Protein 7LI1 (pdb70)

Foldseek 3Di:
DEAEEEEQDDPVLCPVVQVVVCVVPVYGYHYDYDHLVVSLVVLLVCPLVDRHWKYWHWWLQSVLVSVVSVFFDADDDPLQPQQFDPLQADPRRRKTFWFKKFWAKKFFVVVDDCVQAAALQSCLPCVLALAEEEAFPPDLVLLLVLLVVCVVPNLVSSLSSLLSNVRRHNDAHHHAQLVVLVCQLVVSHGMYIHIVLSVLVVCVVVVCSVNTMATDWYNQVHQTTEMIGTIMGTGPSHPCNPVSVVSRSVCSDQVNSCSNYQVSLTHGSRVVHGHDCSNCVNDDIRYHSHRSNSSNVRSVSSVVSCVVSVRD/DEAEEEEADDPVLCPVVQVVVCVVPVYGYHYDYDHLVVSLVCLLVCPLVDRHWKYWHWWLQSVLVSVVSVFFDADDDPLQPQQFPQLQADPRRRKGFFFKKFWAKKFFVVVDPLVQAAALQCCLPCVLALAEEEAFLPDLVQLLVLLVVCVVPNQVSSLSSLLSNVRRHNDAHHHAQLVVLVCQLVVSHGMYIHIVLSVLVVCVVPVCSCNTMATDWYNQVHQTTEMTGTIMGTGPSHPCNPVSVVSRSVCSDAVNSCSNYQVSLTHGSRPVHHHDVSNCVNDDIHHHSRRSNSSNVRSVSSSVSCVVSVRD/DAEEEEQDDPVLCVVVQVVCCVVPVDHYHYDYDHLVVSLVVLLVCPLVDQHWKYWHWWLQSVLVSVVSVFFDADDDPLQPQQFPQLQADPRRRKGFFFKKFWAKKFFVVVDPLVQAAALQSCLPCVLALAEEEAFCPDLVQLLVLLVVCVVPNLVSSLSSLLSNVRRHNDAHHPAQLVVLVCQLVVSHGMYIHIVLSVLVCCVVVVCSVNTMATDWYNQVHQTTEMIGTIMGTTPSHPCNPVSVVSRSVCSDQVNSCSNYQVSLTHGSRVVHGHDPSNCVNDDGRHHSHRSNSSNVRSVVSSVSCVVSVRD/DAEEEEADDPVLCVVVQVVCCVVPVDHYHYDYDHLVVSLVCLLVCPLVDRHWKYWHWWLQSVLVSVVSPFFDADDDPLQPQQFPPLQADPSRRKGFFFKKFWAKKFFVVPDPLVQAAALQSCLPCVLALAEEEAFCPDLVQLLVLLVVCVVPNLVSSLSSLLSRVRRHNDAHHHAQLVVLVCQLVVSHGMYIHIVLSVLVCCVVVVCSCNTMATDWYNQVHQTTEMTGTIMGTGPSHPCNVVSVVSRSVSSDQVNSCSNYQVSLTHGSRVVHHHDCSNCVSDDIRHHSHRSNSSNVRSVVSVVSNVVSVRD

Secondary structure (DSSP, 8-state):
-EEEEEE-S-HHHHHHHHHHHHHHH--EEEEEE--HHHHHHHHHHHGGG----EEEEESHHHHHHHHHTT-EE----HHHHHHS-GGGB-TTSS-EEEEEEEEEEEE-TTT--GGG---SGGGGSGGGTTTEE-B-SSSHHHHHHHHHHHHHH-HHHHHHHHHHHHHTBSSPPBSSHHHHHHHHHTTS-SEEEEEHHHHHHHHHH-GGGGGT-EEE---TTTT-B-EEEEEEEEETT-S-HHHHHHHHHHHTSHHHHHHHHGGGTPEESSTTSPPPHHHHTT---PBP-S-TTHHHHTHHHHHHHHHHTT--/-EEEEEE-S-HHHHHHHHHHHHHHHS-EEEEEE--HHHHHHHHHHHGGG----EEEEESHHHHHHHHHTT-EE----HHHHHHS-GGGB-TTSS-EEEEEEEEEEEE-TTT--GGG---TGGGGSGGGTTTEE-B-SSSHHHHHHHHHHHHHH-HHHHHHHHHHHHHTBSSSPBSSHHHHHHHHHTTS-SEEEEEHHHHHHHHHH-GGGGGT-EEE---TTTT-B-EEEEEEEEETT-S-HHHHHHHHHHHTSHHHHHHHHGGGTPEESSTTSPPPHHHHTT---PBP-S-TTHHHHTHHHHHHHHHHTT--/-EEEEE-S-HHHHHHHHHHHHHHH---EEEEE--HHHHHHHHHHHGGG----EEEEESHHHHHHHHHHT-B-----HHHHHHS-GGGB-TTSS-EEEEEEEEEEEE-TTT--GGG---TGGGGSGGGTTTEE-B-SSSHHHHHHHHHHHHHH-HHHHHHHHHHHHHTBSSSPBSSHHHHHHHHHTTS-SEEEEEHHHHHHHHHH-GGGGGT-EEE---TTTT-B-EEEEEEEEBTT-S-HHHHHHHHHHHTSHHHHHHHHGGGTPEESSTTSPPPHHHHTT---PBP-S-TTHHHHTHHHHHHHHHHHT--/-EEEEE-S-HHHHHHHHHHHHHHH---EEEEE--HHHHHHHHHHHGGG----EEEEESHHHHHHHHHTT-EE----HHHHHHS-GGGB-TTSS-EEEEEEEEEEEE-TTT--GGG---TGGGGSGGGTTTEE-B-SSSHHHHHHHHHHHHHH-HHHHHHHHHHHHHTBSSSPBSSHHHHHHHHHTTS-SEEEEEHHHHHHHHHH-GGGGGT-EEE---TTTT-B-EEEEEEEEETT-S-HHHHHHHHHHHTSHHHHHHHHGGGTPEESSTTSPPPHHHHTT---PBP-S-TTHHHHTHHHHHHHHHHTT--

Sequence (1246 aa):
NEIVVYSARADELLKPIAEAYQQKTGTKVTVVSDKAGPLMERLKAEGKNTQADVLITVDGGNLWQATQAGVLRPINSSVLKSNIPSHLRDPKNHWFGLSVRARTIFYNPNKVNPSELSTYADDLADPKWKGRLCLRTSNNVYNQSLVATMIANHGQATTDRVVKGWVANLAAAPFANDTALLEEAIDAGRCDVGIANTYYYGRLLNSKPQVANNVKVFFANQAGKGTHVNVSGAGVVKHSDNPAEAQKFIEWLSSNEAQRLYADRNFEYPANIQVTPTPAVARWGRFKQDFINVSVAGQNQQKAIMTMKRAGYKNEIVVYSARADELLKPIAEAYQQKTGTKVTVVSDKAGPLMERLKAEGKNTQADVLITVDGGNLWQATQAGVLRPINSSVLKSNIPSHLRDPKNHWFGLSVRARTIFYNPNKVNPSELSTYADLADPKWKGRLCLRTSNNVYNQSLVATMIANHGQATTDRVVKGWVANLAAAPFANDTALLEAIDAGRCDVGIANTYYYGRLLNSKPQVANNVKVFFANQAGKGTHVNVSGAGVVKHSDNNPAEAQKFIEWLSSNEAQRLYADRNFEYPANIQVTPTPAVARWGRFKQDFINVSVAGQNQQKAIMTMKRAGYKEIVVYSARADELLKPIAEAYQQKTGTKVTVVSDKAGPLMERLKAEGKNTQADVLITVDGGNLWQATQAGVLRPINSSVLKSNIPSHLRDPKNHWFGLSVRARTIFYNPNKVNPSELSTYADLADPKKWKGRLCLRTSNNVYNQSLVATMIANHGQATTDRVVKGWVANLAAAPFANDTALLEAIDAGRCDVVGIANTYYYGRLLNSKPQVANNVKVFFANQAGKGTHVNVSGAGVVKHSDNPAEAQKFIEWLSSNEAQRLYADRNFEYPANIQVTPTPAVARWGRFKQDFINVSVAGQNQQKAIMMTMKRAGYKEIVVYSARADELLKPIAEAYQQKTGTKVTVVSDKAGPLMERLKAEGKNTQADVLITVDGGNLWQATQAGVLRPINSSVLKSNIPSHLRDPKNHWFGLSVRARTIFYNPNKVNPSELSTYADLADPKWKGRLCLRTSNNVYNQSLVATMIANHGQATTDRVVKGWVANLAAAPFANDTALLLEAIDAGRCDVVGIANTYYYGRLLNSKPQVANNVKVFFANQAGKGTHVNVSGAGVVKHSDNPAEAQKFIEWLSSSNEAQRLYADRNFEYPANIQVTPTPAVARWGRFKQDFINVSVAGQNQQKAIMTMKRAGYK

B-factor: mean 39.87, std 8.75, range [20.41, 79.72]

Structure (mmCIF, N/CA/C/O backbone):
data_7LI1
#
_entry.id   7LI1
#
_cell.length_a   62.130
_cell.length_b   67.560
_cell.length_c   73.770
_cell.angle_alpha   91.020
_cell.angle_beta   92.260
_cell.angle_gamma   105.020
#
_symmetry.space_group_name_H-M   'P 1'
#
loop_
_entity.id
_entity.type
_entity.pdbx_description
1 polymer 'Fe(3+) ABC transporter substrate-binding protein'
2 non-polymer 'CARBONATE ION'
3 non-polymer 'FE (III) ION'
4 water water
#
loop_
_atom_site.group_PDB
_atom_site.id
_atom_site.type_symbol
_atom_site.label_atom_id
_atom_site.label_alt_id
_atom_site.label_comp_id
_atom_site.label_asym_id
_atom_site.label_entity_id
_atom_site.label_seq_id
_atom_site.pdbx_PDB_ins_code
_atom_site.Cartn_x
_atom_site.Cartn_y
_atom_site.Cartn_z
_atom_site.occupancy
_atom_site.B_iso_or_equiv
_atom_site.auth_seq_id
_atom_site.auth_comp_id
_atom_site.auth_asym_id
_atom_site.auth_atom_id
_atom_site.pdbx_PDB_model_num
ATOM 1 N N . ASN A 1 1 ? -10.07500 -16.36700 1.91500 1.000 57.79000 1 ASN A N 1
ATOM 2 C CA . ASN A 1 1 ? -9.05600 -15.45400 1.40700 1.000 58.97000 1 ASN A CA 1
ATOM 3 C C . ASN A 1 1 ? -7.67900 -16.11500 1.34600 1.000 58.96000 1 ASN A C 1
ATOM 4 O O . ASN A 1 1 ? -7.55300 -17.32600 1.52200 1.000 56.67000 1 ASN A O 1
ATOM 9 N N . GLU A 1 2 ? -6.64900 -15.30200 1.11000 1.000 59.52000 2 GLU A N 1
ATOM 10 C CA . GLU A 1 2 ? -5.29400 -15.80300 0.92800 1.000 56.97000 2 GLU A CA 1
ATOM 11 C C . GLU A 1 2 ? -4.29600 -14.71800 1.31400 1.000 55.03000 2 GLU A C 1
ATOM 12 O O . GLU A 1 2 ? -4.54600 -13.53100 1.08800 1.000 50.74000 2 GLU A O 1
ATOM 18 N N . ILE A 1 3 ? -3.17300 -15.13200 1.90500 1.000 51.01000 3 ILE A N 1
ATOM 19 C CA . ILE A 1 3 ? -2.05700 -14.24500 2.20600 1.000 49.27000 3 ILE A CA 1
ATOM 20 C C . ILE A 1 3 ? -0.78800 -14.86300 1.63900 1.000 50.06000 3 ILE A C 1
ATOM 21 O O . ILE A 1 3 ? -0.69300 -16.08200 1.46200 1.000 46.55000 3 ILE A O 1
ATOM 26 N N . VAL A 1 4 ? 0.18900 -14.00900 1.34200 1.000 46.31000 4 VAL A N 1
ATOM 27 C CA . VAL A 1 4 ? 1.47500 -14.41300 0.78500 1.000 47.29000 4 VAL A CA 1
ATOM 28 C C . VAL A 1 4 ? 2.56400 -14.10900 1.80500 1.000 46.84000 4 VAL A C 1
ATOM 29 O O . VAL A 1 4 ? 2.64800 -12.98500 2.31000 1.000 45.66000 4 VAL A O 1
ATOM 33 N N . VAL A 1 5 ? 3.39600 -15.10500 2.10600 1.000 47.22000 5 VAL A N 1
ATOM 34 C CA . VAL A 1 5 ? 4.48400 -14.95600 3.06500 1.000 42.31000 5 VAL A CA 1
ATOM 35 C C . VAL A 1 5 ? 5.80800 -15.13500 2.33100 1.000 41.66000 5 VAL A C 1
ATOM 36 O O . VAL A 1 5 ? 6.06200 -16.20400 1.75900 1.000 43.50000 5 VAL A O 1
ATOM 40 N N . TYR A 1 6 ? 6.64800 -14.10000 2.34400 1.000 40.04000 6 TYR A N 1
ATOM 41 C CA . TYR A 1 6 ? 8.04400 -14.22600 1.93300 1.000 41.16000 6 TYR A CA 1
ATOM 42 C C . TYR A 1 6 ? 8.86500 -14.64900 3.14500 1.000 39.50000 6 TYR A C 1
ATOM 43 O O . TYR A 1 6 ? 8.89500 -13.93300 4.15000 1.000 37.62000 6 TYR A O 1
ATOM 52 N N . SER A 1 7 ? 9.54000 -15.79400 3.05600 1.000 39.02000 7 SER A N 1
ATOM 53 C CA . SER A 1 7 ? 10.17100 -16.39400 4.22500 1.000 37.02000 7 SER A CA 1
ATOM 54 C C . SER A 1 7 ? 11.63100 -16.72900 3.95400 1.000 42.18000 7 SER A C 1
ATOM 55 O O . SER A 1 7 ? 11.96000 -17.31100 2.91500 1.000 38.26000 7 SER A O 1
ATOM 58 N N . ALA A 1 8 ? 12.50000 -16.36300 4.89300 1.000 36.36000 8 ALA A N 1
ATOM 59 C CA . ALA A 1 8 ? 13.89600 -16.76600 4.86000 1.000 38.83000 8 ALA A CA 1
ATOM 60 C C . ALA A 1 8 ? 14.15300 -18.02200 5.67500 1.000 37.54000 8 ALA A C 1
ATOM 61 O O . ALA A 1 8 ? 15.30900 -18.43600 5.78800 1.000 39.94000 8 ALA A O 1
ATOM 63 N N . ARG A 1 9 ? 13.10800 -18.63500 6.23100 1.000 35.02000 9 ARG A N 1
ATOM 64 C CA . ARG A 1 9 ? 13.22600 -19.86600 6.99000 1.000 37.72000 9 ARG A CA 1
ATOM 65 C C . ARG A 1 9 ? 13.26900 -21.07400 6.05700 1.000 42.92000 9 ARG A C 1
ATOM 66 O O . ARG A 1 9 ? 12.93900 -20.99200 4.87000 1.000 43.63000 9 ARG A O 1
ATOM 74 N N . ALA A 1 10 ? 13.68400 -22.21000 6.62000 1.000 47.24000 10 ALA A N 1
ATOM 75 C CA . ALA A 1 10 ? 13.64900 -23.46700 5.88300 1.000 40.54000 10 ALA A CA 1
ATOM 76 C C . ALA A 1 10 ? 12.22600 -23.75200 5.42300 1.000 48.27000 10 ALA A C 1
ATOM 77 O O . ALA A 1 10 ? 11.28100 -23.67700 6.21400 1.000 48.69000 10 ALA A O 1
ATOM 79 N N . ASP A 1 11 ? 12.07800 -24.09500 4.13900 1.000 50.81000 11 ASP A N 1
ATOM 80 C CA . ASP A 1 11 ? 10.74400 -24.26700 3.57200 1.000 52.92000 11 ASP A CA 1
ATOM 81 C C . ASP A 1 11 ? 9.94500 -25.31700 4.32900 1.000 49.54000 11 ASP A C 1
ATOM 82 O O . ASP A 1 11 ? 8.73100 -25.16200 4.52000 1.000 52.83000 11 ASP A O 1
ATOM 87 N N . GLU A 1 12 ? 10.60700 -26.38000 4.79200 1.000 45.93000 12 GLU A N 1
ATOM 88 C CA . GLU A 1 12 ? 9.89400 -27.40800 5.53600 1.000 46.17000 12 GLU A CA 1
ATOM 89 C C . GLU A 1 12 ? 9.40600 -26.89300 6.88100 1.000 45.78000 12 GLU A C 1
ATOM 90 O O . GLU A 1 12 ? 8.48600 -27.47300 7.46000 1.000 43.53000 12 GLU A O 1
ATOM 92 N N . LEU A 1 13 ? 9.95400 -25.78000 7.36100 1.000 49.90000 13 LEU A N 1
ATOM 93 C CA . LEU A 1 13 ? 9.57200 -25.31500 8.68200 1.000 46.61000 13 LEU A CA 1
ATOM 94 C C . LEU A 1 13 ? 8.25000 -24.56600 8.64500 1.000 40.92000 13 LEU A C 1
ATOM 95 O O . LEU A 1 13 ? 7.44200 -24.69700 9.57200 1.000 42.09000 13 LEU A O 1
ATOM 100 N N . LEU A 1 14 ? 7.99000 -23.83000 7.56800 1.000 41.36000 14 LEU A N 1
ATOM 101 C CA . LEU A 1 14 ? 6.74700 -23.08000 7.45300 1.000 45.75000 14 LEU A CA 1
ATOM 102 C C . LEU A 1 14 ? 5.59500 -23.89300 6.88600 1.000 44.00000 14 LEU A C 1
ATOM 103 O O . LEU A 1 14 ? 4.44600 -23.45500 7.00500 1.000 45.94000 14 LEU A O 1
ATOM 108 N N . LYS A 1 15 ? 5.86200 -25.05500 6.28200 1.000 45.67000 15 LYS A N 1
ATOM 109 C CA . LYS A 1 15 ? 4.76700 -25.84200 5.71500 1.000 44.83000 15 LYS A CA 1
ATOM 110 C C . LYS A 1 15 ? 3.72700 -26.22100 6.76500 1.000 43.11000 15 LYS A C 1
ATOM 111 O O . LYS A 1 15 ? 2.53100 -25.97300 6.52600 1.000 46.04000 15 LYS A O 1
ATOM 113 N N . PRO A 1 16 ? 4.08700 -26.76300 7.93800 1.000 40.18000 16 PRO A N 1
ATOM 114 C CA . PRO A 1 16 ? 3.06300 -27.00400 8.97100 1.000 41.55000 16 PRO A CA 1
ATOM 115 C C . PRO A 1 16 ? 2.41700 -25.73200 9.49200 1.000 44.16000 16 PRO A C 1
ATOM 116 O O . PRO A 1 16 ? 1.26400 -25.76300 9.94100 1.000 44.34000 16 PRO A O 1
ATOM 120 N N . ILE A 1 17 ? 3.13000 -24.60900 9.44100 1.000 43.64000 17 ILE A N 1
ATOM 121 C CA . ILE A 1 17 ? 2.57800 -23.35000 9.93200 1.000 45.69000 17 ILE A CA 1
ATOM 122 C C . ILE A 1 17 ? 1.43500 -22.89300 9.03800 1.000 43.97000 17 ILE A C 1
ATOM 123 O O . ILE A 1 17 ? 0.37300 -22.47600 9.51400 1.000 45.88000 17 ILE A O 1
ATOM 128 N N . ALA A 1 18 ? 1.65000 -22.95000 7.72600 1.000 42.29000 18 ALA A N 1
ATOM 129 C CA . ALA A 1 18 ? 0.61500 -22.55300 6.78200 1.000 46.27000 18 ALA A CA 1
ATOM 130 C C . ALA A 1 18 ? -0.59700 -23.47800 6.85900 1.000 46.51000 18 ALA A C 1
ATOM 131 O O . ALA A 1 18 ? -1.74300 -23.02900 6.72400 1.000 48.19000 18 ALA A O 1
ATOM 133 N N . GLU A 1 19 ? -0.36700 -24.77700 7.06200 1.000 45.14000 19 GLU A N 1
ATOM 134 C CA . GLU A 1 19 ? -1.48500 -25.71400 7.10100 1.000 46.69000 19 GLU A CA 1
ATOM 135 C C . GLU A 1 19 ? -2.32500 -25.52200 8.35800 1.000 47.10000 19 GLU A C 1
ATOM 136 O O . GLU A 1 19 ? -3.56100 -25.54300 8.29200 1.000 50.73000 19 GLU A O 1
ATOM 142 N N . ALA A 1 20 ? -1.67800 -25.30200 9.50700 1.000 44.52000 20 ALA A N 1
ATOM 143 C CA . ALA A 1 20 ? -2.41700 -25.15200 10.75500 1.000 47.51000 20 ALA A CA 1
ATOM 144 C C . ALA A 1 20 ? -3.24800 -23.88100 10.76700 1.000 49.08000 20 ALA A C 1
ATOM 145 O O . ALA A 1 20 ? -4.30400 -23.84000 11.40800 1.000 47.87000 20 ALA A O 1
ATOM 147 N N . TYR A 1 21 ? -2.78200 -22.83700 10.08300 1.000 48.52000 21 TYR A N 1
ATOM 148 C CA . TYR A 1 21 ? -3.51100 -21.57800 10.03900 1.000 48.80000 21 TYR A CA 1
ATOM 149 C C . TYR A 1 21 ? -4.68900 -21.64100 9.07600 1.000 52.87000 21 TYR A C 1
ATOM 150 O O . TYR A 1 21 ? -5.73000 -21.01800 9.32200 1.000 51.55000 21 TYR A O 1
ATOM 159 N N . GLN A 1 22 ? -4.53400 -22.35500 7.96300 1.000 52.01000 22 GLN A N 1
ATOM 160 C CA . GLN A 1 22 ? -5.66700 -22.54600 7.06500 1.000 53.38000 22 GLN A CA 1
ATOM 161 C C . GLN A 1 22 ? -6.73400 -23.41800 7.71600 1.000 54.34000 22 GLN A C 1
ATOM 162 O O . GLN A 1 22 ? -7.93400 -23.17800 7.54200 1.000 51.23000 22 GLN A O 1
ATOM 168 N N . GLN A 1 23 ? -6.31800 -24.42200 8.49100 1.000 52.37000 23 GLN A N 1
ATOM 169 C CA . GLN A 1 23 ? -7.29800 -25.26300 9.16700 1.000 55.51000 23 GLN A CA 1
ATOM 170 C C . GLN A 1 23 ? -8.05200 -24.48700 10.24200 1.000 57.18000 23 GLN A C 1
ATOM 171 O O . GLN A 1 23 ? -9.23500 -24.75400 10.47900 1.000 57.95000 23 GLN A O 1
ATOM 177 N N . LYS A 1 24 ? -7.38500 -23.54400 10.91000 1.000 54.07000 24 LYS A N 1
ATOM 178 C CA . LYS A 1 24 ? -8.01700 -22.80500 11.99700 1.000 54.34000 24 LYS A CA 1
ATOM 179 C C . LYS A 1 24 ? -8.92000 -21.68600 11.48300 1.000 56.03000 24 LYS A C 1
ATOM 180 O O . LYS A 1 24 ? -9.98700 -21.43600 12.05800 1.000 55.50000 24 LYS A O 1
ATOM 186 N N . THR A 1 25 ? -8.50900 -20.99600 10.41400 1.000 53.76000 25 THR A N 1
ATOM 187 C CA . THR A 1 25 ? -9.18600 -19.79100 9.95400 1.000 53.31000 25 THR A CA 1
ATOM 188 C C . THR A 1 25 ? -9.69700 -19.86100 8.52000 1.000 54.26000 25 THR A C 1
ATOM 189 O O . THR A 1 25 ? -10.41500 -18.94500 8.09700 1.000 45.85000 25 THR A O 1
ATOM 193 N N . GLY A 1 26 ? -9.35200 -20.90200 7.76300 1.000 45.82000 26 GLY A N 1
ATOM 194 C CA . GLY A 1 26 ? -9.75500 -21.00300 6.38000 1.000 49.51000 26 GLY A CA 1
ATOM 195 C C . GLY A 1 26 ? -8.93400 -20.19300 5.40400 1.000 49.75000 26 GLY A C 1
ATOM 196 O O . GLY A 1 26 ? -9.20700 -20.25200 4.20000 1.000 53.82000 26 GLY A O 1
ATOM 197 N N . THR A 1 27 ? -7.93600 -19.44900 5.87300 1.000 54.14000 27 THR A N 1
ATOM 198 C CA . THR A 1 27 ? -7.13400 -18.58800 5.01100 1.000 54.91000 27 THR A CA 1
ATOM 199 C C . THR A 1 27 ? -5.94300 -19.34200 4.43000 1.000 56.04000 27 THR A C 1
ATOM 200 O O . THR A 1 27 ? -5.15800 -19.93800 5.17400 1.000 52.82000 27 THR A O 1
ATOM 204 N N . LYS A 1 28 ? -5.80800 -19.29900 3.10300 1.000 54.65000 28 LYS A N 1
ATOM 205 C CA . LYS A 1 28 ? -4.66700 -19.91400 2.43700 1.000 53.96000 28 LYS A CA 1
ATOM 206 C C . LYS A 1 28 ? -3.40000 -19.10700 2.68300 1.000 54.02000 28 LYS A C 1
ATOM 207 O O . LYS A 1 28 ? -3.39200 -17.88100 2.53800 1.000 53.07000 28 LYS A O 1
ATOM 209 N N . VAL A 1 29 ? -2.31900 -19.80400 3.02300 1.000 51.15000 29 VAL A N 1
ATOM 210 C CA . VAL A 1 29 ? -1.03100 -19.18400 3.31900 1.000 52.45000 29 VAL A CA 1
ATOM 211 C C . VAL A 1 29 ? -0.04000 -19.67500 2.27400 1.000 49.77000 29 VAL A C 1
ATOM 212 O O . VAL A 1 29 ? 0.37800 -20.83600 2.30400 1.000 48.14000 29 VAL A O 1
ATOM 216 N N . THR A 1 30 ? 0.30400 -18.80700 1.32800 1.000 50.80000 30 THR A N 1
ATOM 217 C CA . THR A 1 30 ? 1.28200 -19.11800 0.29400 1.000 46.16000 30 THR A CA 1
ATOM 218 C C . THR A 1 30 ? 2.66900 -18.68200 0.75900 1.000 45.57000 30 THR A C 1
ATOM 219 O O . THR A 1 30 ? 2.88000 -17.50700 1.08300 1.000 48.67000 30 THR A O 1
ATOM 223 N N . VAL A 1 31 ? 3.61600 -19.61900 0.77500 1.000 45.34000 31 VAL A N 1
ATOM 224 C CA . VAL A 1 31 ? 4.96600 -19.36900 1.26500 1.000 42.60000 31 VAL A CA 1
ATOM 225 C C . VAL A 1 31 ? 5.91400 -19.33400 0.07400 1.000 42.22000 31 VAL A C 1
ATOM 226 O O . VAL A 1 31 ? 6.03800 -20.32200 -0.65900 1.000 43.66000 31 VAL A O 1
ATOM 230 N N . VAL A 1 32 ? 6.59400 -18.20800 -0.10500 1.000 39.37000 32 VAL A N 1
ATOM 231 C CA . VAL A 1 32 ? 7.66900 -18.05000 -1.08000 1.000 42.04000 32 VAL A CA 1
ATOM 232 C C . VAL A 1 32 ? 8.98600 -17.90300 -0.31900 1.000 43.98000 32 VAL A C 1
ATOM 233 O O . VAL A 1 32 ? 9.22100 -16.88700 0.35000 1.000 41.68000 32 VAL A O 1
ATOM 237 N N . SER A 1 33 ? 9.87100 -18.88000 -0.46200 1.000 44.71000 33 SER A N 1
ATOM 238 C CA . SER A 1 33 ? 11.09300 -18.95300 0.32800 1.000 45.23000 33 SER A CA 1
ATOM 239 C C . SER A 1 33 ? 12.32400 -18.56100 -0.48700 1.000 48.23000 33 SER A C 1
ATOM 240 O O . SER A 1 33 ? 12.42800 -18.88800 -1.67300 1.000 52.91000 33 SER A O 1
ATOM 243 N N . ASP A 1 34 ? 13.26900 -17.88800 0.16600 1.000 42.50000 34 ASP A N 1
ATOM 244 C CA . ASP A 1 34 ? 14.55600 -17.53900 -0.42600 1.000 46.84000 34 ASP A CA 1
ATOM 245 C C . ASP A 1 34 ? 15.47100 -17.10900 0.71400 1.000 46.81000 34 ASP A C 1
ATOM 246 O O . ASP A 1 34 ? 15.02700 -16.93300 1.84900 1.000 44.44000 34 ASP A O 1
ATOM 251 N N . LYS A 1 35 ? 16.75200 -16.92600 0.39900 1.000 44.62000 35 LYS A N 1
ATOM 252 C CA . LYS A 1 35 ? 17.66900 -16.41000 1.40200 1.000 44.00000 35 LYS A CA 1
ATOM 253 C C . LYS A 1 35 ? 17.28900 -14.97300 1.76000 1.000 44.68000 35 LYS A C 1
ATOM 254 O O . LYS A 1 35 ? 16.68700 -14.24800 0.96200 1.000 43.28000 35 LYS A O 1
ATOM 257 N N . ALA A 1 36 ? 17.68500 -14.55800 2.97000 1.000 44.92000 36 ALA A N 1
ATOM 258 C CA . ALA A 1 36 ? 17.20600 -13.29900 3.54900 1.000 36.86000 36 ALA A CA 1
ATOM 259 C C . ALA A 1 36 ? 17.54600 -12.09600 2.68000 1.000 43.38000 36 ALA A C 1
ATOM 260 O O . ALA A 1 36 ? 16.69000 -11.23700 2.42300 1.000 40.96000 36 ALA A O 1
ATOM 262 N N . GLY A 1 37 ? 18.80700 -11.96300 2.29600 1.000 42.82000 37 GLY A N 1
ATOM 263 C CA . GLY A 1 37 ? 19.22200 -10.86000 1.46800 1.000 38.77000 37 GLY A CA 1
ATOM 264 C C . GLY A 1 37 ? 18.45300 -10.79600 0.16200 1.000 42.62000 37 GLY A C 1
ATOM 265 O O . GLY A 1 37 ? 17.74000 -9.82300 -0.11500 1.000 43.15000 37 GLY A O 1
ATOM 266 N N . PRO A 1 38 ? 18.54500 -11.86000 -0.65100 1.000 43.63000 38 PRO A N 1
ATOM 267 C CA . PRO A 1 38 ? 17.83000 -11.85100 -1.94400 1.000 46.64000 38 PRO A CA 1
ATOM 268 C C . PRO A 1 38 ? 16.33400 -11.64200 -1.80200 1.000 44.14000 38 PRO A C 1
ATOM 269 O O . PRO A 1 38 ? 15.72400 -10.93700 -2.61700 1.000 46.26000 38 PRO A O 1
ATOM 273 N N . LEU A 1 39 ? 15.73100 -12.23900 -0.77200 1.000 42.63000 39 LEU A N 1
ATOM 274 C CA . LEU A 1 39 ? 14.30600 -12.06000 -0.52100 1.000 45.05000 39 LEU A CA 1
ATOM 275 C C . LEU A 1 39 ? 13.97800 -10.59500 -0.25400 1.000 45.55000 39 LEU A C 1
ATOM 276 O O . LEU A 1 39 ? 13.00900 -10.05000 -0.80100 1.000 41.89000 39 LEU A O 1
ATOM 281 N N . MET A 1 40 ? 14.77400 -9.93600 0.59500 1.000 43.59000 40 MET A N 1
ATOM 282 C CA . MET A 1 40 ? 14.53100 -8.52400 0.86300 1.000 45.11000 40 MET A CA 1
ATOM 283 C C . MET A 1 40 ? 14.82000 -7.69200 -0.38000 1.000 46.38000 40 MET A C 1
ATOM 284 O O . MET A 1 40 ? 14.12800 -6.70100 -0.64900 1.000 39.83000 40 MET A O 1
ATOM 289 N N . GLU A 1 41 ? 15.83900 -8.08200 -1.14900 1.000 44.24000 41 GLU A N 1
ATOM 290 C CA . GLU A 1 41 ? 16.12100 -7.39600 -2.40500 1.000 44.56000 41 GLU A CA 1
ATOM 291 C C . GLU A 1 41 ? 14.98400 -7.59300 -3.39900 1.000 43.91000 41 GLU A C 1
ATOM 292 O O . GLU A 1 41 ? 14.71600 -6.70500 -4.21600 1.000 50.79000 41 GLU A O 1
ATOM 294 N N . ARG A 1 42 ? 14.29700 -8.73600 -3.33000 1.000 41.26000 42 ARG A N 1
ATOM 295 C CA . ARG A 1 42 ? 13.11300 -8.95400 -4.15300 1.000 44.89000 42 ARG A CA 1
ATOM 296 C C . ARG A 1 42 ? 11.97300 -8.03900 -3.72700 1.000 46.69000 42 ARG A C 1
ATOM 297 O O . ARG A 1 42 ? 11.39300 -7.32300 -4.55500 1.000 45.80000 42 ARG A O 1
ATOM 305 N N . LEU A 1 43 ? 11.68600 -8.00600 -2.42100 1.000 42.07000 43 LEU A N 1
ATOM 306 C CA . LEU A 1 43 ? 10.58900 -7.20100 -1.89500 1.000 47.17000 43 LEU A CA 1
ATOM 307 C C . LEU A 1 43 ? 10.78800 -5.72700 -2.21100 1.000 45.50000 43 LEU A C 1
ATOM 308 O O . LEU A 1 43 ? 9.84000 -5.03100 -2.59500 1.000 50.09000 43 LEU A O 1
ATOM 313 N N . LYS A 1 44 ? 12.02200 -5.23800 -2.07600 1.000 47.75000 44 LYS A N 1
ATOM 314 C CA . LYS A 1 44 ? 12.30600 -3.84300 -2.38900 1.000 46.87000 44 LYS A CA 1
ATOM 315 C C . LYS A 1 44 ? 12.06800 -3.55700 -3.86900 1.000 48.76000 44 LYS A C 1
ATOM 316 O O . LYS A 1 44 ? 11.51600 -2.50900 -4.22600 1.000 53.60000 44 LYS A O 1
ATOM 320 N N . ALA A 1 45 ? 12.41400 -4.50700 -4.74100 1.000 47.74000 45 ALA A N 1
ATOM 321 C CA . ALA A 1 45 ? 12.26800 -4.28000 -6.17700 1.000 51.35000 45 ALA A CA 1
ATOM 322 C C . ALA A 1 45 ? 10.80200 -4.29300 -6.59900 1.000 43.49000 45 ALA A C 1
ATOM 323 O O . ALA A 1 45 ? 10.40700 -3.56000 -7.51200 1.000 47.04000 45 ALA A O 1
ATOM 325 N N . GLU A 1 46 ? 9.98400 -5.12900 -5.96500 1.000 43.63000 46 GLU A N 1
ATOM 326 C CA . GLU A 1 46 ? 8.60100 -5.24700 -6.40200 1.000 45.88000 46 GLU A CA 1
ATOM 327 C C . GLU A 1 46 ? 7.78700 -4.00000 -6.08600 1.000 49.09000 46 GLU A C 1
ATOM 328 O O . GLU A 1 46 ? 6.85500 -3.67400 -6.83000 1.000 51.43000 46 GLU A O 1
ATOM 334 N N . GLY A 1 47 ? 8.12500 -3.28200 -5.01900 1.000 47.52000 47 GLY A N 1
ATOM 335 C CA . GLY A 1 47 ? 7.46600 -2.00500 -4.78200 1.000 51.11000 47 GLY A CA 1
ATOM 336 C C . GLY A 1 47 ? 5.98000 -2.15800 -4.52300 1.000 52.07000 47 GLY A C 1
ATOM 337 O O . GLY A 1 47 ? 5.53200 -3.10300 -3.86600 1.000 50.32000 47 GLY A O 1
ATOM 338 N N . LYS A 1 48 ? 5.19400 -1.20900 -5.04900 1.000 54.63000 48 LYS A N 1
ATOM 339 C CA . LYS A 1 48 ? 3.75400 -1.20800 -4.79000 1.000 55.21000 48 LYS A CA 1
ATOM 340 C C . LYS A 1 48 ? 3.04800 -2.40900 -5.41600 1.000 55.94000 48 LYS A C 1
ATOM 341 O O . LYS A 1 48 ? 1.99600 -2.83000 -4.92400 1.000 61.75000 48 LYS A O 1
ATOM 343 N N . ASN A 1 49 ? 3.60800 -2.98200 -6.47600 1.000 55.76000 49 ASN A N 1
ATOM 344 C CA . ASN A 1 49 ? 2.97600 -4.08900 -7.18300 1.000 58.96000 49 ASN A CA 1
ATOM 345 C C . ASN A 1 49 ? 3.31400 -5.45600 -6.59500 0.000 53.36000 49 ASN A C 1
ATOM 346 O O . ASN A 1 49 ? 3.01700 -6.47400 -7.22800 0.000 53.00000 49 ASN A O 1
ATOM 348 N N . THR A 1 50 ? 3.92700 -5.50800 -5.41500 1.000 53.86000 50 THR A N 1
ATOM 349 C CA . THR A 1 50 ? 4.30500 -6.78700 -4.82900 1.000 49.55000 50 THR A CA 1
ATOM 350 C C . THR A 1 50 ? 3.06400 -7.58900 -4.44300 1.000 48.41000 50 THR A C 1
ATOM 351 O O . THR A 1 50 ? 1.99800 -7.03500 -4.16100 1.000 54.36000 50 THR A O 1
ATOM 355 N N . GLN A 1 51 ? 3.20600 -8.91300 -4.45600 1.000 44.19000 51 GLN A N 1
ATOM 356 C CA . GLN A 1 51 ? 2.15800 -9.80600 -3.97900 1.000 43.49000 51 GLN A CA 1
ATOM 357 C C . GLN A 1 51 ? 2.37100 -10.25200 -2.53800 1.000 46.09000 51 GLN A C 1
ATOM 358 O O . GLN A 1 51 ? 1.48100 -10.88700 -1.96000 1.000 44.44000 51 GLN A O 1
ATOM 360 N N . ALA A 1 52 ? 3.51000 -9.92300 -1.93900 1.000 48.65000 52 ALA A N 1
ATOM 361 C CA . ALA A 1 52 ? 3.80200 -10.34400 -0.57700 1.000 46.28000 52 ALA A CA 1
ATOM 362 C C . ALA A 1 52 ? 3.00800 -9.52600 0.43700 1.000 43.84000 52 ALA A C 1
ATOM 363 O O . ALA A 1 52 ? 2.80100 -8.32100 0.26100 1.000 46.76000 52 ALA A O 1
ATOM 365 N N . ASP A 1 53 ? 2.56300 -10.19900 1.49900 1.000 39.71000 53 ASP A N 1
ATOM 366 C CA . ASP A 1 53 ? 1.87400 -9.59600 2.63800 1.000 41.21000 53 ASP A CA 1
ATOM 367 C C . ASP A 1 53 ? 2.69500 -9.61700 3.92000 1.000 43.33000 53 ASP A C 1
ATOM 368 O O . ASP A 1 53 ? 2.63000 -8.66500 4.69800 1.000 40.56000 53 ASP A O 1
ATOM 373 N N . VAL A 1 54 ? 3.45400 -10.69200 4.16700 1.000 43.85000 54 VAL A N 1
ATOM 374 C CA . VAL A 1 54 ? 4.27600 -10.84800 5.36600 1.000 43.54000 54 VAL A CA 1
ATOM 375 C C . VAL A 1 54 ? 5.69900 -11.19100 4.96700 1.000 41.17000 54 VAL A C 1
ATOM 376 O O . VAL A 1 54 ? 5.92200 -12.01200 4.07100 1.000 39.22000 54 VAL A O 1
ATOM 380 N N . LEU A 1 55 ? 6.66500 -10.57100 5.64300 1.000 39.03000 55 LEU A N 1
ATOM 381 C CA . LEU A 1 55 ? 8.06600 -10.96800 5.54900 1.000 35.68000 55 LEU A CA 1
ATOM 382 C C . LEU A 1 55 ? 8.43000 -11.67400 6.84700 1.000 38.28000 55 LEU A C 1
ATOM 383 O O . LEU A 1 55 ? 8.22600 -11.11800 7.93100 1.000 36.07000 55 LEU A O 1
ATOM 388 N N . ILE A 1 56 ? 8.91000 -12.91100 6.74100 1.000 34.24000 56 ILE A N 1
ATOM 389 C CA . ILE A 1 56 ? 9.52200 -13.63000 7.85600 1.000 35.03000 56 ILE A CA 1
ATOM 390 C C . ILE A 1 56 ? 10.99500 -13.80400 7.52100 1.000 36.95000 56 ILE A C 1
ATOM 391 O O . ILE A 1 56 ? 11.33600 -14.36500 6.46900 1.000 35.25000 56 ILE A O 1
ATOM 396 N N . THR A 1 57 ? 11.87700 -13.30000 8.37300 1.000 31.63000 57 THR A N 1
ATOM 397 C CA . THR A 1 57 ? 13.29200 -13.42800 8.07400 1.000 30.86000 57 THR A CA 1
ATOM 398 C C . THR A 1 57 ? 14.05200 -13.69700 9.36800 1.000 34.05000 57 THR A C 1
ATOM 399 O O . THR A 1 57 ? 13.47500 -13.74800 10.46500 1.000 33.59000 57 THR A O 1
ATOM 403 N N . VAL A 1 58 ? 15.36200 -13.86800 9.24000 1.000 32.38000 58 VAL A N 1
ATOM 404 C CA . VAL A 1 58 ? 16.17100 -14.42900 10.30900 1.000 29.55000 58 VAL A CA 1
ATOM 405 C C . VAL A 1 58 ? 17.21200 -13.40600 10.72500 1.000 30.57000 58 VAL A C 1
ATOM 406 O O . VAL A 1 58 ? 17.84900 -12.77700 9.87500 1.000 30.61000 58 VAL A O 1
ATOM 410 N N . ASP A 1 59 ? 17.36300 -13.24500 12.04600 1.000 30.21000 59 ASP A N 1
ATOM 411 C CA . ASP A 1 59 ? 18.36400 -12.40500 12.69600 1.000 29.45000 59 ASP A CA 1
ATOM 412 C C . ASP A 1 59 ? 17.94400 -10.94300 12.71000 1.000 33.70000 59 ASP A C 1
ATOM 413 O O . ASP A 1 59 ? 17.56500 -10.38700 11.67400 1.000 31.26000 59 ASP A O 1
ATOM 418 N N . GLY A 1 60 ? 18.05400 -10.31100 13.88300 1.000 29.62000 60 GLY A N 1
ATOM 419 C CA . GLY A 1 60 ? 17.76600 -8.89300 14.00100 1.000 25.99000 60 GLY A CA 1
ATOM 420 C C . GLY A 1 60 ? 18.58900 -8.03500 13.06200 1.000 31.70000 60 GLY A C 1
ATOM 421 O O . GLY A 1 60 ? 18.16900 -6.92300 12.71500 1.000 30.73000 60 GLY A O 1
ATOM 422 N N . GLY A 1 61 ? 19.75800 -8.52200 12.64100 1.000 30.02000 61 GLY A N 1
ATOM 423 C CA . GLY A 1 61 ? 20.50800 -7.81100 11.62000 1.000 31.20000 61 GLY A CA 1
ATOM 424 C C . GLY A 1 61 ? 19.73500 -7.66400 10.32200 1.000 34.99000 61 GLY A C 1
ATOM 425 O O . GLY A 1 61 ? 19.71500 -6.58800 9.71500 1.000 35.62000 61 GLY A O 1
ATOM 426 N N . ASN A 1 62 ? 19.09200 -8.74400 9.87200 1.000 33.17000 62 ASN A N 1
ATOM 427 C CA . ASN A 1 62 ? 18.33900 -8.67600 8.62500 1.000 37.23000 62 ASN A CA 1
ATOM 428 C C . ASN A 1 62 ? 17.03000 -7.92500 8.80500 1.000 33.12000 62 ASN A C 1
ATOM 429 O O . ASN A 1 62 ? 16.59500 -7.21600 7.89600 1.000 36.02000 62 ASN A O 1
ATOM 434 N N . LEU A 1 63 ? 16.37600 -8.09300 9.95800 1.000 32.05000 63 LEU A N 1
ATOM 435 C CA . LEU A 1 63 ? 15.14800 -7.34700 10.23100 1.000 33.34000 63 LEU A CA 1
ATOM 436 C C . LEU A 1 63 ? 15.41000 -5.85000 10.25200 1.000 32.87000 63 LEU A C 1
ATOM 437 O O . LEU A 1 63 ? 14.57100 -5.05800 9.80400 1.000 34.51000 63 LEU A O 1
ATOM 442 N N . TRP A 1 64 ? 16.55800 -5.44200 10.78800 1.000 32.32000 64 TRP A N 1
ATOM 443 C CA . TRP A 1 64 ? 16.92300 -4.03400 10.74400 1.000 33.99000 64 TRP A CA 1
ATOM 444 C C . TRP A 1 64 ? 17.23600 -3.59200 9.31500 1.000 35.77000 64 TRP A C 1
ATOM 445 O O . TRP A 1 64 ? 16.83100 -2.50000 8.90200 1.000 38.93000 64 TRP A O 1
ATOM 456 N N . GLN A 1 65 ? 17.91200 -4.44300 8.52800 1.000 34.03000 65 GLN A N 1
ATOM 457 C CA . GLN A 1 65 ? 18.16400 -4.10100 7.12500 1.000 37.81000 65 GLN A CA 1
ATOM 458 C C . GLN A 1 65 ? 16.86100 -3.89600 6.35700 1.000 36.70000 65 GLN A C 1
ATOM 459 O O . GLN A 1 65 ? 16.73500 -2.93800 5.58600 1.000 41.06000 65 GLN A O 1
ATOM 465 N N . ALA A 1 66 ? 15.88300 -4.78500 6.55800 1.000 34.66000 66 ALA A N 1
ATOM 466 C CA . ALA A 1 66 ? 14.58900 -4.65800 5.89100 1.000 36.17000 66 ALA A CA 1
ATOM 467 C C . ALA A 1 66 ? 13.86200 -3.38900 6.31800 1.000 37.61000 66 ALA A C 1
ATOM 468 O O . ALA A 1 66 ? 13.18900 -2.74300 5.50700 1.000 39.50000 66 ALA A O 1
ATOM 470 N N . THR A 1 67 ? 13.96500 -3.02700 7.59400 1.000 36.47000 67 THR A N 1
ATOM 471 C CA . THR A 1 67 ? 13.35300 -1.78300 8.05300 1.000 34.59000 67 THR A CA 1
ATOM 472 C C . THR A 1 67 ? 14.04800 -0.57000 7.44600 1.000 37.18000 67 THR A C 1
ATOM 473 O O . THR A 1 67 ? 13.39000 0.40900 7.06300 1.000 37.75000 67 THR A O 1
ATOM 477 N N . GLN A 1 68 ? 15.38000 -0.59400 7.38400 1.000 36.41000 68 GLN A N 1
ATOM 478 C CA . GLN A 1 68 ? 16.09800 0.52200 6.77800 1.000 38.72000 68 GLN A CA 1
ATOM 479 C C . GLN A 1 68 ? 15.81300 0.62900 5.28800 1.000 40.76000 68 GLN A C 1
ATOM 480 O O . GLN A 1 68 ? 15.78300 1.74000 4.74000 1.000 45.43000 68 GLN A O 1
ATOM 486 N N . ALA A 1 69 ? 15.60000 -0.50100 4.61900 1.000 37.90000 69 ALA A N 1
ATOM 487 C CA . ALA A 1 69 ? 15.25800 -0.46900 3.20500 1.000 40.77000 69 ALA A CA 1
ATOM 488 C C . ALA A 1 69 ? 13.84500 0.04900 2.96900 1.000 40.62000 69 ALA A C 1
ATOM 489 O O . ALA A 1 69 ? 13.49000 0.32700 1.82000 1.000 39.71000 69 ALA A O 1
ATOM 491 N N . GLY A 1 70 ? 13.04200 0.19800 4.02000 1.000 36.33000 70 GLY A N 1
ATOM 492 C CA . GLY A 1 70 ? 11.69800 0.71100 3.87300 1.000 41.76000 70 GLY A CA 1
ATOM 493 C C . GLY A 1 70 ? 10.69500 -0.26700 3.30800 1.000 42.95000 70 GLY A C 1
ATOM 494 O O . GLY A 1 70 ? 9.70300 0.16200 2.71600 1.000 44.66000 70 GLY A O 1
ATOM 495 N N . VAL A 1 71 ? 10.92200 -1.57600 3.46300 1.000 37.59000 71 VAL A N 1
ATOM 496 C CA . VAL A 1 71 ? 10.02100 -2.57500 2.89300 1.000 38.02000 71 VAL A CA 1
ATOM 497 C C . VAL A 1 71 ? 8.94200 -3.04300 3.86600 1.000 39.71000 71 VAL A C 1
ATOM 498 O O . VAL A 1 71 ? 8.09000 -3.85600 3.47700 1.000 38.38000 71 VAL A O 1
ATOM 502 N N . LEU A 1 72 ? 8.95000 -2.55900 5.11200 1.000 38.61000 72 LEU A N 1
ATOM 503 C CA . LEU A 1 72 ? 7.99300 -2.93900 6.14400 1.000 37.35000 72 LEU A CA 1
ATOM 504 C C . LEU A 1 72 ? 7.16700 -1.73000 6.57400 1.000 38.96000 72 LEU A C 1
ATOM 505 O O . LEU A 1 72 ? 7.61000 -0.58400 6.45300 1.000 37.97000 72 LEU A O 1
ATOM 510 N N . ARG A 1 73 ? 5.94500 -1.99000 7.05400 1.000 40.46000 73 ARG A N 1
ATOM 511 C CA . ARG A 1 73 ? 5.11900 -0.91400 7.59100 1.000 39.32000 73 ARG A CA 1
ATOM 512 C C . ARG A 1 73 ? 4.85300 -1.11800 9.07800 1.000 41.47000 73 ARG A C 1
ATOM 513 O O . ARG A 1 73 ? 4.52500 -2.23300 9.49600 1.000 40.71000 73 ARG A O 1
ATOM 516 N N . PRO A 1 74 ? 4.94100 -0.06600 9.89300 1.000 40.12000 74 PRO A N 1
ATOM 517 C CA . PRO A 1 74 ? 4.66500 -0.23400 11.32400 1.000 42.12000 74 PRO A CA 1
ATOM 518 C C . PRO A 1 74 ? 3.19900 -0.56200 11.56200 1.0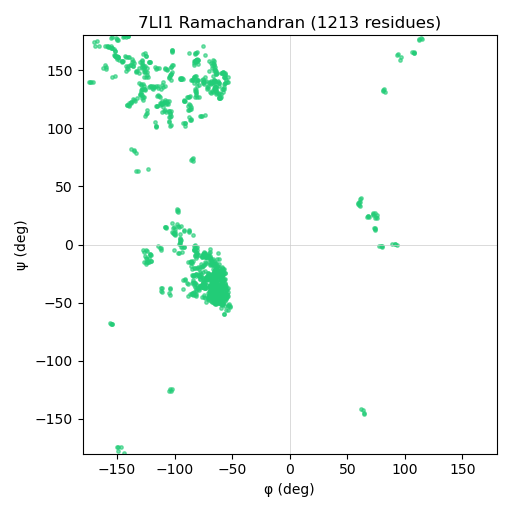00 42.26000 74 PRO A C 1
ATOM 519 O O . PRO A 1 74 ? 2.30600 -0.00800 10.91800 1.000 49.48000 74 PRO A O 1
ATOM 523 N N . ILE A 1 75 ? 2.96100 -1.48800 12.48300 1.000 37.96000 75 ILE A N 1
ATOM 524 C CA . ILE A 1 75 ? 1.61800 -1.88700 12.87800 1.000 39.45000 75 ILE A CA 1
ATOM 525 C C . ILE A 1 75 ? 1.49200 -1.70800 14.38300 1.000 49.15000 75 ILE A C 1
ATOM 526 O O . ILE A 1 75 ? 2.45600 -1.89500 15.13700 1.000 46.89000 75 ILE A O 1
ATOM 531 N N . ASN A 1 76 ? 0.29200 -1.32800 14.82000 1.000 45.03000 76 ASN A N 1
ATOM 532 C CA . ASN A 1 76 ? -0.01300 -1.16500 16.24000 1.000 49.83000 76 ASN A CA 1
ATOM 533 C C . ASN A 1 76 ? -0.82100 -2.37900 16.67600 1.000 47.83000 76 ASN A C 1
ATOM 534 O O . ASN A 1 76 ? -2.01800 -2.47700 16.39200 1.000 47.49000 76 ASN A O 1
ATOM 539 N N . SER A 1 77 ? -0.16200 -3.31200 17.36000 1.000 46.15000 77 SER A N 1
ATOM 540 C CA . SER A 1 77 ? -0.79100 -4.56200 17.77400 1.000 38.54000 77 SER A CA 1
ATOM 541 C C . SER A 1 77 ? -0.62100 -4.71900 19.27700 1.000 44.48000 77 SER A C 1
ATOM 542 O O . SER A 1 77 ? 0.49400 -4.96400 19.75500 1.000 39.70000 77 SER A O 1
ATOM 545 N N . SER A 1 78 ? -1.73000 -4.60600 20.01900 1.000 42.57000 78 SER A N 1
ATOM 546 C CA . SER A 1 78 ? -1.69200 -4.87800 21.45400 1.000 44.67000 78 SER A CA 1
ATOM 547 C C . SER A 1 78 ? -1.39400 -6.34600 21.73100 1.000 40.72000 78 SER A C 1
ATOM 548 O O . SER A 1 78 ? -0.77200 -6.67500 22.75000 1.000 37.31000 78 SER A O 1
ATOM 551 N N . VAL A 1 79 ? -1.83100 -7.23400 20.83600 1.000 42.07000 79 VAL A N 1
ATOM 552 C CA . VAL A 1 79 ? -1.55400 -8.66000 20.98700 1.000 40.67000 79 VAL A CA 1
ATOM 553 C C . VAL A 1 79 ? -0.05400 -8.91800 20.90700 1.000 38.41000 79 VAL A C 1
ATOM 554 O O . VAL A 1 79 ? 0.52100 -9.61800 21.74500 1.000 37.12000 79 VAL A O 1
ATOM 558 N N . LEU A 1 80 ? 0.59600 -8.36500 19.88600 1.000 38.95000 80 LEU A N 1
ATOM 559 C CA . LEU A 1 80 ? 2.02000 -8.62100 19.71000 1.000 38.87000 80 LEU A CA 1
ATOM 560 C C . LEU A 1 80 ? 2.84100 -7.96100 20.81100 1.000 38.72000 80 LEU A C 1
ATOM 561 O O . LEU A 1 80 ? 3.78200 -8.56800 21.33400 1.000 36.92000 80 LEU A O 1
ATOM 566 N N . LYS A 1 81 ? 2.48700 -6.73200 21.20600 1.000 34.69000 81 LYS A N 1
ATOM 567 C CA . LYS A 1 81 ? 3.24300 -6.08400 22.26900 1.000 33.20000 81 LYS A CA 1
ATOM 568 C C . LYS A 1 81 ? 3.12300 -6.83800 23.58800 1.000 33.89000 81 LYS A C 1
ATOM 569 O O . LYS A 1 81 ? 4.06400 -6.84200 24.38900 1.000 35.35000 81 LYS A O 1
ATOM 574 N N . SER A 1 82 ? 2.01200 -7.53000 23.80900 1.000 33.02000 82 SER A N 1
ATOM 575 C CA . SER A 1 82 ? 1.86200 -8.28700 25.04500 1.000 38.93000 82 SER A CA 1
ATOM 576 C C . SER A 1 82 ? 2.57700 -9.63500 24.96800 1.000 35.64000 82 SER A C 1
ATOM 577 O O . SER A 1 82 ? 3.18400 -10.07500 25.95000 1.000 35.86000 82 SER A O 1
ATOM 580 N N . ASN A 1 83 ? 2.50100 -10.31200 23.82200 1.000 36.83000 83 ASN A N 1
ATOM 581 C CA . ASN A 1 83 ? 3.06800 -11.66000 23.72500 1.000 32.75000 83 ASN A CA 1
ATOM 582 C C . ASN A 1 83 ? 4.57300 -11.66300 23.49000 1.000 34.76000 83 ASN A C 1
ATOM 583 O O . ASN A 1 83 ? 5.23200 -12.67400 23.77100 1.000 33.99000 83 ASN A O 1
ATOM 588 N N . ILE A 1 84 ? 5.11300 -10.60300 22.90600 1.000 33.41000 84 ILE A N 1
ATOM 589 C CA . ILE A 1 84 ? 6.51700 -10.52100 22.52000 1.000 33.00000 84 ILE A CA 1
ATOM 590 C C . ILE A 1 84 ? 7.19700 -9.51100 23.44100 1.000 34.58000 84 ILE A C 1
ATOM 591 O O . ILE A 1 84 ? 6.74900 -8.35700 23.52100 1.000 33.05000 84 ILE A O 1
ATOM 596 N N . PRO A 1 85 ? 8.24500 -9.90400 24.17500 1.000 33.09000 85 PRO A N 1
ATOM 597 C CA . PRO A 1 85 ? 8.97400 -8.93200 24.99300 1.000 30.80000 85 PRO A CA 1
ATOM 598 C C . PRO A 1 85 ? 9.52700 -7.79800 24.14200 1.000 35.31000 85 PRO A C 1
ATOM 599 O O . PRO A 1 85 ? 9.86500 -7.97200 22.96600 1.000 29.51000 85 PRO A O 1
ATOM 603 N N . SER A 1 86 ? 9.60200 -6.61600 24.76000 1.000 30.43000 86 SER A N 1
ATOM 604 C CA . SER A 1 86 ? 9.99500 -5.41300 24.04500 1.000 29.88000 86 SER A CA 1
ATOM 605 C C . SER A 1 86 ? 11.39100 -5.51100 23.43300 1.000 28.86000 86 SER A C 1
ATOM 606 O O . SER A 1 86 ? 11.63500 -4.92700 22.36600 1.000 29.48000 86 SER A O 1
ATOM 609 N N . HIS A 1 87 ? 12.33300 -6.20100 24.09300 1.000 29.48000 87 HIS A N 1
ATOM 610 C CA . HIS A 1 87 ? 13.68200 -6.27100 23.53200 1.000 28.56000 87 HIS A CA 1
ATOM 611 C C . HIS A 1 87 ? 13.76400 -7.20000 22.32500 1.000 29.67000 87 HIS A C 1
ATOM 612 O O . HIS A 1 87 ? 14.79100 -7.20300 21.63200 1.000 29.64000 87 HIS A O 1
ATOM 619 N N . LEU A 1 88 ? 12.69300 -7.93000 22.02200 1.000 29.03000 88 LEU A N 1
ATOM 620 C CA . LEU A 1 88 ? 12.67700 -8.88600 20.92000 1.000 27.00000 88 LEU A CA 1
ATOM 621 C C . LEU A 1 88 ? 11.84900 -8.40300 19.73600 1.000 29.92000 88 LEU A C 1
ATOM 622 O O . LEU A 1 88 ? 11.52100 -9.19600 18.84400 1.000 27.77000 88 LEU A O 1
ATOM 627 N N . ARG A 1 89 ? 11.52100 -7.10900 19.69900 1.000 30.78000 89 ARG A N 1
ATOM 628 C CA . ARG A 1 89 ? 10.73500 -6.53300 18.61900 1.000 30.49000 89 ARG A CA 1
ATOM 629 C C . ARG A 1 89 ? 11.19300 -5.10700 18.34800 1.000 32.58000 89 ARG A C 1
ATOM 630 O O . ARG A 1 89 ? 11.82100 -4.45800 19.19200 1.000 29.60000 89 ARG A O 1
ATOM 638 N N . ASP A 1 90 ? 10.89300 -4.64600 17.13700 1.000 29.11000 90 ASP A N 1
ATOM 639 C CA . ASP A 1 90 ? 11.38000 -3.36300 16.65800 1.000 31.63000 90 ASP A CA 1
ATOM 640 C C . ASP A 1 90 ? 10.80900 -2.23700 17.51300 1.000 32.22000 90 ASP A C 1
ATOM 641 O O . ASP A 1 90 ? 9.58900 -2.17700 17.70700 1.000 32.76000 90 ASP A O 1
ATOM 646 N N . PRO A 1 91 ? 11.64100 -1.32100 18.01200 1.000 29.93000 91 PRO A N 1
ATOM 647 C CA . PRO A 1 91 ? 11.10300 -0.20600 18.80700 1.000 32.22000 91 PRO A CA 1
ATOM 648 C C . PRO A 1 91 ? 10.05800 0.61800 18.06700 1.000 38.59000 91 PRO A C 1
ATOM 649 O O . PRO A 1 91 ? 9.13200 1.14400 18.70300 1.000 32.42000 91 PRO A O 1
ATOM 653 N N . LYS A 1 92 ? 10.15800 0.71200 16.74000 1.000 35.59000 92 LYS A N 1
ATOM 654 C CA . LYS A 1 92 ? 9.21700 1.45700 15.91500 1.000 38.02000 92 LYS A CA 1
ATOM 655 C C . LYS A 1 92 ? 8.15000 0.56700 15.27900 1.000 36.76000 92 LYS A C 1
ATOM 656 O O . LYS A 1 92 ? 7.52800 0.96600 14.29000 1.000 35.04000 92 LYS A O 1
ATOM 660 N N . ASN A 1 93 ? 7.96400 -0.64800 15.79500 1.000 36.80000 93 ASN A N 1
ATOM 661 C CA . ASN A 1 93 ? 6.83100 -1.51700 15.47100 1.000 39.81000 93 ASN A CA 1
ATOM 662 C C . ASN A 1 93 ? 6.82500 -2.05000 14.03900 1.000 35.42000 93 ASN A C 1
ATOM 663 O O . ASN A 1 93 ? 5.75700 -2.39700 13.51100 1.000 36.78000 93 ASN A O 1
ATOM 668 N N . HIS A 1 94 ? 7.97800 -2.13500 13.38400 1.000 33.32000 94 HIS A N 1
ATOM 669 C CA . HIS A 1 94 ? 8.00300 -2.67600 12.02900 1.000 30.39000 94 HIS A CA 1
ATOM 670 C C . HIS A 1 94 ? 8.06600 -4.19700 12.00700 1.000 34.48000 94 HIS A C 1
ATOM 671 O O . HIS A 1 94 ? 7.65100 -4.80700 11.01500 1.000 34.41000 94 HIS A O 1
ATOM 678 N N . TRP A 1 95 ? 8.62200 -4.81600 13.04700 1.000 31.76000 95 TRP A N 1
ATOM 679 C CA . TRP A 1 95 ? 8.75600 -6.26600 13.06000 1.000 30.65000 95 TRP A CA 1
ATOM 680 C C . TRP A 1 95 ? 8.74000 -6.78600 14.48400 1.000 30.20000 95 TRP A C 1
ATOM 681 O O . TRP A 1 95 ? 8.98800 -6.05000 15.44100 1.000 28.09000 95 TRP A O 1
ATOM 692 N N . PHE A 1 96 ? 8.47900 -8.09000 14.59900 1.000 27.05000 96 PHE A N 1
ATOM 693 C CA . PHE A 1 96 ? 8.25100 -8.75000 15.87700 1.000 28.90000 96 PHE A CA 1
ATOM 694 C C . PHE A 1 96 ? 8.98000 -10.07900 15.89200 1.000 32.79000 96 PHE A C 1
ATOM 695 O O . PHE A 1 96 ? 8.76400 -10.91100 15.00600 1.000 28.23000 96 PHE A O 1
ATOM 703 N N . GLY A 1 97 ? 9.86400 -10.25500 16.87000 1.000 30.57000 97 GLY A N 1
ATOM 704 C CA . GLY A 1 97 ? 10.55100 -11.52700 17.02000 1.000 30.05000 97 GLY A CA 1
ATOM 705 C C . GLY A 1 97 ? 9.57700 -12.62700 17.40000 1.000 30.66000 97 GLY A C 1
ATOM 706 O O . GLY A 1 97 ? 8.66600 -12.42900 18.19300 1.000 28.80000 97 GLY A O 1
ATOM 707 N N . LEU A 1 98 ? 9.76700 -13.81000 16.81500 1.000 30.59000 98 LEU A N 1
ATOM 708 C CA . LEU A 1 98 ? 8.85200 -14.91800 17.06000 1.000 29.92000 98 LEU A CA 1
ATOM 709 C C . LEU A 1 98 ? 9.53500 -16.19600 17.52200 1.000 29.53000 98 LEU A C 1
ATOM 710 O O . LEU A 1 98 ? 8.85000 -17.09300 18.04000 1.000 31.33000 98 LEU A O 1
ATOM 715 N N . SER A 1 99 ? 10.84500 -16.30500 17.37200 1.000 28.56000 99 SER A N 1
ATOM 716 C CA . SER A 1 99 ? 11.61100 -17.38900 17.96400 1.000 27.85000 99 SER A CA 1
ATOM 717 C C . SER A 1 99 ? 12.91900 -16.79600 18.45100 1.000 27.83000 99 SER A C 1
ATOM 718 O O . SER A 1 99 ? 13.39700 -15.80200 17.89700 1.000 27.74000 99 SER A O 1
ATOM 721 N N . VAL A 1 100 ? 13.49700 -17.41100 19.47900 1.000 29.27000 100 VAL A N 1
ATOM 722 C CA . VAL A 1 100 ? 14.71800 -16.91200 20.10900 1.000 25.72000 100 VAL A CA 1
ATOM 723 C C . VAL A 1 100 ? 15.81800 -17.95800 19.94300 1.000 30.06000 100 VAL A C 1
ATOM 724 O O . VAL A 1 100 ? 15.58900 -19.15100 20.15300 1.000 29.11000 100 VAL A O 1
ATOM 728 N N . ARG A 1 101 ? 17.00700 -17.50800 19.57600 1.000 24.81000 101 ARG A N 1
ATOM 729 C CA . ARG A 1 101 ? 18.18400 -18.35400 19.59400 1.000 28.88000 101 ARG A CA 1
ATOM 730 C C . ARG A 1 101 ? 19.23000 -17.64900 20.43100 1.000 30.75000 101 ARG A C 1
ATOM 731 O O . ARG A 1 101 ? 19.18500 -16.42500 20.59100 1.000 27.38000 101 ARG A O 1
ATOM 739 N N . ALA A 1 102 ? 20.12700 -18.42800 21.02000 1.000 26.14000 102 ALA A N 1
ATOM 740 C CA . ALA A 1 102 ? 21.25600 -17.86500 21.74600 1.000 28.18000 102 ALA A CA 1
ATOM 741 C C . ALA A 1 102 ? 22.52200 -18.17300 20.97100 1.000 26.51000 102 ALA A C 1
ATOM 742 O O . ALA A 1 102 ? 22.66500 -19.26800 20.43100 1.000 27.67000 102 ALA A O 1
ATOM 744 N N . ARG A 1 103 ? 23.41400 -17.19500 20.85800 1.000 26.52000 103 ARG A N 1
ATOM 745 C CA . ARG A 1 103 ? 24.75300 -17.44700 20.33400 1.000 25.02000 103 ARG A CA 1
ATOM 746 C C . ARG A 1 103 ? 25.67800 -17.45800 21.54100 1.000 27.42000 103 ARG A C 1
ATOM 747 O O . ARG A 1 103 ? 25.82800 -16.44300 22.22600 1.000 24.18000 103 ARG A O 1
ATOM 755 N N . THR A 1 104 ? 26.23900 -18.62100 21.85300 1.000 22.51000 104 THR A N 1
ATOM 756 C CA . THR A 1 104 ? 26.91100 -18.76300 23.13200 1.000 22.96000 104 THR A CA 1
ATOM 757 C C . THR A 1 104 ? 28.03700 -19.78100 22.98400 1.000 24.22000 104 THR A C 1
ATOM 758 O O . THR A 1 104 ? 28.33100 -20.25100 21.88400 1.000 25.86000 104 THR A O 1
ATOM 762 N N . ILE A 1 105 ? 28.65500 -20.09700 24.09800 1.000 24.95000 105 ILE A N 1
ATOM 763 C CA . ILE A 1 105 ? 29.86300 -20.91400 24.16900 1.000 24.83000 105 ILE A CA 1
ATOM 764 C C . ILE A 1 105 ? 29.48400 -22.38700 24.18100 1.000 25.25000 105 ILE A C 1
ATOM 765 O O . ILE A 1 105 ? 28.48900 -22.79100 24.79900 1.000 25.88000 105 ILE A O 1
ATOM 770 N N . PHE A 1 106 ? 30.28800 -23.19000 23.48800 1.000 25.13000 106 PHE A N 1
ATOM 771 C CA . PHE A 1 106 ? 30.22100 -24.64500 23.54400 1.000 26.40000 106 PHE A CA 1
ATOM 772 C C . PHE A 1 106 ? 31.60300 -25.16200 23.88800 1.000 24.02000 106 PHE A C 1
ATOM 773 O O . PHE A 1 106 ? 32.60600 -24.55500 23.51200 1.000 22.98000 106 PHE A O 1
ATOM 781 N N . TYR A 1 107 ? 31.65500 -26.29100 24.59800 1.000 26.86000 107 TYR A N 1
ATOM 782 C CA . TYR A 1 107 ? 32.94500 -26.79900 25.04300 1.000 26.17000 107 TYR A CA 1
ATOM 783 C C . TYR A 1 107 ? 32.92300 -28.32200 25.10300 1.000 26.80000 107 TYR A C 1
ATOM 784 O O . TYR A 1 107 ? 31.86600 -28.95300 25.21200 1.000 24.99000 107 TYR A O 1
ATOM 793 N N . ASN A 1 108 ? 34.12200 -28.89100 25.06400 1.000 28.96000 108 ASN A N 1
ATOM 794 C CA . ASN A 1 108 ? 34.29400 -30.32500 25.22600 1.000 26.95000 108 ASN A CA 1
ATOM 795 C C . ASN A 1 108 ? 34.38400 -30.62400 26.71200 1.000 25.13000 108 ASN A C 1
ATOM 796 O O . ASN A 1 108 ? 35.42000 -30.32200 27.32900 1.000 28.23000 108 ASN A O 1
ATOM 801 N N . PRO A 1 109 ? 33.36300 -31.22500 27.31600 1.000 26.24000 109 PRO A N 1
ATOM 802 C CA . PRO A 1 109 ? 33.37100 -31.41000 28.77500 1.000 29.86000 109 PRO A CA 1
ATOM 803 C C . PRO A 1 109 ? 34.41000 -32.41100 29.26800 1.000 29.10000 109 PRO A C 1
ATOM 804 O O . PRO A 1 109 ? 34.55000 -32.56300 30.48700 1.000 29.53000 109 PRO A O 1
ATOM 808 N N . ASN A 1 110 ? 35.11700 -33.10900 28.37200 1.000 28.12000 110 ASN A N 1
ATOM 809 C CA . ASN A 1 110 ? 36.22400 -33.96700 28.77200 1.000 29.41000 110 ASN A CA 1
ATOM 810 C C . ASN A 1 110 ? 37.53500 -33.21700 28.90000 1.000 31.36000 110 ASN A C 1
ATOM 811 O O . ASN A 1 110 ? 38.48000 -33.74800 29.50100 1.000 27.55000 110 ASN A O 1
ATOM 816 N N . LYS A 1 111 ? 37.60300 -31.99700 28.35700 1.000 28.72000 111 LYS A N 1
ATOM 817 C CA . LYS A 1 111 ? 38.82300 -31.21100 28.29200 1.000 24.43000 111 LYS A CA 1
ATOM 818 C C . LYS A 1 111 ? 38.69800 -29.84500 28.95300 1.000 32.23000 111 LYS A C 1
ATOM 819 O O . LYS A 1 111 ? 39.72200 -29.20900 29.21500 1.000 28.88000 111 LYS A O 1
ATOM 825 N N . VAL A 1 112 ? 37.48100 -29.39100 29.22300 1.000 25.63000 112 VAL A N 1
ATOM 826 C CA . VAL A 1 112 ? 37.21400 -28.06100 29.75800 1.000 28.75000 112 VAL A CA 1
ATOM 827 C C . VAL A 1 112 ? 36.20800 -28.17800 30.88800 1.000 30.16000 112 VAL A C 1
ATOM 828 O O . VAL A 1 112 ? 35.09500 -28.68500 30.68600 1.000 28.39000 112 VAL A O 1
ATOM 832 N N . ASN A 1 113 ? 36.58300 -27.67700 32.06000 1.000 32.43000 113 ASN A N 1
ATOM 833 C CA . ASN A 1 113 ? 35.67100 -27.53300 33.18100 1.000 28.28000 113 ASN A CA 1
ATOM 834 C C . ASN A 1 113 ? 34.86700 -26.24500 32.99200 1.000 33.40000 113 ASN A C 1
ATOM 835 O O . ASN A 1 113 ? 35.45300 -25.20300 32.68200 1.000 27.87000 113 ASN A O 1
ATOM 840 N N . PRO A 1 114 ? 33.54500 -26.26700 33.17700 1.000 31.29000 114 PRO A N 1
ATOM 841 C CA . PRO A 1 114 ? 32.76800 -25.02200 33.01100 1.000 34.20000 114 PRO A CA 1
ATOM 842 C C . PRO A 1 114 ? 33.21600 -23.89800 33.93800 1.000 34.95000 114 PRO A C 1
ATOM 843 O O . PRO A 1 114 ? 32.92900 -22.72800 33.65400 1.000 31.45000 114 PRO A O 1
ATOM 847 N N . SER A 1 115 ? 33.92500 -24.21700 35.03000 1.000 36.47000 115 SER A N 1
ATOM 848 C CA . SER A 1 115 ? 34.49600 -23.19400 35.90100 1.000 37.12000 115 SER A CA 1
ATOM 849 C C . SER A 1 115 ? 35.55300 -22.35100 35.19800 1.000 33.92000 115 SER A C 1
ATOM 850 O O . SER A 1 115 ? 35.88900 -21.26900 35.68700 1.000 33.07000 115 SER A O 1
ATOM 853 N N . GLU A 1 116 ? 36.13300 -22.84500 34.10700 1.000 30.06000 116 GLU A N 1
ATOM 854 C CA . GLU A 1 116 ? 37.08300 -22.07200 33.31500 1.000 33.41000 116 GLU A CA 1
ATOM 855 C C . GLU A 1 116 ? 36.40600 -21.06700 32.38800 1.000 28.51000 116 GLU A C 1
ATOM 856 O O . GLU A 1 116 ? 37.09800 -20.26000 31.76600 1.000 33.44000 116 GLU A O 1
ATOM 862 N N . LEU A 1 117 ? 35.08800 -21.12600 32.25200 1.000 29.00000 117 LEU A N 1
ATOM 863 C CA . LEU A 1 117 ? 34.34700 -20.32500 31.29500 1.000 30.94000 117 LEU A CA 1
ATOM 864 C C . LEU A 1 117 ? 33.60600 -19.22200 32.02500 1.000 28.42000 117 LEU A C 1
ATOM 865 O O . LEU A 1 117 ? 33.22500 -19.38700 33.18200 1.000 27.09000 117 LEU A O 1
ATOM 870 N N . SER A 1 118 ? 33.40600 -18.09900 31.33500 1.000 27.99000 118 SER A N 1
ATOM 871 C CA . SER A 1 118 ? 32.60600 -17.02500 31.90700 1.000 30.31000 118 SER A CA 1
ATOM 872 C C . SER A 1 118 ? 32.00000 -16.17400 30.79500 1.000 27.65000 118 SER A C 1
ATOM 873 O O . SER A 1 118 ? 30.78900 -16.22400 30.56600 1.000 27.63000 118 SER A O 1
ATOM 876 N N . THR A 1 119 ? 32.83000 -15.44000 30.06400 1.000 30.70000 119 THR A N 1
ATOM 877 C CA . THR A 1 119 ? 32.34800 -14.42800 29.13900 1.000 28.91000 119 THR A CA 1
ATOM 878 C C . THR A 1 119 ? 32.89200 -14.64200 27.73400 1.000 29.43000 119 THR A C 1
ATOM 879 O O . THR A 1 119 ? 33.84600 -15.39500 27.50900 1.000 29.71000 119 THR A O 1
ATOM 883 N N . TYR A 1 120 ? 32.25500 -13.96700 26.77600 1.000 25.28000 120 TYR A N 1
ATOM 884 C CA . TYR A 1 120 ? 32.82800 -13.88300 25.43900 1.000 26.83000 120 TYR A CA 1
ATOM 885 C C . TYR A 1 120 ? 34.22700 -13.27800 25.46900 1.000 26.50000 120 TYR A C 1
ATOM 886 O O . TYR A 1 120 ? 35.14300 -13.76900 24.80000 1.000 26.91000 120 TYR A O 1
ATOM 895 N N . ALA A 1 121 ? 34.41400 -12.21400 26.25700 1.000 31.00000 121 ALA A N 1
ATOM 896 C CA . ALA A 1 121 ? 35.70700 -11.53800 26.28000 1.000 28.46000 121 ALA A CA 1
ATOM 897 C C . ALA A 1 121 ? 36.80200 -12.45000 26.81500 1.000 28.39000 121 ALA A C 1
ATOM 898 O O . ALA A 1 121 ? 37.93300 -12.42900 26.31700 1.000 30.14000 121 ALA A O 1
ATOM 900 N N A ASP A 1 122 ? 36.48800 -13.25800 27.82300 0.530 29.00000 122 ASP A N 1
ATOM 901 N N B ASP A 1 122 ? 36.47600 -13.26500 27.83200 0.470 28.99000 122 ASP A N 1
ATOM 902 C CA A ASP A 1 122 ? 37.52200 -14.08500 28.42400 0.530 29.82000 122 ASP A CA 1
ATOM 903 C CA B ASP A 1 122 ? 37.45100 -14.16900 28.44700 0.470 29.82000 122 ASP A CA 1
ATOM 904 C C A ASP A 1 122 ? 38.01700 -15.17800 27.48300 0.530 30.72000 122 ASP A C 1
ATOM 905 C C B ASP A 1 122 ? 38.05800 -15.12400 27.43200 0.470 30.75000 122 ASP A C 1
ATOM 906 O O A ASP A 1 122 ? 39.04900 -15.78900 27.77200 0.530 30.74000 122 ASP A O 1
ATOM 907 O O B ASP A 1 122 ? 39.18200 -15.60300 27.61800 0.470 30.77000 122 ASP A O 1
ATOM 916 N N . LEU A 1 123 ? 37.33500 -15.40900 26.35500 1.000 30.36000 123 LEU A N 1
ATOM 917 C CA . LEU A 1 123 ? 37.85200 -16.31300 25.33900 1.000 30.08000 123 LEU A CA 1
ATOM 918 C C . LEU A 1 123 ? 39.06800 -15.74900 24.61900 1.000 34.97000 123 LEU A C 1
ATOM 919 O O . LEU A 1 123 ? 39.75800 -16.49800 23.92600 1.000 29.43000 123 LEU A O 1
ATOM 924 N N . ALA A 1 124 ? 39.32700 -14.44600 24.73800 1.000 30.76000 124 ALA A N 1
ATOM 925 C CA . ALA A 1 124 ? 40.55900 -13.85900 24.23100 1.000 28.79000 124 ALA A CA 1
ATOM 926 C C . ALA A 1 124 ? 41.73000 -14.03500 25.18600 1.000 32.06000 124 ALA A C 1
ATOM 927 O O . ALA A 1 124 ? 42.85400 -13.66000 24.83400 1.000 37.07000 124 ALA A O 1
ATOM 929 N N . ASP A 1 125 ? 41.49200 -14.55600 26.38300 1.000 32.85000 125 ASP A N 1
ATOM 930 C CA . ASP A 1 125 ? 42.57400 -14.75900 27.33500 1.000 38.62000 125 ASP A CA 1
ATOM 931 C C . ASP A 1 125 ? 43.59600 -15.72900 26.75000 1.000 37.68000 125 ASP A C 1
ATOM 932 O O . ASP A 1 125 ? 43.21600 -16.72500 26.12500 1.000 37.49000 125 ASP A O 1
ATOM 937 N N . PRO A 1 126 ? 44.89900 -15.47700 26.92500 1.000 38.77000 126 PRO A N 1
ATOM 938 C CA . PRO A 1 126 ? 45.90000 -16.37500 26.31800 1.000 40.14000 126 PRO A CA 1
ATOM 939 C C . PRO A 1 126 ? 45.82700 -17.80600 26.81300 1.000 40.63000 126 PRO A C 1
ATOM 940 O O . PRO A 1 126 ? 46.43600 -18.67900 26.18100 1.000 41.55000 126 PRO A O 1
ATOM 944 N N . LYS A 1 127 ? 45.09200 -18.08900 27.89200 1.000 39.24000 127 LYS A N 1
ATOM 945 C CA . LYS A 1 127 ? 44.93400 -19.47800 28.31500 1.000 40.12000 127 LYS A CA 1
ATOM 946 C C . LYS A 1 127 ? 44.22800 -20.33000 27.26100 1.000 39.53000 127 LYS A C 1
ATOM 947 O O . LYS A 1 127 ? 44.33500 -21.56200 27.30600 1.000 36.34000 127 LYS A O 1
ATOM 953 N N . TRP A 1 128 ? 43.52300 -19.71100 26.30800 1.000 33.94000 128 TRP A N 1
ATOM 954 C CA . TRP A 1 128 ? 42.79700 -20.43800 25.27500 1.000 34.88000 128 TRP A CA 1
ATOM 955 C C . TRP A 1 128 ? 43.58900 -20.59800 23.99000 1.000 34.89000 128 TRP A C 1
ATOM 956 O O . TRP A 1 128 ? 43.04600 -21.11000 23.00700 1.000 36.84000 128 TRP A O 1
ATOM 967 N N . LYS A 1 129 ? 44.87900 -20.25000 23.99800 1.000 35.97000 129 LYS A N 1
ATOM 968 C CA . LYS A 1 129 ? 45.66700 -20.27100 22.77500 1.000 36.67000 129 LYS A CA 1
ATOM 969 C C . LYS A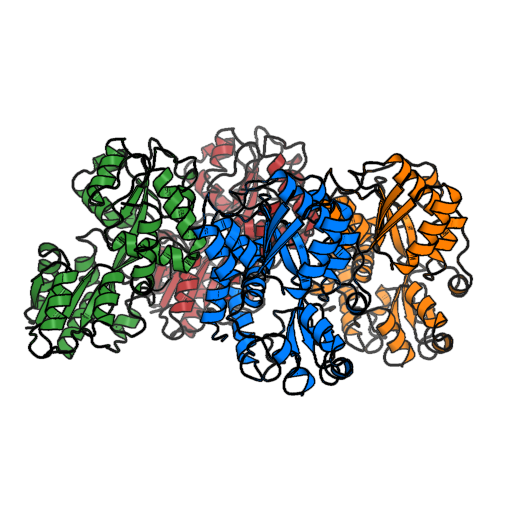 1 129 ? 45.68400 -21.67300 22.19300 1.000 39.64000 129 LYS A C 1
ATOM 970 O O . LYS A 1 129 ? 45.91900 -22.64900 22.91100 1.000 38.23000 129 LYS A O 1
ATOM 974 N N . GLY A 1 130 ? 45.36200 -21.77400 20.90400 1.000 40.23000 130 GLY A N 1
ATOM 975 C CA . GLY A 1 130 ? 45.31900 -23.06500 20.24800 1.000 38.66000 130 GLY A CA 1
ATOM 976 C C . GLY A 1 130 ? 44.14600 -23.94100 20.61800 1.000 39.17000 130 GLY A C 1
ATOM 977 O O . GLY A 1 130 ? 44.18200 -25.14300 20.34400 1.000 38.20000 130 GLY A O 1
ATOM 978 N N . ARG A 1 131 ? 43.11000 -23.39700 21.25900 1.000 32.01000 131 ARG A N 1
ATOM 979 C CA . ARG A 1 131 ? 41.98100 -24.22000 21.68000 1.000 33.35000 131 ARG A CA 1
ATOM 980 C C . ARG A 1 131 ? 40.63200 -23.71500 21.19200 1.000 30.64000 131 ARG A C 1
ATOM 981 O O . ARG A 1 131 ? 39.62800 -24.40700 21.38500 1.000 31.23000 131 ARG A O 1
ATOM 989 N N . LEU A 1 132 ? 40.56500 -22.51900 20.63700 1.000 35.01000 132 LEU A N 1
ATOM 990 C CA . LEU A 1 132 ? 39.29900 -21.91800 20.25500 1.000 28.16000 132 LEU A CA 1
ATOM 991 C C . LEU A 1 132 ? 38.99100 -22.20200 18.79600 1.000 29.59000 132 LEU A C 1
ATOM 992 O O . LEU A 1 132 ? 39.87500 -22.14900 17.94100 1.000 31.59000 132 LEU A O 1
ATOM 997 N N . CYS A 1 133 ? 37.71600 -22.42900 18.49800 1.000 28.80000 133 CYS A N 1
ATOM 998 C CA . CYS A 1 133 ? 37.28000 -22.43500 17.11700 1.000 31.27000 133 CYS A CA 1
ATOM 999 C C . CYS A 1 133 ? 36.04600 -21.56200 16.96500 1.000 28.20000 133 CYS A C 1
ATOM 1000 O O . CYS A 1 133 ? 35.21700 -21.46800 17.87200 1.000 30.62000 133 CYS A O 1
ATOM 1003 N N . LEU A 1 134 ? 35.93400 -20.94200 15.79700 1.000 28.15000 134 LEU A N 1
ATOM 1004 C CA . LEU A 1 134 ? 34.85200 -20.00900 15.50500 1.000 29.78000 134 LEU A CA 1
ATOM 1005 C C . LEU A 1 134 ? 34.29800 -20.31200 14.12400 1.000 32.06000 134 LEU A C 1
ATOM 1006 O O . LEU A 1 134 ? 34.98100 -20.87800 13.27500 1.000 34.81000 134 LEU A O 1
ATOM 1011 N N . ARG A 1 135 ? 33.04900 -19.91500 13.90400 1.000 30.73000 135 ARG A N 1
ATOM 1012 C CA . ARG A 1 135 ? 32.50100 -19.85700 12.55900 1.000 32.71000 135 ARG A CA 1
ATOM 1013 C C . ARG A 1 135 ? 32.91500 -18.54100 11.90700 1.000 32.24000 135 ARG A C 1
ATOM 1014 O O . ARG A 1 135 ? 33.25500 -17.57400 12.58700 1.000 34.25000 135 ARG A O 1
ATOM 1022 N N . THR A 1 136 ? 32.90600 -18.51700 10.57500 1.000 33.89000 136 THR A N 1
ATOM 1023 C CA . THR A 1 136 ? 33.42400 -17.36700 9.83800 1.000 32.33000 136 THR A CA 1
ATOM 1024 C C . THR A 1 136 ? 32.74800 -16.05500 10.23500 1.000 31.89000 136 THR A C 1
ATOM 1025 O O . THR A 1 136 ? 31.55400 -16.00300 10.53500 1.000 34.10000 136 THR A O 1
ATOM 1029 N N . SER A 1 137 ? 33.53900 -14.98300 10.20600 1.000 33.13000 137 SER A N 1
ATOM 1030 C CA . SER A 1 137 ? 33.01500 -13.63300 10.40100 1.000 33.80000 137 SER A CA 1
ATOM 1031 C C . SER A 1 137 ? 32.06500 -13.20800 9.28800 1.000 32.19000 137 SER A C 1
ATOM 1032 O O . SER A 1 137 ? 31.34100 -12.21700 9.44600 1.000 34.08000 137 SER A O 1
ATOM 1035 N N . ASN A 1 138 ? 32.07300 -13.91200 8.15400 1.000 35.47000 138 ASN A N 1
ATOM 1036 C CA . ASN A 1 138 ? 31.19700 -13.59500 7.02500 1.000 36.26000 138 ASN A CA 1
ATOM 1037 C C . ASN A 1 138 ? 29.84400 -14.27000 7.25000 1.000 37.02000 138 ASN A C 1
ATOM 1038 O O . ASN A 1 138 ? 29.49300 -15.28000 6.63200 1.000 35.96000 138 ASN A O 1
ATOM 1043 N N . ASN A 1 139 ? 29.08600 -13.70000 8.18500 1.000 39.59000 139 ASN A N 1
ATOM 1044 C CA . ASN A 1 139 ? 27.86800 -14.33400 8.67000 1.000 32.16000 139 ASN A CA 1
ATOM 1045 C C . ASN A 1 139 ? 27.14100 -13.35800 9.59000 1.000 32.10000 139 ASN A C 1
ATOM 1046 O O . ASN A 1 139 ? 27.78200 -12.66500 10.37200 1.000 32.53000 139 ASN A O 1
ATOM 1051 N N . VAL A 1 140 ? 25.80800 -13.31500 9.48500 1.000 32.05000 140 VAL A N 1
ATOM 1052 C CA . VAL A 1 140 ? 25.02100 -12.31300 10.20600 1.000 27.77000 140 VAL A CA 1
ATOM 1053 C C . VAL A 1 140 ? 24.96200 -12.60900 11.71200 1.000 27.70000 140 VAL A C 1
ATOM 1054 O O . VAL A 1 140 ? 24.85200 -11.67800 12.52500 1.000 28.95000 140 VAL A O 1
ATOM 1058 N N . TYR A 1 141 ? 25.04400 -13.88600 12.11300 1.000 30.97000 141 TYR A N 1
ATOM 1059 C CA . TYR A 1 141 ? 25.03500 -14.21700 13.54300 1.000 27.70000 141 TYR A CA 1
ATOM 1060 C C . TYR A 1 141 ? 26.24400 -13.61600 14.23600 1.000 28.61000 141 TYR A C 1
ATOM 1061 O O . TYR A 1 141 ? 26.12800 -13.03100 15.32300 1.000 28.20000 141 TYR A O 1
ATOM 1070 N N . ASN A 1 142 ? 27.42100 -13.74600 13.61400 1.000 28.22000 142 ASN A N 1
ATOM 1071 C CA . ASN A 1 142 ? 28.63700 -13.18700 14.19900 1.000 28.46000 142 ASN A CA 1
ATOM 1072 C C . ASN A 1 142 ? 28.66300 -11.66700 14.09700 1.000 31.19000 142 ASN A C 1
ATOM 1073 O O . ASN A 1 142 ? 29.11200 -10.99300 15.03000 1.000 28.10000 142 ASN A O 1
ATOM 1078 N N . GLN A 1 143 ? 28.17500 -11.10900 12.98500 1.000 31.09000 143 GLN A N 1
ATOM 1079 C CA . GLN A 1 143 ? 28.01000 -9.65900 12.90400 1.000 30.32000 143 GLN A CA 1
ATOM 1080 C C . GLN A 1 143 ? 27.12600 -9.14700 14.03300 1.000 29.96000 143 GLN A C 1
ATOM 1081 O O . GLN A 1 143 ? 27.43600 -8.13500 14.67300 1.000 31.09000 143 GLN A O 1
ATOM 1087 N N . SER A 1 144 ? 26.00900 -9.83200 14.28100 1.000 30.63000 144 SER A N 1
ATOM 1088 C CA . SER A 1 144 ? 25.08500 -9.41100 15.32900 1.000 25.99000 144 SER A CA 1
ATOM 1089 C C . SER A 1 144 ? 25.67000 -9.58600 16.73400 1.000 27.18000 144 SER A C 1
ATOM 1090 O O . SER A 1 144 ? 25.46900 -8.72600 17.59900 1.000 26.11000 144 SER A O 1
ATOM 1093 N N . LEU A 1 145 ? 26.38600 -10.68600 16.99100 1.000 25.12000 145 LEU A N 1
ATOM 1094 C CA . LEU A 1 145 ? 27.02400 -10.85600 18.29300 1.000 26.24000 145 LEU A CA 1
ATOM 1095 C C . LEU A 1 145 ? 28.01900 -9.73500 18.55600 1.000 28.19000 145 LEU A C 1
ATOM 1096 O O . LEU A 1 145 ? 27.98900 -9.09100 19.61400 1.000 26.69000 145 LEU A O 1
ATOM 1101 N N . VAL A 1 146 ? 28.90300 -9.47600 17.59300 1.000 24.40000 146 VAL A N 1
ATOM 1102 C CA . VAL A 1 146 ? 29.93400 -8.46800 17.80100 1.000 26.41000 146 VAL A CA 1
ATOM 1103 C C . VAL A 1 146 ? 29.30100 -7.08300 17.86800 1.000 27.40000 146 VAL A C 1
ATOM 1104 O O . VAL A 1 146 ? 29.78900 -6.20400 18.58500 1.000 29.62000 146 VAL A O 1
ATOM 1108 N N . ALA A 1 147 ? 28.17400 -6.88800 17.18200 1.000 24.81000 147 ALA A N 1
ATOM 1109 C CA . ALA A 1 147 ? 27.47300 -5.59900 17.27200 1.000 26.56000 147 ALA A CA 1
ATOM 1110 C C . ALA A 1 147 ? 26.98800 -5.32700 18.68800 1.000 28.95000 147 ALA A C 1
ATOM 1111 O O . ALA A 1 147 ? 27.03100 -4.17500 19.16400 1.000 28.03000 147 ALA A O 1
ATOM 1113 N N . THR A 1 148 ? 26.49000 -6.36100 19.37400 1.000 26.51000 148 THR A N 1
ATOM 1114 C CA . THR A 1 148 ? 26.06600 -6.16900 20.75500 1.000 26.04000 148 THR A CA 1
ATOM 1115 C C . THR A 1 148 ? 27.26500 -6.05600 21.68500 1.000 28.36000 148 THR A C 1
ATOM 1116 O O . THR A 1 148 ? 27.22100 -5.27200 22.63700 1.000 29.29000 148 THR A O 1
ATOM 1120 N N . MET A 1 149 ? 28.36000 -6.77500 21.40000 1.000 26.24000 149 MET A N 1
ATOM 1121 C CA . MET A 1 149 ? 29.57200 -6.60300 22.20400 1.000 22.73000 149 MET A CA 1
ATOM 1122 C C . MET A 1 149 ? 30.06300 -5.15400 22.15100 1.000 29.72000 149 MET A C 1
ATOM 1123 O O . MET A 1 149 ? 30.44200 -4.58300 23.18100 1.000 28.76000 149 MET A O 1
ATOM 1128 N N . ILE A 1 150 ? 30.02100 -4.54000 20.96600 1.000 27.92000 150 ILE A N 1
ATOM 1129 C CA . ILE A 1 150 ? 30.40900 -3.12900 20.82900 1.000 28.86000 150 ILE A CA 1
ATOM 1130 C C . ILE A 1 150 ? 29.51200 -2.23100 21.67200 1.000 31.00000 150 ILE A C 1
ATOM 1131 O O . ILE A 1 150 ? 29.99100 -1.30500 22.34300 1.000 32.89000 150 ILE A O 1
ATOM 1136 N N . ALA A 1 151 ? 28.20200 -2.46900 21.64700 1.000 27.98000 151 ALA A N 1
ATOM 1137 C CA . ALA A 1 151 ? 27.30400 -1.64000 22.44600 1.000 30.51000 151 ALA A CA 1
ATOM 1138 C C . ALA A 1 151 ? 27.52400 -1.84800 23.94200 1.000 33.05000 151 ALA A C 1
ATOM 1139 O O . ALA A 1 151 ? 27.38500 -0.90400 24.73500 1.000 30.13000 151 ALA A O 1
ATOM 1141 N N . ASN A 1 152 ? 27.84600 -3.07800 24.35700 1.000 28.24000 152 ASN A N 1
ATOM 1142 C CA . ASN A 1 152 ? 27.92800 -3.37400 25.78200 1.000 30.41000 152 ASN A CA 1
ATOM 1143 C C . ASN A 1 152 ? 29.26400 -2.99100 26.39400 1.000 28.52000 152 ASN A C 1
ATOM 1144 O O . ASN A 1 152 ? 29.31200 -2.63400 27.57500 1.000 37.00000 152 ASN A O 1
ATOM 1149 N N . HIS A 1 153 ? 30.35300 -3.08400 25.63800 1.000 31.97000 153 HIS A N 1
ATOM 1150 C CA . HIS A 1 153 ? 31.68400 -2.90200 26.20200 1.000 32.28000 153 HIS A CA 1
ATOM 1151 C C . HIS A 1 153 ? 32.52700 -1.86400 25.49200 1.000 31.33000 153 HIS A C 1
ATOM 1152 O O . HIS A 1 153 ? 33.62800 -1.56800 25.97000 1.000 36.10000 153 HIS A O 1
ATOM 1159 N N . GLY A 1 154 ? 32.07000 -1.32200 24.37500 1.000 33.89000 154 GLY A N 1
ATOM 1160 C CA . GLY A 1 154 ? 32.80600 -0.30100 23.66300 1.000 36.84000 154 GLY A CA 1
ATOM 1161 C C . GLY A 1 154 ? 33.63700 -0.85800 22.51800 1.000 36.72000 154 GLY A C 1
ATOM 1162 O O . GLY A 1 154 ? 33.96200 -2.04900 22.45400 1.000 33.02000 154 GLY A O 1
ATOM 1163 N N . GLN A 1 155 ? 34.01400 0.05100 21.61900 1.000 33.96000 155 GLN A N 1
ATOM 1164 C CA . GLN A 1 155 ? 34.70700 -0.31800 20.38700 1.000 34.58000 155 GLN A CA 1
ATOM 1165 C C . GLN A 1 155 ? 36.13100 -0.77400 20.66600 1.000 34.87000 155 GLN A C 1
ATOM 1166 O O . GLN A 1 155 ? 36.58300 -1.79300 20.12800 1.000 35.64000 155 GLN A O 1
ATOM 1172 N N . ALA A 1 156 ? 36.86100 -0.02000 21.49500 1.000 33.50000 156 ALA A N 1
ATOM 1173 C CA . ALA A 1 156 ? 38.25800 -0.35100 21.75400 1.000 37.23000 156 ALA A CA 1
ATOM 1174 C C . ALA A 1 156 ? 38.37800 -1.68300 22.48200 1.000 35.88000 156 ALA A C 1
ATOM 1175 O O . ALA A 1 156 ? 39.25300 -2.50200 22.15800 1.000 37.51000 156 ALA A O 1
ATOM 1177 N N . THR A 1 157 ? 37.50600 -1.92100 23.46600 1.000 34.18000 157 THR A N 1
ATOM 1178 C CA . THR A 1 157 ? 37.54700 -3.19500 24.17600 1.000 39.30000 157 THR A CA 1
ATOM 1179 C C . THR A 1 157 ? 37.24100 -4.34600 23.22700 1.000 35.28000 157 THR A C 1
ATOM 1180 O O . THR A 1 157 ? 37.95800 -5.35600 23.20200 1.000 34.24000 157 THR A O 1
ATOM 1184 N N . THR A 1 158 ? 36.20500 -4.18500 22.39900 1.000 29.77000 158 THR A N 1
ATOM 1185 C CA . THR A 1 158 ? 35.80400 -5.24700 21.47300 1.000 35.14000 158 THR A CA 1
ATOM 1186 C C . THR A 1 158 ? 36.88200 -5.53300 20.42700 1.000 36.11000 158 THR A C 1
ATOM 1187 O O . THR A 1 158 ? 37.10100 -6.69600 20.05000 1.000 31.95000 158 THR A O 1
ATOM 1191 N N . ASP A 1 159 ? 37.56400 -4.49000 19.94400 1.000 36.10000 159 ASP A N 1
ATOM 1192 C CA . ASP A 1 159 ? 38.70700 -4.69100 19.05900 1.000 36.91000 159 ASP A CA 1
ATOM 1193 C C . ASP A 1 159 ? 39.73400 -5.61300 19.69600 1.000 37.17000 159 ASP A C 1
ATOM 1194 O O . ASP A 1 159 ? 40.26200 -6.52200 19.04700 1.000 38.14000 159 ASP A O 1
ATOM 1199 N N . ARG A 1 160 ? 40.04000 -5.37700 20.97300 1.000 36.63000 160 ARG A N 1
ATOM 1200 C CA . ARG A 1 160 ? 41.02900 -6.19700 21.65900 1.000 37.20000 160 ARG A CA 1
ATOM 1201 C C . ARG A 1 160 ? 40.53800 -7.62900 21.81000 1.000 37.36000 160 ARG A C 1
ATOM 1202 O O . ARG A 1 160 ? 41.30200 -8.57800 21.59200 1.000 38.58000 160 ARG A O 1
ATOM 1206 N N . VAL A 1 161 ? 39.25100 -7.80000 22.12600 1.000 36.79000 161 VAL A N 1
ATOM 1207 C CA . VAL A 1 161 ? 38.69600 -9.13500 22.34700 1.000 34.18000 161 VAL A CA 1
ATOM 1208 C C . VAL A 1 161 ? 38.73000 -9.95800 21.06400 1.000 34.22000 161 VAL A C 1
ATOM 1209 O O . VAL A 1 161 ? 39.19700 -11.10600 21.05700 1.000 31.67000 161 VAL A O 1
ATOM 1213 N N . VAL A 1 162 ? 38.22100 -9.39600 19.96300 1.000 31.46000 162 VAL A N 1
ATOM 1214 C CA . VAL A 1 162 ? 38.14500 -10.15000 18.71600 1.000 34.00000 162 VAL A CA 1
ATOM 1215 C C . VAL A 1 162 ? 39.54700 -10.43500 18.18500 1.000 35.46000 162 VAL A C 1
ATOM 1216 O O . VAL A 1 162 ? 39.82100 -11.51800 17.64700 1.000 34.39000 162 VAL A O 1
ATOM 1220 N N . LYS A 1 163 ? 40.47300 -9.49200 18.37400 1.000 38.43000 163 LYS A N 1
ATOM 1221 C CA . LYS A 1 163 ? 41.86600 -9.78400 18.05000 1.000 38.98000 163 LYS A CA 1
ATOM 1222 C C . LYS A 1 163 ? 42.40000 -10.91900 18.91900 1.000 37.19000 163 LYS A C 1
ATOM 1223 O O . LYS A 1 163 ? 43.14300 -11.78300 18.43900 1.000 36.11000 163 LYS A O 1
ATOM 1226 N N . GLY A 1 164 ? 42.01000 -10.95500 20.19400 1.000 35.63000 164 GLY A N 1
ATOM 1227 C CA . GLY A 1 164 ? 42.42100 -12.06600 21.04200 1.000 37.10000 164 GLY A CA 1
ATOM 1228 C C . GLY A 1 164 ? 41.80100 -13.38700 20.62600 1.000 35.03000 164 GLY A C 1
ATOM 1229 O O . GLY A 1 164 ? 42.45800 -14.43700 20.67200 1.000 32.89000 164 GLY A O 1
ATOM 1230 N N . TRP A 1 165 ? 40.52900 -13.36000 20.21500 1.000 30.51000 165 TRP A N 1
ATOM 1231 C CA . TRP A 1 165 ? 39.91100 -14.55500 19.64200 1.000 33.12000 165 TRP A CA 1
ATOM 1232 C C . TRP A 1 165 ? 40.76700 -15.13700 18.52200 1.000 34.18000 165 TRP A C 1
ATOM 1233 O O . TRP A 1 165 ? 41.09500 -16.33100 18.53000 1.000 34.63000 165 TRP A O 1
ATOM 1244 N N . VAL A 1 166 ? 41.13600 -14.30400 17.54100 1.000 32.66000 166 VAL A N 1
ATOM 1245 C CA . VAL A 1 166 ? 41.86000 -14.80900 16.37200 1.000 36.50000 166 VAL A CA 1
ATOM 1246 C C . VAL A 1 166 ? 43.20100 -15.40300 16.78300 1.000 36.26000 166 VAL A C 1
ATOM 1247 O O . VAL A 1 166 ? 43.58600 -16.48600 16.32000 1.000 38.12000 166 VAL A O 1
ATOM 1251 N N . ALA A 1 167 ? 43.89800 -14.74700 17.71300 1.000 39.53000 167 ALA A N 1
ATOM 1252 C CA . ALA A 1 167 ? 45.18200 -15.25800 18.18800 1.000 38.62000 167 ALA A CA 1
ATOM 1253 C C . ALA A 1 167 ? 45.05100 -16.61800 18.85400 1.000 37.86000 167 ALA A C 1
ATOM 1254 O O . ALA A 1 167 ? 46.03400 -17.36400 18.91300 1.000 43.09000 167 ALA A O 1
ATOM 1256 N N . ASN A 1 168 ? 43.86200 -16.96800 19.34300 1.000 37.50000 168 ASN A N 1
ATOM 1257 C CA . ASN A 1 168 ? 43.64400 -18.22400 20.05000 1.000 37.51000 168 ASN A CA 1
ATOM 1258 C C . ASN A 1 168 ? 43.10700 -19.35200 19.16700 1.000 36.60000 168 ASN A C 1
ATOM 1259 O O . ASN A 1 168 ? 42.86300 -20.45200 19.67900 1.000 34.64000 168 ASN A O 1
ATOM 1264 N N . LEU A 1 169 ? 42.93300 -19.12200 17.86500 1.000 34.94000 169 LEU A N 1
ATOM 1265 C CA . LEU A 1 169 ? 42.27800 -20.10300 17.00600 1.000 33.46000 169 LEU A CA 1
ATOM 1266 C C . LEU A 1 169 ? 43.09400 -21.39200 16.90500 1.000 39.75000 169 LEU A C 1
ATOM 1267 O O . LEU A 1 169 ? 44.31000 -21.35300 16.70800 1.000 37.55000 169 LEU A O 1
ATOM 1272 N N . ALA A 1 170 ? 42.41800 -22.53300 17.07300 1.000 34.86000 170 ALA A N 1
ATOM 1273 C CA . ALA A 1 170 ? 43.01000 -23.84700 16.82900 1.000 37.27000 170 ALA A CA 1
ATOM 1274 C C . ALA A 1 170 ? 42.91000 -24.28800 15.37500 1.000 44.04000 170 ALA A C 1
ATOM 1275 O O . ALA A 1 170 ? 43.62700 -25.21300 14.96600 1.000 46.70000 170 ALA A O 1
ATOM 1277 N N . ALA A 1 171 ? 42.01900 -23.67600 14.60400 1.000 41.35000 171 ALA A N 1
ATOM 1278 C CA . ALA A 1 171 ? 41.79300 -24.02100 13.20900 1.000 39.61000 171 ALA A CA 1
ATOM 1279 C C . ALA A 1 171 ? 41.22800 -22.79300 12.51400 1.000 48.01000 171 ALA A C 1
ATOM 1280 O O . ALA A 1 171 ? 40.91700 -21.78300 13.15400 1.000 40.91000 171 ALA A O 1
ATOM 1282 N N . ALA A 1 172 ? 41.14300 -22.87500 11.18800 1.000 44.32000 172 ALA A N 1
ATOM 1283 C CA . ALA A 1 172 ? 40.54600 -21.79200 10.42100 1.000 45.75000 172 ALA A CA 1
ATOM 1284 C C . ALA A 1 172 ? 39.05900 -21.67300 10.75100 1.000 36.30000 172 ALA A C 1
ATOM 1285 O O . ALA A 1 172 ? 38.40700 -22.67300 11.07000 1.000 36.96000 172 ALA A O 1
ATOM 1287 N N . PRO A 1 173 ? 38.50000 -20.46300 10.68900 1.000 40.59000 173 PRO A N 1
ATOM 1288 C CA . PRO A 1 173 ? 37.06700 -20.31100 10.96200 1.000 38.78000 173 PRO A CA 1
ATOM 1289 C C . PRO A 1 173 ? 36.23400 -21.18800 10.03900 1.000 38.90000 173 PRO A C 1
ATOM 1290 O O . PRO A 1 173 ? 36.44000 -21.22400 8.82200 1.000 40.52000 173 PRO A O 1
ATOM 1294 N N . PHE A 1 174 ? 35.25300 -21.85800 10.62900 1.000 34.52000 174 PHE A N 1
ATOM 1295 C CA . PHE A 1 174 ? 34.41600 -22.78100 9.88600 1.000 33.18000 174 PHE A CA 1
ATOM 1296 C C . PHE A 1 174 ? 33.33300 -22.04400 9.10600 1.000 38.92000 174 PHE A C 1
ATOM 1297 O O . PHE A 1 174 ? 32.95300 -20.91300 9.42500 1.000 34.69000 174 PHE A O 1
ATOM 1305 N N . ALA A 1 175 ? 32.83100 -22.71000 8.06500 1.000 38.88000 175 ALA A N 1
ATOM 1306 C CA . ALA A 1 175 ? 31.87900 -22.09900 7.14000 1.000 37.66000 175 ALA A CA 1
ATOM 1307 C C . ALA A 1 175 ? 30.45100 -22.08200 7.67200 1.000 33.98000 175 ALA A C 1
ATOM 1308 O O . ALA A 1 175 ? 29.62100 -21.32200 7.15900 1.000 38.47000 175 ALA A O 1
ATOM 1310 N N . ASN A 1 176 ? 30.13500 -22.91400 8.65800 1.000 33.68000 176 ASN A N 1
ATOM 1311 C CA . ASN A 1 176 ? 28.81100 -22.91000 9.25900 1.000 34.92000 176 ASN A CA 1
ATOM 1312 C C . ASN A 1 176 ? 28.94900 -23.39100 10.69400 1.000 33.15000 176 ASN A C 1
ATOM 1313 O O . ASN A 1 176 ? 29.99900 -23.89600 11.09600 1.000 32.83000 176 ASN A O 1
ATOM 1318 N N . ASP A 1 177 ? 27.88600 -23.18800 11.48300 1.000 32.59000 177 ASP A N 1
ATOM 1319 C CA . ASP A 1 177 ? 27.94500 -23.51300 12.90800 1.000 30.53000 177 ASP A CA 1
ATOM 1320 C C . ASP A 1 177 ? 27.99100 -25.02000 13.15100 1.000 30.48000 177 ASP A C 1
ATOM 1321 O O . ASP A 1 177 ? 28.60200 -25.47700 14.12300 1.000 31.77000 177 ASP A O 1
ATOM 1326 N N . THR A 1 178 ? 27.29700 -25.79700 12.32400 1.000 30.84000 178 THR A N 1
ATOM 1327 C CA . THR A 1 178 ? 27.27000 -27.24600 12.51700 1.000 31.50000 178 THR A CA 1
ATOM 1328 C C . THR A 1 178 ? 28.65800 -27.84700 12.32700 1.000 30.91000 178 THR A C 1
ATOM 1329 O O . THR A 1 178 ? 29.07800 -28.71100 13.09900 1.000 30.46000 178 THR A O 1
ATOM 1333 N N . ALA A 1 179 ? 29.39700 -27.37800 11.31800 1.000 35.29000 179 ALA A N 1
ATOM 1334 C CA . ALA A 1 179 ? 30.76700 -27.83800 11.12800 1.000 32.61000 179 ALA A CA 1
ATOM 1335 C C . ALA A 1 179 ? 31.64100 -27.50100 12.32800 1.000 35.42000 179 ALA A C 1
ATOM 1336 O O . ALA A 1 179 ? 32.50100 -28.29700 12.71000 1.000 31.12000 179 ALA A O 1
ATOM 1338 N N . LEU A 1 180 ? 31.45500 -26.31200 12.92600 1.000 31.47000 180 LEU A N 1
ATOM 1339 C CA . LEU A 1 180 ? 32.19000 -25.97900 14.14200 1.000 28.82000 180 LEU A CA 1
ATOM 1340 C C . LEU A 1 180 ? 31.86500 -26.95500 15.26300 1.000 29.39000 180 LEU A C 1
ATOM 1341 O O . LEU A 1 180 ? 32.76300 -27.45900 15.95300 1.000 28.62000 180 LEU A O 1
ATOM 1346 N N . LEU A 1 181 ? 30.57600 -27.22900 15.47700 1.000 27.39000 181 LEU A N 1
ATOM 1347 C CA . LEU A 1 181 ? 30.22000 -28.10500 16.58100 1.000 23.24000 181 LEU A CA 1
ATOM 1348 C C . LEU A 1 181 ? 30.75900 -29.51700 16.35500 1.000 26.06000 181 LEU A C 1
ATOM 1349 O O . LEU A 1 181 ? 31.13000 -30.19500 17.31200 1.000 25.72000 181 LEU A O 1
ATOM 1354 N N A GLU A 1 182 ? 30.79000 -29.95400 15.09900 0.530 29.09000 182 GLU A N 1
ATOM 1355 N N B GLU A 1 182 ? 30.81600 -29.96200 15.10700 0.470 29.06000 182 GLU A N 1
ATOM 1356 C CA A GLU A 1 182 ? 31.30100 -31.28400 14.78000 0.530 33.39000 182 GLU A CA 1
ATOM 1357 C CA B GLU A 1 182 ? 31.30900 -31.31000 14.84500 0.470 33.38000 182 GLU A CA 1
ATOM 1358 C C A GLU A 1 182 ? 32.80700 -31.36800 15.00500 0.530 31.92000 182 GLU A C 1
ATOM 1359 C C B GLU A 1 182 ? 32.82900 -31.39400 14.91500 0.470 31.98000 182 GLU A C 1
ATOM 1360 O O A GLU A 1 182 ? 33.31700 -32.42800 15.39000 0.530 35.62000 182 GLU A O 1
ATOM 1361 O O B GLU A 1 182 ? 33.36800 -32.49200 15.10200 0.470 35.43000 182 GLU A O 1
ATOM 1372 N N . ALA A 1 183 ? 33.52600 -30.26300 14.78800 1.000 32.66000 183 ALA A N 1
ATOM 1373 C CA . ALA A 1 183 ? 34.96600 -30.23100 15.03400 1.000 32.71000 183 ALA A CA 1
ATOM 1374 C C . ALA A 1 183 ? 35.29400 -30.20100 16.51900 1.000 32.39000 183 ALA A C 1
ATOM 1375 O O . ALA A 1 183 ? 36.39600 -30.60600 16.91000 1.000 34.73000 183 ALA A O 1
ATOM 1377 N N . ILE A 1 184 ? 34.39300 -29.68800 17.36200 1.000 30.84000 184 ILE A N 1
ATOM 1378 C CA . ILE A 1 184 ? 34.53200 -29.91800 18.79600 1.000 31.86000 184 ILE A CA 1
ATOM 1379 C C . ILE A 1 184 ? 34.35300 -31.40000 19.10400 1.000 33.92000 184 ILE A C 1
ATOM 1380 O O . ILE A 1 184 ? 35.15600 -32.00400 19.82600 1.000 31.77000 184 ILE A O 1
ATOM 1385 N N . ASP A 1 185 ? 33.30800 -32.00900 18.53700 1.000 30.16000 185 ASP A N 1
ATOM 1386 C CA . ASP A 1 185 ? 33.07400 -33.43900 18.72300 1.000 37.83000 185 ASP A CA 1
ATOM 1387 C C . ASP A 1 185 ? 34.25200 -34.26000 18.20900 1.000 36.20000 185 ASP A C 1
ATOM 1388 O O . ASP A 1 185 ? 34.58500 -35.29700 18.78600 1.000 40.90000 185 ASP A O 1
ATOM 1393 N N . ALA A 1 186 ? 34.89600 -33.82000 17.12900 1.000 39.22000 186 ALA A N 1
ATOM 1394 C CA . ALA A 1 186 ? 36.04700 -34.54600 16.60500 1.000 35.14000 186 ALA A CA 1
ATOM 1395 C C . ALA A 1 186 ? 37.29800 -34.34700 17.45200 1.000 38.88000 186 ALA A C 1
ATOM 1396 O O . ALA A 1 186 ? 38.31700 -34.99300 17.18200 1.000 36.54000 186 ALA A O 1
ATOM 1398 N N . GLY A 1 187 ? 37.26200 -33.43500 18.42700 1.000 38.38000 187 GLY A N 1
ATOM 1399 C CA . GLY A 1 187 ? 38.39300 -33.19800 19.29700 1.000 37.48000 187 GLY A CA 1
ATOM 1400 C C . GLY A 1 187 ? 39.36400 -32.16700 18.78900 1.000 35.09000 187 GLY A C 1
ATOM 1401 O O . GLY A 1 187 ? 40.39300 -31.93200 19.43500 1.000 39.64000 187 GLY A O 1
ATOM 1402 N N . ARG A 1 188 ? 39.09300 -31.57500 17.63000 1.000 36.58000 188 ARG A N 1
ATOM 1403 C CA . ARG A 1 188 ? 39.97700 -30.56400 17.07700 1.000 28.15000 188 ARG A CA 1
ATOM 1404 C C . ARG A 1 188 ? 39.85400 -29.23900 17.83500 1.000 34.85000 188 ARG A C 1
ATOM 1405 O O . ARG A 1 188 ? 40.82500 -28.48300 17.91900 1.000 31.35000 188 ARG A O 1
ATOM 1413 N N . CYS A 1 189 ? 38.68500 -28.96600 18.40700 1.000 31.25000 189 CYS A N 1
ATOM 1414 C CA . CYS A 1 189 ? 38.37300 -27.68800 19.05200 1.000 34.38000 189 CYS A CA 1
ATOM 1415 C C . CYS A 1 189 ? 37.89700 -27.92500 20.47200 1.000 28.87000 189 CYS A C 1
ATOM 1416 O O . CYS A 1 189 ? 36.97400 -28.71700 20.69100 1.000 34.62000 189 CYS A O 1
ATOM 1419 N N . ASP A 1 190 ? 38.44000 -27.16000 21.42400 1.000 28.44000 190 ASP A N 1
ATOM 1420 C CA . ASP A 1 190 ? 38.02400 -27.33600 22.80400 1.000 25.85000 190 ASP A CA 1
ATOM 1421 C C . ASP A 1 190 ? 36.89100 -26.40200 23.19800 1.000 28.27000 190 ASP A C 1
ATOM 1422 O O . ASP A 1 190 ? 36.06900 -26.76600 24.04100 1.000 25.25000 190 ASP A O 1
ATOM 1427 N N . VAL A 1 191 ? 36.83000 -25.21700 22.59800 1.000 29.00000 191 VAL A N 1
ATOM 1428 C CA . VAL A 1 191 ? 35.77300 -24.25500 22.88400 1.000 27.72000 191 VAL A CA 1
ATOM 1429 C C . VAL A 1 191 ? 35.38300 -23.56000 21.58800 1.000 28.20000 191 VAL A C 1
ATOM 1430 O O . VAL A 1 191 ? 36.20700 -23.37100 20.68800 1.000 30.09000 191 VAL A O 1
ATOM 1434 N N . GLY A 1 192 ? 34.11100 -23.16800 21.49400 1.000 27.12000 192 GLY A N 1
ATOM 1435 C CA . GLY A 1 192 ? 33.64300 -22.49100 20.30300 1.000 29.85000 192 GLY A CA 1
ATOM 1436 C C . GLY A 1 192 ? 32.44700 -21.61500 20.61800 1.000 24.85000 192 GLY A C 1
ATOM 1437 O O . GLY A 1 192 ? 31.97100 -21.57600 21.75300 1.000 27.87000 192 GLY A O 1
ATOM 1438 N N . ILE A 1 193 ? 31.95400 -20.92400 19.59100 1.000 26.60000 193 ILE A N 1
ATOM 1439 C CA . ILE A 1 193 ? 30.76500 -20.08300 19.70500 1.000 25.16000 193 ILE A CA 1
ATOM 1440 C C . ILE A 1 193 ? 29.80500 -20.42000 18.57200 1.000 21.58000 193 ILE A C 1
ATOM 1441 O O . ILE A 1 193 ? 30.18900 -20.37700 17.39900 1.000 28.53000 193 ILE A O 1
ATOM 1446 N N . ALA A 1 194 ? 28.54500 -20.69200 18.91000 1.000 22.76000 194 ALA A N 1
ATOM 1447 C CA . ALA A 1 194 ? 27.57400 -21.10400 17.89800 1.000 23.76000 194 ALA A CA 1
ATOM 1448 C C . ALA A 1 194 ? 26.15800 -20.79500 18.38500 1.000 22.66000 194 ALA A C 1
ATOM 1449 O O . ALA A 1 194 ? 25.94500 -20.47300 19.55300 1.000 27.89000 194 ALA A O 1
ATOM 1451 N N . ASN A 1 195 ? 25.18100 -20.93200 17.47600 1.000 23.81000 195 ASN A N 1
ATOM 1452 C CA . ASN A 1 195 ? 23.76300 -20.78900 17.82600 1.000 26.99000 195 ASN A CA 1
ATOM 1453 C C . ASN A 1 195 ? 23.22000 -22.06300 18.45500 1.000 30.37000 195 ASN A C 1
ATOM 1454 O O . ASN A 1 195 ? 23.50900 -23.15800 17.98400 1.000 27.20000 195 ASN A O 1
ATOM 1459 N N . THR A 1 196 ? 22.35700 -21.91400 19.46800 1.000 29.57000 196 THR A N 1
ATOM 1460 C CA . THR A 1 196 ? 21.90900 -23.08700 20.21900 1.000 29.43000 196 THR A CA 1
ATOM 1461 C C . THR A 1 196 ? 21.10200 -24.06500 19.37100 1.000 31.81000 196 THR A C 1
ATOM 1462 O O . THR A 1 196 ? 21.13700 -25.27800 19.62900 1.000 33.09000 196 THR A O 1
ATOM 1466 N N . TYR A 1 197 ? 20.36100 -23.57600 18.36800 1.000 31.98000 197 TYR A N 1
ATOM 1467 C CA . TYR A 1 197 ? 19.45900 -24.48200 17.65500 1.000 32.05000 197 TYR A CA 1
ATOM 1468 C C . TYR A 1 197 ? 20.21400 -25.45900 16.76900 1.000 31.57000 197 TYR A C 1
ATOM 1469 O O . TYR A 1 197 ? 19.72100 -26.56600 16.51800 1.000 32.16000 197 TYR A O 1
ATOM 1478 N N . TYR A 1 198 ? 21.40800 -25.09100 16.30000 1.000 31.91000 198 TYR A N 1
ATOM 1479 C CA . TYR A 1 198 ? 22.22400 -26.07300 15.58500 1.000 31.91000 198 TYR A CA 1
ATOM 1480 C C . TYR A 1 198 ? 22.66100 -27.21100 16.49600 1.000 37.06000 198 TYR A C 1
ATOM 1481 O O . TYR A 1 198 ? 22.83100 -28.35800 16.03400 1.000 33.89000 198 TYR A O 1
ATOM 1490 N N . TYR A 1 199 ? 22.88400 -26.90900 17.77700 1.000 30.07000 199 TYR A N 1
ATOM 1491 C CA . TYR A 1 199 ? 23.23300 -27.93400 18.75000 1.000 31.19000 199 TYR A CA 1
ATOM 1492 C C . TYR A 1 199 ? 22.05500 -28.85800 19.00500 1.000 36.45000 199 TYR A C 1
ATOM 1493 O O . TYR A 1 199 ? 22.21700 -30.08200 19.05800 1.000 30.66000 199 TYR A O 1
ATOM 1502 N N . GLY A 1 200 ? 20.85700 -28.29900 19.14500 1.000 32.54000 200 GLY A N 1
ATOM 1503 C CA . GLY A 1 200 ? 19.68700 -29.14600 19.26800 1.000 34.62000 200 GLY A CA 1
ATOM 1504 C C . GLY A 1 200 ? 19.47300 -29.98200 18.02300 1.000 35.18000 200 GLY A C 1
ATOM 1505 O O . GLY A 1 200 ? 19.13400 -31.16500 18.10600 1.000 38.71000 200 GLY A O 1
ATOM 1506 N N . ARG A 1 201 ? 19.69600 -29.38000 16.84900 1.000 36.16000 201 ARG A N 1
ATOM 1507 C CA . ARG A 1 201 ? 19.59400 -30.11200 15.59000 1.000 35.14000 201 ARG A CA 1
ATOM 1508 C C . ARG A 1 201 ? 20.63700 -31.21600 15.50100 1.000 39.80000 201 ARG A C 1
ATOM 1509 O O . ARG A 1 201 ? 20.36300 -32.30400 14.98000 1.000 38.89000 201 ARG A O 1
ATOM 1517 N N . LEU A 1 202 ? 21.85800 -30.92900 15.95800 1.000 35.65000 202 LEU A N 1
ATOM 1518 C CA . LEU A 1 202 ? 22.92600 -31.91300 15.89200 1.000 38.80000 202 LEU A CA 1
ATOM 1519 C C . LEU A 1 202 ? 22.68400 -33.05400 16.87600 1.000 37.42000 202 LEU A C 1
ATOM 1520 O O . LEU A 1 202 ? 22.84300 -34.22600 16.51600 1.000 44.97000 202 LEU A O 1
ATOM 1525 N N . LEU A 1 203 ? 22.28100 -32.74400 18.11200 1.000 34.20000 203 LEU A N 1
ATOM 1526 C CA . LEU A 1 203 ? 21.98000 -33.81600 19.05600 1.000 35.98000 203 LEU A CA 1
ATOM 1527 C C . LEU A 1 203 ? 20.79400 -34.65400 18.59800 1.000 39.91000 203 LEU A C 1
ATOM 1528 O O . LEU A 1 203 ? 20.68700 -35.82500 18.97100 1.000 37.65000 203 LEU A O 1
ATOM 1533 N N . ASN A 1 204 ? 19.87400 -34.06500 17.83300 1.000 37.43000 204 ASN A N 1
ATOM 1534 C CA . ASN A 1 204 ? 18.74200 -34.83100 17.32100 1.000 43.12000 204 ASN A CA 1
ATOM 1535 C C . ASN A 1 204 ? 19.20800 -35.89200 16.32100 1.000 39.76000 204 ASN A C 1
ATOM 1536 O O . ASN A 1 204 ? 18.70000 -37.01800 16.31400 1.000 43.68000 204 ASN A O 1
ATOM 1541 N N . SER A 1 205 ? 20.20200 -35.56500 15.49400 1.000 41.27000 205 SER A N 1
ATOM 1542 C CA . SER A 1 205 ? 20.68400 -36.49200 14.47300 1.000 46.66000 205 SER A CA 1
ATOM 1543 C C . SER A 1 205 ? 21.79200 -37.40400 14.97300 1.000 46.61000 205 SER A C 1
ATOM 1544 O O . SER A 1 205 ? 21.87200 -38.56300 14.54500 1.000 42.51000 205 SER A O 1
ATOM 1547 N N . LYS A 1 206 ? 22.63500 -36.92000 15.88200 1.000 45.67000 206 LYS A N 1
ATOM 1548 C CA . LYS A 1 206 ? 23.73900 -37.69600 16.44500 1.000 37.77000 206 LYS A CA 1
ATOM 1549 C C . LYS A 1 206 ? 23.75400 -37.46900 17.95000 1.000 39.99000 206 LYS A C 1
ATOM 1550 O O . LYS A 1 206 ? 24.53200 -36.64700 18.45300 1.000 41.97000 206 LYS A O 1
ATOM 1556 N N . PRO A 1 207 ? 22.90800 -38.18200 18.69800 1.000 36.53000 207 PRO A N 1
ATOM 1557 C CA . PRO A 1 207 ? 22.82800 -37.94100 20.15200 1.000 41.10000 207 PRO A CA 1
ATOM 1558 C C . PRO A 1 207 ? 24.14400 -38.12900 20.89400 1.000 42.45000 207 PRO A C 1
ATOM 1559 O O . PRO A 1 207 ? 24.32100 -37.53000 21.96700 1.000 38.90000 207 PRO A O 1
ATOM 1563 N N . GLN A 1 208 ? 25.07200 -38.93200 20.35900 1.000 38.96000 208 GLN A N 1
ATOM 1564 C CA . GLN A 1 208 ? 26.36300 -39.14800 21.00000 1.000 38.22000 208 GLN A CA 1
ATOM 1565 C C . GLN A 1 208 ? 27.26000 -37.91500 20.98300 1.000 38.89000 208 GLN A C 1
ATOM 1566 O O . GLN A 1 208 ? 28.23300 -37.87900 21.73800 1.000 34.28000 208 GLN A O 1
ATOM 1568 N N . VAL A 1 209 ? 26.94500 -36.89900 20.17300 1.000 41.83000 209 VAL A N 1
ATOM 1569 C CA . VAL A 1 209 ? 27.73300 -35.66800 20.16900 1.000 38.47000 209 VAL A CA 1
ATOM 1570 C C . VAL A 1 209 ? 27.78500 -35.06400 21.57000 1.000 36.59000 209 VAL A C 1
ATOM 1571 O O . VAL A 1 209 ? 28.78500 -34.44200 21.95600 1.000 34.93000 209 VAL A O 1
ATOM 1575 N N . ALA A 1 210 ? 26.74100 -35.27900 22.37200 1.000 36.47000 210 ALA A N 1
ATOM 1576 C CA . ALA A 1 210 ? 26.71300 -34.75500 23.72700 1.000 35.85000 210 ALA A CA 1
ATOM 1577 C C . ALA A 1 210 ? 27.89000 -35.24200 24.57400 1.000 39.11000 210 ALA A C 1
ATOM 1578 O O . ALA A 1 210 ? 28.27500 -34.55600 25.53000 1.000 35.83000 210 ALA A O 1
ATOM 1580 N N . ASN A 1 211 ? 28.49200 -36.38700 24.22500 1.000 37.45000 211 ASN A N 1
ATOM 1581 C CA . ASN A 1 211 ? 29.66000 -36.86100 24.96100 1.000 34.95000 211 ASN A CA 1
ATOM 1582 C C . ASN A 1 211 ? 30.80400 -35.87100 24.85800 1.000 28.74000 211 ASN A C 1
ATOM 1583 O O . ASN A 1 211 ? 31.58500 -35.71800 25.80000 1.000 34.77000 211 ASN A O 1
ATOM 1588 N N . ASN A 1 212 ? 30.95100 -35.22600 23.70300 1.000 31.10000 212 ASN A N 1
ATOM 1589 C CA . ASN A 1 212 ? 32.08400 -34.35200 23.44600 1.000 31.19000 212 ASN A CA 1
ATOM 1590 C C . ASN A 1 212 ? 31.72000 -32.87300 23.32700 1.000 31.21000 212 ASN A C 1
ATOM 1591 O O . ASN A 1 212 ? 32.62600 -32.06600 23.11400 1.000 29.14000 212 ASN A O 1
ATOM 1596 N N . VAL A 1 213 ? 30.43800 -32.50400 23.39300 1.000 31.96000 213 VAL A N 1
ATOM 1597 C CA . VAL A 1 213 ? 30.00400 -31.11700 23.15000 1.000 31.83000 213 VAL A CA 1
ATOM 1598 C C . VAL A 1 213 ? 28.91100 -30.74200 24.14200 1.000 30.07000 213 VAL A C 1
ATOM 1599 O O . VAL A 1 213 ? 27.83800 -31.35200 24.14300 1.000 31.55000 213 VAL A O 1
ATOM 1603 N N . LYS A 1 214 ? 29.15400 -29.70300 24.95300 1.000 32.32000 214 LYS A N 1
ATOM 1604 C CA . LYS A 1 214 ? 28.14100 -29.17900 25.86100 1.000 30.07000 214 LYS A CA 1
ATOM 1605 C C . LYS A 1 214 ? 28.02500 -27.67100 25.66200 1.000 30.04000 214 LYS A C 1
ATOM 1606 O O . LYS A 1 214 ? 28.93800 -27.02500 25.14000 1.000 24.39000 214 LYS A O 1
ATOM 1612 N N . VAL A 1 215 ? 26.87700 -27.12700 26.05000 1.000 31.24000 215 VAL A N 1
ATOM 1613 C CA . VAL A 1 215 ? 26.59100 -25.69700 25.89900 1.000 28.21000 215 VAL A CA 1
ATOM 1614 C C . VAL A 1 215 ? 26.92900 -24.98300 27.19900 1.000 25.23000 215 VAL A C 1
ATOM 1615 O O . VAL A 1 215 ? 26.71800 -25.51800 28.29500 1.000 26.71000 215 VAL A O 1
ATOM 1619 N N . PHE A 1 216 ? 27.45700 -23.75800 27.08200 1.000 28.06000 216 PHE A N 1
ATOM 1620 C CA . PHE A 1 216 ? 27.72200 -22.90400 28.22700 1.000 27.27000 216 PHE A CA 1
ATOM 1621 C C . PHE A 1 216 ? 27.07100 -21.56600 27.95000 1.000 27.28000 216 PHE A C 1
ATOM 1622 O O . PHE A 1 216 ? 27.30900 -20.98500 26.89400 1.000 25.07000 216 PHE A O 1
ATOM 1630 N N . PHE A 1 217 ? 26.23700 -21.10200 28.86200 1.000 27.72000 217 PHE A N 1
ATOM 1631 C CA . PHE A 1 217 ? 25.55900 -19.82700 28.66700 1.000 27.44000 217 PHE A CA 1
ATOM 1632 C C . PHE A 1 217 ? 26.44900 -18.70900 29.19100 1.000 27.61000 217 PHE A C 1
ATOM 1633 O O . PHE A 1 217 ? 26.73700 -18.63900 30.39200 1.000 30.77000 217 PHE A O 1
ATOM 1641 N N . ALA A 1 218 ? 26.88100 -17.84500 28.28200 1.000 26.64000 218 ALA A N 1
ATOM 1642 C CA . ALA A 1 218 ? 27.92800 -16.88400 28.55700 1.000 25.82000 218 ALA A CA 1
ATOM 1643 C C . ALA A 1 218 ? 27.37000 -15.66800 29.29100 1.000 26.04000 218 ALA A C 1
ATOM 1644 O O . ALA A 1 218 ? 26.17000 -15.39200 29.26000 1.000 28.28000 218 ALA A O 1
ATOM 1646 N N . ASN A 1 219 ? 28.27600 -14.96300 29.97100 1.000 27.35000 219 ASN A N 1
ATOM 1647 C CA . ASN A 1 219 ? 28.03700 -13.62000 30.51600 1.000 30.47000 219 ASN A CA 1
ATOM 1648 C C . ASN A 1 219 ? 26.91300 -13.58100 31.55600 1.000 32.51000 219 ASN A C 1
ATOM 1649 O O . ASN A 1 219 ? 26.12100 -12.63700 31.59900 1.000 33.96000 219 ASN A O 1
ATOM 1654 N N . GLN A 1 220 ? 26.85000 -14.59200 32.42800 1.000 30.54000 220 GLN A N 1
ATOM 1655 C CA . GLN A 1 220 ? 25.76800 -14.62900 33.41200 1.000 34.04000 220 GLN A CA 1
ATOM 1656 C C . GLN A 1 220 ? 25.93400 -13.56700 34.49700 1.000 38.75000 220 GLN A C 1
ATOM 1657 O O . GLN A 1 220 ? 24.94100 -13.13500 35.09200 1.000 35.21000 220 GLN A O 1
ATOM 1663 N N . ALA A 1 221 ? 27.17200 -13.16800 34.79400 1.000 35.61000 221 ALA A N 1
ATOM 1664 C CA . ALA A 1 221 ? 27.44400 -12.14400 35.79700 1.000 42.10000 221 ALA A CA 1
ATOM 1665 C C . ALA A 1 221 ? 27.18800 -10.73000 35.29600 1.000 44.82000 221 ALA A C 1
ATOM 1666 O O . ALA A 1 221 ? 26.96700 -9.82700 36.11300 1.000 45.28000 221 ALA A O 1
ATOM 1668 N N . GLY A 1 222 ? 27.23700 -10.50900 33.98600 1.000 37.32000 222 GLY A N 1
ATOM 1669 C CA . GLY A 1 222 ? 27.01000 -9.18600 33.45000 1.000 39.55000 222 GLY A CA 1
ATOM 1670 C C . GLY A 1 222 ? 25.63200 -9.04400 32.83800 1.000 38.94000 222 GLY A C 1
ATOM 1671 O O . GLY A 1 222 ? 24.62100 -9.35700 33.48000 1.000 34.36000 222 GLY A O 1
ATOM 1672 N N . LYS A 1 223 ? 25.58800 -8.60700 31.57700 1.000 31.82000 223 LYS A N 1
ATOM 1673 C CA . LYS A 1 223 ? 24.32200 -8.32100 30.92200 1.000 31.90000 223 LYS A CA 1
ATOM 1674 C C . LYS A 1 223 ? 23.55500 -9.57500 30.50800 1.000 29.44000 223 LYS A C 1
ATOM 1675 O O . LYS A 1 223 ? 22.34700 -9.48700 30.26600 1.000 31.61000 223 LYS A O 1
ATOM 1679 N N . GLY A 1 224 ? 24.21200 -10.73000 30.41100 1.000 32.13000 224 GLY A N 1
ATOM 1680 C CA . GLY A 1 224 ? 23.54900 -11.96600 30.02900 1.000 29.93000 224 GLY A CA 1
ATOM 1681 C C . GLY A 1 224 ? 23.99700 -12.46700 28.66000 1.000 23.87000 224 GLY A C 1
ATOM 1682 O O . GLY A 1 224 ? 24.77300 -11.83400 27.94600 1.000 27.55000 224 GLY A O 1
ATOM 1683 N N . THR A 1 225 ? 23.45800 -13.62800 28.29400 1.000 25.07000 225 THR A N 1
ATOM 1684 C CA . THR A 1 225 ? 23.84900 -14.28300 27.04300 1.000 24.71000 225 THR A CA 1
ATOM 1685 C C . THR A 1 225 ? 23.22600 -13.57500 25.85800 1.000 25.36000 225 THR A C 1
ATOM 1686 O O . THR A 1 225 ? 22.06200 -13.16900 25.91000 1.000 26.54000 225 THR A O 1
ATOM 1690 N N . HIS A 1 226 ? 24.00500 -13.42900 24.78900 1.000 22.17000 226 HIS A N 1
ATOM 1691 C CA . HIS A 1 226 ? 23.48800 -12.85800 23.55500 1.000 22.35000 226 HIS A CA 1
ATOM 1692 C C . HIS A 1 226 ? 22.35800 -13.70500 22.99800 1.000 26.45000 226 HIS A C 1
ATOM 1693 O O . HIS A 1 226 ? 22.51000 -14.91500 22.79700 1.000 23.97000 226 HIS A O 1
ATOM 1700 N N . VAL A 1 227 ? 21.21500 -13.07600 22.75100 1.000 24.40000 227 VAL A N 1
ATOM 1701 C CA . VAL A 1 227 ? 20.11900 -13.75600 22.07800 1.000 23.32000 227 VAL A CA 1
ATOM 1702 C C . VAL A 1 227 ? 19.77600 -12.96900 20.81600 1.000 24.51000 227 VAL A C 1
ATOM 1703 O O . VAL A 1 227 ? 20.07900 -11.78300 20.68100 1.000 25.46000 227 VAL A O 1
ATOM 1707 N N . ASN A 1 228 ? 19.17100 -13.66400 19.86600 1.000 26.21000 228 ASN A N 1
ATOM 1708 C CA . ASN A 1 228 ? 18.75200 -13.08000 18.60500 1.000 25.19000 228 ASN A CA 1
ATOM 1709 C C . ASN A 1 228 ? 17.44300 -13.75900 18.24100 1.000 24.57000 228 ASN A C 1
ATOM 1710 O O . ASN A 1 228 ? 16.92000 -14.57000 19.00400 1.000 27.77000 228 ASN A O 1
ATOM 1715 N N . VAL A 1 229 ? 16.86600 -13.39600 17.09900 1.000 27.62000 229 VAL A N 1
ATOM 1716 C CA . VAL A 1 229 ? 15.52500 -13.85600 16.76300 1.000 26.25000 229 VAL A CA 1
ATOM 1717 C C . VAL A 1 229 ? 15.41100 -14.13800 15.27500 1.000 27.44000 229 VAL A C 1
ATOM 1718 O O . VAL A 1 229 ? 16.19600 -13.65600 14.45900 1.000 29.09000 229 VAL A O 1
ATOM 1722 N N . SER A 1 230 ? 14.37700 -14.88800 14.93200 1.000 27.25000 230 SER A N 1
ATOM 1723 C CA . SER A 1 230 ? 13.72000 -14.76100 13.64200 1.000 26.27000 230 SER A CA 1
ATOM 1724 C C . SER A 1 230 ? 12.42400 -13.99700 13.89500 1.000 30.05000 230 SER A C 1
ATOM 1725 O O . SER A 1 230 ? 11.83500 -14.11100 14.97000 1.000 30.68000 230 SER A O 1
ATOM 1728 N N . GLY A 1 231 ? 11.99900 -13.18800 12.92700 1.000 30.22000 231 GLY A N 1
ATOM 1729 C CA . GLY A 1 231 ? 10.83300 -12.35700 13.16100 1.000 30.79000 231 GLY A CA 1
ATOM 1730 C C . GLY A 1 231 ? 10.03900 -12.08600 11.90000 1.000 33.78000 231 GLY A C 1
ATOM 1731 O O . GLY A 1 231 ? 10.44100 -12.45600 10.79500 1.000 31.50000 231 GLY A O 1
ATOM 1732 N N . ALA A 1 232 ? 8.91100 -11.38900 12.07400 1.000 30.00000 232 ALA A N 1
ATOM 1733 C CA . ALA A 1 232 ? 7.99500 -11.09200 10.98200 1.000 32.15000 232 ALA A CA 1
ATOM 1734 C C . ALA A 1 232 ? 7.51800 -9.64100 11.04200 1.000 32.21000 232 ALA A C 1
ATOM 1735 O O . ALA A 1 232 ? 7.47700 -9.02400 12.10600 1.000 29.09000 232 ALA A O 1
ATOM 1737 N N . GLY A 1 233 ? 7.15900 -9.11500 9.87400 1.000 31.91000 233 GLY A N 1
ATOM 1738 C CA . GLY A 1 233 ? 6.53600 -7.81100 9.75800 1.000 36.57000 233 GLY A CA 1
ATOM 1739 C C . GLY A 1 233 ? 5.63300 -7.77200 8.54100 1.000 36.70000 233 GLY A C 1
ATOM 1740 O O . GLY A 1 233 ? 5.75000 -8.59300 7.63000 1.000 37.66000 233 GLY A O 1
ATOM 1741 N N . VAL A 1 234 ? 4.73000 -6.79700 8.53200 1.000 40.34000 234 VAL A N 1
ATOM 1742 C CA . VAL A 1 234 ? 3.81800 -6.60900 7.40500 1.000 37.29000 234 VAL A CA 1
ATOM 1743 C C . VAL A 1 234 ? 4.53700 -5.84300 6.29900 1.000 38.43000 234 VAL A C 1
ATOM 1744 O O . VAL A 1 234 ? 5.18700 -4.82200 6.55300 1.000 38.38000 234 VAL A O 1
ATOM 1748 N N . VAL A 1 235 ? 4.44600 -6.35500 5.06600 1.000 39.36000 235 VAL A N 1
ATOM 1749 C CA . VAL A 1 235 ? 5.02700 -5.66200 3.91800 1.000 36.46000 235 VAL A CA 1
ATOM 1750 C C . VAL A 1 235 ? 4.32100 -4.32800 3.71400 1.000 42.30000 235 VAL A C 1
ATOM 1751 O O . VAL A 1 235 ? 3.09300 -4.24200 3.79100 1.000 40.74000 235 VAL A O 1
ATOM 1755 N N . LYS A 1 236 ? 5.11000 -3.27600 3.46300 1.000 39.01000 236 LYS A N 1
ATOM 1756 C CA . LYS A 1 236 ? 4.56800 -1.92200 3.37800 1.000 44.39000 236 LYS A CA 1
ATOM 1757 C C . LYS A 1 236 ? 3.47300 -1.82300 2.32500 1.000 44.94000 236 LYS A C 1
ATOM 1758 O O . LYS A 1 236 ? 2.41900 -1.22700 2.56900 1.000 45.93000 236 LYS A O 1
ATOM 1763 N N . HIS A 1 237 ? 3.70200 -2.40800 1.15000 1.000 48.73000 237 HIS A N 1
ATOM 1764 C CA . HIS A 1 237 ? 2.76100 -2.33500 0.04200 1.000 48.09000 237 HIS A CA 1
ATOM 1765 C C . HIS A 1 237 ? 1.87200 -3.56400 -0.04100 1.000 45.99000 237 HIS A C 1
ATOM 1766 O O . HIS A 1 237 ? 1.44800 -3.94400 -1.13300 1.000 49.08000 237 HIS A O 1
ATOM 1773 N N . SER A 1 238 ? 1.59000 -4.20000 1.09200 1.000 45.82000 238 SER A N 1
ATOM 1774 C CA . SER A 1 238 ? 0.68400 -5.33800 1.10200 1.000 43.74000 238 SER A CA 1
ATOM 1775 C C . SER A 1 238 ? -0.72200 -4.89200 0.73300 1.000 51.15000 238 SER A C 1
ATOM 1776 O O . SER A 1 238 ? -1.16900 -3.81000 1.12700 1.000 47.89000 238 SER A O 1
ATOM 1779 N N . ASP A 1 239 ? -1.41400 -5.73000 -0.04100 1.000 52.40000 239 ASP A N 1
ATOM 1780 C CA . ASP A 1 239 ? -2.81300 -5.49100 -0.36800 1.000 48.87000 239 ASP A CA 1
ATOM 1781 C C . ASP A 1 239 ? -3.76100 -5.94700 0.73500 1.000 50.14000 239 ASP A C 1
ATOM 1782 O O . ASP A 1 239 ? -4.94600 -5.60000 0.68800 1.000 50.75000 239 ASP A O 1
ATOM 1784 N N . ASN A 1 240 ? -3.27300 -6.70200 1.72300 1.000 47.90000 240 ASN A N 1
ATOM 1785 C CA . ASN A 1 240 ? -4.09900 -7.21500 2.81900 1.000 46.94000 240 ASN A CA 1
ATOM 1786 C C . ASN A 1 240 ? -3.42300 -6.95200 4.16000 1.000 48.38000 240 ASN A C 1
ATOM 1787 O O . ASN A 1 240 ? -3.09200 -7.88300 4.89700 1.000 48.16000 240 ASN A O 1
ATOM 1792 N N . PRO A 1 241 ? -3.22800 -5.68300 4.52400 1.000 49.93000 241 PRO A N 1
ATOM 1793 C CA . PRO A 1 241 ? -2.48900 -5.39700 5.76200 1.000 46.87000 241 PRO A CA 1
ATOM 1794 C C . PRO A 1 241 ? -3.19200 -5.87700 7.02200 1.000 45.44000 241 PRO A C 1
ATOM 1795 O O . PRO A 1 241 ? -2.51800 -6.17300 8.01800 1.000 42.99000 241 PRO A O 1
ATOM 1799 N N . ALA A 1 242 ? -4.52000 -5.99200 7.01200 1.000 44.41000 242 ALA A N 1
ATOM 1800 C CA . ALA A 1 242 ? -5.21400 -6.46300 8.20500 1.000 47.53000 242 ALA A CA 1
ATOM 1801 C C . ALA A 1 242 ? -5.02300 -7.96200 8.39100 1.000 43.74000 242 ALA A C 1
ATOM 1802 O O . ALA A 1 242 ? -4.76000 -8.43300 9.50500 1.000 44.25000 242 ALA A O 1
ATOM 1804 N N . GLU A 1 243 ? -5.16700 -8.73300 7.31200 1.000 44.85000 243 GLU A N 1
ATOM 1805 C CA . GLU A 1 243 ? -4.97600 -10.17700 7.41300 1.000 46.18000 243 GLU A CA 1
ATOM 1806 C C . GLU A 1 243 ? -3.50800 -10.54400 7.59800 1.000 42.28000 243 GLU A C 1
ATOM 1807 O O . GLU A 1 243 ? -3.20300 -11.56000 8.23100 1.000 43.54000 243 GLU A O 1
ATOM 1813 N N . ALA A 1 244 ? -2.59000 -9.73700 7.06400 1.000 44.34000 244 ALA A N 1
ATOM 1814 C CA . ALA A 1 244 ? -1.17400 -9.97400 7.32500 1.000 42.29000 244 ALA A CA 1
ATOM 1815 C C . ALA A 1 244 ? -0.86800 -9.80600 8.80400 1.000 42.88000 244 ALA A C 1
ATOM 1816 O O . ALA A 1 244 ? -0.14200 -10.61100 9.39800 1.000 39.95000 244 ALA A O 1
ATOM 1818 N N . GLN A 1 245 ? -1.43500 -8.77000 9.42000 1.000 39.43000 245 GLN A N 1
ATOM 1819 C CA . GLN A 1 245 ? -1.23500 -8.55000 10.84300 1.000 36.43000 245 GLN A CA 1
ATOM 1820 C C . GLN A 1 245 ? -1.88100 -9.65100 11.67700 1.000 35.53000 245 GLN A C 1
ATOM 1821 O O . GLN A 1 245 ? -1.31800 -10.07900 12.68800 1.000 37.17000 245 GLN A O 1
ATOM 1827 N N . LYS A 1 246 ? -3.05200 -10.14200 11.26400 1.000 33.64000 246 LYS A N 1
ATOM 1828 C CA . LYS A 1 246 ? -3.70700 -11.19300 12.03600 1.000 36.27000 246 LYS A CA 1
ATOM 1829 C C . LYS A 1 246 ? -2.89300 -12.47900 12.01900 1.000 38.50000 246 LYS A C 1
ATOM 1830 O O . LYS A 1 246 ? -2.91100 -13.24800 12.99100 1.000 37.28000 246 LYS A O 1
ATOM 1832 N N . PHE A 1 247 ? -2.21400 -12.74800 10.91000 1.000 37.13000 247 PHE A N 1
ATOM 1833 C CA . PHE A 1 247 ? -1.38800 -13.94700 10.83700 1.000 38.57000 247 PHE A CA 1
ATOM 1834 C C . PHE A 1 247 ? -0.19400 -13.84100 11.77800 1.000 38.20000 247 PHE A C 1
ATOM 1835 O O . PHE A 1 247 ? 0.10000 -14.78700 12.51500 1.000 40.31000 247 PHE A O 1
ATOM 1843 N N . ILE A 1 248 ? 0.46600 -12.67500 11.81300 1.000 36.44000 248 ILE A N 1
ATOM 1844 C CA . ILE A 1 248 ? 1.63100 -12.51000 12.67900 1.000 34.84000 248 ILE A CA 1
ATOM 1845 C C . ILE A 1 248 ? 1.21300 -12.58100 14.14100 1.000 38.47000 248 ILE A C 1
ATOM 1846 O O . ILE A 1 248 ? 1.89600 -13.19700 14.96400 1.000 35.79000 248 ILE A O 1
ATOM 1851 N N . GLU A 1 249 ? 0.07200 -11.97100 14.48400 1.000 36.53000 249 GLU A N 1
ATOM 1852 C CA . GLU A 1 249 ? -0.44600 -12.05900 15.84800 1.000 35.00000 249 GLU A CA 1
ATOM 1853 C C . GLU A 1 249 ? -0.72800 -13.50900 16.23700 1.000 38.96000 249 GLU A C 1
ATOM 1854 O O . GLU A 1 249 ? -0.47300 -13.92100 17.37800 1.000 36.98000 249 GLU A O 1
ATOM 1860 N N . TRP A 1 250 ? -1.24000 -14.30700 15.29700 1.000 40.11000 250 TRP A N 1
ATOM 1861 C CA . TRP A 1 250 ? -1.47300 -15.71200 15.60600 1.000 37.51000 250 TRP A CA 1
ATOM 1862 C C . TRP A 1 250 ? -0.15700 -16.44000 15.86500 1.000 37.78000 250 TRP A C 1
ATOM 1863 O O . TRP A 1 250 ? -0.05400 -17.21500 16.81900 1.000 38.79000 250 TRP A O 1
ATOM 1874 N N . LEU A 1 251 ? 0.87800 -16.13000 15.08100 1.000 37.90000 251 LEU A N 1
ATOM 1875 C CA . LEU A 1 251 ? 2.18200 -16.77100 15.25400 1.000 34.62000 251 LEU A CA 1
ATOM 1876 C C . LEU A 1 251 ? 2.74900 -16.54500 16.65500 1.000 36.91000 251 LEU A C 1
ATOM 1877 O O . LEU A 1 251 ? 3.54400 -17.35300 17.13900 1.000 36.88000 251 LEU A O 1
ATOM 1882 N N . SER A 1 252 ? 2.36700 -15.45400 17.32100 1.000 32.81000 252 SER A N 1
ATOM 1883 C CA . SER A 1 252 ? 2.85800 -15.23100 18.67300 1.000 30.29000 252 SER A CA 1
ATOM 1884 C C . SER A 1 252 ? 2.07000 -15.99700 19.72800 1.000 34.61000 252 SER A C 1
ATOM 1885 O O . SER A 1 252 ? 2.49500 -16.03400 20.88700 1.000 37.66000 252 SER A O 1
ATOM 1888 N N . SER A 1 253 ? 0.94600 -16.60600 19.35900 1.000 37.46000 253 SER A N 1
ATOM 1889 C CA . SER A 1 253 ? 0.12000 -17.35100 20.29700 1.000 40.49000 253 SER A CA 1
ATOM 1890 C C . SER A 1 253 ? 0.77300 -18.68000 20.68000 1.000 43.20000 253 SER A C 1
ATOM 1891 O O . SER A 1 253 ? 1.65200 -19.19900 19.98500 1.000 42.94000 253 SER A O 1
ATOM 1894 N N . ASN A 1 254 ? 0.27700 -19.25100 21.78200 1.000 42.17000 254 ASN A N 1
ATOM 1895 C CA . ASN A 1 254 ? 0.82400 -20.49600 22.31800 1.000 46.09000 254 ASN A CA 1
ATOM 1896 C C . ASN A 1 254 ? 0.91000 -21.59800 21.26500 1.000 49.36000 254 ASN A C 1
ATOM 1897 O O . ASN A 1 254 ? 1.98000 -22.17800 21.04300 1.000 46.42000 254 ASN A O 1
ATOM 1902 N N . GLU A 1 255 ? -0.20600 -21.89800 20.59700 1.000 51.19000 255 GLU A N 1
ATOM 1903 C CA . GLU A 1 255 ? -0.21400 -23.04500 19.69400 1.000 46.48000 255 GLU A CA 1
ATOM 1904 C C . GLU A 1 255 ? 0.75400 -22.85300 18.53300 1.000 47.00000 255 GLU A C 1
ATOM 1905 O O . GLU A 1 255 ? 1.47200 -23.78900 18.15400 1.000 46.69000 255 GLU A O 1
ATOM 1911 N N . ALA A 1 256 ? 0.82200 -21.63900 17.97800 1.000 43.81000 256 ALA A N 1
ATOM 1912 C CA . ALA A 1 256 ? 1.71400 -21.39800 16.84700 1.000 41.14000 256 ALA A CA 1
ATOM 1913 C C . ALA A 1 256 ? 3.17600 -21.31400 17.27400 1.000 39.08000 256 ALA A C 1
ATOM 1914 O O . ALA A 1 256 ? 4.06100 -21.68600 16.49800 1.000 42.20000 256 ALA A O 1
ATOM 1916 N N . GLN A 1 257 ? 3.44700 -20.80400 18.47800 1.000 40.89000 257 GLN A N 1
ATOM 1917 C CA . GLN A 1 257 ? 4.81800 -20.73300 18.97200 1.000 39.33000 257 GLN A CA 1
ATOM 1918 C C . GLN A 1 257 ? 5.44400 -22.11800 19.06100 1.000 40.81000 257 GLN A C 1
ATOM 1919 O O . GLN A 1 257 ? 6.62300 -22.30000 18.73800 1.000 38.00000 257 GLN A O 1
ATOM 1925 N N . ARG A 1 258 ? 4.66400 -23.10900 19.48200 1.000 42.75000 258 ARG A N 1
ATOM 1926 C CA . ARG A 1 258 ? 5.16300 -24.47800 19.51400 1.000 45.52000 258 ARG A CA 1
ATOM 1927 C C . ARG A 1 258 ? 5.52100 -24.96300 18.11300 1.000 43.46000 258 ARG A C 1
ATOM 1928 O O . ARG A 1 258 ? 6.59500 -25.53300 17.89300 1.000 45.93000 258 ARG A O 1
ATOM 1936 N N . LEU A 1 259 ? 4.64000 -24.72500 17.14500 1.000 40.45000 259 LEU A N 1
ATOM 1937 C CA . LEU A 1 259 ? 4.92900 -25.12100 15.77200 1.000 41.89000 259 LEU A CA 1
ATOM 1938 C C . LEU A 1 259 ? 6.11100 -24.35300 15.20600 1.000 46.58000 259 LEU A C 1
ATOM 1939 O O . LEU A 1 259 ? 6.91300 -24.90600 14.44200 1.000 41.54000 259 LEU A O 1
ATOM 1944 N N . TYR A 1 260 ? 6.24000 -23.07700 15.57900 1.000 39.91000 260 TYR A N 1
ATOM 1945 C CA . TYR A 1 260 ? 7.21900 -22.20100 14.95000 1.000 38.33000 260 TYR A CA 1
ATOM 1946 C C . TYR A 1 260 ? 8.62200 -22.37800 15.52700 1.000 43.86000 260 TYR A C 1
ATOM 1947 O O . TYR A 1 260 ? 9.61100 -22.31800 14.78600 1.000 45.84000 260 TYR A O 1
ATOM 1956 N N . ALA A 1 261 ? 8.73400 -22.58300 16.84000 1.000 47.07000 261 ALA A N 1
ATOM 1957 C CA . ALA A 1 261 ? 10.02300 -22.57400 17.52300 1.000 41.68000 261 ALA A CA 1
ATOM 1958 C C . ALA A 1 261 ? 10.51000 -23.96600 17.89300 1.000 48.02000 261 ALA A C 1
ATOM 1959 O O . ALA A 1 261 ? 11.69300 -24.27400 17.70300 1.000 43.40000 261 ALA A O 1
ATOM 1961 N N . ASP A 1 262 ? 9.60800 -24.82500 18.37900 1.000 50.17000 262 ASP A N 1
ATOM 1962 C CA . ASP A 1 262 ? 10.01300 -26.12500 18.90300 1.000 49.86000 262 ASP A CA 1
ATOM 1963 C C . ASP A 1 262 ? 10.64100 -26.99100 17.82200 1.000 49.71000 262 ASP A C 1
ATOM 1964 O O . ASP A 1 262 ? 11.64800 -27.66500 18.07000 1.000 41.78000 262 ASP A O 1
ATOM 1969 N N . ARG A 1 263 ? 10.05800 -26.99000 16.62000 1.000 46.75000 263 ARG A N 1
ATOM 1970 C CA . ARG A 1 263 ? 10.53200 -27.85300 15.54600 1.000 45.42000 263 ARG A CA 1
ATOM 1971 C C . ARG A 1 263 ? 11.93600 -27.49400 15.06900 1.000 45.63000 263 ARG A C 1
ATOM 1972 O O . ARG A 1 263 ? 12.61200 -28.34800 14.48300 1.000 48.51000 263 ARG A O 1
ATOM 1974 N N . ASN A 1 264 ? 12.38300 -26.25500 15.27600 1.000 44.81000 264 ASN A N 1
ATOM 1975 C CA . ASN A 1 264 ? 13.73100 -25.85200 14.90400 1.000 40.30000 264 ASN A CA 1
ATOM 1976 C C . ASN A 1 264 ? 14.68300 -25.78400 16.09700 1.000 34.40000 264 ASN A C 1
ATOM 1977 O O . ASN A 1 264 ? 15.79100 -25.26700 15.95700 1.000 35.82000 264 ASN A O 1
ATOM 1982 N N . PHE A 1 265 ? 14.27500 -26.29100 17.25700 1.000 31.58000 265 PHE A N 1
ATOM 1983 C CA . PHE A 1 265 ? 15.10100 -26.31400 18.46100 1.000 34.40000 265 PHE A CA 1
ATOM 1984 C C . PHE A 1 265 ? 15.47600 -24.90600 18.91400 1.000 31.67000 265 PHE A C 1
ATOM 1985 O O . PHE A 1 265 ? 16.54900 -24.68600 19.47800 1.000 31.08000 265 PHE A O 1
ATOM 1993 N N . GLU A 1 266 ? 14.57300 -23.95600 18.68900 1.000 36.58000 266 GLU A N 1
ATOM 1994 C CA . GLU A 1 266 ? 14.69700 -22.59600 19.19100 1.000 33.55000 266 GLU A CA 1
ATOM 1995 C C . GLU A 1 266 ? 13.79800 -22.40600 20.40700 1.000 34.95000 266 GLU A C 1
ATOM 1996 O O . GLU A 1 266 ? 12.96900 -23.25600 20.74000 1.000 33.62000 266 GLU A O 1
ATOM 2002 N N . TYR A 1 267 ? 14.01500 -21.28500 21.11400 1.000 33.46000 267 TYR A N 1
ATOM 2003 C CA . TYR A 1 267 ? 13.13900 -20.89800 22.21200 1.000 34.99000 267 TYR A CA 1
ATOM 2004 C C . TYR A 1 267 ? 11.91800 -20.16300 21.66700 1.000 32.62000 267 TYR A C 1
ATOM 2005 O O . TYR A 1 267 ? 12.04400 -19.37700 20.72600 1.000 30.36000 267 TYR A O 1
ATOM 2014 N N . PRO A 1 268 ? 10.74200 -20.35400 22.26000 1.000 34.90000 268 PRO A N 1
ATOM 2015 C CA . PRO A 1 268 ? 9.61300 -19.49600 21.89700 1.000 37.16000 268 PRO A CA 1
ATOM 2016 C C . PRO A 1 268 ? 9.94700 -18.07100 22.29500 1.000 33.37000 268 PRO A C 1
ATOM 2017 O O . PRO A 1 268 ? 10.70500 -17.83400 23.23900 1.000 33.23000 268 PRO A O 1
ATOM 2021 N N . ALA A 1 269 ? 9.44600 -17.12000 21.51500 1.000 27.88000 269 ALA A N 1
ATOM 2022 C CA . ALA A 1 269 ? 9.59100 -15.71900 21.90400 1.000 32.07000 269 ALA A CA 1
ATOM 2023 C C . ALA A 1 269 ? 8.58200 -15.32900 22.97700 1.000 37.19000 269 ALA A C 1
ATOM 2024 O O . ALA A 1 269 ? 8.82500 -14.38000 23.73800 1.000 32.56000 269 ALA A O 1
ATOM 2026 N N . ASN A 1 270 ? 7.43800 -16.01800 23.00300 1.000 33.08000 270 ASN A N 1
ATOM 2027 C CA . ASN A 1 270 ? 6.39000 -15.84000 24.00600 1.000 40.14000 270 ASN A CA 1
ATOM 2028 C C . ASN A 1 270 ? 6.80000 -16.55400 25.28900 1.000 37.95000 270 ASN A C 1
ATOM 2029 O O . ASN A 1 270 ? 6.81000 -17.78700 25.34400 1.000 33.33000 270 ASN A O 1
ATOM 2034 N N . ILE A 1 271 ? 7.10400 -15.78200 26.33700 1.000 39.91000 271 ILE A N 1
ATOM 2035 C CA . ILE A 1 271 ? 7.63300 -16.36100 27.56900 1.000 39.00000 271 ILE A CA 1
ATOM 2036 C C . ILE A 1 271 ? 6.61500 -17.19500 28.32800 1.000 38.56000 271 ILE A C 1
ATOM 2037 O O . ILE A 1 271 ? 6.98100 -17.86900 29.29000 1.000 37.70000 271 ILE A O 1
ATOM 2042 N N . GLN A 1 272 ? 5.33600 -17.12800 27.96700 1.000 42.27000 272 GLN A N 1
ATOM 2043 C CA . GLN A 1 272 ? 4.36700 -18.03300 28.57200 1.000 40.88000 272 GLN A CA 1
ATOM 2044 C C . GLN A 1 272 ? 4.36000 -19.39100 27.88700 1.000 44.19000 272 GLN A C 1
ATOM 2045 O O . GLN A 1 272 ? 3.60400 -20.27700 28.29200 1.000 47.36000 272 GLN A O 1
ATOM 2051 N N . VAL A 1 273 ? 5.17700 -19.57100 26.85700 1.000 41.14000 273 VAL A N 1
ATOM 2052 C CA . VAL A 1 273 ? 5.31300 -20.84800 26.17900 1.000 44.95000 273 VAL A CA 1
ATOM 2053 C C . VAL A 1 273 ? 6.62700 -21.45000 26.65000 1.000 44.20000 273 VAL A C 1
ATOM 2054 O O . VAL A 1 273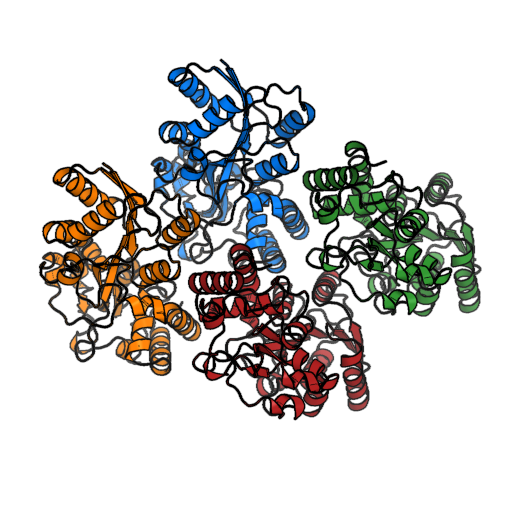 ? 7.70300 -20.90400 26.37800 1.000 38.74000 273 VAL A O 1
ATOM 2058 N N . THR A 1 274 ? 6.54400 -22.55000 27.38400 1.000 46.92000 274 THR A N 1
ATOM 2059 C CA . THR A 1 274 ? 7.74900 -23.19800 27.87200 1.000 47.41000 274 THR A CA 1
ATOM 2060 C C . THR A 1 274 ? 8.48000 -23.89400 26.72000 1.000 49.13000 274 THR A C 1
ATOM 2061 O O . THR A 1 274 ? 7.84500 -24.48000 25.83100 1.000 46.28000 274 THR A O 1
ATOM 2065 N N . PRO A 1 275 ? 9.80800 -23.84200 26.69800 1.000 46.75000 275 PRO A N 1
ATOM 2066 C CA . PRO A 1 275 ? 10.54500 -24.42800 25.57600 1.000 47.67000 275 PRO A CA 1
ATOM 2067 C C . PRO A 1 275 ? 10.37000 -25.93500 25.53100 1.000 44.80000 275 PRO A C 1
ATOM 2068 O O . PRO A 1 275 ? 10.10000 -26.59100 26.53800 1.000 48.44000 275 PRO A O 1
ATOM 2072 N N . THR A 1 276 ? 10.53200 -26.47800 24.33000 1.000 45.54000 276 THR A N 1
ATOM 2073 C CA . THR A 1 276 ? 10.45000 -27.91800 24.15400 1.000 45.45000 276 THR A CA 1
ATOM 2074 C C . THR A 1 276 ? 11.49800 -28.60400 25.04000 1.000 44.08000 276 THR A C 1
ATOM 2075 O O . THR A 1 276 ? 12.53700 -28.01300 25.35700 1.000 41.68000 276 THR A O 1
ATOM 2079 N N . PRO A 1 277 ? 11.21500 -29.82000 25.52700 1.000 44.77000 277 PRO A N 1
ATOM 2080 C CA . PRO A 1 277 ? 12.13800 -30.45800 26.49100 1.000 42.41000 277 PRO A CA 1
ATOM 2081 C C . PRO A 1 277 ? 13.58300 -30.57000 26.02400 1.000 37.80000 277 PRO A C 1
ATOM 2082 O O . PRO A 1 277 ? 14.50400 -30.39900 26.83400 1.000 42.35000 277 PRO A O 1
ATOM 2086 N N . ALA A 1 278 ? 13.80900 -30.86800 24.74300 1.000 41.93000 278 ALA A N 1
ATOM 2087 C CA . ALA A 1 278 ? 15.17200 -30.99300 24.23600 1.000 41.37000 278 ALA A CA 1
ATOM 2088 C C . ALA A 1 278 ? 15.95800 -29.70400 24.41800 1.000 41.57000 278 ALA A C 1
ATOM 2089 O O . ALA A 1 278 ? 17.17600 -29.73900 24.62500 1.000 39.03000 278 ALA A O 1
ATOM 2091 N N . VAL A 1 279 ? 15.27400 -28.56700 24.35600 1.000 42.85000 279 VAL A N 1
ATOM 2092 C CA . VAL A 1 279 ? 15.88000 -27.26200 24.57400 1.000 40.41000 279 VAL A CA 1
ATOM 2093 C C . VAL A 1 279 ? 15.89300 -26.90100 26.05200 1.000 41.74000 279 VAL A C 1
ATOM 2094 O O . VAL A 1 279 ? 16.90600 -26.42400 26.57000 1.000 41.57000 279 VAL A O 1
ATOM 2098 N N . ALA A 1 280 ? 14.79500 -27.16900 26.76200 1.000 43.56000 280 ALA A N 1
ATOM 2099 C CA . ALA A 1 280 ? 14.73000 -26.81800 28.17800 1.000 47.52000 280 ALA A CA 1
ATOM 2100 C C . ALA A 1 280 ? 15.78300 -27.55200 28.99100 1.000 45.76000 280 ALA A C 1
ATOM 2101 O O . ALA A 1 280 ? 16.23800 -27.03600 30.02000 1.000 45.14000 280 ALA A O 1
ATOM 2103 N N . ARG A 1 281 ? 16.21400 -28.72800 28.51200 1.000 44.52000 281 ARG A N 1
ATOM 2104 C CA . ARG A 1 281 ? 17.21200 -29.54800 29.19200 1.000 44.03000 281 ARG A CA 1
ATOM 2105 C C . ARG A 1 281 ? 18.55400 -28.84400 29.37300 1.000 47.42000 281 ARG A C 1
ATOM 2106 O O . ARG A 1 281 ? 19.32000 -29.22400 30.26400 1.000 47.47000 281 ARG A O 1
ATOM 2108 N N . TRP A 1 282 ? 18.87400 -27.84600 28.54600 1.000 47.00000 282 TRP A N 1
ATOM 2109 C CA . TRP A 1 282 ? 20.16900 -27.18100 28.67000 1.000 42.66000 282 TRP A CA 1
ATOM 2110 C C . TRP A 1 282 ? 20.24200 -26.27000 29.88600 1.000 42.54000 282 TRP A C 1
ATOM 2111 O O . TRP A 1 282 ? 21.34300 -25.86100 30.27100 1.000 43.04000 282 TRP A O 1
ATOM 2122 N N . GLY A 1 283 ? 19.11100 -25.93600 30.48200 1.000 42.66000 283 GLY A N 1
ATOM 2123 C CA . GLY A 1 283 ? 19.07600 -25.15900 31.70000 1.000 40.67000 283 GLY A CA 1
ATOM 2124 C C . GLY A 1 283 ? 18.59100 -23.74000 31.45200 1.000 42.10000 283 GLY A C 1
ATOM 2125 O O . GLY A 1 283 ? 18.52300 -23.25700 30.31800 1.000 40.92000 283 GLY A O 1
ATOM 2126 N N . ARG A 1 284 ? 18.22800 -23.07800 32.54800 1.000 41.01000 284 ARG A N 1
ATOM 2127 C CA . ARG A 1 284 ? 17.82600 -21.68300 32.50200 1.000 43.53000 284 ARG A CA 1
ATOM 2128 C C . ARG A 1 284 ? 19.06200 -20.79000 32.47700 1.000 40.74000 284 ARG A C 1
ATOM 2129 O O . ARG A 1 284 ? 20.15800 -21.19200 32.86400 1.000 43.97000 284 ARG A O 1
ATOM 2131 N N . PHE A 1 285 ? 18.88400 -19.56800 31.98800 1.000 37.04000 285 PHE A N 1
ATOM 2132 C CA . PHE A 1 285 ? 20.01600 -18.66100 31.88200 1.000 33.78000 285 PHE A CA 1
ATOM 2133 C C . PHE A 1 285 ? 19.49400 -17.23700 31.76800 1.000 31.88000 285 PHE A C 1
ATOM 2134 O O . PHE A 1 285 ? 18.36000 -17.01900 31.33900 1.000 30.12000 285 PHE A O 1
ATOM 2142 N N . LYS A 1 286 ? 20.32200 -16.28200 32.18300 1.000 35.54000 286 LYS A N 1
ATOM 2143 C CA . LYS A 1 286 ? 20.02400 -14.87200 31.97500 1.000 31.59000 286 LYS A CA 1
ATOM 2144 C C . LYS A 1 286 ? 20.38300 -14.47700 30.54500 1.000 33.61000 286 LYS A C 1
ATOM 2145 O O . LYS A 1 286 ? 21.51400 -14.69500 30.10000 1.000 31.40000 286 LYS A O 1
ATOM 2151 N N . GLN A 1 287 ? 19.42900 -13.88800 29.83100 1.000 30.96000 287 GLN A N 1
ATOM 2152 C CA . GLN A 1 287 ? 19.68800 -13.38500 28.49200 1.000 25.83000 287 GLN A CA 1
ATOM 2153 C C . GLN A 1 287 ? 19.83700 -11.87000 28.53000 1.000 28.04000 287 GLN A C 1
ATOM 2154 O O . GLN A 1 287 ? 19.28900 -11.19900 29.40300 1.000 27.14000 287 GLN A O 1
ATOM 2160 N N . ASP A 1 288 ? 20.59600 -11.34000 27.57400 1.000 26.74000 288 ASP A N 1
ATOM 2161 C CA . ASP A 1 288 ? 20.74000 -9.89200 27.43400 1.000 22.62000 288 ASP A CA 1
ATOM 2162 C C . ASP A 1 288 ? 19.39300 -9.28900 27.05700 1.000 26.90000 288 ASP A C 1
ATOM 2163 O O . ASP A 1 288 ? 18.69300 -9.81300 26.18800 1.000 26.47000 288 ASP A O 1
ATOM 2168 N N . PHE A 1 289 ? 19.01800 -8.17500 27.70700 1.000 28.19000 289 PHE A N 1
ATOM 2169 C CA . PHE A 1 289 ? 17.76600 -7.50200 27.36800 1.000 27.88000 289 PHE A CA 1
ATOM 2170 C C . PHE A 1 289 ? 17.97300 -6.29100 26.45800 1.000 30.74000 289 PHE A C 1
ATOM 2171 O O . PHE A 1 289 ? 17.03000 -5.52200 26.24400 1.000 27.24000 289 PHE A O 1
ATOM 2179 N N . ILE A 1 290 ? 19.18000 -6.11500 25.91000 1.000 28.80000 290 ILE A N 1
ATOM 2180 C CA . ILE A 1 290 ? 19.39000 -5.14900 24.84500 1.000 26.02000 290 ILE A CA 1
ATOM 2181 C C . ILE A 1 290 ? 18.39900 -5.41000 23.71900 1.000 29.22000 290 ILE A C 1
ATOM 2182 O O . ILE A 1 290 ? 18.11000 -6.56500 23.37400 1.000 27.85000 290 ILE A O 1
ATOM 2187 N N . ASN A 1 291 ? 17.85700 -4.33400 23.14000 1.000 25.44000 291 ASN A N 1
ATOM 2188 C CA . ASN A 1 291 ? 16.93600 -4.52100 22.03000 1.000 24.33000 291 ASN A CA 1
ATOM 2189 C C . ASN A 1 291 ? 17.70300 -5.10000 20.84500 1.000 27.65000 291 ASN A C 1
ATOM 2190 O O . ASN A 1 291 ? 18.77600 -4.60600 20.48400 1.000 29.33000 291 ASN A O 1
ATOM 2195 N N . VAL A 1 292 ? 17.16400 -6.16200 20.24500 1.000 27.67000 292 VAL A N 1
ATOM 2196 C CA . VAL A 1 292 ? 17.93700 -6.89900 19.25600 1.000 29.06000 292 VAL A CA 1
ATOM 2197 C C . VAL A 1 292 ? 18.10700 -6.10700 17.97100 1.000 30.47000 292 VAL A C 1
ATOM 2198 O O . VAL A 1 292 ? 18.91500 -6.49700 17.13000 1.000 28.77000 292 VAL A O 1
ATOM 2202 N N . SER A 1 293 ? 17.39300 -4.97800 17.80700 1.000 27.34000 293 SER A N 1
ATOM 2203 C CA . SER A 1 293 ? 17.63500 -4.11700 16.65000 1.000 26.93000 293 SER A CA 1
ATOM 2204 C C . SER A 1 293 ? 19.04400 -3.52900 16.66900 1.000 29.69000 293 SER A C 1
ATOM 2205 O O . SER A 1 293 ? 19.54900 -3.12600 15.61600 1.000 32.72000 293 SER A O 1
ATOM 2208 N N . VAL A 1 294 ? 19.69900 -3.49600 17.83400 1.000 28.15000 294 VAL A N 1
ATOM 2209 C CA . VAL A 1 294 ? 21.08800 -3.04500 17.90400 1.000 27.49000 294 VAL A CA 1
ATOM 2210 C C . VAL A 1 294 ? 21.98500 -3.93600 17.06500 1.000 30.49000 294 VAL A C 1
ATOM 2211 O O . VAL A 1 294 ? 23.03400 -3.49100 16.56800 1.000 27.59000 294 VAL A O 1
ATOM 2215 N N . ALA A 1 295 ? 21.59700 -5.20600 16.88300 1.000 25.89000 295 ALA A N 1
ATOM 2216 C CA . ALA A 1 295 ? 22.36800 -6.07400 16.00200 1.000 28.30000 295 ALA A CA 1
ATOM 2217 C C . ALA A 1 295 ? 22.49500 -5.47400 14.60800 1.000 30.99000 295 ALA A C 1
ATOM 2218 O O . ALA A 1 295 ? 23.52600 -5.65100 13.95200 1.000 32.75000 295 ALA A O 1
ATOM 2220 N N . GLY A 1 296 ? 21.47100 -4.76200 14.14000 1.000 31.28000 296 GLY A N 1
ATOM 2221 C CA . GLY A 1 296 ? 21.55800 -4.11700 12.84300 1.000 29.97000 296 GLY A CA 1
ATOM 2222 C C . GLY A 1 296 ? 22.23400 -2.76300 12.88000 1.000 33.80000 296 GLY A C 1
ATOM 2223 O O . GLY A 1 296 ? 23.08600 -2.47100 12.03500 1.000 32.85000 296 GLY A O 1
ATOM 2224 N N . GLN A 1 297 ? 21.88700 -1.94400 13.87800 1.000 31.91000 297 GLN A N 1
ATOM 2225 C CA . GLN A 1 297 ? 22.46700 -0.60600 13.98500 1.000 31.72000 297 GLN A CA 1
ATOM 2226 C C . GLN A 1 297 ? 23.98200 -0.65900 14.01800 1.000 31.04000 297 GLN A C 1
ATOM 2227 O O . GLN A 1 297 ? 24.65500 0.20800 13.44900 1.000 34.25000 297 GLN A O 1
ATOM 2233 N N . ASN A 1 298 ? 24.54000 -1.64800 14.71400 1.000 30.33000 298 ASN A N 1
ATOM 2234 C CA . ASN A 1 298 ? 25.97700 -1.76100 14.88200 1.000 28.84000 298 ASN A CA 1
ATOM 2235 C C . ASN A 1 298 ? 26.59600 -2.78400 13.94100 1.000 32.92000 298 ASN A C 1
ATOM 2236 O O . ASN A 1 298 ? 27.74000 -3.19700 14.15700 1.000 30.79000 298 ASN A O 1
ATOM 2241 N N . GLN A 1 299 ? 25.86200 -3.19800 12.90900 1.000 30.87000 299 GLN A N 1
ATOM 2242 C CA . GLN A 1 299 ? 26.36100 -4.21800 11.99400 1.000 32.55000 299 GLN A CA 1
ATOM 2243 C C . GLN A 1 299 ? 27.61500 -3.76800 11.25300 1.000 36.26000 299 GLN A C 1
ATOM 2244 O O . GLN A 1 299 ? 28.57800 -4.53700 11.13600 1.000 34.75000 299 GLN A O 1
ATOM 2250 N N . GLN A 1 300 ? 27.63500 -2.52600 10.75300 1.000 33.94000 300 GLN A N 1
ATOM 2251 C CA . GLN A 1 300 ? 28.80400 -2.06600 10.00800 1.000 36.00000 300 GLN A CA 1
ATOM 2252 C C . GLN A 1 300 ? 30.02900 -1.93300 10.90200 1.000 35.40000 300 GLN A C 1
ATOM 2253 O O . GLN A 1 300 ? 31.15500 -2.18300 10.45600 1.000 38.95000 300 GLN A O 1
ATOM 2259 N N . LYS A 1 301 ? 29.84400 -1.48300 12.14000 1.000 31.40000 301 LYS A N 1
ATOM 2260 C CA . LYS A 1 301 ? 30.96900 -1.43600 13.06500 1.000 32.02000 301 LYS A CA 1
ATOM 2261 C C . LYS A 1 301 ? 31.50900 -2.83400 13.31900 1.000 34.34000 301 LYS A C 1
ATOM 2262 O O . LYS A 1 301 ? 32.72700 -3.04400 13.38700 1.000 32.22000 301 LYS A O 1
ATOM 2268 N N . ALA A 1 302 ? 30.60800 -3.80300 13.44700 1.000 34.35000 302 ALA A N 1
ATOM 2269 C CA . ALA A 1 302 ? 31.02600 -5.17700 13.70300 1.000 30.13000 302 ALA A CA 1
ATOM 2270 C C . ALA A 1 302 ? 31.79400 -5.73100 12.51100 1.000 34.02000 302 ALA A C 1
ATOM 2271 O O . ALA A 1 302 ? 32.81500 -6.40900 12.67900 1.000 37.43000 302 ALA A O 1
ATOM 2273 N N . ILE A 1 303 ? 31.30500 -5.45700 11.30100 1.000 34.11000 303 ILE A N 1
ATOM 2274 C CA . ILE A 1 303 ? 32.01600 -5.87100 10.09400 1.000 38.08000 303 ILE A CA 1
ATOM 2275 C C . ILE A 1 303 ? 33.41800 -5.27800 10.08500 1.000 38.83000 303 ILE A C 1
ATOM 2276 O O . ILE A 1 303 ? 34.41100 -5.98500 9.88000 1.000 36.98000 303 ILE A O 1
ATOM 2281 N N . MET A 1 304 ? 33.51800 -3.96400 10.31800 1.000 35.40000 304 MET A N 1
ATOM 2282 C CA . MET A 1 304 ? 34.82600 -3.32100 10.38400 1.000 38.71000 304 MET A CA 1
ATOM 2283 C C . MET A 1 304 ? 35.68300 -3.90100 11.50300 1.000 38.75000 304 MET A C 1
ATOM 2284 O O . MET A 1 304 ? 36.90600 -3.99800 11.36300 1.000 39.84000 304 MET A O 1
ATOM 2289 N N . THR A 1 305 ? 35.06500 -4.29300 12.61600 1.000 39.41000 305 THR A N 1
ATOM 2290 C CA . THR A 1 305 ? 35.84000 -4.82100 13.73300 1.000 35.85000 305 THR A CA 1
ATOM 2291 C C . THR A 1 305 ? 36.45000 -6.16800 13.37400 1.000 37.44000 305 THR A C 1
ATOM 2292 O O . THR A 1 305 ? 37.64800 -6.40200 13.57900 1.000 33.81000 305 THR A O 1
ATOM 2296 N N . MET A 1 306 ? 35.64000 -7.06500 12.82400 1.000 31.97000 306 MET A N 1
ATOM 2297 C CA . MET A 1 306 ? 36.16300 -8.38100 12.47900 1.000 37.69000 306 MET A CA 1
ATOM 2298 C C . MET A 1 306 ? 37.20100 -8.29400 11.36500 1.000 35.61000 306 MET A C 1
ATOM 2299 O O . MET A 1 306 ? 38.16000 -9.07800 11.35600 1.000 36.54000 306 MET A O 1
ATOM 2304 N N . LYS A 1 307 ? 37.04300 -7.34100 10.43900 1.000 39.09000 307 LYS A N 1
ATOM 2305 C CA . LYS A 1 307 ? 38.02900 -7.16900 9.37500 1.000 36.88000 307 LYS A CA 1
ATOM 2306 C C . LYS A 1 307 ? 39.36400 -6.68600 9.93000 1.000 36.12000 307 LYS A C 1
ATOM 2307 O O . LYS A 1 307 ? 40.41800 -7.23200 9.58700 1.000 41.81000 307 LYS A O 1
ATOM 2311 N N . ARG A 1 308 ? 39.34700 -5.67400 10.80100 1.000 38.74000 308 ARG A N 1
ATOM 2312 C CA . ARG A 1 308 ? 40.60800 -5.19700 11.36500 1.000 40.54000 308 ARG A CA 1
ATOM 2313 C C . ARG A 1 308 ? 41.28900 -6.25700 12.22100 1.000 42.26000 308 ARG A C 1
ATOM 2314 O O . ARG A 1 308 ? 42.51800 -6.24500 12.36300 1.000 40.95000 308 ARG A O 1
ATOM 2322 N N . ALA A 1 309 ? 40.52000 -7.17400 12.80500 1.000 36.02000 309 ALA A N 1
ATOM 2323 C CA . ALA A 1 309 ? 41.09500 -8.18700 13.67500 1.000 36.55000 309 ALA A CA 1
ATOM 2324 C C . ALA A 1 309 ? 41.66800 -9.37600 12.91400 1.000 36.50000 309 ALA A C 1
ATOM 2325 O O . ALA A 1 309 ? 42.27200 -10.25000 13.54400 1.000 37.64000 309 ALA A O 1
ATOM 2327 N N . GLY A 1 310 ? 41.51200 -9.43000 11.59200 1.000 38.96000 310 GLY A N 1
ATOM 2328 C CA . GLY A 1 310 ? 41.95000 -10.60200 10.84900 1.000 35.91000 310 GLY A CA 1
ATOM 2329 C C . GLY A 1 310 ? 41.07300 -11.81400 11.06800 1.000 36.51000 310 GLY A C 1
ATOM 2330 O O . GLY A 1 310 ? 41.54300 -12.95600 10.94600 1.000 39.98000 310 GLY A O 1
ATOM 2331 N N . TYR A 1 311 ? 39.80600 -11.59100 11.39400 1.000 35.96000 311 TYR A N 1
ATOM 2332 C CA . TYR A 1 311 ? 38.84500 -12.65200 11.67400 1.000 40.09000 311 TYR A CA 1
ATOM 2333 C C . TYR A 1 311 ? 38.16400 -12.98200 10.35100 1.000 36.41000 311 TYR A C 1
ATOM 2334 O O . TYR A 1 311 ? 37.30200 -12.23900 9.88300 1.000 38.43000 311 TYR A O 1
ATOM 2343 N N . LYS A 1 312 ? 38.58100 -14.08700 9.73600 1.000 43.06000 312 LYS A N 1
ATOM 2344 C CA . LYS A 1 312 ? 38.07500 -14.54100 8.43900 1.000 41.77000 312 LYS A CA 1
ATOM 2345 C C . LYS A 1 312 ? 36.80900 -15.37800 8.59800 1.000 43.74000 312 LYS A C 1
ATOM 2346 O O . LYS A 1 312 ? 36.22600 -15.82100 7.60300 1.000 41.59000 312 LYS A O 1
ATOM 2350 N N . ASN B 1 1 ? -11.57100 -17.06600 37.49200 1.000 53.53000 1 ASN B N 1
ATOM 2351 C CA . ASN B 1 1 ? -10.68400 -16.00400 37.01900 1.000 51.72000 1 ASN B CA 1
ATOM 2352 C C . ASN B 1 1 ? -9.25500 -16.53400 36.93800 1.000 49.76000 1 ASN B C 1
ATOM 2353 O O . ASN B 1 1 ? -9.03800 -17.72900 37.11000 1.000 46.82000 1 ASN B O 1
ATOM 2358 N N . GLU B 1 2 ? -8.28300 -15.66000 36.67900 1.000 49.01000 2 GLU B N 1
ATOM 2359 C CA . GLU B 1 2 ? -6.90000 -16.10200 36.55500 1.000 48.71000 2 GLU B CA 1
ATOM 2360 C C . GLU B 1 2 ? -5.95200 -14.97700 36.94200 1.000 48.28000 2 GLU B C 1
ATOM 2361 O O . GLU B 1 2 ? -6.22500 -13.79800 36.69200 1.000 47.55000 2 GLU B O 1
ATOM 2363 N N . ILE B 1 3 ? -4.82900 -15.36200 37.55700 1.000 46.70000 3 ILE B N 1
ATOM 2364 C CA . ILE B 1 3 ? -3.75000 -14.44400 37.90100 1.000 42.61000 3 ILE B CA 1
ATOM 2365 C C . ILE B 1 3 ? -2.44900 -14.99000 37.32800 1.000 48.94000 3 ILE B C 1
ATOM 2366 O O . ILE B 1 3 ? -2.28200 -16.20100 37.14500 1.000 41.45000 3 ILE B O 1
ATOM 2371 N N . VAL B 1 4 ? -1.52200 -14.08100 37.04700 1.000 45.20000 4 VAL B N 1
ATOM 2372 C CA . VAL B 1 4 ? -0.22400 -14.41400 36.47300 1.000 44.18000 4 VAL B CA 1
ATOM 2373 C C . VAL B 1 4 ? 0.83700 -14.10100 37.51400 1.000 38.38000 4 VAL B C 1
ATOM 2374 O O . VAL B 1 4 ? 0.87300 -12.98900 38.05500 1.000 40.18000 4 VAL B O 1
ATOM 2378 N N . VAL B 1 5 ? 1.69800 -15.07900 37.78900 1.000 41.39000 5 VAL B N 1
ATOM 2379 C CA . VAL B 1 5 ? 2.76100 -14.96400 38.78300 1.000 39.73000 5 VAL B CA 1
ATOM 2380 C C . VAL B 1 5 ? 4.10700 -15.04700 38.07400 1.000 38.13000 5 VAL B C 1
ATOM 2381 O O . VAL B 1 5 ? 4.41600 -16.06100 37.43700 1.000 39.71000 5 VAL B O 1
ATOM 2385 N N . TYR B 1 6 ? 4.90500 -13.98700 38.18700 1.000 34.30000 6 TYR B N 1
ATOM 2386 C CA . TYR B 1 6 ? 6.30400 -14.01500 37.77600 1.000 37.47000 6 TYR B CA 1
ATOM 2387 C C . TYR B 1 6 ? 7.13600 -14.54400 38.94100 1.000 37.37000 6 TYR B C 1
ATOM 2388 O O . TYR B 1 6 ? 7.15300 -13.93700 40.00900 1.000 38.23000 6 TYR B O 1
ATOM 2397 N N . SER B 1 7 ? 7.82100 -15.68000 38.75100 1.000 39.00000 7 SER B N 1
ATOM 2398 C CA . SER B 1 7 ? 8.45300 -16.36400 39.87800 1.000 35.32000 7 SER B CA 1
ATOM 2399 C C . SER B 1 7 ? 9.91900 -16.67100 39.60600 1.000 40.87000 7 SER B C 1
ATOM 2400 O O . SER B 1 7 ? 10.26400 -17.18400 38.53600 1.000 40.55000 7 SER B O 1
ATOM 2403 N N . ALA B 1 8 ? 10.77000 -16.37000 40.59100 1.000 37.51000 8 ALA B N 1
ATOM 2404 C CA . ALA B 1 8 ? 12.17800 -16.74600 40.57900 1.000 39.88000 8 ALA B CA 1
ATOM 2405 C C . ALA B 1 8 ? 12.45800 -18.04400 41.33500 1.000 41.63000 8 ALA B C 1
ATOM 2406 O O . ALA B 1 8 ? 13.62300 -18.43300 41.46700 1.000 41.10000 8 ALA B O 1
ATOM 2408 N N . ARG B 1 9 ? 11.42700 -18.72400 41.82700 1.000 40.67000 9 ARG B N 1
ATOM 2409 C CA . ARG B 1 9 ? 11.61300 -20.01000 42.47500 1.000 42.15000 9 ARG B CA 1
ATOM 2410 C C . ARG B 1 9 ? 11.73500 -21.10100 41.41800 1.000 44.14000 9 ARG B C 1
ATOM 2411 O O . ARG B 1 9 ? 11.42100 -20.89600 40.24400 1.000 43.01000 9 ARG B O 1
ATOM 2419 N N . ALA B 1 10 ? 12.20200 -22.27200 41.84300 1.000 50.64000 10 ALA B N 1
ATOM 2420 C CA . ALA B 1 10 ? 12.22300 -23.42100 40.94100 1.000 47.39000 10 ALA B CA 1
ATOM 2421 C C . ALA B 1 10 ? 10.81000 -23.69900 40.43900 1.000 50.16000 10 ALA B C 1
ATOM 2422 O O . ALA B 1 10 ? 9.85700 -23.71000 41.22400 1.000 49.97000 10 ALA B O 1
ATOM 2424 N N . ASP B 1 11 ? 10.67700 -23.91100 39.12300 1.000 50.50000 11 ASP B N 1
ATOM 2425 C CA . ASP B 1 11 ? 9.35200 -24.08000 38.52500 1.000 52.68000 11 ASP B CA 1
ATOM 2426 C C . ASP B 1 11 ? 8.58600 -25.22200 39.18500 1.000 54.13000 11 ASP B C 1
ATOM 2427 O O . ASP B 1 11 ? 7.36400 -25.13300 39.38000 1.000 53.44000 11 ASP B O 1
ATOM 2429 N N . GLU B 1 12 ? 9.29000 -26.29300 39.55600 1.000 52.57000 12 GLU B N 1
ATOM 2430 C CA . GLU B 1 12 ? 8.64500 -27.41700 40.22200 1.000 52.12000 12 GLU B CA 1
ATOM 2431 C C . GLU B 1 12 ? 8.17800 -27.05700 41.62500 1.000 47.78000 12 GLU B C 1
ATOM 2432 O O . GLU B 1 12 ? 7.35800 -27.77900 42.20200 1.000 50.21000 12 GLU B O 1
ATOM 2434 N N . LEU B 1 13 ? 8.67400 -25.96000 42.19000 1.000 45.42000 13 LEU B N 1
ATOM 2435 C CA . LEU B 1 13 ? 8.30100 -25.63900 43.55800 1.000 43.16000 13 LEU B CA 1
ATOM 2436 C C . LEU B 1 13 ? 6.95700 -24.92700 43.61900 1.000 42.13000 13 LEU B C 1
ATOM 2437 O O . LEU B 1 13 ? 6.20100 -25.13000 44.57400 1.000 38.43000 13 LEU B O 1
ATOM 2442 N N . LEU B 1 14 ? 6.63500 -24.11900 42.60300 1.000 42.33000 14 LEU B N 1
ATOM 2443 C CA . LEU B 1 14 ? 5.36800 -23.40100 42.54400 1.000 44.15000 14 LEU B CA 1
ATOM 2444 C C . LEU B 1 14 ? 4.23400 -24.24000 41.96800 1.000 45.43000 14 LEU B C 1
ATOM 2445 O O . LEU B 1 14 ? 3.07100 -23.84800 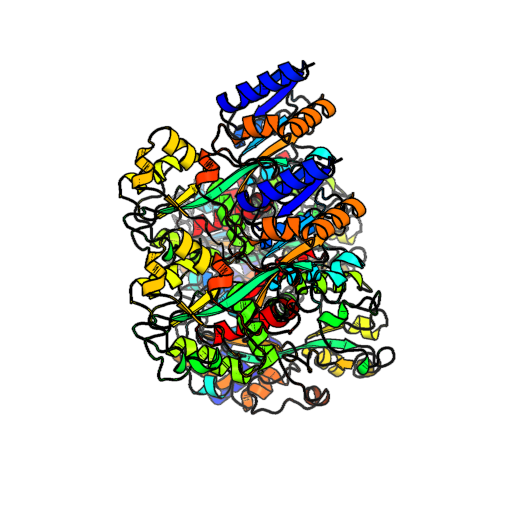42.10800 1.000 41.46000 14 LEU B O 1
ATOM 2450 N N . LYS B 1 15 ? 4.53300 -25.37700 41.33000 1.000 45.34000 15 LYS B N 1
ATOM 2451 C CA . LYS B 1 15 ? 3.46000 -26.17900 40.74500 1.000 43.89000 15 LYS B CA 1
ATOM 2452 C C . LYS B 1 15 ? 2.43700 -26.63100 41.78200 1.000 41.59000 15 LYS B C 1
ATOM 2453 O O . LYS B 1 15 ? 1.22900 -26.47000 41.52600 1.000 38.46000 15 LYS B O 1
ATOM 2455 N N . PRO B 1 16 ? 2.82100 -27.19300 42.94200 1.000 42.73000 16 PRO B N 1
ATOM 2456 C CA . PRO B 1 16 ? 1.80800 -27.52800 43.96100 1.000 40.48000 16 PRO B CA 1
ATOM 2457 C C . PRO B 1 16 ? 1.09800 -26.32500 44.56200 1.000 45.75000 16 PRO B C 1
ATOM 2458 O O . PRO B 1 16 ? -0.01000 -26.48700 45.08700 1.000 43.91000 16 PRO B O 1
ATOM 2462 N N . ILE B 1 17 ? 1.73100 -25.14600 44.56000 1.000 40.21000 17 ILE B N 1
ATOM 2463 C CA . ILE B 1 17 ? 1.09900 -23.93800 45.08700 1.000 43.47000 17 ILE B CA 1
ATOM 2464 C C . ILE B 1 17 ? -0.02400 -23.48600 44.16900 1.000 41.53000 17 ILE B C 1
ATOM 2465 O O . ILE B 1 17 ? -1.10300 -23.08600 44.62300 1.000 43.66000 17 ILE B O 1
ATOM 2470 N N . ALA B 1 18 ? 0.25100 -23.47400 42.86700 1.000 41.52000 18 ALA B N 1
ATOM 2471 C CA . ALA B 1 18 ? -0.74600 -23.08800 41.88500 1.000 38.75000 18 ALA B CA 1
ATOM 2472 C C . ALA B 1 18 ? -1.90600 -24.07100 41.87100 1.000 42.84000 18 ALA B C 1
ATOM 2473 O O . ALA B 1 18 ? -3.07000 -23.67300 41.73800 1.000 42.03000 18 ALA B O 1
ATOM 2475 N N . GLU B 1 19 ? -1.60600 -25.36400 42.01400 1.000 42.69000 19 GLU B N 1
ATOM 2476 C CA . GLU B 1 19 ? -2.66700 -26.36000 41.97400 1.000 44.75000 19 GLU B CA 1
ATOM 2477 C C . GLU B 1 19 ? -3.55800 -26.25100 43.20600 1.000 44.46000 19 GLU B C 1
ATOM 2478 O O . GLU B 1 19 ? -4.78900 -26.31100 43.09300 1.000 43.50000 19 GLU B O 1
ATOM 2484 N N . ALA B 1 20 ? -2.95700 -26.05000 44.38100 1.000 41.44000 20 ALA B N 1
ATOM 2485 C CA . ALA B 1 20 ? -3.74300 -25.95200 45.60600 1.000 42.66000 20 ALA B CA 1
ATOM 2486 C C . ALA B 1 20 ? -4.58400 -24.68300 45.64700 1.000 44.37000 20 ALA B C 1
ATOM 2487 O O . ALA B 1 20 ? -5.68800 -24.69300 46.19900 1.000 48.81000 20 ALA B O 1
ATOM 2489 N N . TYR B 1 21 ? -4.09700 -23.59000 45.06300 1.000 43.12000 21 TYR B N 1
ATOM 2490 C CA . TYR B 1 21 ? -4.87200 -22.35900 45.11200 1.000 41.75000 21 TYR B CA 1
ATOM 2491 C C . TYR B 1 21 ? -6.02400 -22.38700 44.12000 1.000 44.91000 21 TYR B C 1
ATOM 2492 O O . TYR B 1 21 ? -7.11100 -21.87700 44.41300 1.000 45.46000 21 TYR B O 1
ATOM 2501 N N . GLN B 1 22 ? -5.81500 -22.99900 42.95600 1.000 44.44000 22 GLN B N 1
ATOM 2502 C CA . GLN B 1 22 ? -6.90600 -23.14200 42.00000 1.000 45.18000 22 GLN B CA 1
ATOM 2503 C C . GLN B 1 22 ? -8.00100 -24.03700 42.56400 1.000 47.39000 22 GLN B C 1
ATOM 2504 O O . GLN B 1 22 ? -9.19300 -23.78000 42.35500 1.000 47.25000 22 GLN B O 1
ATOM 2510 N N . GLN B 1 23 ? -7.61500 -25.07800 43.30600 1.000 47.02000 23 GLN B N 1
ATOM 2511 C CA . GLN B 1 23 ? -8.61100 -25.96300 43.90300 1.000 52.15000 23 GLN B CA 1
ATOM 2512 C C . GLN B 1 23 ? -9.37700 -25.26100 45.01600 1.000 49.47000 23 GLN B C 1
ATOM 2513 O O . GLN B 1 23 ? -10.59100 -25.44900 45.15400 1.000 50.64000 23 GLN B O 1
ATOM 2519 N N . LYS B 1 24 ? -8.69800 -24.41700 45.79100 1.000 49.10000 24 LYS B N 1
ATOM 2520 C CA . LYS B 1 24 ? -9.34200 -23.78300 46.93500 1.000 49.17000 24 LYS B CA 1
ATOM 2521 C C . LYS B 1 24 ? -10.26400 -22.64200 46.51200 1.000 47.71000 24 LYS B C 1
ATOM 2522 O O . LYS B 1 24 ? -11.31800 -22.43700 47.12300 1.000 52.95000 24 LYS B O 1
ATOM 2528 N N . THR B 1 25 ? -9.88900 -21.88600 45.47900 1.000 48.82000 25 THR B N 1
ATOM 2529 C CA . THR B 1 25 ? -10.57700 -20.64500 45.13900 1.000 46.28000 25 THR B CA 1
ATOM 2530 C C . THR B 1 25 ? -11.16500 -20.59800 43.73700 1.000 46.64000 25 THR B C 1
ATOM 2531 O O . THR B 1 25 ? -11.91000 -19.65300 43.43500 1.000 41.92000 25 THR B O 1
ATOM 2535 N N . GLY B 1 26 ? -10.86000 -21.57500 42.88200 1.000 41.81000 26 GLY B N 1
ATOM 2536 C CA . GLY B 1 26 ? -11.28100 -21.57800 41.49500 1.000 45.38000 26 GLY B CA 1
ATOM 2537 C C . GLY B 1 26 ? -10.45300 -20.71300 40.56200 1.000 48.32000 26 GLY B C 1
ATOM 2538 O O . GLY B 1 26 ? -10.71600 -20.71400 39.35200 1.000 48.22000 26 GLY B O 1
ATOM 2539 N N . THR B 1 27 ? -9.44700 -20.00100 41.07500 1.000 48.24000 27 THR B N 1
ATOM 2540 C CA . THR B 1 27 ? -8.63200 -19.08800 40.28000 1.000 46.81000 27 THR B CA 1
ATOM 2541 C C . THR B 1 27 ? -7.43500 -19.81200 39.67000 1.000 44.97000 27 THR B C 1
ATOM 2542 O O . THR B 1 27 ? -6.64700 -20.42900 40.39000 1.000 47.45000 27 THR B O 1
ATOM 2546 N N . LYS B 1 28 ? -7.27800 -19.70000 38.35200 1.000 45.52000 28 LYS B N 1
ATOM 2547 C CA . LYS B 1 28 ? -6.11000 -20.26000 37.68700 1.000 46.79000 28 LYS B CA 1
ATOM 2548 C C . LYS B 1 28 ? -4.86900 -19.44500 38.03900 1.000 50.94000 28 LYS B C 1
ATOM 2549 O O . LYS B 1 28 ? -4.91300 -18.21100 38.08800 1.000 47.09000 28 LYS B O 1
ATOM 2551 N N . VAL B 1 29 ? -3.76800 -20.14200 38.32700 1.000 46.90000 29 VAL B N 1
ATOM 2552 C CA . VAL B 1 29 ? -2.50200 -19.51300 38.70600 1.000 45.81000 29 VAL B CA 1
ATOM 2553 C C . VAL B 1 29 ? -1.48500 -19.85800 37.62300 1.000 47.82000 29 VAL B C 1
ATOM 2554 O O . VAL B 1 29 ? -0.92300 -20.96000 37.61200 1.000 44.06000 29 VAL B O 1
ATOM 2558 N N . THR B 1 30 ? -1.22100 -18.90600 36.72600 1.000 46.08000 30 THR B N 1
ATOM 2559 C CA . THR B 1 30 ? -0.25700 -19.08300 35.64400 1.000 45.12000 30 THR B CA 1
ATOM 2560 C C . THR B 1 30 ? 1.11400 -18.59200 36.10100 1.000 46.52000 30 THR B C 1
ATOM 2561 O O . THR B 1 30 ? 1.26800 -17.42400 36.48400 1.000 45.05000 30 THR B O 1
ATOM 2565 N N . VAL B 1 31 ? 2.11200 -19.46900 36.03500 1.000 42.62000 31 VAL B N 1
ATOM 2566 C CA . VAL B 1 31 ? 3.44900 -19.17900 36.54100 1.000 43.67000 31 VAL B CA 1
ATOM 2567 C C . VAL B 1 31 ? 4.40000 -18.99700 35.36400 1.000 43.10000 31 VAL B C 1
ATOM 2568 O O . VAL B 1 31 ? 4.54500 -19.89000 34.52300 1.000 39.62000 31 VAL B O 1
ATOM 2572 N N . VAL B 1 32 ? 5.04300 -17.83600 35.31200 1.000 40.57000 32 VAL B N 1
ATOM 2573 C CA . VAL B 1 32 ? 6.12900 -17.54300 34.38400 1.000 38.26000 32 VAL B CA 1
ATOM 2574 C C . VAL B 1 32 ? 7.40900 -17.50100 35.20300 1.000 42.95000 32 VAL B C 1
ATOM 2575 O O . VAL B 1 32 ? 7.54200 -16.66100 36.10200 1.000 39.95000 32 VAL B O 1
ATOM 2579 N N . SER B 1 33 ? 8.33000 -18.42900 34.93500 1.000 40.57000 33 SER B N 1
ATOM 2580 C CA . SER B 1 33 ? 9.54600 -18.56800 35.73100 1.000 40.09000 33 SER B CA 1
ATOM 2581 C C . SER B 1 33 ? 10.75100 -18.01700 34.97900 1.000 44.01000 33 SER B C 1
ATOM 2582 O O . SER B 1 33 ? 10.86300 -18.16500 33.75700 1.000 41.73000 33 SER B O 1
ATOM 2585 N N . ASP B 1 34 ? 11.65300 -17.38900 35.72400 1.000 38.88000 34 ASP B N 1
ATOM 2586 C CA . ASP B 1 34 ? 12.88500 -16.84000 35.17500 1.000 42.05000 34 ASP B CA 1
ATOM 2587 C C . ASP B 1 34 ? 13.77800 -16.48700 36.35400 1.000 38.09000 34 ASP B C 1
ATOM 2588 O O . ASP B 1 34 ? 13.40300 -16.67900 37.51000 1.000 39.60000 34 ASP B O 1
ATOM 2593 N N . LYS B 1 35 ? 15.00100 -16.06800 36.04900 1.000 41.22000 35 LYS B N 1
ATOM 2594 C CA . LYS B 1 35 ? 15.91000 -15.59800 37.08200 1.000 40.32000 35 LYS B CA 1
ATOM 2595 C C . LYS B 1 35 ? 15.42500 -14.25900 37.64500 1.000 41.19000 35 LYS B C 1
ATOM 2596 O O . LYS B 1 35 ? 14.67900 -13.51500 36.99900 1.000 41.06000 35 LYS B O 1
ATOM 2600 N N . ALA B 1 36 ? 15.87800 -13.95500 38.86500 1.000 42.90000 36 ALA B N 1
ATOM 2601 C CA . ALA B 1 36 ? 15.36400 -12.80400 39.60800 1.000 38.64000 36 ALA B CA 1
ATOM 2602 C C . ALA B 1 36 ? 15.57200 -11.50000 38.84900 1.000 43.03000 36 ALA B C 1
ATOM 2603 O O . ALA B 1 36 ? 14.62900 -10.72400 38.65400 1.000 43.90000 36 ALA B O 1
ATOM 2605 N N . GLY B 1 37 ? 16.79900 -11.24400 38.40800 1.000 44.35000 37 GLY B N 1
ATOM 2606 C CA . GLY B 1 37 ? 17.12700 -10.03800 37.68000 1.000 40.86000 37 GLY B CA 1
ATOM 2607 C C . GLY B 1 37 ? 16.26400 -9.82400 36.45000 1.000 41.52000 37 GLY B C 1
ATOM 2608 O O . GLY B 1 37 ? 15.63700 -8.76900 36.28100 1.000 41.76000 37 GLY B O 1
ATOM 2609 N N . PRO B 1 38 ? 16.24400 -10.80800 35.54500 1.000 39.29000 38 PRO B N 1
ATOM 2610 C CA . PRO B 1 38 ? 15.40300 -10.66500 34.34000 1.000 38.49000 38 PRO B CA 1
ATOM 2611 C C . PRO B 1 38 ? 13.93100 -10.41800 34.63700 1.000 41.35000 38 PRO B C 1
ATOM 2612 O O . PRO B 1 38 ? 13.27900 -9.65900 33.91000 1.000 39.42000 38 PRO B O 1
ATOM 2616 N N . LEU B 1 39 ? 13.38500 -11.03000 35.68700 1.000 45.63000 39 LEU B N 1
ATOM 2617 C CA . LEU B 1 39 ? 11.98500 -10.79500 36.02700 1.000 41.89000 39 LEU B CA 1
ATOM 2618 C C . LEU B 1 39 ? 11.73400 -9.32600 36.31900 1.000 42.53000 39 LEU B C 1
ATOM 2619 O O . LEU B 1 39 ? 10.77000 -8.73200 35.82500 1.000 40.63000 39 LEU B O 1
ATOM 2624 N N . MET B 1 40 ? 12.60500 -8.71900 37.12300 1.000 45.15000 40 MET B N 1
ATOM 2625 C CA . MET B 1 40 ? 12.43200 -7.31500 37.45100 1.000 43.52000 40 MET B CA 1
ATOM 2626 C C . MET B 1 40 ? 12.61000 -6.44900 36.21300 1.000 43.42000 40 MET B C 1
ATOM 2627 O O . MET B 1 40 ? 11.85900 -5.48700 36.00500 1.000 36.88000 40 MET B O 1
ATOM 2632 N N . GLU B 1 41 ? 13.55900 -6.80800 35.34800 1.000 42.04000 41 GLU B N 1
ATOM 2633 C CA . GLU B 1 41 ? 13.71000 -6.07100 34.10300 1.000 43.14000 41 GLU B CA 1
ATOM 2634 C C . GLU B 1 41 ? 12.51400 -6.28300 33.18100 1.000 40.85000 41 GLU B C 1
ATOM 2635 O O . GLU B 1 41 ? 12.12300 -5.35700 32.46400 1.000 45.73000 41 GLU B O 1
ATOM 2638 N N . ARG B 1 42 ? 11.88200 -7.46100 33.22900 1.000 41.43000 42 ARG B N 1
ATOM 2639 C CA . ARG B 1 42 ? 10.67500 -7.68400 32.43700 1.000 37.11000 42 ARG B CA 1
ATOM 2640 C C . ARG B 1 42 ? 9.53500 -6.80000 32.92100 1.000 40.75000 42 ARG B C 1
ATOM 2641 O O . ARG B 1 42 ? 8.87300 -6.13700 32.11600 1.000 40.27000 42 ARG B O 1
ATOM 2649 N N . LEU B 1 43 ? 9.31600 -6.75600 34.24100 1.000 40.09000 43 LEU B N 1
ATOM 2650 C CA . LEU B 1 43 ? 8.26900 -5.90700 34.80600 1.000 37.87000 43 LEU B CA 1
ATOM 2651 C C . LEU B 1 43 ? 8.49900 -4.43600 34.48100 1.000 41.48000 43 LEU B C 1
ATOM 2652 O O . LEU B 1 43 ? 7.55500 -3.71400 34.13700 1.000 40.99000 43 LEU B O 1
ATOM 2657 N N . LYS B 1 44 ? 9.74500 -3.97100 34.58600 1.000 36.87000 44 LYS B N 1
ATOM 2658 C CA . LYS B 1 44 ? 10.03600 -2.58700 34.23800 1.000 41.87000 44 LYS B CA 1
ATOM 2659 C C . LYS B 1 44 ? 9.76800 -2.33600 32.75700 1.000 44.17000 44 LYS B C 1
ATOM 2660 O O . LYS B 1 44 ? 9.24600 -1.27900 32.37800 1.000 43.73000 44 LYS B O 1
ATOM 2663 N N . ALA B 1 45 ? 10.09400 -3.31500 31.90700 1.000 40.60000 45 ALA B N 1
ATOM 2664 C CA . ALA B 1 45 ? 9.92500 -3.16400 30.46600 1.000 34.80000 45 ALA B CA 1
ATOM 2665 C C . ALA B 1 45 ? 8.46800 -3.28400 30.04300 1.000 33.81000 45 ALA B C 1
ATOM 2666 O O . ALA B 1 45 ? 8.03300 -2.58900 29.12100 1.000 37.92000 45 ALA B O 1
ATOM 2668 N N . GLU B 1 46 ? 7.70500 -4.16600 30.69200 1.000 37.41000 46 GLU B N 1
ATOM 2669 C CA . GLU B 1 46 ? 6.32800 -4.40000 30.28200 1.000 35.23000 46 GLU B CA 1
ATOM 2670 C C . GLU B 1 46 ? 5.43800 -3.21100 30.62100 1.000 39.71000 46 GLU B C 1
ATOM 2671 O O . GLU B 1 46 ? 4.43900 -2.96500 29.93500 1.000 41.67000 46 GLU B O 1
ATOM 2677 N N . GLY B 1 47 ? 5.78300 -2.47000 31.67200 1.000 40.98000 47 GLY B N 1
ATOM 2678 C CA . GLY B 1 47 ? 5.10300 -1.23700 32.01500 1.000 43.28000 47 GLY B CA 1
ATOM 2679 C C . GLY B 1 47 ? 3.65400 -1.45000 32.41200 1.000 43.99000 47 GLY B C 1
ATOM 2680 O O . GLY B 1 47 ? 3.28000 -2.47400 32.98800 1.000 44.01000 47 GLY B O 1
ATOM 2681 N N . LYS B 1 48 ? 2.81300 -0.47300 32.05300 1.000 49.24000 48 LYS B N 1
ATOM 2682 C CA . LYS B 1 48 ? 1.41700 -0.49500 32.48200 1.000 49.24000 48 LYS B CA 1
ATOM 2683 C C . LYS B 1 48 ? 0.63700 -1.63600 31.84500 1.000 49.24000 48 LYS B C 1
ATOM 2684 O O . LYS B 1 48 ? -0.36300 -2.09100 32.41300 1.000 50.93000 48 LYS B O 1
ATOM 2686 N N . ASN B 1 49 ? 1.06900 -2.11000 30.68000 1.000 45.57000 49 ASN B N 1
ATOM 2687 C CA . ASN B 1 49 ? 0.36200 -3.15100 29.94900 1.000 49.11000 49 ASN B CA 1
ATOM 2688 C C . ASN B 1 49 ? 0.77400 -4.56500 30.35500 1.000 47.16000 49 ASN B C 1
ATOM 2689 O O . ASN B 1 49 ? 0.41800 -5.52000 29.65700 1.000 45.33000 49 ASN B O 1
ATOM 2694 N N . THR B 1 50 ? 1.49900 -4.72800 31.46000 1.000 46.78000 50 THR B N 1
ATOM 2695 C CA . THR B 1 50 ? 1.97800 -6.05500 31.82800 1.000 42.72000 50 THR B CA 1
ATOM 2696 C C . THR B 1 50 ? 0.81700 -6.98500 32.16700 1.000 41.88000 50 THR B C 1
ATOM 2697 O O . THR B 1 50 ? -0.24800 -6.55700 32.61100 1.000 46.11000 50 THR B O 1
ATOM 2701 N N . GLN B 1 51 ? 1.03700 -8.27700 31.94600 1.000 42.96000 51 GLN B N 1
ATOM 2702 C CA . GLN B 1 51 ? 0.07700 -9.28400 32.36000 1.000 40.48000 51 GLN B CA 1
ATOM 2703 C C . GLN B 1 51 ? 0.40100 -9.84900 33.72800 1.000 40.07000 51 GLN B C 1
ATOM 2704 O O . GLN B 1 51 ? -0.38400 -10.64200 34.26000 1.000 42.24000 51 GLN B O 1
ATOM 2710 N N . ALA B 1 52 ? 1.53700 -9.47200 34.30300 1.000 40.62000 52 ALA B N 1
ATOM 2711 C CA . ALA B 1 52 ? 1.91600 -10.00100 35.60200 1.000 37.17000 52 ALA B CA 1
ATOM 2712 C C . ALA B 1 52 ? 1.08500 -9.35800 36.70300 1.000 42.41000 52 ALA B C 1
ATOM 2713 O O . ALA B 1 52 ? 0.81400 -8.15100 36.68300 1.000 37.66000 52 ALA B O 1
ATOM 2715 N N . ASP B 1 53 ? 0.69400 -10.17300 37.68100 1.000 38.86000 53 ASP B N 1
ATOM 2716 C CA . ASP B 1 53 ? -0.03000 -9.70000 38.85200 1.000 41.32000 53 ASP B CA 1
ATOM 2717 C C . ASP B 1 53 ? 0.78800 -9.79700 40.12500 1.000 39.48000 53 ASP B C 1
ATOM 2718 O O . ASP B 1 53 ? 0.71100 -8.90300 40.97300 1.000 40.71000 53 ASP B O 1
ATOM 2723 N N . VAL B 1 54 ? 1.58100 -10.86000 40.26500 1.000 39.27000 54 VAL B N 1
ATOM 2724 C CA . VAL B 1 54 ? 2.38900 -11.11100 41.45300 1.000 38.45000 54 VAL B CA 1
ATOM 2725 C C . VAL B 1 54 ? 3.82900 -11.39800 41.04400 1.000 39.46000 54 VAL B C 1
ATOM 2726 O O . VAL B 1 54 ? 4.08100 -12.14900 40.09400 1.000 38.84000 54 VAL B O 1
ATOM 2730 N N . LEU B 1 55 ? 4.77100 -10.81700 41.77800 1.000 35.74000 55 LEU B N 1
ATOM 2731 C CA . LEU B 1 55 ? 6.18800 -11.13000 41.66300 1.000 36.64000 55 LEU B CA 1
ATOM 2732 C C . LEU B 1 55 ? 6.59900 -11.95200 42.87300 1.000 37.15000 55 LEU B C 1
ATOM 2733 O O . LEU B 1 55 ? 6.46900 -11.48400 44.00400 1.000 36.52000 55 LEU B O 1
ATOM 2738 N N . ILE B 1 56 ? 7.10100 -13.16400 42.64600 1.000 33.96000 56 ILE B N 1
ATOM 2739 C CA . ILE B 1 56 ? 7.75100 -13.94100 43.69600 1.000 34.42000 56 ILE B CA 1
ATOM 2740 C C . ILE B 1 56 ? 9.22400 -14.02100 43.33300 1.000 38.16000 56 ILE B C 1
ATOM 2741 O O . ILE B 1 56 ? 9.56900 -14.48400 42.23900 1.000 37.92000 56 ILE B O 1
ATOM 2746 N N . THR B 1 57 ? 10.09500 -13.54300 44.22100 1.000 34.66000 57 THR B N 1
ATOM 2747 C CA . THR B 1 57 ? 11.51900 -13.55100 43.93400 1.000 32.62000 57 THR B CA 1
ATOM 2748 C C . THR B 1 57 ? 12.27100 -13.92800 45.20600 1.000 33.45000 57 THR B C 1
ATOM 2749 O O . THR B 1 57 ? 11.67600 -14.21400 46.25000 1.000 34.32000 57 THR B O 1
ATOM 2753 N N . VAL B 1 58 ? 13.59500 -13.99700 45.09500 1.000 40.27000 58 VAL B N 1
ATOM 2754 C CA . VAL B 1 58 ? 14.45000 -14.58500 46.11600 1.000 33.61000 58 VAL B CA 1
ATOM 2755 C C . VAL B 1 58 ? 15.45900 -13.54800 46.58300 1.000 38.75000 58 VAL B C 1
ATOM 2756 O O . VAL B 1 58 ? 16.05800 -12.84200 45.76400 1.000 36.97000 58 VAL B O 1
ATOM 2760 N N . ASP B 1 59 ? 15.64100 -13.48100 47.90800 1.000 33.51000 59 ASP B N 1
ATOM 2761 C CA . ASP B 1 59 ? 16.62100 -12.66300 48.61300 1.000 33.76000 59 ASP B CA 1
ATOM 2762 C C . ASP B 1 59 ? 16.11700 -11.23100 48.77000 1.000 37.14000 59 ASP B C 1
ATOM 2763 O O . ASP B 1 59 ? 15.56700 -10.64700 47.83000 1.000 36.57000 59 ASP B O 1
ATOM 2768 N N . GLY B 1 60 ? 16.25100 -10.68100 49.97800 1.000 39.42000 60 GLY B N 1
ATOM 2769 C CA . GLY B 1 60 ? 15.87100 -9.29800 50.19300 1.000 34.95000 60 GLY B CA 1
ATOM 2770 C C . GLY B 1 60 ? 16.62500 -8.33400 49.29900 1.000 37.85000 60 GLY B C 1
ATOM 2771 O O . GLY B 1 60 ? 16.14100 -7.23100 49.01300 1.000 38.57000 60 GLY B O 1
ATOM 2772 N N . GLY B 1 61 ? 17.81900 -8.71900 48.85800 1.000 31.36000 61 GLY B N 1
ATOM 2773 C CA . GLY B 1 61 ? 18.52300 -7.90300 47.88500 1.000 39.64000 61 GLY B CA 1
ATOM 2774 C C . GLY B 1 61 ? 17.72200 -7.71800 46.61200 1.000 42.51000 61 GLY B C 1
ATOM 2775 O O . GLY B 1 61 ? 17.55200 -6.59500 46.12800 1.000 39.49000 61 GLY B O 1
ATOM 2776 N N . ASN B 1 62 ? 17.16500 -8.81100 46.08200 1.000 35.09000 62 ASN B N 1
ATOM 2777 C CA . ASN B 1 62 ? 16.38200 -8.69800 44.85400 1.000 37.95000 62 ASN B CA 1
ATOM 2778 C C . ASN B 1 62 ? 15.02600 -8.05800 45.12200 1.000 38.22000 62 ASN B C 1
ATOM 2779 O O . ASN B 1 62 ? 14.52100 -7.28800 44.29600 1.000 36.89000 62 ASN B O 1
ATOM 2784 N N . LEU B 1 63 ? 14.42200 -8.35800 46.27300 1.000 38.29000 63 LEU B N 1
ATOM 2785 C CA . LEU B 1 63 ? 13.17100 -7.69900 46.62600 1.000 37.78000 63 LEU B CA 1
ATOM 2786 C C . LEU B 1 63 ? 13.37000 -6.19400 46.75800 1.000 37.28000 63 LEU B C 1
ATOM 2787 O O . LEU B 1 63 ? 12.54700 -5.40500 46.27900 1.000 35.05000 63 LEU B O 1
ATOM 2792 N N . TRP B 1 64 ? 14.49600 -5.78100 47.33600 1.000 38.57000 64 TRP B N 1
ATOM 2793 C CA . TRP B 1 64 ? 14.78300 -4.35500 47.44900 1.000 41.92000 64 TRP B CA 1
ATOM 2794 C C . TRP B 1 64 ? 15.05200 -3.73800 46.08000 1.000 41.35000 64 TRP B C 1
ATOM 2795 O O . TRP B 1 64 ? 14.58100 -2.63000 45.79200 1.000 39.90000 64 TRP B O 1
ATOM 2806 N N . GLN B 1 65 ? 15.76800 -4.45500 45.20500 1.000 33.78000 65 GLN B N 1
ATOM 2807 C CA . GLN B 1 65 ? 15.97900 -3.94800 43.85100 1.000 36.14000 65 GLN B CA 1
ATOM 2808 C C . GLN B 1 65 ? 14.64400 -3.71200 43.14600 1.000 39.43000 65 GLN B C 1
ATOM 2809 O O . GLN B 1 65 ? 14.45400 -2.68100 42.48500 1.000 41.00000 65 GLN B O 1
ATOM 2815 N N . ALA B 1 66 ? 13.69200 -4.64100 43.29500 1.000 36.58000 66 ALA B N 1
ATOM 2816 C CA . ALA B 1 66 ? 12.39200 -4.46700 42.65500 1.000 34.58000 66 ALA B CA 1
ATOM 2817 C C . ALA B 1 66 ? 11.68600 -3.23200 43.18400 1.000 35.84000 66 ALA B C 1
ATOM 2818 O O . ALA B 1 66 ? 11.03300 -2.50200 42.42600 1.000 37.66000 66 ALA B O 1
ATOM 2820 N N . THR B 1 67 ? 11.80800 -2.98800 44.48400 1.000 39.92000 67 THR B N 1
ATOM 2821 C CA . THR B 1 67 ? 11.17700 -1.82200 45.08500 1.000 39.08000 67 THR B CA 1
ATOM 2822 C C . THR B 1 67 ? 11.82400 -0.54300 44.58300 1.000 37.28000 67 THR B C 1
ATOM 2823 O O . THR B 1 67 ? 11.13100 0.43900 44.28900 1.000 44.07000 67 THR B O 1
ATOM 2827 N N . GLN B 1 68 ? 13.15000 -0.53900 44.47000 1.000 35.64000 68 GLN B N 1
ATOM 2828 C CA . GLN B 1 68 ? 13.83500 0.61700 43.91300 1.000 44.68000 68 GLN B CA 1
ATOM 2829 C C . GLN B 1 68 ? 13.45000 0.83700 42.45600 1.000 46.39000 68 GLN B C 1
ATOM 2830 O O . GLN B 1 68 ? 13.32600 1.98700 42.01500 1.000 44.94000 68 GLN B O 1
ATOM 2836 N N . ALA B 1 69 ? 13.21500 -0.24600 41.70800 1.000 40.99000 69 ALA B N 1
ATOM 2837 C CA . ALA B 1 69 ? 12.80300 -0.14800 40.31000 1.000 43.44000 69 ALA B CA 1
ATOM 2838 C C . ALA B 1 69 ? 11.35400 0.29700 40.13900 1.000 40.01000 69 ALA B C 1
ATOM 2839 O O . ALA B 1 69 ? 10.93800 0.56200 39.00400 1.000 40.88000 69 ALA B O 1
ATOM 2841 N N . GLY B 1 70 ? 10.56900 0.34200 41.21300 1.000 38.28000 70 GLY B N 1
ATOM 2842 C CA . GLY B 1 70 ? 9.20000 0.81600 41.13100 1.000 38.87000 70 GLY B CA 1
ATOM 2843 C C . GLY B 1 70 ? 8.20600 -0.12100 40.48300 1.000 44.10000 70 GLY B C 1
ATOM 2844 O O . GLY B 1 70 ? 7.15500 0.33700 40.02400 1.000 42.14000 70 GLY B O 1
ATOM 2845 N N . VAL B 1 71 ? 8.48300 -1.43100 40.46000 1.000 38.35000 71 VAL B N 1
ATOM 2846 C CA . VAL B 1 71 ? 7.59800 -2.38500 39.79500 1.000 41.26000 71 VAL B CA 1
ATOM 2847 C C . VAL B 1 71 ? 6.55800 -2.98800 40.73100 1.000 39.96000 71 VAL B C 1
ATOM 2848 O O . VAL B 1 71 ? 5.67900 -3.73100 40.26900 1.000 39.99000 71 VAL B O 1
ATOM 2852 N N . LEU B 1 72 ? 6.58800 -2.64100 42.01500 1.000 35.95000 72 LEU B N 1
ATOM 2853 C CA . LEU B 1 72 ? 5.66500 -3.16100 43.01100 1.000 36.45000 72 LEU B CA 1
ATOM 2854 C C . LEU B 1 72 ? 4.76500 -2.05000 43.54000 1.000 40.51000 72 LEU B C 1
ATOM 2855 O O . LEU B 1 72 ? 5.15300 -0.87900 43.57600 1.000 41.74000 72 LEU B O 1
ATOM 2860 N N . ARG B 1 73 ? 3.56300 -2.43300 43.96600 1.000 35.51000 73 ARG B N 1
ATOM 2861 C CA . ARG B 1 73 ? 2.66300 -1.47500 44.58300 1.000 40.60000 73 ARG B CA 1
ATOM 2862 C C . ARG B 1 73 ? 2.50000 -1.82000 46.05100 1.000 43.89000 73 ARG B C 1
ATOM 2863 O O . ARG B 1 73 ? 2.28900 -2.99300 46.38600 1.000 38.46000 73 ARG B O 1
ATOM 2865 N N . PRO B 1 74 ? 2.58800 -0.83900 46.95000 1.000 41.14000 74 PRO B N 1
ATOM 2866 C CA . PRO B 1 74 ? 2.42600 -1.13600 48.37700 1.000 43.11000 74 PRO B CA 1
ATOM 2867 C C . PRO B 1 74 ? 0.98500 -1.50600 48.68300 1.000 45.31000 74 PRO B C 1
ATOM 2868 O O . PRO B 1 74 ? 0.04600 -0.89600 48.16700 1.000 45.85000 74 PRO B O 1
ATOM 2872 N N . ILE B 1 75 ? 0.81200 -2.52000 49.52400 1.000 42.32000 75 ILE B N 1
ATOM 2873 C CA . ILE B 1 75 ? -0.51200 -2.94000 49.96300 1.000 41.84000 75 ILE B CA 1
ATOM 2874 C C . ILE B 1 75 ? -0.53700 -2.92300 51.48400 1.000 48.09000 75 ILE B C 1
ATOM 2875 O O . ILE B 1 75 ? 0.46800 -3.22700 52.13800 1.000 50.01000 75 ILE B O 1
ATOM 2880 N N . ASN B 1 76 ? -1.68200 -2.54500 52.04300 1.000 49.09000 76 ASN B N 1
ATOM 2881 C CA . ASN B 1 76 ? -1.88500 -2.54600 53.48700 1.000 51.67000 76 ASN B CA 1
ATOM 2882 C C . ASN B 1 76 ? -2.76300 -3.73900 53.84900 1.000 52.19000 76 ASN B C 1
ATOM 2883 O O . ASN B 1 76 ? -3.97000 -3.73900 53.58200 1.000 52.33000 76 ASN B O 1
ATOM 2888 N N . SER B 1 77 ? -2.14700 -4.76100 54.43200 1.000 50.04000 77 SER B N 1
ATOM 2889 C CA . SER B 1 77 ? -2.81200 -6.01900 54.75000 1.000 46.02000 77 SER B CA 1
ATOM 2890 C C . SER B 1 77 ? -2.64400 -6.29600 56.23900 1.000 45.78000 77 SER B C 1
ATOM 2891 O O . SER B 1 77 ? -1.51900 -6.46300 56.72500 1.000 44.70000 77 SER B O 1
ATOM 2894 N N . SER B 1 78 ? -3.75600 -6.30400 56.97500 1.000 48.37000 78 SER B N 1
ATOM 2895 C CA . SER B 1 78 ? -3.67400 -6.73000 58.36500 1.000 46.37000 78 SER B CA 1
ATOM 2896 C C . SER B 1 78 ? -3.28600 -8.19500 58.44800 1.000 42.33000 78 SER B C 1
ATOM 2897 O O . SER B 1 78 ? -2.55800 -8.59200 59.36500 1.000 42.91000 78 SER B O 1
ATOM 2900 N N . VAL B 1 79 ? -3.71100 -9.00100 57.47100 1.000 43.89000 79 VAL B N 1
ATOM 2901 C CA . VAL B 1 79 ? -3.34700 -10.41600 57.46900 1.000 41.73000 79 VAL B CA 1
ATOM 2902 C C . VAL B 1 79 ? -1.84000 -10.57100 57.31600 1.000 43.50000 79 VAL B C 1
ATOM 2903 O O . VAL B 1 79 ? -1.17900 -11.22900 58.12800 1.000 44.65000 79 VAL B O 1
ATOM 2907 N N . LEU B 1 80 ? -1.26500 -9.91600 56.31000 1.000 43.26000 80 LEU B N 1
ATOM 2908 C CA . LEU B 1 80 ? 0.16100 -10.08900 56.06000 1.000 40.54000 80 LEU B CA 1
ATOM 2909 C C . LEU B 1 80 ? 0.99700 -9.50400 57.19400 1.000 40.94000 80 LEU B C 1
ATOM 2910 O O . LEU B 1 80 ? 1.98500 -10.11600 57.61500 1.000 39.67000 80 LEU B O 1
ATOM 2915 N N . LYS B 1 81 ? 0.60200 -8.33900 57.72600 1.000 40.36000 81 LYS B N 1
ATOM 2916 C CA . LYS B 1 81 ? 1.33500 -7.74700 58.84700 1.000 41.17000 81 LYS B CA 1
ATOM 2917 C C . LYS B 1 81 ? 1.28300 -8.63100 60.08900 1.000 39.69000 81 LYS B C 1
ATOM 2918 O O . LYS B 1 81 ? 2.20200 -8.59800 60.91600 1.000 41.43000 81 LYS B O 1
ATOM 2922 N N . SER B 1 82 ? 0.22600 -9.42700 60.23200 1.000 42.08000 82 SER B N 1
ATOM 2923 C CA . SER B 1 82 ? 0.09800 -10.31000 61.38100 1.000 43.69000 82 SER B CA 1
ATOM 2924 C C . SER B 1 82 ? 0.88900 -11.59800 61.20100 1.000 44.43000 82 SER B C 1
ATOM 2925 O O . SER B 1 82 ? 1.59800 -12.02100 62.12000 1.000 45.48000 82 SER B O 1
ATOM 2928 N N . ASN B 1 83 ? 0.81700 -12.21200 60.01800 1.000 45.25000 83 ASN B N 1
ATOM 2929 C CA . ASN B 1 83 ? 1.44800 -13.51300 59.82900 1.000 43.44000 83 ASN B CA 1
ATOM 2930 C C . ASN B 1 83 ? 2.94400 -13.39600 59.60800 1.000 43.00000 83 ASN B C 1
ATOM 2931 O O . ASN B 1 83 ? 3.68100 -14.34700 59.89100 1.000 46.37000 83 ASN B O 1
ATOM 2936 N N . ILE B 1 84 ? 3.40900 -12.26800 59.09000 1.000 38.40000 84 ILE B N 1
ATOM 2937 C CA . ILE B 1 84 ? 4.80700 -12.12300 58.70400 1.000 40.85000 84 ILE B CA 1
ATOM 2938 C C . ILE B 1 84 ? 5.47000 -11.16100 59.68100 1.000 41.12000 84 ILE B C 1
ATOM 2939 O O . ILE B 1 84 ? 5.01800 -10.01300 59.82500 1.000 40.17000 84 ILE B O 1
ATOM 2944 N N . PRO B 1 85 ? 6.52400 -11.58100 60.37100 1.000 41.12000 85 PRO B N 1
ATOM 2945 C CA . PRO B 1 85 ? 7.25500 -10.65600 61.24000 1.000 39.00000 85 PRO B CA 1
ATOM 2946 C C . PRO B 1 85 ? 7.73400 -9.43900 60.46900 1.000 38.60000 85 PRO B C 1
ATOM 2947 O O . PRO B 1 85 ? 8.02900 -9.50500 59.27500 1.000 36.02000 85 PRO B O 1
ATOM 2951 N N . SER B 1 86 ? 7.78700 -8.30600 61.16900 1.000 38.87000 86 SER B N 1
ATOM 2952 C CA . SER B 1 86 ? 8.12500 -7.04800 60.51600 1.000 37.07000 86 SER B CA 1
ATOM 2953 C C . SER B 1 86 ? 9.52700 -7.05000 59.91900 1.000 37.99000 86 SER B C 1
ATOM 2954 O O . SER B 1 86 ? 9.77600 -6.36200 58.91800 1.000 39.09000 86 SER B O 1
ATOM 2957 N N . HIS B 1 87 ? 10.46800 -7.77000 60.53600 1.000 42.26000 87 HIS B N 1
ATOM 2958 C CA . HIS B 1 87 ? 11.82300 -7.77100 60.00500 1.000 42.11000 87 HIS B CA 1
ATOM 2959 C C . HIS B 1 87 ? 11.94300 -8.58800 58.72400 1.000 38.32000 87 HIS B C 1
ATOM 2960 O O . HIS B 1 87 ? 12.98600 -8.52000 58.06400 1.000 40.08000 87 HIS B O 1
ATOM 2967 N N . LEU B 1 88 ? 10.88700 -9.30900 58.34700 1.000 37.28000 88 LEU B N 1
ATOM 2968 C CA . LEU B 1 88 ? 10.85000 -10.15500 57.16000 1.000 37.13000 88 LEU B CA 1
ATOM 2969 C C . LEU B 1 88 ? 9.97600 -9.57500 56.05700 1.000 39.04000 88 LEU B C 1
ATOM 2970 O O . LEU B 1 88 ? 9.61100 -10.29200 55.11800 1.000 36.54000 88 LEU B O 1
ATOM 2975 N N . ARG B 1 89 ? 9.61700 -8.29800 56.15100 1.000 35.26000 89 ARG B N 1
ATOM 2976 C CA . ARG B 1 89 ? 8.77300 -7.69200 55.14100 1.000 37.47000 89 ARG B CA 1
ATOM 2977 C C . ARG B 1 89 ? 9.18700 -6.24000 54.96400 1.000 41.05000 89 ARG B C 1
ATOM 2978 O O . ARG B 1 89 ? 9.82200 -5.63600 55.83400 1.000 33.72000 89 ARG B O 1
ATOM 2986 N N . ASP B 1 90 ? 8.85300 -5.70700 53.80200 1.000 42.17000 90 ASP B N 1
ATOM 2987 C CA . ASP B 1 90 ? 9.29100 -4.37000 53.45700 1.000 39.50000 90 ASP B CA 1
ATOM 2988 C C . ASP B 1 90 ? 8.66700 -3.35900 54.41600 1.000 38.48000 90 ASP B C 1
ATOM 2989 O O . ASP B 1 90 ? 7.46000 -3.42600 54.67500 1.000 36.18000 90 ASP B O 1
ATOM 2994 N N . PRO B 1 91 ? 9.45400 -2.44500 54.98500 1.000 36.43000 91 PRO B N 1
ATOM 2995 C CA . PRO B 1 91 ? 8.86800 -1.40800 55.85200 1.000 40.77000 91 PRO B CA 1
ATOM 2996 C C . PRO B 1 91 ? 7.79200 -0.57000 55.17400 1.000 43.06000 91 PRO B C 1
ATOM 2997 O O . PRO B 1 91 ? 6.86800 -0.11300 55.85500 1.000 45.51000 91 PRO B O 1
ATOM 3001 N N . LYS B 1 92 ? 7.86400 -0.36900 53.85400 1.000 41.88000 92 LYS B N 1
ATOM 3002 C CA . LYS B 1 92 ? 6.86000 0.38900 53.11900 1.000 41.71000 92 LYS B CA 1
ATOM 3003 C C . LYS B 1 92 ? 5.80100 -0.49900 52.46500 1.000 42.26000 92 LYS B C 1
ATOM 3004 O O . LYS B 1 92 ? 5.06800 -0.03000 51.58800 1.000 42.88000 92 LYS B O 1
ATOM 3006 N N . ASN B 1 93 ? 5.70500 -1.76900 52.87000 1.000 42.59000 93 ASN B N 1
ATOM 3007 C CA . ASN B 1 93 ? 4.62100 -2.66800 52.47800 1.000 41.92000 93 ASN B CA 1
ATOM 3008 C C . ASN B 1 93 ? 4.63600 -3.05500 50.99200 1.000 40.40000 93 ASN B C 1
ATOM 3009 O O . ASN B 1 93 ? 3.59000 -3.42500 50.44400 1.000 40.44000 93 ASN B O 1
ATOM 3014 N N . HIS B 1 94 ? 5.79000 -3.00300 50.31200 1.000 39.76000 94 HIS B N 1
ATOM 3015 C CA . HIS B 1 94 ? 5.81800 -3.38800 48.89900 1.000 35.33000 94 HIS B CA 1
ATOM 3016 C C . HIS B 1 94 ? 5.98000 -4.89200 48.70400 1.000 39.37000 94 HIS B C 1
ATOM 3017 O O . HIS B 1 94 ? 5.57800 -5.42300 47.66100 1.000 38.57000 94 HIS B O 1
ATOM 3024 N N . TRP B 1 95 ? 6.59000 -5.58900 49.65700 1.000 34.21000 95 TRP B N 1
ATOM 3025 C CA . TRP B 1 95 ? 6.77300 -7.02500 49.49800 1.000 36.37000 95 TRP B CA 1
ATOM 3026 C C . TRP B 1 95 ? 6.81200 -7.66900 50.87100 1.000 39.32000 95 TRP B C 1
ATOM 3027 O O . TRP B 1 95 ? 7.00200 -6.99600 51.89300 1.000 32.13000 95 TRP B O 1
ATOM 3038 N N . PHE B 1 96 ? 6.62100 -8.99100 50.87700 1.000 35.16000 96 PHE B N 1
ATOM 3039 C CA . PHE B 1 96 ? 6.45400 -9.76300 52.10200 1.000 35.47000 96 PHE B CA 1
ATOM 3040 C C . PHE B 1 96 ? 7.20100 -11.08100 51.97800 1.000 37.76000 96 PHE B C 1
ATOM 3041 O O . PHE B 1 96 ? 6.91000 -11.86800 51.07300 1.000 31.35000 96 PHE B O 1
ATOM 3049 N N . GLY B 1 97 ? 8.13800 -11.32200 52.89000 1.000 35.52000 97 GLY B N 1
ATOM 3050 C CA . GLY B 1 97 ? 8.83000 -12.59800 52.89900 1.000 35.55000 97 GLY B CA 1
ATOM 3051 C C . GLY B 1 97 ? 7.86900 -13.72500 53.22400 1.000 38.11000 97 GLY B C 1
ATOM 3052 O O . GLY B 1 97 ? 6.97800 -13.58500 54.06400 1.000 38.97000 97 GLY B O 1
ATOM 3053 N N . LEU B 1 98 ? 8.04600 -14.85400 52.53900 1.000 34.77000 98 LEU B N 1
ATOM 3054 C CA . LEU B 1 98 ? 7.17700 -16.00500 52.71500 1.000 34.87000 98 LEU B CA 1
ATOM 3055 C C . LEU B 1 98 ? 7.92600 -17.27700 53.09000 1.000 37.88000 98 LEU B C 1
ATOM 3056 O O . LEU B 1 98 ? 7.29200 -18.23400 53.54200 1.000 37.47000 98 LEU B O 1
ATOM 3061 N N . SER B 1 99 ? 9.24300 -17.31000 52.92400 1.000 34.01000 99 SER B N 1
ATOM 3062 C CA . SER B 1 99 ? 10.08500 -18.37700 53.44000 1.000 37.33000 99 SER B CA 1
ATOM 3063 C C . SER B 1 99 ? 11.36700 -17.74800 53.95300 1.000 37.92000 99 SER B C 1
ATOM 3064 O O . SER B 1 99 ? 11.80600 -16.70200 53.46000 1.000 35.90000 99 SER B O 1
ATOM 3067 N N . VAL B 1 100 ? 11.96100 -18.39800 54.94500 1.000 34.50000 100 VAL B N 1
ATOM 3068 C CA . VAL B 1 100 ? 13.16800 -17.91600 55.59600 1.000 34.15000 100 VAL B CA 1
ATOM 3069 C C . VAL B 1 100 ? 14.27500 -18.93400 55.38500 1.000 37.21000 100 VAL B C 1
ATOM 3070 O O . VAL B 1 100 ? 14.06300 -20.14300 55.51200 1.000 34.51000 100 VAL B O 1
ATOM 3074 N N . ARG B 1 101 ? 15.45100 -18.43300 55.04400 1.000 35.76000 101 ARG B N 1
ATOM 3075 C CA . ARG B 1 101 ? 16.66400 -19.21900 55.00800 1.000 36.14000 101 ARG B CA 1
ATOM 3076 C C . ARG B 1 101 ? 17.67300 -18.53300 55.91000 1.000 36.40000 101 ARG B C 1
ATOM 3077 O O . ARG B 1 101 ? 17.59700 -17.31800 56.14300 1.000 32.84000 101 ARG B O 1
ATOM 3085 N N . ALA B 1 102 ? 18.58300 -19.32300 56.46600 1.000 30.07000 102 ALA B N 1
ATOM 3086 C CA . ALA B 1 102 ? 19.69200 -18.79900 57.24500 1.000 28.02000 102 ALA B CA 1
ATOM 3087 C C . ALA B 1 102 ? 20.97700 -19.01100 56.47000 1.000 30.21000 102 ALA B C 1
ATOM 3088 O O . ALA B 1 102 ? 21.18900 -20.07300 55.88200 1.000 32.57000 102 ALA B O 1
ATOM 3090 N N . ARG B 1 103 ? 21.82200 -17.99100 56.43000 1.000 29.10000 103 ARG B N 1
ATOM 3091 C CA . ARG B 1 103 ? 23.16800 -18.14700 55.90600 1.000 28.20000 103 ARG B CA 1
ATOM 3092 C C . ARG B 1 103 ? 24.08000 -18.18000 57.11300 1.000 30.71000 103 ARG B C 1
ATOM 3093 O O . ARG B 1 103 ? 24.26000 -17.16800 57.79200 1.000 32.46000 103 ARG B O 1
ATOM 3101 N N . THR B 1 104 ? 24.63500 -19.35200 57.39200 1.000 26.54000 104 THR B N 1
ATOM 3102 C CA . THR B 1 104 ? 25.29300 -19.59700 58.65900 1.000 31.39000 104 THR B CA 1
ATOM 3103 C C . THR B 1 104 ? 26.42700 -20.59700 58.44700 1.000 31.43000 104 THR B C 1
ATOM 3104 O O . THR B 1 104 ? 26.68600 -21.05900 57.33000 1.000 32.97000 104 THR B O 1
ATOM 3108 N N . ILE B 1 105 ? 27.07100 -20.95100 59.52200 1.000 31.67000 105 ILE B N 1
ATOM 3109 C CA . ILE B 1 105 ? 28.32200 -21.69600 59.46000 1.000 30.99000 105 ILE B CA 1
ATOM 3110 C C . ILE B 1 105 ? 28.04000 -23.19300 59.36800 1.000 34.28000 105 ILE B C 1
ATOM 3111 O O . ILE B 1 105 ? 27.10600 -23.70300 59.99900 1.000 31.31000 105 ILE B O 1
ATOM 3116 N N . PHE B 1 106 ? 28.84900 -23.89100 58.56400 1.000 29.75000 106 PHE B N 1
ATOM 3117 C CA . PHE B 1 106 ? 28.87300 -25.35100 58.48700 1.000 34.24000 106 PHE B CA 1
ATOM 3118 C C . PHE B 1 106 ? 30.28400 -25.84900 58.75700 1.000 32.66000 106 PHE B C 1
ATOM 3119 O O . PHE B 1 106 ? 31.25800 -25.16800 58.44600 1.000 32.36000 106 PHE B O 1
ATOM 3127 N N . TYR B 1 107 ? 30.39400 -27.03800 59.35600 1.000 36.39000 107 TYR B N 1
ATOM 3128 C CA . TYR B 1 107 ? 31.69700 -27.53700 59.77300 1.000 29.71000 107 TYR B CA 1
ATOM 3129 C C . TYR B 1 107 ? 31.73500 -29.06400 59.73200 1.000 39.16000 107 TYR B C 1
ATOM 3130 O O . TYR B 1 107 ? 30.70200 -29.73600 59.65300 1.000 38.63000 107 TYR B O 1
ATOM 3139 N N . ASN B 1 108 ? 32.95700 -29.59600 59.73600 1.000 37.31000 108 ASN B N 1
ATOM 3140 C CA . ASN B 1 108 ? 33.18500 -31.03500 59.86000 1.000 36.74000 108 ASN B CA 1
ATOM 3141 C C . ASN B 1 108 ? 33.25500 -31.37900 61.33900 1.000 39.75000 108 ASN B C 1
ATOM 3142 O O . ASN B 1 108 ? 34.23800 -31.01000 62.00500 1.000 41.87000 108 ASN B O 1
ATOM 3147 N N . PRO B 1 109 ? 32.25700 -32.07100 61.89900 1.000 39.73000 109 PRO B N 1
ATOM 3148 C CA . PRO B 1 109 ? 32.22400 -32.26000 63.35600 1.000 42.20000 109 PRO B CA 1
ATOM 3149 C C . PRO B 1 109 ? 33.31500 -33.17200 63.87100 1.000 44.11000 109 PRO B C 1
ATOM 3150 O O . PRO B 1 109 ? 33.55400 -33.18700 65.08800 1.000 41.14000 109 PRO B O 1
ATOM 3154 N N . ASN B 1 110 ? 34.02900 -33.85500 62.98000 1.000 38.63000 110 ASN B N 1
ATOM 3155 C CA . ASN B 1 110 ? 35.17500 -34.67300 63.35500 1.000 43.54000 110 ASN B CA 1
ATOM 3156 C C . ASN B 1 110 ? 36.46600 -33.87600 63.45800 1.000 45.31000 110 ASN B C 1
ATOM 3157 O O . ASN B 1 110 ? 37.44200 -34.37300 64.03000 1.000 48.16000 110 ASN B O 1
ATOM 3162 N N . LYS B 1 111 ? 36.49700 -32.66100 62.91100 1.000 45.41000 111 LYS B N 1
ATOM 3163 C CA . LYS B 1 111 ? 37.69500 -31.83900 62.88600 1.000 41.30000 111 LYS B CA 1
ATOM 3164 C C . LYS B 1 111 ? 37.50800 -30.51100 63.60000 1.000 46.75000 111 LYS B C 1
ATOM 3165 O O . LYS B 1 111 ? 38.50200 -29.84400 63.91200 1.000 44.59000 111 LYS B O 1
ATOM 3169 N N . VAL B 1 112 ? 36.26700 -30.12500 63.88600 1.000 41.87000 112 VAL B N 1
ATOM 3170 C CA . VAL B 1 112 ? 35.95300 -28.84900 64.50600 1.000 45.10000 112 VAL B CA 1
ATOM 3171 C C . VAL B 1 112 ? 34.91700 -29.11000 65.58800 1.000 44.04000 112 VAL B C 1
ATOM 3172 O O . VAL B 1 112 ? 33.87300 -29.71100 65.31300 1.000 41.79000 112 VAL B O 1
ATOM 3176 N N . ASN B 1 113 ? 35.21100 -28.69400 66.81500 1.000 48.02000 113 ASN B N 1
ATOM 3177 C CA . ASN B 1 113 ? 34.19600 -28.68300 67.86400 1.000 46.53000 113 ASN B CA 1
ATOM 3178 C C . ASN B 1 113 ? 33.35000 -27.41500 67.75800 1.000 50.62000 113 ASN B C 1
ATOM 3179 O O . ASN B 1 113 ? 33.88600 -26.34100 67.47900 1.000 48.94000 113 ASN B O 1
ATOM 3184 N N . PRO B 1 114 ? 32.03000 -27.51400 67.94200 1.000 52.05000 114 PRO B N 1
ATOM 3185 C CA . PRO B 1 114 ? 31.20100 -26.29700 67.92900 1.000 51.10000 114 PRO B CA 1
ATOM 3186 C C . PRO B 1 114 ? 31.62100 -25.27400 68.96600 1.000 50.98000 114 PRO B C 1
ATOM 3187 O O . PRO B 1 114 ? 31.33200 -24.08400 68.79600 1.000 48.14000 114 PRO B O 1
ATOM 3191 N N . SER B 1 115 ? 32.33100 -25.69000 70.01700 1.000 53.57000 115 SER B N 1
ATOM 3192 C CA . SER B 1 115 ? 32.87500 -24.73800 70.97600 1.000 51.26000 115 SER B CA 1
ATOM 3193 C C . SER B 1 115 ? 33.92700 -23.83000 70.35500 1.000 45.61000 115 SER B C 1
ATOM 3194 O O . SER B 1 115 ? 34.23700 -22.77900 70.92500 1.000 47.10000 115 SER B O 1
ATOM 3197 N N . GLU B 1 116 ? 34.52900 -24.24400 69.24400 1.000 43.29000 116 GLU B N 1
ATOM 3198 C CA . GLU B 1 116 ? 35.49100 -23.41000 68.53600 1.000 46.38000 116 GLU B CA 1
ATOM 3199 C C . GLU B 1 116 ? 34.83300 -22.36900 67.64200 1.000 40.86000 116 GLU B C 1
ATOM 3200 O O . GLU B 1 116 ? 35.53500 -21.51300 67.10100 1.000 43.97000 116 GLU B O 1
ATOM 3206 N N . LEU B 1 117 ? 33.52100 -22.44900 67.44700 1.000 40.02000 117 LEU B N 1
ATOM 3207 C CA . LEU B 1 117 ? 32.79000 -21.59000 66.53100 1.000 43.41000 117 LEU B CA 1
ATOM 3208 C C . LEU B 1 117 ? 31.98500 -20.57500 67.32100 1.000 40.35000 117 LEU B C 1
ATOM 3209 O O . LEU B 1 117 ? 31.55300 -20.85000 68.44500 1.000 36.90000 117 LEU B O 1
ATOM 3214 N N . SER B 1 118 ? 31.76300 -19.40100 66.72400 1.000 36.16000 118 SER B N 1
ATOM 3215 C CA . SER B 1 118 ? 30.92800 -18.40600 67.38600 1.000 37.83000 118 SER B CA 1
ATOM 3216 C C . SER B 1 118 ? 30.28300 -17.47200 66.37200 1.000 35.43000 118 SER B C 1
ATOM 3217 O O . SER B 1 118 ? 29.06700 -17.52300 66.15300 1.000 35.07000 118 SER B O 1
ATOM 3220 N N . THR B 1 119 ? 31.09300 -16.64700 65.72500 1.000 32.71000 119 THR B N 1
ATOM 3221 C CA . THR B 1 119 ? 30.58300 -15.56900 64.89100 1.000 35.50000 119 THR B CA 1
ATOM 3222 C C . THR B 1 119 ? 31.15400 -15.66500 63.48600 1.000 35.83000 119 THR B C 1
ATOM 3223 O O . THR B 1 119 ? 32.16500 -16.33000 63.24200 1.000 37.49000 119 THR B O 1
ATOM 3227 N N . TYR B 1 120 ? 30.48900 -14.97100 62.56500 1.000 32.36000 120 TYR B N 1
ATOM 3228 C CA . TYR B 1 120 ? 31.06700 -14.75700 61.24500 1.000 31.43000 120 TYR B CA 1
ATOM 3229 C C . TYR B 1 120 ? 32.43100 -14.08800 61.35500 1.000 34.83000 120 TYR B C 1
ATOM 3230 O O . TYR B 1 120 ? 33.37700 -14.46800 60.65800 1.000 31.27000 120 TYR B O 1
ATOM 3239 N N . ALA B 1 121 ? 32.55500 -13.08800 62.23900 1.000 32.58000 121 ALA B N 1
ATOM 3240 C CA . ALA B 1 121 ? 33.81000 -12.34600 62.32900 1.000 34.82000 121 ALA B CA 1
ATOM 3241 C C . ALA B 1 121 ? 34.96000 -13.22300 62.81300 1.000 38.04000 121 ALA B C 1
ATOM 3242 O O . ALA B 1 121 ? 36.10700 -13.03500 62.38400 1.000 37.76000 121 ALA B O 1
ATOM 3244 N N . ASP B 1 122 ? 34.67500 -14.19700 63.68600 1.000 38.47000 122 ASP B N 1
ATOM 3245 C CA . ASP B 1 122 ? 35.70300 -15.09100 64.20800 1.000 37.49000 122 ASP B CA 1
ATOM 3246 C C . ASP B 1 122 ? 36.31100 -15.98300 63.13000 1.000 40.59000 122 ASP B C 1
ATOM 3247 O O . ASP B 1 122 ? 37.45700 -16.42600 63.28100 1.000 41.03000 122 ASP B O 1
ATOM 3252 N N . LEU B 1 123 ? 35.57800 -16.26400 62.04900 1.000 36.37000 123 LEU B N 1
ATOM 3253 C CA . LEU B 1 123 ? 36.15700 -17.05000 60.96300 1.000 36.40000 123 LEU B CA 1
ATOM 3254 C C . LEU B 1 123 ? 37.35600 -16.36300 60.32900 1.000 37.50000 123 LEU B C 1
ATOM 3255 O O . LEU B 1 123 ? 38.13900 -17.01700 59.63800 1.000 40.82000 123 LEU B O 1
ATOM 3260 N N . ALA B 1 124 ? 37.52600 -15.06200 60.55500 1.000 34.93000 124 ALA B N 1
ATOM 3261 C CA . ALA B 1 124 ? 38.72000 -14.36600 60.10700 1.000 36.86000 124 ALA B CA 1
ATOM 3262 C C . ALA B 1 124 ? 39.90700 -14.57600 61.03900 1.000 36.09000 124 ALA B C 1
ATOM 3263 O O . ALA B 1 124 ? 41.00300 -14.10400 60.72400 1.000 41.08000 124 ALA B O 1
ATOM 3265 N N . ASP B 1 125 ? 39.71100 -15.25900 62.16800 1.000 38.78000 125 ASP B N 1
ATOM 3266 C CA . ASP B 1 125 ? 40.79700 -15.51800 63.10900 1.000 41.54000 125 ASP B CA 1
ATOM 3267 C C . ASP B 1 125 ? 41.88200 -16.35700 62.43700 1.000 44.17000 125 ASP B C 1
ATOM 3268 O O . ASP B 1 125 ? 41.57000 -17.27400 61.66800 1.000 42.46000 125 ASP B O 1
ATOM 3273 N N . PRO B 1 126 ? 43.16100 -16.06400 62.69100 1.000 44.58000 126 PRO B N 1
ATOM 3274 C CA . PRO B 1 126 ? 44.24000 -16.81300 62.02400 1.000 44.56000 126 PRO B CA 1
ATOM 3275 C C . PRO B 1 126 ? 44.28400 -18.29700 62.36400 1.000 43.67000 126 PRO B C 1
ATOM 3276 O O . PRO B 1 126 ? 45.00700 -19.03500 61.68400 1.000 42.86000 126 PRO B O 1
ATOM 3280 N N . LYS B 1 127 ? 43.55600 -18.76100 63.38500 1.000 43.75000 127 LYS B N 1
ATOM 3281 C CA . LYS B 1 127 ? 43.50000 -20.19600 63.64900 1.000 43.78000 127 LYS B CA 1
ATOM 3282 C C . LYS B 1 127 ? 42.78200 -20.96000 62.54100 1.000 43.75000 127 LYS B C 1
ATOM 3283 O O . LYS B 1 127 ? 42.93300 -22.18400 62.44400 1.000 43.69000 127 LYS B O 1
ATOM 3289 N N . TRP B 1 128 ? 42.01000 -20.27000 61.70400 1.000 44.27000 128 TRP B N 1
ATOM 3290 C CA . TRP B 1 128 ? 41.28800 -20.90300 60.61100 1.000 40.06000 128 TRP B CA 1
ATOM 3291 C C . TRP B 1 128 ? 42.08000 -20.90700 59.31100 1.000 39.35000 128 TRP B C 1
ATOM 3292 O O . TRP B 1 128 ? 41.50000 -21.18000 58.25900 1.000 39.83000 128 TRP B O 1
ATOM 3303 N N . LYS B 1 129 ? 43.37400 -20.59000 59.35800 1.000 37.58000 129 LYS B N 1
ATOM 3304 C CA . LYS B 1 129 ? 44.18100 -20.50400 58.14700 1.000 38.00000 129 LYS B CA 1
ATOM 3305 C C . LYS B 1 129 ? 44.23400 -21.84900 57.43800 1.000 41.43000 129 LYS B C 1
ATOM 3306 O O . LYS B 1 129 ? 44.61900 -22.85500 58.03400 1.000 40.03000 129 LYS B O 1
ATOM 3310 N N . GLY B 1 130 ? 43.88600 -21.85200 56.15200 1.000 40.21000 130 GLY B N 1
ATOM 3311 C CA . GLY B 1 130 ? 43.88700 -23.08100 55.38400 1.000 44.28000 130 GLY B CA 1
ATOM 3312 C C . GLY B 1 130 ? 42.75100 -24.02600 55.69400 1.000 41.25000 130 GLY B C 1
ATOM 3313 O O . GLY B 1 130 ? 42.80200 -25.18500 55.27600 1.000 40.55000 130 GLY B O 1
ATOM 3314 N N . ARG B 1 131 ? 41.71800 -23.56200 56.40300 1.000 43.01000 131 ARG B N 1
ATOM 3315 C CA . ARG B 1 131 ? 40.58500 -24.39500 56.78600 1.000 32.69000 131 ARG B CA 1
ATOM 3316 C C . ARG B 1 131 ? 39.23300 -23.86000 56.34800 1.000 38.34000 131 ARG B C 1
ATOM 3317 O O . ARG B 1 131 ? 38.24000 -24.58400 56.48000 1.000 34.77000 131 ARG B O 1
ATOM 3325 N N . LEU B 1 132 ? 39.14500 -22.60900 55.88500 1.000 36.11000 132 LEU B N 1
ATOM 3326 C CA . LEU B 1 132 ? 37.86500 -22.02000 55.52500 1.000 33.62000 132 LEU B CA 1
ATOM 3327 C C . LEU B 1 132 ? 37.60700 -22.19600 54.04000 1.000 32.65000 132 LEU B C 1
ATOM 3328 O O . LEU B 1 132 ? 38.53100 -22.13100 53.22800 1.000 38.95000 132 LEU B O 1
ATOM 3333 N N . CYS B 1 133 ? 36.34700 -22.42500 53.68700 1.000 32.06000 133 CYS B N 1
ATOM 3334 C CA . CYS B 1 133 ? 35.91200 -22.36300 52.30300 1.000 31.44000 133 CYS B CA 1
ATOM 3335 C C . CYS B 1 133 ? 34.63300 -21.55100 52.22200 1.000 35.26000 133 CYS B C 1
ATOM 3336 O O . CYS B 1 133 ? 33.82100 -21.54700 53.15000 1.000 33.18000 133 CYS B O 1
ATOM 3339 N N . LEU B 1 134 ? 34.46000 -20.86800 51.09500 1.000 32.88000 134 LEU B N 1
ATOM 3340 C CA . LEU B 1 134 ? 33.33800 -19.97400 50.90600 1.000 36.38000 134 LEU B CA 1
ATOM 3341 C C . LEU B 1 134 ? 32.78500 -20.19200 49.51100 1.000 32.97000 134 LEU B C 1
ATOM 3342 O O . LEU B 1 134 ? 33.47300 -20.68600 48.61800 1.000 34.82000 134 LEU B O 1
ATOM 3347 N N . ARG B 1 135 ? 31.52700 -19.82800 49.33600 1.000 27.74000 135 ARG B N 1
ATOM 3348 C CA . ARG B 1 135 ? 30.97800 -19.66900 48.00600 1.000 27.12000 135 ARG B CA 1
ATOM 3349 C C . ARG B 1 135 ? 31.35200 -18.28200 47.47900 1.000 34.24000 135 ARG B C 1
ATOM 3350 O O . ARG B 1 135 ? 31.67100 -17.36700 48.24400 1.000 33.00000 135 ARG B O 1
ATOM 3358 N N . THR B 1 136 ? 31.33100 -18.14200 46.15400 1.000 33.05000 136 THR B N 1
ATOM 3359 C CA . THR B 1 136 ? 31.80100 -16.92200 45.50200 1.000 34.12000 136 THR B CA 1
ATOM 3360 C C . THR B 1 136 ? 31.07500 -15.66300 45.99100 1.000 35.46000 136 THR B C 1
ATOM 3361 O O . THR B 1 136 ? 29.86000 -15.66000 46.23200 1.000 30.66000 136 THR B O 1
ATOM 3365 N N . SER B 1 137 ? 31.83700 -14.56700 46.07100 1.000 33.61000 137 SER B N 1
ATOM 3366 C CA . SER B 1 137 ? 31.27600 -13.26200 46.40100 1.000 37.56000 137 SER B CA 1
ATOM 3367 C C . SER B 1 137 ? 30.32400 -12.75700 45.32900 1.000 38.93000 137 SER B C 1
ATOM 3368 O O . SER B 1 137 ? 29.52100 -11.84900 45.59800 1.000 37.86000 137 SER B O 1
ATOM 3371 N N . ASN B 1 138 ? 30.38400 -13.32700 44.12300 1.000 42.87000 138 ASN B N 1
ATOM 3372 C CA . ASN B 1 138 ? 29.50000 -12.91300 43.03200 1.000 41.99000 138 ASN B CA 1
ATOM 3373 C C . ASN B 1 138 ? 28.17900 -13.67800 43.12500 1.000 41.42000 138 ASN B C 1
ATOM 3374 O O . ASN B 1 138 ? 27.86700 -14.56200 42.32700 1.000 43.31000 138 ASN B O 1
ATOM 3379 N N . ASN B 1 139 ? 27.38400 -13.29300 44.12000 1.000 36.71000 139 ASN B N 1
ATOM 3380 C CA . ASN B 1 139 ? 26.17600 -14.01300 44.49900 1.000 36.05000 139 ASN B CA 1
ATOM 3381 C C . ASN B 1 139 ? 25.41100 -13.17700 45.51300 1.000 36.84000 139 ASN B C 1
ATOM 3382 O O . ASN B 1 139 ? 26.01400 -12.57100 46.39500 1.000 35.46000 139 ASN B O 1
ATOM 3387 N N . VAL B 1 140 ? 24.08700 -13.15000 45.37700 1.000 30.36000 140 VAL B N 1
ATOM 3388 C CA . VAL B 1 140 ? 23.30200 -12.22400 46.18400 1.000 36.11000 140 VAL B CA 1
ATOM 3389 C C . VAL B 1 140 ? 23.26700 -12.66700 47.64400 1.000 35.01000 140 VAL B C 1
ATOM 3390 O O . VAL B 1 140 ? 23.20300 -11.82400 48.54400 1.000 31.78000 140 VAL B O 1
ATOM 3394 N N . TYR B 1 141 ? 23.36500 -13.97800 47.91800 1.000 30.63000 141 TYR B N 1
ATOM 3395 C CA . TYR B 1 141 ? 23.35000 -14.43400 49.30800 1.000 32.05000 141 TYR B CA 1
ATOM 3396 C C . TYR B 1 141 ? 24.52000 -13.85800 50.08300 1.000 28.05000 141 TYR B C 1
ATOM 3397 O O . TYR B 1 141 ? 24.36200 -13.41100 51.22500 1.000 32.08000 141 TYR B O 1
ATOM 3406 N N . ASN B 1 142 ? 25.70400 -13.86400 49.48000 1.000 25.87000 142 ASN B N 1
ATOM 3407 C CA . ASN B 1 142 ? 26.86800 -13.31900 50.15800 1.000 25.06000 142 ASN B CA 1
ATOM 3408 C C . ASN B 1 142 ? 26.83200 -11.79700 50.17300 1.000 30.69000 142 ASN B C 1
ATOM 3409 O O . ASN B 1 142 ? 27.21600 -11.18100 51.16800 1.000 33.15000 142 ASN B O 1
ATOM 3414 N N . GLN B 1 143 ? 26.36100 -11.18100 49.08800 1.000 32.07000 143 GLN B N 1
ATOM 3415 C CA . GLN B 1 143 ? 26.18300 -9.72700 49.08900 1.000 32.90000 143 GLN B CA 1
ATOM 3416 C C . GLN B 1 143 ? 25.26200 -9.29300 50.22200 1.000 33.37000 143 GLN B C 1
ATOM 3417 O O . GLN B 1 143 ? 25.56300 -8.34700 50.95800 1.000 32.95000 143 GLN B O 1
ATOM 3423 N N . SER B 1 144 ? 24.13800 -9.99300 50.38800 1.000 31.67000 144 SER B N 1
ATOM 3424 C CA . SER B 1 144 ? 23.19700 -9.66600 51.44700 1.000 32.36000 144 SER B CA 1
ATOM 3425 C C . SER B 1 144 ? 23.78600 -9.93400 52.82300 1.000 32.01000 144 SER B C 1
ATOM 3426 O O . SER B 1 144 ? 23.51600 -9.18900 53.77000 1.000 30.25000 144 SER B O 1
ATOM 3429 N N . LEU B 1 145 ? 24.52700 -11.03500 52.98000 1.000 30.86000 145 LEU B N 1
ATOM 3430 C CA . LEU B 1 145 ? 25.17500 -11.29600 54.26300 1.000 31.24000 145 LEU B CA 1
ATOM 3431 C C . LEU B 1 145 ? 26.17500 -10.19500 54.60000 1.000 34.58000 145 LEU B C 1
ATOM 3432 O O . LEU B 1 145 ? 26.14000 -9.62000 55.69500 1.000 33.75000 145 LEU B O 1
ATOM 3437 N N . VAL B 1 146 ? 27.06700 -9.86900 53.66100 1.000 29.07000 146 VAL B N 1
ATOM 3438 C CA . VAL B 1 146 ? 28.07500 -8.85800 53.96700 1.000 32.56000 146 VAL B CA 1
ATOM 3439 C C . VAL B 1 146 ? 27.41200 -7.50900 54.16500 1.000 31.79000 146 VAL B C 1
ATOM 3440 O O . VAL B 1 146 ? 27.89300 -6.68700 54.95600 1.000 34.79000 146 VAL B O 1
ATOM 3444 N N . ALA B 1 147 ? 26.26700 -7.27900 53.50500 1.000 27.86000 147 ALA B N 1
ATOM 3445 C CA . ALA B 1 147 ? 25.54400 -6.01900 53.69800 1.000 34.39000 147 ALA B CA 1
ATOM 3446 C C . ALA B 1 147 ? 25.05100 -5.87100 55.13200 1.000 35.82000 147 ALA B C 1
ATOM 3447 O O . ALA B 1 147 ? 25.08300 -4.76400 55.69800 1.000 32.08000 147 ALA B O 1
ATOM 3449 N N . THR B 1 148 ? 24.57000 -6.96700 55.73200 1.000 31.16000 148 THR B N 1
ATOM 3450 C CA . THR B 1 148 ? 24.12400 -6.89600 57.11900 1.000 31.39000 148 THR B CA 1
ATOM 3451 C C . THR B 1 148 ? 25.30600 -6.80100 58.07500 1.000 36.94000 148 THR B C 1
ATOM 3452 O O . THR B 1 148 ? 25.20500 -6.14000 59.11500 1.000 37.41000 148 THR B O 1
ATOM 3456 N N . MET B 1 149 ? 26.43800 -7.42000 57.74000 1.000 31.23000 149 MET B N 1
ATOM 3457 C CA . MET B 1 149 ? 27.62400 -7.26900 58.57800 1.000 28.46000 149 MET B CA 1
ATOM 3458 C C . MET B 1 149 ? 28.04300 -5.80100 58.66200 1.000 37.05000 149 MET B C 1
ATOM 3459 O O . MET B 1 149 ? 28.36000 -5.29400 59.74700 1.000 31.35000 149 MET B O 1
ATOM 3464 N N . ILE B 1 150 ? 27.98800 -5.09100 57.53500 1.000 35.00000 150 ILE B N 1
ATOM 3465 C CA . ILE B 1 150 ? 28.30400 -3.66200 57.53800 1.000 33.64000 150 ILE B CA 1
ATOM 3466 C C . ILE B 1 150 ? 27.33600 -2.90100 58.43600 1.000 35.29000 150 ILE B C 1
ATOM 3467 O O . ILE B 1 150 ? 27.74400 -2.01600 59.19400 1.000 36.65000 150 ILE B O 1
ATOM 3472 N N . ALA B 1 151 ? 26.04000 -3.22200 58.36600 1.000 34.88000 151 ALA B N 1
ATOM 3473 C CA . ALA B 1 151 ? 25.06000 -2.50600 59.18000 1.000 38.11000 151 ALA B CA 1
ATOM 3474 C C . ALA B 1 151 ? 25.26100 -2.77200 60.66500 1.000 41.07000 151 ALA B C 1
ATOM 3475 O O . ALA B 1 151 ? 25.09800 -1.86800 61.49400 1.000 40.77000 151 ALA B O 1
ATOM 3477 N N . ASN B 1 152 ? 25.62900 -4.00300 61.01800 1.000 38.36000 152 ASN B N 1
ATOM 3478 C CA . ASN B 1 152 ? 25.72300 -4.39100 62.41900 1.000 35.25000 152 ASN B CA 1
ATOM 3479 C C . ASN B 1 152 ? 27.05200 -3.99900 63.03500 1.000 33.61000 152 ASN B C 1
ATOM 3480 O O . ASN B 1 152 ? 27.12000 -3.76500 64.24300 1.000 38.49000 152 ASN B O 1
ATOM 3485 N N . HIS B 1 153 ? 28.11800 -3.96100 62.24600 1.000 35.26000 153 HIS B N 1
ATOM 3486 C CA . HIS B 1 153 ? 29.44400 -3.76100 62.79300 1.000 36.26000 153 HIS B CA 1
ATOM 3487 C C . HIS B 1 153 ? 30.22800 -2.63000 62.16100 1.000 36.55000 153 HIS B C 1
ATOM 3488 O O . HIS B 1 153 ? 31.34100 -2.35900 62.62200 1.000 38.81000 153 HIS B O 1
ATOM 3495 N N . GLY B 1 154 ? 29.71800 -1.98700 61.11800 1.000 42.76000 154 GLY B N 1
ATOM 3496 C CA . GLY B 1 154 ? 30.44800 -0.89600 60.50800 1.000 43.56000 154 GLY B CA 1
ATOM 3497 C C . GLY B 1 154 ? 31.29000 -1.34800 59.32600 1.000 41.77000 154 GLY B C 1
ATOM 3498 O O . GLY B 1 154 ? 31.54700 -2.53400 59.11800 1.000 39.51000 154 GLY B O 1
ATOM 3499 N N . GLN B 1 155 ? 31.71000 -0.36300 58.53100 1.000 37.12000 155 GLN B N 1
ATOM 3500 C CA . GLN B 1 155 ? 32.42600 -0.64200 57.29000 1.000 37.73000 155 GLN B CA 1
ATOM 3501 C C . GLN B 1 155 ? 33.84900 -1.12600 57.54100 1.000 39.55000 155 GLN B C 1
ATOM 3502 O O . GLN B 1 155 ? 34.27200 -2.15600 56.99700 1.000 39.64000 155 GLN B O 1
ATOM 3508 N N . ALA B 1 156 ? 34.60000 -0.40700 58.37700 1.000 41.84000 156 ALA B N 1
ATOM 3509 C CA . ALA B 1 156 ? 36.00900 -0.73900 58.55700 1.000 41.99000 156 ALA B CA 1
ATOM 3510 C C . ALA B 1 156 ? 36.16800 -2.11200 59.18600 1.000 42.79000 156 ALA B C 1
ATOM 3511 O O . ALA B 1 156 ? 37.04100 -2.89200 58.78600 1.000 41.45000 156 ALA B O 1
ATOM 3513 N N . THR B 1 157 ? 35.32600 -2.43100 60.16700 1.000 41.59000 157 THR B N 1
ATOM 3514 C CA . THR B 1 157 ? 35.42800 -3.73700 60.80700 1.000 41.15000 157 THR B CA 1
ATOM 3515 C C . THR B 1 157 ? 35.15500 -4.85400 59.80000 1.000 39.60000 157 THR B C 1
ATOM 3516 O O . THR B 1 157 ? 35.89600 -5.84300 59.73300 1.000 39.30000 157 THR B O 1
ATOM 3520 N N . THR B 1 158 ? 34.12100 -4.69000 58.97800 1.000 37.24000 158 THR B N 1
ATOM 3521 C CA . THR B 1 158 ? 33.77400 -5.71500 57.99900 1.000 42.05000 158 THR B CA 1
ATOM 3522 C C . THR B 1 158 ? 34.86600 -5.88600 56.94000 1.000 42.41000 158 THR B C 1
ATOM 3523 O O . THR B 1 158 ? 35.12900 -7.01100 56.48400 1.000 37.49000 158 THR B O 1
ATOM 3527 N N . ASP B 1 159 ? 35.50600 -4.78400 56.52500 1.000 38.32000 159 ASP B N 1
ATOM 3528 C CA . ASP B 1 159 ? 36.64900 -4.88600 55.62200 1.000 42.20000 159 ASP B CA 1
ATOM 3529 C C . ASP B 1 159 ? 37.70100 -5.81800 56.20200 1.000 41.01000 159 ASP B C 1
ATOM 3530 O O . ASP B 1 159 ? 38.27200 -6.65300 55.49000 1.000 44.02000 159 ASP B O 1
ATOM 3535 N N . ARG B 1 160 ? 37.98700 -5.67000 57.49700 1.000 41.96000 160 ARG B N 1
ATOM 3536 C CA . ARG B 1 160 ? 38.98800 -6.51600 58.13800 1.000 44.38000 160 ARG B CA 1
ATOM 3537 C C . ARG B 1 160 ? 38.52600 -7.96500 58.18200 1.000 40.97000 160 ARG B C 1
ATOM 3538 O O . ARG B 1 160 ? 39.32700 -8.88200 57.97400 1.000 44.66000 160 ARG B O 1
ATOM 3540 N N . VAL B 1 161 ? 37.23900 -8.19000 58.44700 1.000 40.90000 161 VAL B N 1
ATOM 3541 C CA . VAL B 1 161 ? 36.73200 -9.55700 58.54900 1.000 42.28000 161 VAL B CA 1
ATOM 3542 C C . VAL B 1 161 ? 36.83500 -10.27000 57.20400 1.000 38.14000 161 VAL B C 1
ATOM 3543 O O . VAL B 1 161 ? 37.32500 -11.40400 57.11700 1.000 38.05000 161 VAL B O 1
ATOM 3547 N N . VAL B 1 162 ? 36.34100 -9.63100 56.14100 1.000 41.70000 162 VAL B N 1
ATOM 3548 C CA . VAL B 1 162 ? 36.32300 -10.28800 54.83800 1.000 39.50000 162 VAL B CA 1
ATOM 3549 C C . VAL B 1 162 ? 37.74200 -10.47500 54.31000 1.000 41.80000 162 VAL B C 1
ATOM 3550 O O . VAL B 1 162 ? 38.06200 -11.50600 53.70600 1.000 42.22000 162 VAL B O 1
ATOM 3554 N N . LYS B 1 163 ? 38.62900 -9.50900 54.56400 1.000 41.66000 163 LYS B N 1
ATOM 3555 C CA . LYS B 1 163 ? 40.03900 -9.72100 54.23800 1.000 43.41000 163 LYS B CA 1
ATOM 3556 C C . LYS B 1 163 ? 40.61400 -10.89400 55.03000 1.000 40.80000 163 LYS B C 1
ATOM 3557 O O . LYS B 1 163 ? 41.43300 -11.66700 54.51200 1.000 42.67000 163 LYS B O 1
ATOM 3560 N N . GLY B 1 164 ? 40.19900 -11.04500 56.28900 1.000 38.83000 164 GLY B N 1
ATOM 3561 C CA . GLY B 1 164 ? 40.63600 -12.19800 57.06200 1.000 39.45000 164 GLY B CA 1
ATOM 3562 C C . GLY B 1 164 ? 40.08100 -13.50500 56.52600 1.000 38.85000 164 GLY B C 1
ATOM 3563 O O . GLY B 1 164 ? 40.77800 -14.52700 56.51800 1.000 38.24000 164 GLY B O 1
ATOM 3564 N N . TRP B 1 165 ? 38.82000 -13.49900 56.08000 1.000 36.29000 165 TRP B N 1
ATOM 3565 C CA . TRP B 1 165 ? 38.25800 -14.67000 55.39800 1.000 38.53000 165 TRP B CA 1
ATOM 3566 C C . TRP B 1 165 ? 39.12900 -15.11100 54.22600 1.000 37.92000 165 TRP B C 1
ATOM 3567 O O . TRP B 1 165 ? 39.50100 -16.28900 54.11100 1.000 34.41000 165 TRP B O 1
ATOM 3578 N N . VAL B 1 166 ? 39.43700 -14.17600 53.32100 1.000 37.09000 166 VAL B N 1
ATOM 3579 C CA . VAL B 1 166 ? 40.18100 -14.52200 52.11300 1.000 38.41000 166 VAL B CA 1
ATOM 3580 C C . VAL B 1 166 ? 41.54900 -15.07500 52.47300 1.000 39.57000 166 VAL B C 1
ATOM 3581 O O . VAL B 1 166 ? 42.02400 -16.04400 51.86700 1.000 40.87000 166 VAL B O 1
ATOM 3585 N N . ALA B 1 167 ? 42.18700 -14.49300 53.48700 1.000 36.96000 167 ALA B N 1
ATOM 3586 C CA . ALA B 1 167 ? 43.47300 -14.98800 53.94700 1.000 36.62000 167 ALA B CA 1
ATOM 3587 C C . ALA B 1 167 ? 43.38900 -16.41700 54.48300 1.000 40.05000 167 ALA B C 1
ATOM 3588 O O . ALA B 1 167 ? 44.40600 -17.11400 54.51100 1.000 42.58000 167 ALA B O 1
ATOM 3590 N N . ASN B 1 168 ? 42.21200 -16.86000 54.92600 1.000 38.93000 168 ASN B N 1
ATOM 3591 C CA . ASN B 1 168 ? 42.05300 -18.17200 55.54400 1.000 41.05000 168 ASN B CA 1
ATOM 3592 C C . ASN B 1 168 ? 41.57000 -19.24700 54.57900 1.000 39.45000 168 ASN B C 1
ATOM 3593 O O . ASN B 1 168 ? 41.37700 -20.39100 55.00600 1.000 37.60000 168 ASN B O 1
ATOM 3598 N N . LEU B 1 169 ? 41.36000 -18.91600 53.30600 1.000 37.97000 169 LEU B N 1
ATOM 3599 C CA . LEU B 1 169 ? 40.71700 -19.84500 52.38600 1.000 38.04000 169 LEU B CA 1
ATOM 3600 C C . LEU B 1 169 ? 41.59100 -21.07200 52.15400 1.000 39.11000 169 LEU B C 1
ATOM 3601 O O . LEU B 1 169 ? 42.80300 -20.95400 51.94800 1.000 38.97000 169 LEU B O 1
ATOM 3606 N N . ALA B 1 170 ? 40.97500 -22.25600 52.21100 1.000 38.90000 170 ALA B N 1
ATOM 3607 C CA . ALA B 1 170 ? 41.67300 -23.48700 51.83300 1.000 34.49000 170 ALA B CA 1
ATOM 3608 C C . ALA B 1 170 ? 41.65100 -23.73400 50.33000 1.000 40.22000 170 ALA B C 1
ATOM 3609 O O . ALA B 1 170 ? 42.45800 -24.52800 49.82700 1.000 50.80000 170 ALA B O 1
ATOM 3611 N N . ALA B 1 171 ? 40.72300 -23.10700 49.61900 1.000 40.61000 171 ALA B N 1
ATOM 3612 C CA . ALA B 1 171 ? 40.58400 -23.22400 48.17600 1.000 41.01000 171 ALA B CA 1
ATOM 3613 C C . ALA B 1 171 ? 39.90000 -21.95400 47.70100 1.000 41.42000 171 ALA B C 1
ATOM 3614 O O . ALA B 1 171 ? 39.39300 -21.17400 48.50700 1.000 39.08000 171 ALA B O 1
ATOM 3616 N N . ALA B 1 172 ? 39.87800 -21.76100 46.38400 1.000 37.32000 172 ALA B N 1
ATOM 3617 C CA . ALA B 1 172 ? 39.17200 -20.62700 45.80900 1.000 40.35000 172 ALA B CA 1
ATOM 3618 C C . ALA B 1 172 ? 37.67800 -20.76300 46.08600 1.000 38.08000 172 ALA B C 1
ATOM 3619 O O . ALA B 1 172 ? 37.18200 -21.87500 46.29300 1.000 32.53000 172 ALA B O 1
ATOM 3621 N N . PRO B 1 173 ? 36.94900 -19.64500 46.16100 1.000 35.38000 173 PRO B N 1
ATOM 3622 C CA . PRO B 1 173 ? 35.50600 -19.72600 46.40100 1.000 33.88000 173 PRO B CA 1
ATOM 3623 C C . PRO B 1 173 ? 34.80600 -20.57800 45.35100 1.000 37.79000 173 PRO B C 1
ATOM 3624 O O . PRO B 1 173 ? 35.10300 -20.49600 44.15700 1.000 35.05000 173 PRO B O 1
ATOM 3628 N N . PHE B 1 174 ? 33.87200 -21.40900 45.82200 1.000 39.44000 174 PHE B N 1
ATOM 3629 C CA . PHE B 1 174 ? 33.10500 -22.33600 45.00600 1.000 37.10000 174 PHE B CA 1
ATOM 3630 C C . PHE B 1 174 ? 31.95200 -21.61200 44.31800 1.000 37.80000 174 PHE B C 1
ATOM 3631 O O . PHE B 1 174 ? 31.52200 -20.52800 44.72900 1.000 37.29000 174 PHE B O 1
ATOM 3639 N N . ALA B 1 175 ? 31.45100 -22.22700 43.24500 1.000 36.62000 175 ALA B N 1
ATOM 3640 C CA . ALA B 1 175 ? 30.44800 -21.58700 42.40600 1.000 37.94000 175 ALA B CA 1
ATOM 3641 C C . ALA B 1 175 ? 29.03100 -21.66400 42.96400 1.000 35.31000 175 ALA B C 1
ATOM 3642 O O . ALA B 1 175 ? 28.17400 -20.88400 42.53800 1.000 37.35000 175 ALA B O 1
ATOM 3644 N N . ASN B 1 176 ? 28.74700 -22.58800 43.87700 1.000 36.54000 176 ASN B N 1
ATOM 3645 C CA . ASN B 1 176 ? 27.41900 -22.67900 44.47200 1.000 35.65000 176 ASN B CA 1
ATOM 3646 C C . ASN B 1 176 ? 27.56500 -23.26000 45.86900 1.000 31.13000 176 ASN B C 1
ATOM 3647 O O . ASN B 1 176 ? 28.63100 -23.75100 46.24300 1.000 29.67000 176 ASN B O 1
ATOM 3652 N N . ASP B 1 177 ? 26.48600 -23.14800 46.65500 1.000 32.84000 177 ASP B N 1
ATOM 3653 C CA . ASP B 1 177 ? 26.53000 -23.55300 48.06000 1.000 28.60000 177 ASP B CA 1
ATOM 3654 C C . ASP B 1 177 ? 26.66200 -25.06800 48.19700 1.000 27.54000 177 ASP B C 1
ATOM 3655 O O . ASP B 1 177 ? 27.33000 -25.56300 49.11100 1.000 29.87000 177 ASP B O 1
ATOM 3660 N N . THR B 1 178 ? 26.02300 -25.80500 47.30300 1.000 32.62000 178 THR B N 1
ATOM 3661 C CA . THR B 1 178 ? 26.06200 -27.26400 47.37000 1.000 29.24000 178 THR B CA 1
ATOM 3662 C C . THR B 1 178 ? 27.47400 -27.79100 47.14200 1.000 31.03000 178 THR B C 1
ATOM 3663 O O . THR B 1 178 ? 27.93500 -28.69700 47.85300 1.000 34.45000 178 THR B O 1
ATOM 3667 N N . ALA B 1 179 ? 28.17700 -27.23000 46.15700 1.000 33.56000 179 ALA B N 1
ATOM 3668 C CA . ALA B 1 179 ? 29.56100 -27.61300 45.90800 1.000 30.76000 179 ALA B CA 1
ATOM 3669 C C . ALA B 1 179 ? 30.44100 -27.32000 47.11000 1.000 33.06000 179 ALA B C 1
ATOM 3670 O O . ALA B 1 179 ? 31.36300 -28.08000 47.41200 1.000 31.72000 179 ALA B O 1
ATOM 3672 N N . LEU B 1 180 ? 30.17500 -26.21400 47.81500 1.000 30.95000 180 LEU B N 1
ATOM 3673 C CA . LEU B 1 180 ? 30.89000 -25.95400 49.05500 1.000 29.39000 180 LEU B CA 1
ATOM 3674 C C . LEU B 1 180 ? 30.57900 -27.01900 50.09700 1.000 26.92000 180 LEU B C 1
ATOM 3675 O O . LEU B 1 180 ? 31.48800 -27.54900 50.74700 1.000 29.57000 180 LEU B O 1
ATOM 3680 N N . LEU B 1 181 ? 29.29400 -27.32200 50.29100 1.000 26.84000 181 LEU B N 1
ATOM 3681 C CA . LEU B 1 181 ? 28.91600 -28.31900 51.28700 1.000 28.99000 181 LEU B CA 1
ATOM 3682 C C . LEU B 1 181 ? 29.51900 -29.67200 50.93700 1.000 29.13000 181 LEU B C 1
ATOM 3683 O O . LEU B 1 181 ? 29.94000 -30.42200 51.82400 1.000 32.74000 181 LEU B O 1
ATOM 3688 N N . GLU B 1 182 ? 29.61200 -29.97200 49.64600 1.000 32.59000 182 GLU B N 1
ATOM 3689 C CA . GLU B 1 182 ? 30.21100 -31.24100 49.25300 1.000 33.87000 182 GLU B CA 1
ATOM 3690 C C . GLU B 1 182 ? 31.70700 -31.24300 49.51500 1.000 34.11000 182 GLU B C 1
ATOM 3691 O O . GLU B 1 182 ? 32.27800 -32.29600 49.79600 1.000 34.73000 182 GLU B O 1
ATOM 3697 N N . ALA B 1 183 ? 32.35000 -30.07300 49.49500 1.000 32.67000 183 ALA B N 1
ATOM 3698 C CA . ALA B 1 183 ? 33.78900 -30.03400 49.74900 1.000 29.73000 183 ALA B CA 1
ATOM 3699 C C . ALA B 1 183 ? 34.10500 -30.15700 51.23200 1.000 28.84000 183 ALA B C 1
ATOM 3700 O O . ALA B 1 183 ? 35.19700 -30.60500 51.60200 1.000 32.11000 183 ALA B O 1
ATOM 3702 N N . ILE B 1 184 ? 33.19000 -29.73100 52.10400 1.000 31.56000 184 ILE B N 1
ATOM 3703 C CA . ILE B 1 184 ? 33.34200 -30.04400 53.52000 1.000 31.95000 184 ILE B CA 1
ATOM 3704 C C . ILE B 1 184 ? 33.20400 -31.55200 53.73600 1.000 30.53000 184 ILE B C 1
ATOM 3705 O O . ILE B 1 184 ? 34.02700 -32.17700 54.41900 1.000 34.24000 184 ILE B O 1
ATOM 3710 N N . ASP B 1 185 ? 32.18700 -32.15400 53.11300 1.000 29.35000 185 ASP B N 1
ATOM 3711 C CA . ASP B 1 185 ? 31.96100 -33.59800 53.23500 1.000 33.67000 185 ASP B CA 1
ATOM 3712 C C . ASP B 1 185 ? 33.14900 -34.38900 52.70900 1.000 33.31000 185 ASP B C 1
ATOM 3713 O O . ASP B 1 185 ? 33.49100 -35.45100 53.25000 1.000 34.03000 185 ASP B O 1
ATOM 3718 N N . ALA B 1 186 ? 33.77900 -33.89600 51.64300 1.000 33.58000 186 ALA B N 1
ATOM 3719 C CA . ALA B 1 186 ? 34.93600 -34.54600 51.04500 1.000 31.99000 186 ALA B CA 1
ATOM 3720 C C . ALA B 1 186 ? 36.21100 -34.33000 51.85300 1.000 34.87000 186 ALA B C 1
ATOM 3721 O O . ALA B 1 186 ? 37.20800 -35.00600 51.59300 1.000 34.90000 186 ALA B O 1
ATOM 3723 N N . GLY B 1 187 ? 36.19700 -33.42900 52.84300 1.000 29.94000 187 GLY B N 1
ATOM 3724 C CA . GLY B 1 187 ? 37.35600 -33.19800 53.68200 1.000 30.66000 187 GLY B CA 1
ATOM 3725 C C . GLY B 1 187 ? 38.30900 -32.11900 53.21400 1.000 36.67000 187 GLY B C 1
ATOM 3726 O O . GLY B 1 187 ? 39.32600 -31.88500 53.87500 1.000 40.45000 187 GLY B O 1
ATOM 3727 N N . ARG B 1 188 ? 38.02000 -31.46400 52.09600 1.000 35.40000 188 ARG B N 1
ATOM 3728 C CA . ARG B 1 188 ? 38.86800 -30.38200 51.60400 1.000 37.95000 188 ARG B CA 1
ATOM 3729 C C . ARG B 1 188 ? 38.71300 -29.12400 52.46000 1.000 36.21000 188 ARG B C 1
ATOM 3730 O O . ARG B 1 188 ? 39.67400 -28.36300 52.64100 1.000 33.37000 188 ARG B O 1
ATOM 3738 N N . CYS B 1 189 ? 37.53400 -28.93500 53.04300 1.000 36.10000 189 CYS B N 1
ATOM 3739 C CA . CYS B 1 189 ? 37.15800 -27.73900 53.78900 1.000 36.21000 189 CYS B CA 1
ATOM 3740 C C . CYS B 1 189 ? 36.67200 -28.14400 55.17400 1.000 34.29000 189 CYS B C 1
ATOM 3741 O O . CYS B 1 189 ? 35.86300 -29.06500 55.29700 1.000 36.19000 189 CYS B O 1
ATOM 3744 N N . ASP B 1 190 ? 37.14500 -27.44100 56.21000 1.000 36.44000 190 ASP B N 1
ATOM 3745 C CA . ASP B 1 190 ? 36.74600 -27.70900 57.59100 1.000 33.90000 190 ASP B CA 1
ATOM 3746 C C . ASP B 1 190 ? 35.56600 -26.85700 58.04100 1.000 35.78000 190 ASP B C 1
ATOM 3747 O O . ASP B 1 190 ? 34.72800 -27.32200 58.82000 1.000 30.64000 190 ASP B O 1
ATOM 3752 N N . VAL B 1 191 ? 35.52900 -25.59000 57.62100 1.000 32.74000 191 VAL B N 1
ATOM 3753 C CA . VAL B 1 191 ? 34.43400 -24.67600 57.91700 1.000 35.83000 191 VAL B CA 1
ATOM 3754 C C . VAL B 1 191 ? 34.00400 -24.01000 56.61900 1.000 34.25000 191 VAL B C 1
ATOM 3755 O O . VAL B 1 191 ? 34.80500 -23.84300 55.69400 1.000 33.67000 191 VAL B O 1
ATOM 3759 N N . GLY B 1 192 ? 32.72900 -23.62600 56.55600 1.000 33.48000 192 GLY B N 1
ATOM 3760 C CA . GLY B 1 192 ? 32.21600 -22.87600 55.42800 1.000 31.04000 192 GLY B CA 1
ATOM 3761 C C . GLY B 1 192 ? 31.00000 -22.06000 55.82500 1.000 30.58000 192 GLY B C 1
ATOM 3762 O O . GLY B 1 192 ? 30.51500 -22.13000 56.95700 1.000 30.61000 192 GLY B O 1
ATOM 3763 N N . ILE B 1 193 ? 30.49700 -21.29800 54.86200 1.000 25.97000 193 ILE B N 1
ATOM 3764 C CA . ILE B 1 193 ? 29.28100 -20.50800 55.03600 1.000 26.70000 193 ILE B CA 1
ATOM 3765 C C . ILE B 1 193 ? 28.34100 -20.79500 53.87900 1.000 23.97000 193 ILE B C 1
ATOM 3766 O O . ILE B 1 193 ? 28.73700 -20.68600 52.71200 1.000 31.06000 193 ILE B O 1
ATOM 3771 N N . ALA B 1 194 ? 27.08900 -21.12100 54.19100 1.000 24.73000 194 ALA B N 1
ATOM 3772 C CA . ALA B 1 194 ? 26.13600 -21.48200 53.14900 1.000 25.54000 194 ALA B CA 1
ATOM 3773 C C . ALA B 1 194 ? 24.71500 -21.28600 53.66400 1.000 25.94000 194 ALA B C 1
ATOM 3774 O O . ALA B 1 194 ? 24.49100 -21.02100 54.84900 1.000 31.58000 194 ALA B O 1
ATOM 3776 N N . ASN B 1 195 ? 23.75300 -21.39600 52.74700 1.000 26.02000 195 ASN B N 1
ATOM 3777 C CA . ASN B 1 195 ? 22.33400 -21.35000 53.09800 1.000 30.77000 195 ASN B CA 1
ATOM 3778 C C . ASN B 1 195 ? 21.85400 -22.70200 53.61500 1.000 34.72000 195 ASN B C 1
ATOM 3779 O O . ASN B 1 195 ? 22.21400 -23.74900 53.07000 1.000 30.70000 195 ASN B O 1
ATOM 3784 N N . THR B 1 196 ? 20.98700 -22.67300 54.63300 1.000 32.64000 196 THR B N 1
ATOM 3785 C CA . THR B 1 196 ? 20.57800 -23.91800 55.29100 1.000 35.46000 196 THR B CA 1
ATOM 3786 C C . THR B 1 196 ? 19.77900 -24.84500 54.38000 1.000 37.51000 196 THR B C 1
ATOM 3787 O O . THR B 1 196 ? 19.88300 -26.07400 54.51200 1.000 35.95000 196 THR B O 1
ATOM 3791 N N . TYR B 1 197 ? 18.98200 -24.30200 53.45100 1.000 33.98000 197 TYR B N 1
ATOM 3792 C CA . TYR B 1 197 ? 18.11800 -25.18500 52.67400 1.000 37.30000 197 TYR B CA 1
ATOM 3793 C C . TYR B 1 197 ? 18.91900 -26.04700 51.70100 1.000 37.87000 197 TYR B C 1
ATOM 3794 O O . TYR B 1 197 ? 18.47700 -27.13900 51.34200 1.000 34.42000 197 TYR B O 1
ATOM 3803 N N . TYR B 1 198 ? 20.09800 -25.59400 51.27500 1.000 39.22000 198 TYR B N 1
ATOM 3804 C CA . TYR B 1 198 ? 20.94900 -26.49600 50.50500 1.000 36.72000 198 TYR B CA 1
ATOM 3805 C C . TYR B 1 198 ? 21.41700 -27.66400 51.35600 1.000 37.36000 198 TYR B C 1
ATOM 3806 O O . TYR B 1 198 ? 21.59800 -28.78000 50.84300 1.000 39.11000 198 TYR B O 1
ATOM 3815 N N . TYR B 1 199 ? 21.61900 -27.43000 52.65300 1.000 37.16000 199 TYR B N 1
ATOM 3816 C CA . TYR B 1 199 ? 22.02800 -28.51100 53.54300 1.000 36.34000 199 TYR B CA 1
ATOM 3817 C C . TYR B 1 199 ? 20.91100 -29.52500 53.72800 1.000 41.51000 199 TYR B C 1
ATOM 3818 O O . TYR B 1 199 ? 21.15800 -30.73800 53.72700 1.000 37.85000 199 TYR B O 1
ATOM 3827 N N . GLY B 1 200 ? 19.67700 -29.05600 53.89600 1.000 37.92000 200 GLY B N 1
ATOM 3828 C CA . GLY B 1 200 ? 18.56700 -29.98600 53.98200 1.000 40.53000 200 GLY B CA 1
ATOM 3829 C C . GLY B 1 200 ? 18.40100 -30.79300 52.71100 1.000 42.50000 200 GLY B C 1
ATOM 3830 O O . GLY B 1 200 ? 18.15800 -32.00200 52.75600 1.000 43.21000 200 GLY B O 1
ATOM 3831 N N . ARG B 1 201 ? 18.57800 -30.13800 51.56100 1.000 39.10000 201 ARG B N 1
ATOM 3832 C CA . ARG B 1 201 ? 18.49700 -30.81500 50.27400 1.000 42.52000 201 ARG B CA 1
ATOM 3833 C C . ARG B 1 201 ? 19.58100 -31.87700 50.14300 1.000 40.37000 201 ARG B C 1
ATOM 3834 O O . ARG B 1 201 ? 19.33500 -32.96500 49.61000 1.000 40.58000 201 ARG B O 1
ATOM 3842 N N . LEU B 1 202 ? 20.79000 -31.57900 50.63000 1.000 38.36000 202 LEU B N 1
ATOM 3843 C CA . LEU B 1 202 ? 21.89000 -32.53200 50.52400 1.000 39.46000 202 LEU B CA 1
ATOM 3844 C C . LEU B 1 202 ? 21.67200 -33.74800 51.42200 1.000 41.95000 202 LEU B C 1
ATOM 3845 O O . LEU B 1 202 ? 21.89300 -34.88900 50.99000 1.000 40.35000 202 LEU B O 1
ATOM 3850 N N . LEU B 1 203 ? 21.24700 -33.53100 52.67100 1.000 36.29000 203 LEU B N 1
ATOM 3851 C CA . LEU B 1 203 ? 20.97200 -34.66100 53.55800 1.000 40.69000 203 LEU B CA 1
ATOM 3852 C C . LEU B 1 203 ? 19.80600 -35.49200 53.03900 1.000 44.07000 203 LEU B C 1
ATOM 3853 O O . LEU B 1 203 ? 19.75300 -36.70500 53.27400 1.000 47.15000 203 LEU B O 1
ATOM 3858 N N . ASN B 1 204 ? 18.87000 -34.86000 52.32600 1.000 44.92000 204 ASN B N 1
ATOM 3859 C CA . ASN B 1 204 ? 17.75800 -35.59500 51.72900 1.000 44.49000 204 ASN B CA 1
ATOM 3860 C C . ASN B 1 204 ? 18.24000 -36.55600 50.64700 1.000 45.85000 204 ASN B C 1
ATOM 3861 O O . ASN B 1 204 ? 17.70400 -37.66100 50.50300 1.000 51.88000 204 ASN B O 1
ATOM 3866 N N . SER B 1 205 ? 19.24600 -36.15300 49.87400 1.000 43.03000 205 SER B N 1
ATOM 3867 C CA . SER B 1 205 ? 19.76800 -36.99900 48.80900 1.000 48.72000 205 SER B CA 1
ATOM 3868 C C . SER B 1 205 ? 20.86900 -37.94100 49.29000 1.000 44.09000 205 SER B C 1
ATOM 3869 O O . SER B 1 205 ? 20.96800 -39.06800 48.79000 1.000 51.89000 205 SER B O 1
ATOM 3872 N N . LYS B 1 206 ? 21.68800 -37.51600 50.25100 1.000 44.45000 206 LYS B N 1
ATOM 3873 C CA . LYS B 1 206 ? 22.76800 -38.33800 50.80500 1.000 43.17000 206 LYS B CA 1
ATOM 3874 C C . LYS B 1 206 ? 22.78300 -38.16300 52.31500 1.000 40.11000 206 LYS B C 1
ATOM 3875 O O . LYS B 1 206 ? 23.59100 -37.40100 52.85500 1.000 42.23000 206 LYS B O 1
ATOM 3878 N N . PRO B 1 207 ? 21.92700 -38.88900 53.04100 1.000 41.85000 207 PRO B N 1
ATOM 3879 C CA . PRO B 1 207 ? 21.85400 -38.68600 54.50100 1.000 41.03000 207 PRO B CA 1
ATOM 3880 C C . PRO B 1 207 ? 23.17100 -38.89700 55.22400 1.000 40.29000 207 PRO B C 1
ATOM 3881 O O . PRO B 1 207 ? 23.34000 -38.36600 56.32800 1.000 42.87000 207 PRO B O 1
ATOM 3885 N N . GLN B 1 208 ? 24.11300 -39.64500 54.64000 1.000 43.63000 208 GLN B N 1
ATOM 3886 C CA . GLN B 1 208 ? 25.41800 -39.86700 55.25100 1.000 40.95000 208 GLN B CA 1
ATOM 3887 C C . GLN B 1 208 ? 26.27600 -38.60700 55.30600 1.000 40.38000 208 GLN B C 1
ATOM 3888 O O . GLN B 1 208 ? 27.31600 -38.61900 55.97500 1.000 38.16000 208 GLN B O 1
ATOM 3894 N N . VAL B 1 209 ? 25.89500 -37.54100 54.59400 1.000 43.04000 209 VAL B N 1
ATOM 3895 C CA . VAL B 1 209 ? 26.62700 -36.27700 54.67600 1.000 37.77000 209 VAL B CA 1
ATOM 3896 C C . VAL B 1 209 ? 26.64200 -35.75100 56.10400 1.000 42.93000 209 VAL B C 1
ATOM 3897 O O . VAL B 1 209 ? 27.61500 -35.11100 56.53300 1.000 43.54000 209 VAL B O 1
ATOM 3901 N N . ALA B 1 210 ? 25.59100 -36.04000 56.88000 1.000 44.36000 210 ALA B N 1
ATOM 3902 C CA . ALA B 1 210 ? 25.52900 -35.56000 58.25700 1.000 38.45000 210 ALA B CA 1
ATOM 3903 C C . ALA B 1 210 ? 26.72700 -35.99800 59.08000 1.000 39.16000 210 ALA B C 1
ATOM 3904 O O . ALA B 1 210 ? 27.07700 -35.32800 60.05800 1.000 35.91000 210 ALA B O 1
ATOM 3906 N N . ASN B 1 211 ? 27.38600 -37.09400 58.69200 1.000 41.59000 211 ASN B N 1
ATOM 3907 C CA . ASN B 1 211 ? 28.56400 -37.53500 59.42700 1.000 39.13000 211 ASN B CA 1
ATOM 3908 C C . ASN B 1 211 ? 29.68700 -36.51300 59.36000 1.000 38.97000 211 ASN B C 1
ATOM 3909 O O . ASN B 1 211 ? 30.41200 -36.31500 60.34100 1.000 39.53000 211 ASN B O 1
ATOM 3914 N N . ASN B 1 212 ? 29.85900 -35.86100 58.21200 1.000 37.84000 212 ASN B N 1
ATOM 3915 C CA . ASN B 1 212 ? 30.98800 -34.96300 58.01900 1.000 39.03000 212 ASN B CA 1
ATOM 3916 C C . ASN B 1 212 ? 30.59600 -33.50000 57.91200 1.000 36.64000 212 ASN B C 1
ATOM 3917 O O . ASN B 1 212 ? 31.48600 -32.64900 57.84600 1.000 38.73000 212 ASN B O 1
ATOM 3922 N N . VAL B 1 213 ? 29.30100 -33.18100 57.90200 1.000 37.57000 213 VAL B N 1
ATOM 3923 C CA . VAL B 1 213 ? 28.84000 -31.80300 57.72500 1.000 38.90000 213 VAL B CA 1
ATOM 3924 C C . VAL B 1 213 ? 27.67000 -31.55100 58.67100 1.000 35.90000 213 VAL B C 1
ATOM 3925 O O . VAL B 1 213 ? 26.61600 -32.18600 58.54300 1.000 42.88000 213 VAL B O 1
ATOM 3929 N N . LYS B 1 214 ? 27.83100 -30.59600 59.58400 1.000 40.09000 214 LYS B N 1
ATOM 3930 C CA . LYS B 1 214 ? 26.76800 -30.17200 60.48100 1.000 36.92000 214 LYS B CA 1
ATOM 3931 C C . LYS B 1 214 ? 26.63200 -28.65700 60.41800 1.000 37.42000 214 LYS B C 1
ATOM 3932 O O . LYS B 1 214 ? 27.55100 -27.95100 60.00600 1.000 34.80000 214 LYS B O 1
ATOM 3936 N N . VAL B 1 215 ? 25.46600 -28.17200 60.81600 1.000 37.03000 215 VAL B N 1
ATOM 3937 C CA . VAL B 1 215 ? 25.16100 -26.74600 60.78500 1.000 34.61000 215 VAL B CA 1
ATOM 3938 C C . VAL B 1 215 ? 25.45800 -26.14100 62.15000 1.000 38.43000 215 VAL B C 1
ATOM 3939 O O . VAL B 1 215 ? 25.25600 -26.77700 63.19300 1.000 37.32000 215 VAL B O 1
ATOM 3943 N N . PHE B 1 216 ? 25.97400 -24.91300 62.14500 1.000 37.66000 216 PHE B N 1
ATOM 3944 C CA . PHE B 1 216 ? 26.19300 -24.13200 63.35500 1.000 35.18000 216 PHE B CA 1
ATOM 3945 C C . PHE B 1 216 ? 25.52000 -22.78000 63.17000 1.000 37.23000 216 PHE B C 1
ATOM 3946 O O . PHE B 1 216 ? 25.74100 -22.11100 62.15700 1.000 33.78000 216 PHE B O 1
ATOM 3954 N N . PHE B 1 217 ? 24.67500 -22.39800 64.11800 1.000 37.16000 217 PHE B N 1
ATOM 3955 C CA . PHE B 1 217 ? 23.95300 -21.13500 64.01900 1.000 38.72000 217 PHE B CA 1
ATOM 3956 C C . PHE B 1 217 ? 24.78500 -20.02500 64.64400 1.000 39.21000 217 PHE B C 1
ATOM 3957 O O . PHE B 1 217 ? 25.02700 -20.02100 65.85500 1.000 37.31000 217 PHE B O 1
ATOM 3965 N N . ALA B 1 218 ? 25.19300 -19.07500 63.81300 1.000 33.34000 218 ALA B N 1
ATOM 3966 C CA . ALA B 1 218 ? 26.21500 -18.11200 64.16000 1.000 32.97000 218 ALA B CA 1
ATOM 3967 C C . ALA B 1 218 ? 25.64500 -16.95700 64.98200 1.000 35.28000 218 ALA B C 1
ATOM 3968 O O . ALA B 1 218 ? 24.43900 -16.69500 64.99400 1.000 33.15000 218 ALA B O 1
ATOM 3970 N N . ASN B 1 219 ? 26.54900 -16.29000 65.69600 1.000 30.58000 219 ASN B N 1
ATOM 3971 C CA . ASN B 1 219 ? 26.27500 -15.00000 66.34500 1.000 36.45000 219 ASN B CA 1
ATOM 3972 C C . ASN B 1 219 ? 25.14000 -15.09100 67.36300 1.000 37.07000 219 ASN B C 1
ATOM 3973 O O . ASN B 1 219 ? 24.36200 -14.14900 67.52800 1.000 38.19000 219 ASN B O 1
ATOM 3978 N N . GLN B 1 220 ? 25.06300 -16.21500 68.08100 1.000 36.67000 220 GLN B N 1
ATOM 3979 C CA . GLN B 1 220 ? 23.96800 -16.40100 69.03300 1.000 42.46000 220 GLN B CA 1
ATOM 3980 C C . GLN B 1 220 ? 24.09900 -15.49100 70.24700 1.000 44.05000 220 GLN B C 1
ATOM 3981 O O . GLN B 1 220 ? 23.08500 -15.13500 70.86200 1.000 45.13000 220 GLN B O 1
ATOM 3987 N N . ALA B 1 221 ? 25.32500 -15.10900 70.60700 1.000 41.34000 221 ALA B N 1
ATOM 3988 C CA . ALA B 1 221 ? 25.54100 -14.21100 71.73400 1.000 46.08000 221 ALA B CA 1
ATOM 3989 C C . ALA B 1 221 ? 25.19600 -12.76700 71.40900 1.000 48.81000 221 ALA B C 1
ATOM 3990 O O . ALA B 1 221 ? 24.94400 -11.98400 72.32900 1.000 47.80000 221 ALA B O 1
ATOM 3992 N N . GLY B 1 222 ? 25.21500 -12.39600 70.13000 1.000 44.24000 222 GLY B N 1
ATOM 3993 C CA . GLY B 1 222 ? 24.93200 -11.04200 69.71600 1.000 41.65000 222 GLY B CA 1
ATOM 3994 C C . GLY B 1 222 ? 23.55500 -10.88200 69.10800 1.000 45.28000 222 GLY B C 1
ATOM 3995 O O . GLY B 1 222 ? 22.53800 -11.23800 69.71100 1.000 39.30000 222 GLY B O 1
ATOM 3996 N N . LYS B 1 223 ? 23.52500 -10.35700 67.88600 1.000 47.17000 223 LYS B N 1
ATOM 3997 C CA . LYS B 1 223 ? 22.26900 -10.03100 67.23000 1.000 44.10000 223 LYS B CA 1
ATOM 3998 C C . LYS B 1 223 ? 21.53600 -11.25200 66.69100 1.000 38.67000 223 LYS B C 1
ATOM 3999 O O . LYS B 1 223 ? 20.32500 -11.18000 66.46900 1.000 40.09000 223 LYS B O 1
ATOM 4003 N N . GLY B 1 224 ? 22.22100 -12.37000 66.50200 1.000 39.46000 224 GLY B N 1
ATOM 4004 C CA . GLY B 1 224 ? 21.59900 -13.57200 65.98600 1.000 39.18000 224 GLY B CA 1
ATOM 4005 C C . GLY B 1 224 ? 22.13000 -13.93500 64.60800 1.000 35.90000 224 GLY B C 1
ATOM 4006 O O . GLY B 1 224 ? 22.96800 -13.25100 64.02200 1.000 32.64000 224 GLY B O 1
ATOM 4007 N N . THR B 1 225 ? 21.63600 -15.05900 64.10900 1.000 34.07000 225 THR B N 1
ATOM 4008 C CA . THR B 1 225 ? 22.08700 -15.55300 62.81700 1.000 32.43000 225 THR B CA 1
ATOM 4009 C C . THR B 1 225 ? 21.48400 -14.72900 61.68400 1.000 34.90000 225 THR B C 1
ATOM 4010 O O . THR B 1 225 ? 20.30800 -14.34600 61.72100 1.000 30.25000 225 THR B O 1
ATOM 4014 N N . HIS B 1 226 ? 22.29800 -14.45600 60.66800 1.000 33.47000 226 HIS B N 1
ATOM 4015 C CA . HIS B 1 226 ? 21.78500 -13.79700 59.47700 1.000 33.04000 226 HIS B CA 1
ATOM 4016 C C . HIS B 1 226 ? 20.70600 -14.64400 58.81300 1.000 30.95000 226 HIS B C 1
ATOM 4017 O O . HIS B 1 226 ? 20.90800 -15.82600 58.52300 1.000 32.66000 226 HIS B O 1
ATOM 4024 N N . VAL B 1 227 ? 19.54500 -14.03900 58.58400 1.000 32.03000 227 VAL B N 1
ATOM 4025 C CA . VAL B 1 227 ? 18.47400 -14.69900 57.85900 1.000 30.78000 227 VAL B CA 1
ATOM 4026 C C . VAL B 1 227 ? 18.10500 -13.86200 56.63900 1.000 34.54000 227 VAL B C 1
ATOM 4027 O O . VAL B 1 227 ? 18.36300 -12.66100 56.56800 1.000 34.00000 227 VAL B O 1
ATOM 4031 N N . ASN B 1 228 ? 17.51700 -14.52400 55.65400 1.000 33.38000 228 ASN B N 1
ATOM 4032 C CA . ASN B 1 228 ? 17.06100 -13.86500 54.44100 1.000 32.52000 228 ASN B CA 1
ATOM 4033 C C . ASN B 1 228 ? 15.78000 -14.56400 54.01600 1.000 32.57000 228 ASN B C 1
ATOM 4034 O O . ASN B 1 228 ? 15.32100 -15.50000 54.67800 1.000 37.19000 228 ASN B O 1
ATOM 4039 N N . VAL B 1 229 ? 15.17500 -14.11000 52.91600 1.000 36.47000 229 VAL B N 1
ATOM 4040 C CA . VAL B 1 229 ? 13.85000 -14.58700 52.54200 1.000 32.69000 229 VAL B CA 1
ATOM 4041 C C . VAL B 1 229 ? 13.71400 -14.75200 51.03900 1.000 38.87000 229 VAL B C 1
ATOM 4042 O O . VAL B 1 229 ? 14.44900 -14.15900 50.24800 1.000 38.29000 229 VAL B O 1
ATOM 4046 N N . SER B 1 230 ? 12.70700 -15.52200 50.66300 1.000 33.12000 230 SER B N 1
ATOM 4047 C CA . SER B 1 230 ? 12.01000 -15.35300 49.40100 1.000 36.84000 230 SER B CA 1
ATOM 4048 C C . SER B 1 230 ? 10.69900 -14.64700 49.71100 1.000 31.60000 230 SER B C 1
ATOM 4049 O O . SER B 1 230 ? 10.15900 -14.78900 50.80600 1.000 36.84000 230 SER B O 1
ATOM 4052 N N . GLY B 1 231 ? 10.21600 -13.84000 48.77300 1.000 35.90000 231 GLY B N 1
ATOM 4053 C CA . GLY B 1 231 ? 9.04000 -13.04800 49.07100 1.000 35.96000 231 GLY B CA 1
ATOM 4054 C C . GLY B 1 231 ? 8.20500 -12.77300 47.84400 1.000 37.52000 231 GLY B C 1
ATOM 4055 O O . GLY B 1 231 ? 8.58300 -13.10600 46.72000 1.000 35.11000 231 GLY B O 1
ATOM 4056 N N . ALA B 1 232 ? 7.07300 -12.10700 48.07100 1.000 30.69000 232 ALA B N 1
ATOM 4057 C CA . ALA B 1 232 ? 6.11900 -11.79600 47.01800 1.000 30.25000 232 ALA B CA 1
ATOM 4058 C C . ALA B 1 232 ? 5.66000 -10.35300 47.17000 1.000 32.73000 232 ALA B C 1
ATOM 4059 O O . ALA B 1 232 ? 5.68300 -9.80400 48.26900 1.000 31.75000 232 ALA B O 1
ATOM 4061 N N . GLY B 1 233 ? 5.25400 -9.75800 46.04900 1.000 31.90000 233 GLY B N 1
ATOM 4062 C CA . GLY B 1 233 ? 4.66300 -8.43100 46.04700 1.000 36.94000 233 GLY B CA 1
ATOM 4063 C C . GLY B 1 233 ? 3.68700 -8.30000 44.89800 1.000 38.78000 233 GLY B C 1
ATOM 4064 O O . GLY B 1 233 ? 3.70500 -9.08600 43.94200 1.000 36.13000 233 GLY B O 1
ATOM 4065 N N . VAL B 1 234 ? 2.81800 -7.30100 45.00800 1.000 35.67000 234 VAL B N 1
ATOM 4066 C CA . VAL B 1 234 ? 1.84400 -7.02400 43.96000 1.000 35.42000 234 VAL B CA 1
ATOM 4067 C C . VAL B 1 234 ? 2.53000 -6.21200 42.87400 1.000 37.13000 234 VAL B C 1
ATOM 4068 O O . VAL B 1 234 ? 3.19300 -5.20600 43.15800 1.000 35.91000 234 VAL B O 1
ATOM 4072 N N . VAL B 1 235 ? 2.37500 -6.64200 41.62300 1.000 38.33000 235 VAL B N 1
ATOM 4073 C CA . VAL B 1 235 ? 2.91500 -5.86800 40.51500 1.000 37.85000 235 VAL B CA 1
ATOM 4074 C C . VAL B 1 235 ? 2.19300 -4.52400 40.46200 1.000 38.23000 235 VAL B C 1
ATOM 4075 O O . VAL B 1 235 ? 0.95800 -4.45800 40.51600 1.000 39.44000 235 VAL B O 1
ATOM 4079 N N . LYS B 1 236 ? 2.96500 -3.44400 40.33800 1.000 41.49000 236 LYS B N 1
ATOM 4080 C CA . LYS B 1 236 ? 2.39200 -2.09800 40.42200 1.000 39.05000 236 LYS B CA 1
ATOM 4081 C C . LYS B 1 236 ? 1.30200 -1.89300 39.38000 1.000 42.39000 236 LYS B C 1
ATOM 4082 O O . LYS B 1 236 ? 0.20900 -1.41100 39.69400 1.000 41.02000 236 LYS B O 1
ATOM 4084 N N . HIS B 1 237 ? 1.56700 -2.29400 38.13500 1.000 44.35000 237 HIS B N 1
ATOM 4085 C CA . HIS B 1 237 ? 0.63600 -2.11500 37.03000 1.000 44.60000 237 HIS B CA 1
ATOM 4086 C C . HIS B 1 237 ? -0.19500 -3.36500 36.76500 1.000 42.32000 237 HIS B C 1
ATOM 4087 O O . HIS B 1 237 ? -0.63800 -3.59500 35.63400 1.000 47.15000 237 HIS B O 1
ATOM 4094 N N . SER B 1 238 ? -0.43100 -4.16900 37.79400 1.000 40.92000 238 SER B N 1
ATOM 4095 C CA . SER B 1 238 ? -1.28000 -5.33900 37.63700 1.000 41.50000 238 SER B CA 1
ATOM 4096 C C . SER B 1 238 ? -2.70900 -4.91900 37.32300 1.000 47.61000 238 SER B C 1
ATOM 4097 O O . SER B 1 238 ? -3.22600 -3.95300 37.88900 1.000 46.71000 238 SER B O 1
ATOM 4100 N N . ASP B 1 239 ? -3.35700 -5.66200 36.42700 1.000 48.90000 239 ASP B N 1
ATOM 4101 C CA . ASP B 1 239 ? -4.76700 -5.42600 36.15000 1.000 50.52000 239 ASP B CA 1
ATOM 4102 C C . ASP B 1 239 ? -5.69600 -6.06400 37.18200 1.000 52.05000 239 ASP B C 1
ATOM 4103 O O . ASP B 1 239 ? -6.90100 -5.78600 37.15500 1.000 51.96000 239 ASP B O 1
ATOM 4108 N N A ASN B 1 240 ? -5.17200 -6.88900 38.08900 0.480 46.46000 240 ASN B N 1
ATOM 4109 N N B ASN B 1 240 ? -5.18800 -6.91300 38.07300 0.520 46.46000 240 ASN B N 1
ATOM 4110 C CA A ASN B 1 240 ? -5.97000 -7.54600 39.12500 0.480 45.10000 240 ASN B CA 1
ATOM 4111 C CA B ASN B 1 240 ? -6.00200 -7.52200 39.12600 0.520 45.10000 240 ASN B CA 1
ATOM 4112 C C A ASN B 1 240 ? -5.28700 -7.38700 40.47800 0.480 45.24000 240 ASN B C 1
ATOM 4113 C C B ASN B 1 240 ? -5.29200 -7.38100 40.46800 0.520 45.24000 240 ASN B C 1
ATOM 4114 O O A ASN B 1 240 ? -4.83700 -8.36900 41.08000 0.480 43.98000 240 ASN B O 1
ATOM 4115 O O B ASN B 1 240 ? -4.83100 -8.36900 41.05300 0.520 43.98000 240 ASN B O 1
ATOM 4124 N N . PRO B 1 241 ? -5.21600 -6.15900 41.00400 1.000 45.12000 241 PRO B N 1
ATOM 4125 C CA . PRO B 1 241 ? -4.47700 -5.95800 42.26300 1.000 43.99000 241 PRO B CA 1
ATOM 4126 C C . PRO B 1 241 ? -5.14000 -6.58800 43.47400 1.000 39.81000 241 PRO B C 1
ATOM 4127 O O . PRO B 1 241 ? -4.44000 -6.94300 44.42600 1.000 41.66000 241 PRO B O 1
ATOM 4131 N N . ALA B 1 242 ? -6.46500 -6.74200 43.46800 1.000 43.30000 242 ALA B N 1
ATOM 4132 C CA . ALA B 1 242 ? -7.15000 -7.32300 44.61600 1.000 44.61000 242 ALA B CA 1
ATOM 4133 C C . ALA B 1 242 ? -6.93400 -8.83000 44.67800 1.000 43.03000 242 ALA B C 1
ATOM 4134 O O . ALA B 1 242 ? -6.68900 -9.38500 45.75600 1.000 44.46000 242 ALA B O 1
ATOM 4136 N N . GLU B 1 243 ? -7.04100 -9.51100 43.53300 1.000 46.72000 243 GLU B N 1
ATOM 4137 C CA . GLU B 1 243 ? -6.79300 -10.94900 43.50200 1.000 42.96000 243 GLU B CA 1
ATOM 4138 C C . GLU B 1 243 ? -5.31700 -11.26700 43.69900 1.000 43.56000 243 GLU B C 1
ATOM 4139 O O . GLU B 1 243 ? -4.97900 -12.33600 44.21700 1.000 42.22000 243 GLU B O 1
ATOM 4145 N N . ALA B 1 244 ? -4.42900 -10.36300 43.27800 1.000 45.00000 244 ALA B N 1
ATOM 4146 C CA . ALA B 1 244 ? -3.00600 -10.53100 43.55700 1.000 42.82000 244 ALA B CA 1
ATOM 4147 C C . ALA B 1 244 ? -2.72200 -10.45200 45.05200 1.000 42.69000 244 ALA B C 1
ATOM 4148 O O . ALA B 1 244 ? -1.93000 -11.24200 45.58400 1.000 39.51000 244 ALA B O 1
ATOM 4150 N N . GLN B 1 245 ? -3.34900 -9.49600 45.74400 1.000 40.49000 245 GLN B N 1
ATOM 4151 C CA . GLN B 1 245 ? -3.15200 -9.36100 47.18400 1.000 38.41000 245 GLN B CA 1
ATOM 4152 C C . GLN B 1 245 ? -3.72800 -10.55000 47.94400 1.000 39.73000 245 GLN B C 1
ATOM 4153 O O . GLN B 1 245 ? -3.15000 -11.00000 48.94100 1.000 40.22000 245 GLN B O 1
ATOM 4159 N N . LYS B 1 246 ? -4.86500 -11.07500 47.49000 1.000 41.39000 246 LYS B N 1
ATOM 4160 C CA . LYS B 1 246 ? -5.47400 -12.21400 48.16800 1.000 38.04000 246 LYS B CA 1
ATOM 4161 C C . LYS B 1 246 ? -4.59700 -13.45800 48.07000 1.000 44.12000 246 LYS B C 1
ATOM 4162 O O . LYS B 1 246 ? -4.51600 -14.24500 49.02000 1.000 39.32000 246 LYS B O 1
ATOM 4164 N N . PHE B 1 247 ? -3.91900 -13.64400 46.93400 1.000 41.29000 247 PHE B N 1
ATOM 4165 C CA . PHE B 1 247 ? -3.05700 -14.81100 46.77800 1.000 43.40000 247 PHE B CA 1
ATOM 4166 C C . PHE B 1 247 ? -1.87100 -14.74400 47.73500 1.000 38.69000 247 PHE B C 1
ATOM 4167 O O . PHE B 1 247 ? -1.55000 -15.73400 48.40200 1.000 40.65000 247 PHE B O 1
ATOM 4175 N N . ILE B 1 248 ? -1.24800 -13.56800 47.85700 1.000 36.77000 248 ILE B N 1
ATOM 4176 C CA . ILE B 1 248 ? -0.09600 -13.41800 48.74100 1.000 32.79000 248 ILE B CA 1
ATOM 4177 C C . ILE B 1 248 ? -0.51800 -13.60200 50.19000 1.000 38.92000 248 ILE B C 1
ATOM 4178 O O . ILE B 1 248 ? 0.22600 -14.16900 51.00100 1.000 33.71000 248 ILE B O 1
ATOM 4183 N N . GLU B 1 249 ? -1.70700 -13.10100 50.54900 1.000 41.19000 249 GLU B N 1
ATOM 4184 C CA . GLU B 1 249 ? -2.23000 -13.34000 51.89200 1.000 40.75000 249 GLU B CA 1
ATOM 4185 C C . GLU B 1 249 ? -2.44400 -14.83000 52.14300 1.000 38.08000 249 GLU B C 1
ATOM 4186 O O . GLU B 1 249 ? -2.13400 -15.33100 53.23000 1.000 42.14000 249 GLU B O 1
ATOM 4192 N N . TRP B 1 250 ? -2.94600 -15.56300 51.14500 1.000 40.14000 250 TRP B N 1
ATOM 4193 C CA . TRP B 1 250 ? -3.09700 -17.00900 51.31700 1.000 41.57000 250 TRP B CA 1
ATOM 4194 C C . TRP B 1 250 ? -1.74200 -17.68700 51.47400 1.000 40.50000 250 TRP B C 1
ATOM 4195 O O . TRP B 1 250 ? -1.60400 -18.63900 52.25000 1.000 43.97000 250 TRP B O 1
ATOM 4206 N N . LEU B 1 251 ? -0.73500 -17.21900 50.73200 1.000 41.70000 251 LEU B N 1
ATOM 4207 C CA . LEU B 1 251 ? 0.60700 -17.78900 50.83600 1.000 39.97000 251 LEU B CA 1
ATOM 4208 C C . LEU B 1 251 ? 1.18900 -17.65000 52.23700 1.000 39.02000 251 LEU B C 1
ATOM 4209 O O . LEU B 1 251 ? 2.02900 -18.45800 52.63600 1.000 38.49000 251 LEU B O 1
ATOM 4214 N N . SER B 1 252 ? 0.78100 -16.62600 52.99200 1.000 39.28000 252 SER B N 1
ATOM 4215 C CA . SER B 1 252 ? 1.27300 -16.45300 54.35500 1.000 36.28000 252 SER B CA 1
ATOM 4216 C C . SER B 1 252 ? 0.52800 -17.30800 55.36900 1.000 41.28000 252 SER B C 1
ATOM 4217 O O . SER B 1 252 ? 0.95300 -17.36800 56.52800 1.000 41.50000 252 SER B O 1
ATOM 4220 N N . SER B 1 253 ? -0.57500 -17.93800 54.97200 1.000 38.38000 253 SER B N 1
ATOM 4221 C CA . SER B 1 253 ? -1.38900 -18.72000 55.89300 1.000 44.36000 253 SER B CA 1
ATOM 4222 C C . SER B 1 253 ? -0.71200 -20.05100 56.20900 1.000 48.14000 253 SER B C 1
ATOM 4223 O O . SER B 1 253 ? 0.25900 -20.45400 55.56400 1.000 47.20000 253 SER B O 1
ATOM 4226 N N . ASN B 1 254 ? -1.27300 -20.75900 57.19500 1.000 50.07000 254 ASN B N 1
ATOM 4227 C CA . ASN B 1 254 ? -0.62900 -21.96000 57.72100 1.000 51.90000 254 ASN B CA 1
ATOM 4228 C C . ASN B 1 254 ? -0.43100 -23.02200 56.64400 1.000 50.83000 254 ASN B C 1
ATOM 4229 O O . ASN B 1 254 ? 0.69300 -23.49300 56.42000 1.000 50.55000 254 ASN B O 1
ATOM 4234 N N . GLU B 1 255 ? -1.51300 -23.41200 55.96100 1.000 51.28000 255 GLU B N 1
ATOM 4235 C CA . GLU B 1 255 ? -1.43000 -24.53400 55.02500 1.000 52.15000 255 GLU B CA 1
ATOM 4236 C C . GLU B 1 255 ? -0.50400 -24.22200 53.85500 1.000 50.86000 255 GLU B C 1
ATOM 4237 O O . GLU B 1 255 ? 0.23400 -25.10000 53.38600 1.000 47.45000 255 GLU B O 1
ATOM 4243 N N . ALA B 1 256 ? -0.52800 -22.97700 53.36900 1.000 48.21000 256 ALA B N 1
ATOM 4244 C CA . ALA B 1 256 ? 0.30900 -22.61700 52.23000 1.000 45.02000 256 ALA B CA 1
ATOM 4245 C C . ALA B 1 256 ? 1.77400 -22.49800 52.62700 1.000 44.16000 256 ALA B C 1
ATOM 4246 O O . ALA B 1 256 ? 2.65800 -22.83100 51.82800 1.000 42.63000 256 ALA B O 1
ATOM 4248 N N . GLN B 1 257 ? 2.05000 -22.03900 53.85100 1.000 42.26000 257 GLN B N 1
ATOM 4249 C CA . GLN B 1 257 ? 3.43100 -21.96000 54.31100 1.000 40.48000 257 GLN B CA 1
ATOM 4250 C C . GLN B 1 257 ? 4.08200 -23.33300 54.28300 1.000 43.04000 257 GLN B C 1
ATOM 4251 O O . GLN B 1 257 ? 5.25500 -23.46600 53.92600 1.000 39.88000 257 GLN B O 1
ATOM 4257 N N . ARG B 1 258 ? 3.32900 -24.36700 54.65200 1.000 44.49000 258 ARG B N 1
ATOM 4258 C CA . ARG B 1 258 ? 3.85900 -25.72300 54.57700 1.000 43.38000 258 ARG B CA 1
ATOM 4259 C C . ARG B 1 258 ? 4.18600 -26.09800 53.14200 1.000 40.63000 258 ARG B C 1
ATOM 4260 O O . ARG B 1 258 ? 5.29600 -26.55000 52.84800 1.000 45.81000 258 ARG B O 1
ATOM 4268 N N . LEU B 1 259 ? 3.24900 -25.86400 52.21900 1.000 41.97000 259 LEU B N 1
ATOM 4269 C CA . LEU B 1 259 ? 3.50500 -26.19000 50.82100 1.000 47.01000 259 LEU B CA 1
ATOM 4270 C C . LEU B 1 259 ? 4.63500 -25.35400 50.24500 1.000 48.85000 259 LEU B C 1
ATOM 4271 O O . LEU B 1 259 ? 5.39600 -25.83700 49.39900 1.000 44.59000 259 LEU B O 1
ATOM 4276 N N . TYR B 1 260 ? 4.76800 -24.11000 50.69900 1.000 44.44000 260 TYR B N 1
ATOM 4277 C CA . TYR B 1 260 ? 5.73300 -23.19500 50.11000 1.000 45.79000 260 TYR B CA 1
ATOM 4278 C C . TYR B 1 260 ? 7.14100 -23.47300 50.60900 1.000 45.66000 260 TYR B C 1
ATOM 4279 O O . TYR B 1 260 ? 8.10400 -23.39100 49.83900 1.000 44.31000 260 TYR B O 1
ATOM 4288 N N . ALA B 1 261 ? 7.27400 -23.82200 51.88700 1.000 44.13000 261 ALA B N 1
ATOM 4289 C CA . ALA B 1 261 ? 8.57100 -23.88500 52.54800 1.000 48.89000 261 ALA B CA 1
ATOM 4290 C C . ALA B 1 261 ? 9.09500 -25.29900 52.75400 1.000 44.39000 261 ALA B C 1
ATOM 4291 O O . ALA B 1 261 ? 10.30500 -25.50800 52.64900 1.000 45.41000 261 ALA B O 1
ATOM 4293 N N . ASP B 1 262 ? 8.22700 -26.26600 53.07500 1.000 47.59000 262 ASP B N 1
ATOM 4294 C CA . ASP B 1 262 ? 8.71500 -27.58000 53.48900 1.000 49.60000 262 ASP B CA 1
ATOM 4295 C C . ASP B 1 262 ? 9.50800 -28.25800 52.38300 1.000 47.26000 262 ASP B C 1
ATOM 4296 O O . ASP B 1 262 ? 10.61900 -28.74000 52.61800 1.000 46.69000 262 ASP B O 1
ATOM 4301 N N . ARG B 1 263 ? 8.98100 -28.25200 51.15600 1.000 47.89000 263 ARG B N 1
ATOM 4302 C CA . ARG B 1 263 ? 9.62400 -28.99100 50.07400 1.000 51.79000 263 ARG B CA 1
ATOM 4303 C C . ARG B 1 263 ? 10.99100 -28.43000 49.71100 1.000 45.69000 263 ARG B C 1
ATOM 4304 O O . ARG B 1 263 ? 11.81900 -29.16800 49.16500 1.000 48.57000 263 ARG B O 1
ATOM 4306 N N . ASN B 1 264 ? 11.26800 -27.16400 50.02000 1.000 48.26000 264 ASN B N 1
ATOM 4307 C CA . ASN B 1 264 ? 12.58300 -26.60700 49.74200 1.000 45.88000 264 ASN B CA 1
ATOM 4308 C C . ASN B 1 264 ? 13.47200 -26.57800 50.97900 1.000 40.53000 264 ASN B C 1
ATOM 4309 O O . ASN B 1 264 ? 14.56400 -26.00600 50.92800 1.000 41.67000 264 ASN B O 1
ATOM 4314 N N . PHE B 1 265 ? 13.04100 -27.20400 52.07800 1.000 39.94000 265 PHE B N 1
ATOM 4315 C CA . PHE B 1 265 ? 13.81900 -27.27200 53.31900 1.000 38.95000 265 PHE B CA 1
ATOM 4316 C C . PHE B 1 265 ? 14.13600 -25.88300 53.86600 1.000 40.36000 265 PHE B C 1
ATOM 4317 O O . PHE B 1 265 ? 15.19900 -25.66100 54.44900 1.000 39.29000 265 PHE B O 1
ATOM 4325 N N . GLU B 1 266 ? 13.21400 -24.94500 53.68600 1.000 42.45000 266 GLU B N 1
ATOM 4326 C CA . GLU B 1 266 ? 13.32200 -23.61100 54.26300 1.000 42.21000 266 GLU B CA 1
ATOM 4327 C C . GLU B 1 266 ? 12.42100 -23.49600 55.48700 1.000 43.69000 266 GLU B C 1
ATOM 4328 O O . GLU B 1 266 ? 11.54500 -24.33000 55.72600 1.000 44.60000 266 GLU B O 1
ATOM 4334 N N . TYR B 1 267 ? 12.65000 -22.44300 56.27200 1.000 40.84000 267 TYR B N 1
ATOM 4335 C CA . TYR B 1 267 ? 11.75800 -22.15400 57.38700 1.000 42.50000 267 TYR B CA 1
ATOM 4336 C C . TYR B 1 267 ? 10.54300 -21.37400 56.89300 1.000 41.77000 267 TYR B C 1
ATOM 4337 O O . TYR B 1 267 ? 10.66800 -20.53900 55.99000 1.000 44.34000 267 TYR B O 1
ATOM 4346 N N . PRO B 1 268 ? 9.36300 -21.61100 57.46300 1.000 42.00000 268 PRO B N 1
ATOM 4347 C CA . PRO B 1 268 ? 8.23300 -20.72900 57.16700 1.000 40.82000 268 PRO B CA 1
ATOM 4348 C C . PRO B 1 268 ? 8.55400 -19.33700 57.67800 1.000 42.01000 268 PRO B C 1
ATOM 4349 O O . PRO B 1 268 ? 9.27600 -19.17000 58.66400 1.000 43.14000 268 PRO B O 1
ATOM 4353 N N . ALA B 1 269 ? 8.05400 -18.32500 56.96900 1.000 38.18000 269 ALA B N 1
ATOM 4354 C CA . ALA B 1 269 ? 8.20400 -16.96400 57.47500 1.000 41.66000 269 ALA B CA 1
ATOM 4355 C C . ALA B 1 269 ? 7.20100 -16.67500 58.58300 1.000 42.63000 269 ALA B C 1
ATOM 4356 O O . ALA B 1 269 ? 7.47300 -15.85600 59.47200 1.000 41.66000 269 ALA B O 1
ATOM 4358 N N . ASN B 1 270 ? 6.05300 -17.34700 58.54600 1.000 42.03000 270 ASN B N 1
ATOM 4359 C CA . ASN B 1 270 ? 5.03100 -17.25200 59.58100 1.000 42.20000 270 ASN B CA 1
ATOM 4360 C C . ASN B 1 270 ? 5.51100 -18.00400 60.81400 1.000 44.67000 270 ASN B C 1
ATOM 4361 O O . ASN B 1 270 ? 5.62000 -19.23400 60.79500 1.000 47.56000 270 ASN B O 1
ATOM 4366 N N . ILE B 1 271 ? 5.80600 -17.27100 61.89200 1.000 46.65000 271 ILE B N 1
ATOM 4367 C CA . ILE B 1 271 ? 6.40800 -17.88800 63.07000 1.000 49.46000 271 ILE B CA 1
ATOM 4368 C C . ILE B 1 271 ? 5.45100 -18.81600 63.80200 1.000 52.31000 271 ILE B C 1
ATOM 4369 O O . ILE B 1 271 ? 5.89200 -19.60800 64.64300 1.000 50.21000 271 ILE B O 1
ATOM 4374 N N . GLN B 1 272 ? 4.16000 -18.77500 63.48100 1.000 50.20000 272 GLN B N 1
ATOM 4375 C CA . GLN B 1 272 ? 3.21300 -19.71400 64.06900 1.000 48.12000 272 GLN B CA 1
ATOM 4376 C C . GLN B 1 272 ? 3.19500 -21.06900 63.36600 1.000 51.74000 272 GLN B C 1
ATOM 4377 O O . GLN B 1 272 ? 2.50200 -21.97600 63.83400 1.000 52.36000 272 GLN B O 1
ATOM 4379 N N . VAL B 1 273 ? 3.95700 -21.24700 62.28700 1.000 46.56000 273 VAL B N 1
ATOM 4380 C CA . VAL B 1 273 ? 4.02700 -22.51700 61.56800 1.000 49.45000 273 VAL B CA 1
ATOM 4381 C C . VAL B 1 273 ? 5.33500 -23.20600 61.93800 1.000 45.95000 273 VAL B C 1
ATOM 4382 O O . VAL B 1 273 ? 6.42200 -22.71700 61.60700 1.000 43.62000 273 VAL B O 1
ATOM 4386 N N . THR B 1 274 ? 5.23500 -24.35100 62.60200 1.000 49.21000 274 THR B N 1
ATOM 4387 C CA . THR B 1 274 ? 6.43600 -25.06000 63.02900 1.000 49.15000 274 THR B CA 1
ATOM 4388 C C . THR B 1 274 ? 7.18900 -25.60300 61.81600 1.000 48.62000 274 THR B C 1
ATOM 4389 O O . THR B 1 274 ? 6.57200 -26.07700 60.85900 1.000 49.00000 274 THR B O 1
ATOM 4393 N N . PRO B 1 275 ? 8.51800 -25.54200 61.82200 1.000 47.25000 275 PRO B N 1
ATOM 4394 C CA . PRO B 1 275 ? 9.28000 -25.96700 60.64600 1.000 46.14000 275 PRO B CA 1
ATOM 4395 C C . PRO B 1 275 ? 9.14000 -27.46300 60.42000 1.000 47.49000 275 PRO B C 1
ATOM 4396 O O . PRO B 1 275 ? 8.81800 -28.22900 61.33200 1.000 48.75000 275 PRO B O 1
ATOM 4400 N N . THR B 1 276 ? 9.35300 -27.86900 59.16800 1.000 48.96000 276 THR B N 1
ATOM 4401 C CA . THR B 1 276 ? 9.30400 -29.28500 58.83600 1.000 47.14000 276 THR B CA 1
ATOM 4402 C C . THR B 1 276 ? 10.35900 -30.03500 59.65200 1.000 46.66000 276 THR B C 1
ATOM 4403 O O . THR B 1 276 ? 11.40600 -29.47400 59.99300 1.000 45.89000 276 THR B O 1
ATOM 4407 N N . PRO B 1 277 ? 10.08900 -31.29100 60.02000 1.000 47.05000 277 PRO B N 1
ATOM 4408 C CA . PRO B 1 277 ? 11.00900 -31.99800 60.93300 1.000 42.31000 277 PRO B CA 1
ATOM 4409 C C . PRO B 1 277 ? 12.46000 -32.06700 60.46900 1.000 43.53000 277 PRO B C 1
ATOM 4410 O O . PRO B 1 277 ? 13.36200 -31.93600 61.30500 1.000 41.46000 277 PRO B O 1
ATOM 4414 N N . ALA B 1 278 ? 12.72000 -32.27600 59.16900 1.000 44.57000 278 ALA B N 1
ATOM 4415 C CA . ALA B 1 278 ? 14.10300 -32.35600 58.69000 1.000 42.51000 278 ALA B CA 1
ATOM 4416 C C . ALA B 1 278 ? 14.87700 -31.07200 58.96200 1.000 45.73000 278 ALA B C 1
ATOM 4417 O O . ALA B 1 278 ? 16.09700 -31.10700 59.17300 1.000 43.19000 278 ALA B O 1
ATOM 4419 N N . VAL B 1 279 ? 14.18900 -29.93700 58.96300 1.000 44.21000 279 VAL B N 1
ATOM 4420 C CA . VAL B 1 279 ? 14.79500 -28.65200 59.29400 1.000 44.05000 279 VAL B CA 1
ATOM 4421 C C . VAL B 1 279 ? 14.80500 -28.43300 60.80200 1.000 45.03000 279 VAL B C 1
ATOM 4422 O O . VAL B 1 279 ? 15.80800 -27.98500 61.36800 1.000 43.72000 279 VAL B O 1
ATOM 4426 N N . ALA B 1 280 ? 13.70100 -28.77800 61.47100 1.000 44.33000 280 ALA B N 1
ATOM 4427 C CA . ALA B 1 280 ? 13.62800 -28.62200 62.91900 1.000 42.22000 280 ALA B CA 1
ATOM 4428 C C . ALA B 1 280 ? 14.67200 -29.46100 63.63900 1.000 42.20000 280 ALA B C 1
ATOM 4429 O O . ALA B 1 280 ? 15.06200 -29.11300 64.75600 1.000 40.89000 280 ALA B O 1
ATOM 4431 N N . ARG B 1 281 ? 15.13000 -30.55800 63.02100 1.000 47.05000 281 ARG B N 1
ATOM 4432 C CA . ARG B 1 281 ? 16.14000 -31.42400 63.62200 1.000 46.41000 281 ARG B CA 1
ATOM 4433 C C . ARG B 1 281 ? 17.46000 -30.70100 63.86900 1.000 48.22000 281 ARG B C 1
ATOM 4434 O O . ARG B 1 281 ? 18.24900 -31.14100 64.71300 1.000 46.62000 281 ARG B O 1
ATOM 4442 N N . TRP B 1 282 ? 17.73900 -29.61900 63.13900 1.000 46.59000 282 TRP B N 1
ATOM 4443 C CA . TRP B 1 282 ? 19.01200 -28.92700 63.31800 1.000 45.86000 282 TRP B CA 1
ATOM 4444 C C . TRP B 1 282 ? 19.06500 -28.14200 64.61500 1.000 42.19000 282 TRP B C 1
ATOM 4445 O O . TRP B 1 282 ? 20.16000 -27.77100 65.05300 1.000 46.52000 282 TRP B O 1
ATOM 4456 N N . GLY B 1 283 ? 17.92300 -27.89300 65.23700 1.000 45.24000 283 GLY B N 1
ATOM 4457 C CA . GLY B 1 283 ? 17.84800 -27.19400 66.50400 1.000 45.07000 283 GLY B CA 1
ATOM 4458 C C . GLY B 1 283 ? 17.28700 -25.79100 66.34300 1.000 41.26000 283 GLY B C 1
ATOM 4459 O O . GLY B 1 283 ? 17.17500 -25.25000 65.24400 1.000 41.80000 283 GLY B O 1
ATOM 4460 N N . ARG B 1 284 ? 16.90400 -25.21500 67.48200 1.000 41.35000 284 ARG B N 1
ATOM 4461 C CA . ARG B 1 284 ? 16.41000 -23.84400 67.52700 1.000 41.37000 284 ARG B CA 1
ATOM 4462 C C . ARG B 1 284 ? 17.57200 -22.85400 67.54900 1.000 40.44000 284 ARG B C 1
ATOM 4463 O O . ARG B 1 284 ? 18.68400 -23.17800 67.97200 1.000 41.36000 284 ARG B O 1
ATOM 4465 N N . PHE B 1 285 ? 17.29600 -21.61900 67.11800 1.000 40.65000 285 PHE B N 1
ATOM 4466 C CA . PHE B 1 285 ? 18.35400 -20.61800 67.08400 1.000 40.95000 285 PHE B CA 1
ATOM 4467 C C . PHE B 1 285 ? 17.75400 -19.21600 67.06600 1.000 36.16000 285 PHE B C 1
ATOM 4468 O O . PHE B 1 285 ? 16.65400 -19.00100 66.54600 1.000 38.75000 285 PHE B O 1
ATOM 4476 N N . LYS B 1 286 ? 18.50200 -18.26400 67.61900 1.000 39.78000 286 LYS B N 1
ATOM 4477 C CA . LYS B 1 286 ? 18.12400 -16.85100 67.54700 1.000 42.60000 286 LYS B CA 1
ATOM 4478 C C . LYS B 1 286 ? 18.53600 -16.26900 66.20100 1.000 41.65000 286 LYS B C 1
ATOM 4479 O O . LYS B 1 286 ? 19.68900 -16.42100 65.77800 1.000 42.22000 286 LYS B O 1
ATOM 4484 N N . GLN B 1 287 ? 17.59300 -15.62400 65.52500 1.000 39.64000 287 GLN B N 1
ATOM 4485 C CA . GLN B 1 287 ? 17.86600 -14.95700 64.26300 1.000 36.60000 287 GLN B CA 1
ATOM 4486 C C . GLN B 1 287 ? 17.97800 -13.44900 64.44400 1.000 40.39000 287 GLN B C 1
ATOM 4487 O O . GLN B 1 287 ? 17.40000 -12.86400 65.36300 1.000 40.63000 287 GLN B O 1
ATOM 4493 N N . ASP B 1 288 ? 18.74500 -12.82700 63.55200 1.000 35.30000 288 ASP B N 1
ATOM 4494 C CA . ASP B 1 288 ? 18.85500 -11.37200 63.52700 1.000 34.08000 288 ASP B CA 1
ATOM 4495 C C . ASP B 1 288 ? 17.50700 -10.76000 63.17500 1.000 36.81000 288 ASP B C 1
ATOM 4496 O O . ASP B 1 288 ? 16.80200 -11.25200 62.28900 1.000 38.74000 288 ASP B O 1
ATOM 4501 N N . PHE B 1 289 ? 17.12300 -9.69400 63.89000 1.000 38.49000 289 PHE B N 1
ATOM 4502 C CA . PHE B 1 289 ? 15.86300 -9.00300 63.62200 1.000 37.92000 289 PHE B CA 1
ATOM 4503 C C . PHE B 1 289 ? 16.03500 -7.72300 62.81100 1.000 35.66000 289 PHE B C 1
ATOM 4504 O O . PHE B 1 289 ? 15.06900 -6.97200 62.65400 1.000 40.20000 289 PHE B O 1
ATOM 4512 N N . ILE B 1 290 ? 17.23000 -7.46300 62.27600 1.000 42.72000 290 ILE B N 1
ATOM 4513 C CA . ILE B 1 290 ? 17.37800 -6.39500 61.29600 1.000 37.74000 290 ILE B CA 1
ATOM 4514 C C . ILE B 1 290 ? 16.39500 -6.63000 60.15900 1.000 41.76000 290 ILE B C 1
ATOM 4515 O O . ILE B 1 290 ? 16.16400 -7.77200 59.73600 1.000 37.18000 290 ILE B O 1
ATOM 4520 N N . ASN B 1 291 ? 15.77900 -5.55400 59.67300 1.000 38.16000 291 ASN B N 1
ATOM 4521 C CA . ASN B 1 291 ? 14.85300 -5.71000 58.56000 1.000 39.46000 291 ASN B CA 1
ATOM 4522 C C . ASN B 1 291 ? 15.63900 -6.12100 57.32100 1.000 33.84000 291 ASN B C 1
ATOM 4523 O O . ASN B 1 291 ? 16.67800 -5.53200 57.00200 1.000 34.84000 291 ASN B O 1
ATOM 4528 N N . VAL B 1 292 ? 15.15700 -7.15600 56.63400 1.000 39.49000 292 VAL B N 1
ATOM 4529 C CA . VAL B 1 292 ? 15.95900 -7.77000 55.58300 1.000 36.19000 292 VAL B CA 1
ATOM 4530 C C . VAL B 1 292 ? 16.09800 -6.88700 54.35100 1.000 36.45000 292 VAL B C 1
ATOM 4531 O O . VAL B 1 292 ? 16.90600 -7.20300 53.46900 1.000 33.23000 292 VAL B O 1
ATOM 4535 N N . SER B 1 293 ? 15.35500 -5.77100 54.27200 1.000 32.70000 293 SER B N 1
ATOM 4536 C CA . SER B 1 293 ? 15.55800 -4.82600 53.18000 1.000 29.08000 293 SER B CA 1
ATOM 4537 C C . SER B 1 293 ? 16.94400 -4.21600 53.21700 1.000 32.01000 293 SER B C 1
ATOM 4538 O O . SER B 1 293 ? 17.41600 -3.70300 52.19600 1.000 34.53000 293 SER B O 1
ATOM 4541 N N . VAL B 1 294 ? 17.60400 -4.26000 54.37300 1.000 31.50000 294 VAL B N 1
ATOM 4542 C CA . VAL B 1 294 ? 18.96900 -3.76800 54.49900 1.000 30.95000 294 VAL B CA 1
ATOM 4543 C C . VAL B 1 294 ? 19.91600 -4.54400 53.59600 1.000 36.36000 294 VAL B C 1
ATOM 4544 O O . VAL B 1 294 ? 20.95400 -4.01900 53.16300 1.000 37.90000 294 VAL B O 1
ATOM 4548 N N . ALA B 1 295 ? 19.58200 -5.80000 53.29700 1.000 32.51000 295 ALA B N 1
ATOM 4549 C CA . ALA B 1 295 ? 20.39300 -6.57100 52.36700 1.000 33.44000 295 ALA B CA 1
ATOM 4550 C C . ALA B 1 295 ? 20.51200 -5.86300 51.02300 1.000 34.32000 295 ALA B C 1
ATOM 4551 O O . ALA B 1 295 ? 21.57800 -5.87700 50.39700 1.000 37.94000 295 ALA B O 1
ATOM 4553 N N . GLY B 1 296 ? 19.45000 -5.19300 50.59200 1.000 34.09000 296 GLY B N 1
ATOM 4554 C CA . GLY B 1 296 ? 19.49400 -4.42900 49.36400 1.000 37.07000 296 GLY B CA 1
ATOM 4555 C C . GLY B 1 296 ? 20.09200 -3.05300 49.55800 1.000 37.55000 296 GLY B C 1
ATOM 4556 O O . GLY B 1 296 ? 20.89800 -2.60600 48.73500 1.000 37.02000 296 GLY B O 1
ATOM 4557 N N . GLN B 1 297 ? 19.72700 -2.39800 50.66500 1.000 37.14000 297 GLN B N 1
ATOM 4558 C CA . GLN B 1 297 ? 20.21200 -1.04900 50.94800 1.000 34.66000 297 GLN B CA 1
ATOM 4559 C C . GLN B 1 297 ? 21.72900 -0.99100 50.91500 1.000 41.38000 297 GLN B C 1
ATOM 4560 O O . GLN B 1 297 ? 22.31200 -0.04100 50.38000 1.000 37.74000 297 GLN B O 1
ATOM 4563 N N . ASN B 1 298 ? 22.38300 -1.99800 51.49500 1.000 31.22000 298 ASN B N 1
ATOM 4564 C CA . ASN B 1 298 ? 23.83200 -2.05000 51.60800 1.000 32.38000 298 ASN B CA 1
ATOM 4565 C C . ASN B 1 298 ? 24.45700 -2.98500 50.58600 1.000 32.78000 298 ASN B C 1
ATOM 4566 O O . ASN B 1 298 ? 25.58900 -3.43900 50.78000 1.000 34.02000 298 ASN B O 1
ATOM 4571 N N . GLN B 1 299 ? 23.72900 -3.32100 49.52500 1.000 36.86000 299 GLN B N 1
ATOM 4572 C CA . GLN B 1 299 ? 24.27100 -4.25600 48.54700 1.000 31.60000 299 GLN B CA 1
ATOM 4573 C C . GLN B 1 299 ? 25.52000 -3.69800 47.87500 1.000 37.30000 299 GLN B C 1
ATOM 4574 O O . GLN B 1 299 ? 26.52800 -4.40100 47.74900 1.000 31.19000 299 GLN B O 1
ATOM 4580 N N . GLN B 1 300 ? 25.49500 -2.42100 47.46100 1.000 30.96000 300 GLN B N 1
ATOM 4581 C CA . GLN B 1 300 ? 26.65500 -1.91000 46.73300 1.000 33.15000 300 GLN B CA 1
ATOM 4582 C C . GLN B 1 300 ? 27.87400 -1.78400 47.63100 1.000 31.64000 300 GLN B C 1
ATOM 4583 O O . GLN B 1 300 ? 28.99100 -2.08100 47.19500 1.000 33.86000 300 GLN B O 1
ATOM 4589 N N . LYS B 1 301 ? 27.69100 -1.32500 48.87800 1.000 31.40000 301 LYS B N 1
ATOM 4590 C CA . LYS B 1 301 ? 28.81100 -1.31100 49.82100 1.000 34.02000 301 LYS B CA 1
ATOM 4591 C C . LYS B 1 301 ? 29.35300 -2.72100 50.02500 1.000 29.45000 301 LYS B C 1
ATOM 4592 O O . LYS B 1 301 ? 30.55700 -2.91200 50.23000 1.000 32.42000 301 LYS B O 1
ATOM 4598 N N . ALA B 1 302 ? 28.46200 -3.70400 50.04100 1.000 28.73000 302 ALA B N 1
ATOM 4599 C CA . ALA B 1 302 ? 28.88300 -5.09700 50.20700 1.000 33.39000 302 ALA B CA 1
ATOM 4600 C C . ALA B 1 302 ? 29.69000 -5.57200 49.00400 1.000 31.18000 302 ALA B C 1
ATOM 4601 O O . ALA B 1 302 ? 30.74200 -6.20100 49.16300 1.000 29.43000 302 ALA B O 1
ATOM 4603 N N . ILE B 1 303 ? 29.22300 -5.25000 47.79700 1.000 34.93000 303 ILE B N 1
ATOM 4604 C CA . ILE B 1 303 ? 29.97200 -5.58500 46.58900 1.000 32.08000 303 ILE B CA 1
ATOM 4605 C C . ILE B 1 303 ? 31.35500 -4.95400 46.64000 1.000 34.44000 303 ILE B C 1
ATOM 4606 O O . ILE B 1 303 ? 32.36800 -5.62500 46.44200 1.000 34.53000 303 ILE B O 1
ATOM 4611 N N . MET B 1 304 ? 31.41700 -3.64400 46.92300 1.000 32.76000 304 MET B N 1
ATOM 4612 C CA . MET B 1 304 ? 32.71300 -2.97300 46.97700 1.000 33.15000 304 MET B CA 1
ATOM 4613 C C . MET B 1 304 ? 33.60400 -3.59500 48.04300 1.000 33.06000 304 MET B C 1
ATOM 4614 O O . MET B 1 304 ? 34.81200 -3.77300 47.83500 1.000 37.21000 304 MET B O 1
ATOM 4619 N N . THR B 1 305 ? 33.01900 -3.95200 49.18700 1.000 35.22000 305 THR B N 1
ATOM 4620 C CA . THR B 1 305 ? 33.79300 -4.54100 50.27400 1.000 32.64000 305 THR B CA 1
ATOM 4621 C C . THR B 1 305 ? 34.46500 -5.83700 49.83200 1.000 35.14000 305 THR B C 1
ATOM 4622 O O . THR B 1 305 ? 35.66200 -6.04800 50.06300 1.000 40.10000 305 THR B O 1
ATOM 4626 N N . MET B 1 306 ? 33.70300 -6.72600 49.20700 1.000 34.77000 306 MET B N 1
ATOM 4627 C CA . MET B 1 306 ? 34.29500 -8.00400 48.80900 1.000 33.20000 306 MET B CA 1
ATOM 4628 C C . MET B 1 306 ? 35.34500 -7.82900 47.71500 1.000 34.49000 306 MET B C 1
ATOM 4629 O O . MET B 1 306 ? 36.35800 -8.54000 47.71400 1.000 36.14000 306 MET B O 1
ATOM 4634 N N . LYS B 1 307 ? 35.15100 -6.85500 46.81700 1.000 36.63000 307 LYS B N 1
ATOM 4635 C CA . LYS B 1 307 ? 36.13500 -6.60300 45.76600 1.000 35.87000 307 LYS B CA 1
ATOM 4636 C C . LYS B 1 307 ? 37.45900 -6.12700 46.35300 1.000 38.00000 307 LYS B C 1
ATOM 4637 O O . LYS B 1 307 ? 38.53100 -6.58900 45.94600 1.000 38.40000 307 LYS B O 1
ATOM 4639 N N . ARG B 1 308 ? 37.40600 -5.18700 47.30100 1.000 40.27000 308 ARG B N 1
ATOM 4640 C CA . ARG B 1 308 ? 38.62600 -4.68600 47.93000 1.000 39.68000 308 ARG B CA 1
ATOM 4641 C C . ARG B 1 308 ? 39.34100 -5.76000 48.72800 1.000 39.45000 308 ARG B C 1
ATOM 4642 O O . ARG B 1 308 ? 40.55900 -5.67800 48.92400 1.000 41.96000 308 ARG B O 1
ATOM 4650 N N . ALA B 1 309 ? 38.60400 -6.75100 49.22700 1.000 38.97000 309 ALA B N 1
ATOM 4651 C CA . ALA B 1 309 ? 39.17700 -7.80900 50.05000 1.000 40.95000 309 ALA B CA 1
ATOM 4652 C C . ALA B 1 309 ? 39.81500 -8.92800 49.23500 1.000 40.05000 309 ALA B C 1
ATOM 4653 O O . ALA B 1 309 ? 40.45300 -9.81500 49.81800 1.000 40.38000 309 ALA B O 1
ATOM 4655 N N . GLY B 1 310 ? 39.70300 -8.89200 47.91200 1.000 40.33000 310 GLY B N 1
ATOM 4656 C CA . GLY B 1 310 ? 40.18800 -9.99900 47.10900 1.000 39.53000 310 GLY B CA 1
ATOM 4657 C C . GLY B 1 310 ? 39.33000 -11.24100 47.21500 1.000 42.36000 310 GLY B C 1
ATOM 4658 O O . GLY B 1 310 ? 39.83100 -12.35600 47.02200 1.000 39.59000 310 GLY B O 1
ATOM 4659 N N . TYR B 1 311 ? 38.04900 -11.07400 47.53600 1.000 38.78000 311 TYR B N 1
ATOM 4660 C CA . TYR B 1 311 ? 37.09900 -12.17800 47.70400 1.000 39.88000 311 TYR B CA 1
ATOM 4661 C C . TYR B 1 311 ? 36.40200 -12.39600 46.36700 1.000 39.45000 311 TYR B C 1
ATOM 4662 O O . TYR B 1 311 ? 35.52100 -11.62600 45.98400 1.000 37.92000 311 TYR B O 1
ATOM 4671 N N . LYS B 1 312 ? 36.79600 -13.45500 45.65300 1.000 42.56000 312 LYS B N 1
ATOM 4672 C CA . LYS B 1 312 ? 36.26300 -13.73900 44.31900 1.000 38.67000 312 LYS B CA 1
ATOM 4673 C C . LYS B 1 312 ? 34.95400 -14.53300 44.35200 1.000 42.21000 312 LYS B C 1
ATOM 4674 O O . LYS B 1 312 ? 34.35100 -14.81600 43.31300 1.000 41.24000 312 LYS B O 1
ATOM 4677 N N . GLU C 1 2 ? 65.44200 19.43600 -14.21400 1.000 65.74000 2 GLU C N 1
ATOM 4678 C CA . GLU C 1 2 ? 64.03400 19.77700 -14.40200 1.000 65.28000 2 GLU C CA 1
ATOM 4679 C C . GLU C 1 2 ? 63.11200 18.56100 -14.23600 1.000 65.12000 2 GLU C C 1
ATOM 4680 O O . GLU C 1 2 ? 63.46200 17.44500 -14.62200 1.000 67.44000 2 GLU C O 1
ATOM 4682 N N . ILE C 1 3 ? 61.92800 18.79000 -13.66400 1.000 63.18000 3 ILE C N 1
ATOM 4683 C CA . ILE C 1 3 ? 60.90100 17.76600 -13.51400 1.000 60.75000 3 ILE C CA 1
ATOM 4684 C C . ILE C 1 3 ? 59.59500 18.29800 -14.08200 1.000 56.45000 3 ILE C C 1
ATOM 4685 O O . ILE C 1 3 ? 59.36800 19.51000 -14.13700 1.000 62.47000 3 ILE C O 1
ATOM 4690 N N . VAL C 1 4 ? 58.72900 17.37900 -14.50300 1.000 59.10000 4 VAL C N 1
ATOM 4691 C CA . VAL C 1 4 ? 57.43300 17.71500 -15.08300 1.000 55.91000 4 VAL C CA 1
ATOM 4692 C C . VAL C 1 4 ? 56.35000 17.24700 -14.12400 1.000 53.38000 4 VAL C C 1
ATOM 4693 O O . VAL C 1 4 ? 56.32700 16.07200 -13.73300 1.000 50.73000 4 VAL C O 1
ATOM 4697 N N . VAL C 1 5 ? 55.45200 18.16000 -13.75700 1.000 52.16000 5 VAL C N 1
ATOM 4698 C CA . VAL C 1 5 ? 54.35900 17.87900 -12.83000 1.000 51.49000 5 VAL C CA 1
ATOM 4699 C C . VAL C 1 5 ? 53.04500 18.02700 -13.57900 1.000 46.35000 5 VAL C C 1
ATOM 4700 O O . VAL C 1 5 ? 52.72000 19.12000 -14.05600 1.000 49.59000 5 VAL C O 1
ATOM 4704 N N . TYR C 1 6 ? 52.28000 16.94200 -13.65300 1.000 40.70000 6 TYR C N 1
ATOM 4705 C CA . TYR C 1 6 ? 50.90400 16.98500 -14.13100 1.000 42.53000 6 TYR C CA 1
ATOM 4706 C C . TYR C 1 6 ? 49.98700 17.32500 -12.95500 1.000 43.64000 6 TYR C C 1
ATOM 4707 O O . TYR C 1 6 ? 49.93500 16.57700 -11.97300 1.000 42.26000 6 TYR C O 1
ATOM 4716 N N . SER C 1 7 ? 49.25500 18.43900 -13.05400 1.000 40.80000 7 SER C N 1
ATOM 4717 C CA . SER C 1 7 ? 48.52500 18.97500 -11.91300 1.000 44.06000 7 SER C CA 1
ATOM 4718 C C . SER C 1 7 ? 47.06500 19.25000 -12.24500 1.000 45.94000 7 SER C C 1
ATOM 4719 O O . SER C 1 7 ? 46.76300 19.90000 -13.25000 1.000 37.72000 7 SER C O 1
ATOM 4722 N N . ALA C 1 8 ? 46.16500 18.78400 -11.38000 1.000 38.05000 8 ALA C N 1
ATOM 4723 C CA . ALA C 1 8 ? 44.75200 19.12500 -11.46100 1.000 37.47000 8 ALA C CA 1
ATOM 4724 C C . ALA C 1 8 ? 44.38400 20.30600 -10.56200 1.000 39.86000 8 ALA C C 1
ATOM 4725 O O . ALA C 1 8 ? 43.19600 20.62300 -10.43100 1.000 38.38000 8 ALA C O 1
ATOM 4727 N N . ARG C 1 9 ? 45.36800 20.94300 -9.92500 1.000 40.61000 9 ARG C N 1
ATOM 4728 C CA . ARG C 1 9 ? 45.12700 22.14100 -9.12700 1.000 41.58000 9 ARG C CA 1
ATOM 4729 C C . ARG C 1 9 ? 45.05700 23.36900 -10.03500 1.000 46.39000 9 ARG C C 1
ATOM 4730 O O . ARG C 1 9 ? 45.45300 23.33300 -11.20200 1.000 47.23000 9 ARG C O 1
ATOM 4738 N N . ALA C 1 10 ? 44.54100 24.46900 -9.48200 1.000 47.43000 10 ALA C N 1
ATOM 4739 C CA . ALA C 1 10 ? 44.53500 25.74200 -10.19800 1.000 49.01000 10 ALA C CA 1
ATOM 4740 C C . ALA C 1 10 ? 45.95600 26.15600 -10.55500 1.000 53.52000 10 ALA C C 1
ATOM 4741 O O . ALA C 1 10 ? 46.86100 26.09800 -9.71700 1.000 55.24000 10 ALA C O 1
ATOM 4743 N N . ASP C 1 11 ? 46.15200 26.57700 -11.80600 0.000 53.75000 11 ASP C N 1
ATOM 4744 C CA . ASP C 1 11 ? 47.49900 26.89900 -12.26800 0.000 54.54000 11 ASP C CA 1
ATOM 4745 C C . ASP C 1 11 ? 48.14900 27.95900 -11.38700 1.000 56.67000 11 ASP C C 1
ATOM 4746 O O . ASP C 1 11 ? 49.35000 27.89200 -11.10600 1.000 62.16000 11 ASP C O 1
ATOM 4748 N N . GLU C 1 12 ? 47.36400 28.92900 -10.91500 1.000 56.79000 12 GLU C N 1
ATOM 4749 C CA . GLU C 1 12 ? 47.90200 29.98400 -10.06500 1.000 59.05000 12 GLU C CA 1
ATOM 4750 C C . GLU C 1 12 ? 48.30800 29.48500 -8.68200 1.000 58.80000 12 GLU C C 1
ATOM 4751 O O . GLU C 1 12 ? 49.03600 30.19200 -7.97600 1.000 56.85000 12 GLU C O 1
ATOM 4753 N N . LEU C 1 13 ? 47.84800 28.30000 -8.26900 1.000 55.52000 13 LEU C N 1
ATOM 4754 C CA . LEU C 1 13 ? 48.15500 27.81800 -6.92500 1.000 55.76000 13 LEU C CA 1
ATOM 4755 C C . LEU C 1 13 ? 49.51800 27.14400 -6.85200 1.000 57.34000 13 LEU C C 1
ATOM 4756 O O . LEU C 1 13 ? 50.20500 27.25300 -5.83000 1.000 51.78000 13 LEU C O 1
ATOM 4758 N N . LEU C 1 14 ? 49.92500 26.45000 -7.91200 1.000 53.49000 14 LEU C N 1
ATOM 4759 C CA . LEU C 1 14 ? 51.21800 25.78500 -7.93700 1.000 57.29000 14 LEU C CA 1
ATOM 4760 C C . LEU C 1 14 ? 52.35400 26.69000 -8.39400 1.000 57.17000 14 LEU C C 1
ATOM 4761 O O . LEU C 1 14 ? 53.52000 26.34600 -8.17400 1.000 59.58000 14 LEU C O 1
ATOM 4766 N N . LYS C 1 15 ? 52.05100 27.84000 -8.99900 1.000 60.20000 15 LYS C N 1
ATOM 4767 C CA . LYS C 1 15 ? 53.11800 28.71000 -9.49100 1.000 61.01000 15 LYS C CA 1
ATOM 4768 C C . LYS C 1 15 ? 54.07000 29.15100 -8.38400 1.000 61.37000 15 LYS C C 1
ATOM 4769 O O . LYS C 1 15 ? 55.28900 28.97200 -8.54800 1.000 63.61000 15 LYS C O 1
ATOM 4771 N N . PRO C 1 16 ? 53.61300 29.67300 -7.24000 1.000 61.35000 16 PRO C N 1
ATOM 4772 C CA . PRO C 1 16 ? 54.57300 29.98000 -6.16400 1.000 63.16000 16 PRO C CA 1
ATOM 4773 C C . PRO C 1 16 ? 55.27200 28.75400 -5.59900 1.000 62.03000 16 PRO C C 1
ATOM 4774 O O . PRO C 1 16 ? 56.38300 28.87400 -5.06800 1.000 57.91000 16 PRO C O 1
ATOM 4778 N N . ILE C 1 17 ? 54.64600 27.58000 -5.67400 1.000 63.77000 17 ILE C N 1
ATOM 4779 C CA . ILE C 1 17 ? 55.29400 26.36400 -5.19800 1.000 59.54000 17 ILE C CA 1
ATOM 4780 C C . ILE C 1 17 ? 56.42700 25.96500 -6.13900 1.000 61.26000 17 ILE C C 1
ATOM 4781 O O . ILE C 1 17 ? 57.52800 25.61600 -5.70000 1.000 60.34000 17 ILE C O 1
ATOM 4785 N N . ALA C 1 18 ? 56.17000 26.00100 -7.44800 1.000 63.49000 18 ALA C N 1
ATOM 4786 C CA . ALA C 1 18 ? 57.20400 25.63700 -8.41200 1.000 63.55000 18 ALA C CA 1
ATOM 4787 C C . ALA C 1 18 ? 58.37100 26.61400 -8.35700 1.000 64.09000 18 ALA C C 1
ATOM 4788 O O . ALA C 1 18 ? 59.53600 26.21100 -8.47200 1.000 62.60000 18 ALA C O 1
ATOM 4790 N N . GLU C 1 19 ? 58.08000 27.90200 -8.16600 1.000 65.17000 19 GLU C N 1
ATOM 4791 C CA . GLU C 1 19 ? 59.15100 28.89000 -8.09800 1.000 64.29000 19 GLU C CA 1
ATOM 4792 C C . GLU C 1 19 ? 59.97500 28.71500 -6.82700 1.000 66.01000 19 GLU C C 1
ATOM 4793 O O . GLU C 1 19 ? 61.20600 28.82700 -6.85900 1.000 67.56000 19 GLU C O 1
ATOM 4795 N N . ALA C 1 20 ? 59.31400 28.42800 -5.69900 1.000 65.67000 20 ALA C N 1
ATOM 4796 C CA . ALA C 1 20 ? 60.02300 28.25300 -4.43600 1.000 59.41000 20 ALA C CA 1
ATOM 4797 C C . ALA C 1 20 ? 60.90500 27.01300 -4.45400 1.000 62.60000 20 ALA C C 1
ATOM 4798 O O . ALA C 1 20 ? 61.93200 26.97600 -3.76600 1.000 62.22000 20 ALA C O 1
ATOM 4800 N N . TYR C 1 21 ? 60.51000 25.98200 -5.20200 1.000 61.61000 21 TYR C N 1
ATOM 4801 C CA . TYR C 1 21 ? 61.33100 24.78300 -5.28700 1.000 61.10000 21 TYR C CA 1
ATOM 4802 C C . TYR C 1 21 ? 62.51900 24.99100 -6.21700 1.000 66.22000 21 TYR C C 1
ATOM 4803 O O . TYR C 1 21 ? 63.59900 24.43900 -5.97100 1.000 65.58000 21 TYR C O 1
ATOM 4812 N N . GLN C 1 22 ? 62.33600 25.76800 -7.29000 1.000 66.10000 22 GLN C N 1
ATOM 4813 C CA . GLN C 1 22 ? 63.45900 26.09200 -8.16200 1.000 67.54000 22 GLN C CA 1
ATOM 4814 C C . GLN C 1 22 ? 64.47700 26.96100 -7.43700 1.000 69.71000 22 GLN C C 1
ATOM 4815 O O . GLN C 1 22 ? 65.68700 26.77600 -7.60300 1.000 72.54000 22 GLN C O 1
ATOM 4817 N N . GLN C 1 23 ? 64.00700 27.89800 -6.60600 1.000 69.48000 23 GLN C N 1
ATOM 4818 C CA . GLN C 1 23 ? 64.92900 28.73400 -5.84500 1.000 67.39000 23 GLN C CA 1
ATOM 4819 C C . GLN C 1 23 ? 65.66100 27.93500 -4.77300 1.000 70.08000 23 GLN C C 1
ATOM 4820 O O . GLN C 1 23 ? 66.82800 28.21900 -4.48400 1.000 74.37000 23 GLN C O 1
ATOM 4823 N N . LYS C 1 24 ? 64.99900 26.94600 -4.16900 1.000 68.28000 24 LYS C N 1
ATOM 4824 C CA . LYS C 1 24 ? 65.62200 26.19000 -3.08800 1.000 65.82000 24 LYS C CA 1
ATOM 4825 C C . LYS C 1 24 ? 66.59200 25.13700 -3.60900 1.000 65.49000 24 LYS C C 1
ATOM 4826 O O . LYS C 1 24 ? 67.65700 24.92400 -3.01900 0.000 66.05000 24 LYS C O 1
ATOM 4832 N N . THR C 1 25 ? 66.24300 24.47600 -4.71100 1.000 67.35000 25 THR C N 1
ATOM 4833 C CA . THR C 1 25 ? 66.97100 23.30900 -5.17700 1.000 66.49000 25 THR C CA 1
ATOM 4834 C C . THR C 1 25 ? 67.54300 23.44500 -6.58000 1.000 67.91000 25 THR C C 1
ATOM 4835 O O . THR C 1 25 ? 68.26900 22.54500 -7.01600 1.000 63.08000 25 THR C O 1
ATOM 4837 N N . GLY C 1 26 ? 67.21200 24.50300 -7.31600 1.000 67.61000 26 GLY C N 1
ATOM 4838 C CA . GLY C 1 26 ? 67.72400 24.64800 -8.66200 1.000 70.01000 26 GLY C CA 1
ATOM 4839 C C . GLY C 1 26 ? 67.04200 23.79600 -9.70900 1.000 71.61000 26 GLY C C 1
ATOM 4840 O O . GLY C 1 26 ? 67.41600 23.87500 -10.89000 1.000 67.39000 26 GLY C O 1
ATOM 4841 N N . THR C 1 27 ? 66.06700 22.97600 -9.32200 1.000 69.49000 27 THR C N 1
ATOM 4842 C CA . THR C 1 27 ? 65.37300 22.10300 -10.25700 1.000 67.73000 27 THR C CA 1
ATOM 4843 C C . THR C 1 27 ? 64.19900 22.85500 -10.86700 1.000 66.44000 27 THR C C 1
ATOM 4844 O O . THR C 1 27 ? 63.38000 23.43000 -10.14400 1.000 67.05000 27 THR C O 1
ATOM 4848 N N . LYS C 1 28 ? 64.13500 22.87600 -12.19500 1.000 68.39000 28 LYS C N 1
ATOM 4849 C CA . LYS C 1 28 ? 62.99700 23.49000 -12.86200 1.000 65.56000 28 LYS C CA 1
ATOM 4850 C C . LYS C 1 28 ? 61.76700 22.61200 -12.68700 1.000 65.71000 28 LYS C C 1
ATOM 4851 O O . LYS C 1 28 ? 61.83400 21.38500 -12.81300 1.000 64.78000 28 LYS C O 1
ATOM 4853 N N . VAL C 1 29 ? 60.64100 23.24200 -12.37200 1.000 67.20000 29 VAL C N 1
ATOM 4854 C CA . VAL C 1 29 ? 59.39000 22.53100 -12.14700 1.000 63.33000 29 VAL C CA 1
ATOM 4855 C C . VAL C 1 29 ? 58.43200 22.98600 -13.23800 1.000 63.29000 29 VAL C C 1
ATOM 4856 O O . VAL C 1 29 ? 57.87300 24.08800 -13.17100 1.000 65.23000 29 VAL C O 1
ATOM 4860 N N . THR C 1 30 ? 58.24800 22.14700 -14.25100 1.000 61.93000 30 THR C N 1
ATOM 4861 C CA . THR C 1 30 ? 57.30700 22.42900 -15.32400 1.000 61.61000 30 THR C CA 1
ATOM 4862 C C . THR C 1 30 ? 55.96100 21.82400 -14.94900 1.000 59.68000 30 THR C C 1
ATOM 4863 O O . THR C 1 30 ? 55.86400 20.61400 -14.70500 1.000 58.87000 30 THR C O 1
ATOM 4867 N N . VAL C 1 31 ? 54.92800 22.66000 -14.91500 1.000 58.85000 31 VAL C N 1
ATOM 4868 C CA . VAL C 1 31 ? 53.59000 22.26000 -14.49800 1.000 58.17000 31 VAL C CA 1
ATOM 4869 C C . VAL C 1 31 ? 52.69200 22.21800 -15.72600 1.000 55.83000 31 VAL C C 1
ATOM 4870 O O . VAL C 1 31 ? 52.52200 23.23000 -16.41700 1.000 57.02000 31 VAL C O 1
ATOM 4874 N N . VAL C 1 32 ? 52.09800 21.05700 -15.98200 1.000 54.54000 32 VAL C N 1
ATOM 4875 C CA . VAL C 1 32 ? 51.08800 20.88600 -17.02000 1.000 53.25000 32 VAL C CA 1
ATOM 4876 C C . VAL C 1 32 ? 49.75400 20.71100 -16.31000 1.000 53.35000 32 VAL C C 1
ATOM 4877 O O . VAL C 1 32 ? 49.53500 19.70000 -15.62800 1.000 49.50000 32 VAL C O 1
ATOM 4881 N N . SER C 1 33 ? 48.85600 21.68200 -16.49000 1.000 50.55000 33 SER C N 1
ATOM 4882 C CA . SER C 1 33 ? 47.59200 21.74500 -15.77000 1.000 48.36000 33 SER C CA 1
ATOM 4883 C C . SER C 1 33 ? 46.43500 21.30000 -16.66100 1.000 51.21000 33 SER C C 1
ATOM 4884 O O . SER C 1 33 ? 46.38300 21.63300 -17.84900 1.000 51.13000 33 SER C O 1
ATOM 4887 N N . ASP C 1 34 ? 45.49200 20.57100 -16.06800 1.000 49.65000 34 ASP C N 1
ATOM 4888 C CA . ASP C 1 34 ? 44.28600 20.10200 -16.74700 1.000 49.68000 34 ASP C CA 1
ATOM 4889 C C . ASP C 1 34 ? 43.36200 19.55100 -15.66600 1.000 49.56000 34 ASP C C 1
ATOM 4890 O O . ASP C 1 34 ? 43.77300 19.37000 -14.51600 1.000 49.47000 34 ASP C O 1
ATOM 4895 N N . LYS C 1 35 ? 42.12300 19.25000 -16.04800 1.000 47.07000 35 LYS C N 1
ATOM 4896 C CA . LYS C 1 35 ? 41.21000 18.61400 -15.11000 1.000 45.34000 35 LYS C CA 1
ATOM 4897 C C . LYS C 1 35 ? 41.71300 17.21500 -14.76400 1.000 43.50000 35 LYS C C 1
ATOM 4898 O O . LYS C 1 35 ? 42.47400 16.60300 -15.51200 1.000 43.30000 35 LYS C O 1
ATOM 4901 N N . ALA C 1 36 ? 41.26100 16.71000 -13.61300 1.000 37.82000 36 ALA C N 1
ATOM 4902 C CA . ALA C 1 36 ? 41.79800 15.47100 -13.05300 1.000 45.50000 36 ALA C CA 1
ATOM 4903 C C . ALA C 1 36 ? 41.62100 14.28400 -13.99700 1.000 42.30000 36 ALA C C 1
ATOM 4904 O O . ALA C 1 36 ? 42.56900 13.52800 -14.25300 1.000 40.48000 36 ALA C O 1
ATOM 4906 N N . GLY C 1 37 ? 40.40300 14.07600 -14.48400 1.000 46.28000 37 GLY C N 1
ATOM 4907 C CA . GLY C 1 37 ? 40.09400 12.96600 -15.35700 1.000 46.05000 37 GLY C CA 1
ATOM 4908 C C . GLY C 1 37 ? 40.92500 12.90600 -16.62300 1.000 44.33000 37 GLY C C 1
ATOM 4909 O O . GLY C 1 37 ? 41.60400 11.91000 -16.89700 1.000 47.24000 37 GLY C O 1
ATOM 4910 N N . PRO C 1 38 ? 40.85700 13.95700 -17.44500 1.000 46.37000 38 PRO C N 1
ATOM 4911 C CA . PRO C 1 38 ? 41.67000 13.95500 -18.67400 1.000 48.88000 38 PRO C CA 1
ATOM 4912 C C . PRO C 1 38 ? 43.15300 13.81400 -18.38600 1.000 49.76000 38 PRO C C 1
ATOM 4913 O O . PRO C 1 38 ? 43.86900 13.10600 -19.10800 1.000 46.93000 38 PRO C O 1
ATOM 4917 N N . LEU C 1 39 ? 43.61500 14.44000 -17.30100 1.000 49.41000 39 LEU C N 1
ATOM 4918 C CA . LEU C 1 39 ? 45.02100 14.37100 -16.92200 1.000 44.34000 39 LEU C CA 1
ATOM 4919 C C . LEU C 1 39 ? 45.45300 12.92800 -16.69200 1.000 43.62000 39 LEU C C 1
ATOM 4920 O O . LEU C 1 39 ? 46.49700 12.49300 -17.19000 1.000 47.54000 39 LEU C O 1
ATOM 4925 N N . MET C 1 40 ? 44.65800 12.16200 -15.94400 1.000 43.07000 40 MET C N 1
ATOM 4926 C CA . MET C 1 40 ? 44.99400 10.75900 -15.72700 1.000 44.36000 40 MET C CA 1
ATOM 4927 C C . MET C 1 40 ? 44.85400 9.94300 -17.00600 1.000 45.82000 40 MET C C 1
ATOM 4928 O O . MET C 1 40 ? 45.65600 9.03400 -17.26200 1.000 44.44000 40 MET C O 1
ATOM 4933 N N . GLU C 1 41 ? 43.83000 10.23700 -17.80900 1.000 46.91000 41 GLU C N 1
ATOM 4934 C CA . GLU C 1 41 ? 43.64600 9.50500 -19.05900 1.000 50.30000 41 GLU C CA 1
ATOM 4935 C C . GLU C 1 41 ? 44.77800 9.79100 -20.03100 1.000 46.61000 41 GLU C C 1
ATOM 4936 O O . GLU C 1 41 ? 45.14300 8.92500 -20.83600 1.000 53.53000 41 GLU C O 1
ATOM 4942 N N . ARG C 1 42 ? 45.34700 10.99300 -19.96000 1.000 47.62000 42 ARG C N 1
ATOM 4943 C CA . ARG C 1 42 ? 46.52700 11.30400 -20.75100 1.000 49.54000 42 ARG C CA 1
ATOM 4944 C C . ARG C 1 42 ? 47.72600 10.48000 -20.28200 1.000 51.62000 42 ARG C C 1
ATOM 4945 O O . ARG C 1 42 ? 48.44300 9.89900 -21.10400 1.000 49.94000 42 ARG C O 1
ATOM 4953 N N . LEU C 1 43 ? 47.94600 10.39400 -18.96300 1.000 51.72000 43 LEU C N 1
ATOM 4954 C CA . LEU C 1 43 ? 49.06000 9.59500 -18.45100 1.000 47.61000 43 LEU C CA 1
ATOM 4955 C C . LEU C 1 43 ? 48.93900 8.13200 -18.83400 1.000 48.14000 43 LEU C C 1
ATOM 4956 O O . LEU C 1 43 ? 49.94400 7.49000 -19.15600 1.000 51.81000 43 LEU C O 1
ATOM 4961 N N . LYS C 1 44 ? 47.72800 7.57200 -18.76900 1.000 47.08000 44 LYS C N 1
ATOM 4962 C CA . LYS C 1 44 ? 47.56600 6.16700 -19.13500 1.000 51.11000 44 LYS C CA 1
ATOM 4963 C C . LYS C 1 44 ? 47.90300 5.94200 -20.60500 1.000 49.54000 44 LYS C C 1
ATOM 4964 O O . LYS C 1 44 ? 48.50200 4.92000 -20.96200 1.000 54.38000 44 LYS C O 1
ATOM 4966 N N . ALA C 1 45 ? 47.53900 6.89000 -21.47100 1.000 49.78000 45 ALA C N 1
ATOM 4967 C CA . ALA C 1 45 ? 47.79200 6.71900 -22.89700 0.000 50.85000 45 ALA C CA 1
ATOM 4968 C C . ALA C 1 45 ? 49.26800 6.91100 -23.22900 1.000 51.75000 45 ALA C C 1
ATOM 4969 O O . ALA C 1 45 ? 49.81700 6.19800 -24.07900 1.000 54.33000 45 ALA C O 1
ATOM 4971 N N . GLU C 1 46 ? 49.94000 7.84000 -22.54700 1.000 48.36000 46 GLU C N 1
ATOM 4972 C CA . GLU C 1 46 ? 51.33000 8.11800 -22.89100 1.000 51.18000 46 GLU C CA 1
ATOM 4973 C C . GLU C 1 46 ? 52.24400 6.94500 -22.56500 1.000 54.13000 46 GLU C C 1
ATOM 4974 O O . GLU C 1 46 ? 53.24300 6.73500 -23.26300 1.000 53.24000 46 GLU C O 1
ATOM 4980 N N . GLY C 1 47 ? 51.92600 6.16900 -21.52900 1.000 49.75000 47 GLY C N 1
ATOM 4981 C CA . GLY C 1 47 ? 52.69100 4.96100 -21.28800 1.000 54.63000 47 GLY C CA 1
ATOM 4982 C C . GLY C 1 47 ? 54.13800 5.30100 -21.00800 1.000 56.40000 47 GLY C C 1
ATOM 4983 O O . GLY C 1 47 ? 54.45400 6.30500 -20.36100 1.000 50.90000 47 GLY C O 1
ATOM 4984 N N . LYS C 1 48 ? 55.03700 4.46800 -21.53800 1.000 56.39000 48 LYS C N 1
ATOM 4985 C CA . LYS C 1 48 ? 56.46400 4.66000 -21.31500 1.000 57.15000 48 LYS C CA 1
ATOM 4986 C C . LYS C 1 48 ? 56.97800 5.95300 -21.94500 1.000 55.91000 48 LYS C C 1
ATOM 4987 O O . LYS C 1 48 ? 58.00700 6.47400 -21.50400 1.000 61.02000 48 LYS C O 1
ATOM 4989 N N . ASN C 1 49 ? 56.28100 6.50000 -22.94000 1.000 55.50000 49 ASN C N 1
ATOM 4990 C CA . ASN C 1 49 ? 56.76800 7.70000 -23.61100 1.000 55.17000 49 ASN C CA 1
ATOM 4991 C C . ASN C 1 49 ? 56.40300 8.98000 -22.88200 1.000 55.33000 49 ASN C C 1
ATOM 4992 O O . ASN C 1 49 ? 56.62500 10.06400 -23.43300 1.000 47.56000 49 ASN C O 1
ATOM 4997 N N . THR C 1 50 ? 55.85400 8.89100 -21.67300 1.000 56.51000 50 THR C N 1
ATOM 4998 C CA . THR C 1 50 ? 55.46900 10.09400 -20.95300 1.000 56.37000 50 THR C CA 1
ATOM 4999 C C . THR C 1 50 ? 56.70400 10.86800 -20.50600 1.000 56.15000 50 THR C C 1
ATOM 5000 O O . THR C 1 50 ? 57.77800 10.29900 -20.27700 1.000 52.48000 50 THR C O 1
ATOM 5004 N N . GLN C 1 51 ? 56.54900 12.18400 -20.42800 1.000 50.02000 51 GLN C N 1
ATOM 5005 C CA . GLN C 1 51 ? 57.54900 13.07300 -19.85700 1.000 52.42000 51 GLN C CA 1
ATOM 5006 C C . GLN C 1 51 ? 57.21000 13.49100 -18.42900 1.000 54.69000 51 GLN C C 1
ATOM 5007 O O . GLN C 1 51 ? 57.99900 14.20000 -17.79500 1.000 59.51000 51 GLN C O 1
ATOM 5013 N N . ALA C 1 52 ? 56.04800 13.09100 -17.92200 1.000 51.23000 52 ALA C N 1
ATOM 5014 C CA . ALA C 1 52 ? 55.63200 13.49200 -16.58600 1.000 53.26000 52 ALA C CA 1
ATOM 5015 C C . ALA C 1 52 ? 56.42300 12.74200 -15.52400 1.000 51.28000 52 ALA C C 1
ATOM 5016 O O . ALA C 1 52 ? 56.77800 11.57400 -15.69700 1.000 49.28000 52 ALA C O 1
ATOM 5018 N N . ASP C 1 53 ? 56.71500 13.43700 -14.42800 1.000 50.58000 53 ASP C N 1
ATOM 5019 C CA . ASP C 1 53 ? 57.40400 12.87100 -13.27500 1.000 49.03000 53 ASP C CA 1
ATOM 5020 C C . ASP C 1 53 ? 56.51500 12.75400 -12.04800 1.000 49.70000 53 ASP C C 1
ATOM 5021 O O . ASP C 1 53 ? 56.57000 11.74300 -11.34300 1.000 44.82000 53 ASP C O 1
ATOM 5026 N N . VAL C 1 54 ? 55.67100 13.75800 -11.80200 1.000 45.20000 54 VAL C N 1
ATOM 5027 C CA . VAL C 1 54 ? 54.78300 13.79300 -10.64800 1.000 44.85000 54 VAL C CA 1
ATOM 5028 C C . VAL C 1 54 ? 53.36700 14.08300 -11.12600 1.000 42.97000 54 VAL C C 1
ATOM 5029 O O . VAL C 1 54 ? 53.16500 14.91400 -12.01800 1.000 40.29000 54 VAL C O 1
ATOM 5033 N N . LEU C 1 55 ? 52.39200 13.37500 -10.55600 1.000 40.63000 55 LEU C N 1
ATOM 5034 C CA . LEU C 1 55 ? 50.97800 13.70300 -10.71200 1.000 37.85000 55 LEU C CA 1
ATOM 5035 C C . LEU C 1 55 ? 50.47200 14.30400 -9.40400 1.000 39.79000 55 LEU C C 1
ATOM 5036 O O . LEU C 1 55 ? 50.55800 13.66600 -8.35100 1.000 33.16000 55 LEU C O 1
ATOM 5041 N N . ILE C 1 56 ? 49.96200 15.53100 -9.47000 1.000 39.53000 56 ILE C N 1
ATOM 5042 C CA . ILE C 1 56 ? 49.24200 16.16100 -8.36700 1.000 41.74000 56 ILE C CA 1
ATOM 5043 C C . ILE C 1 56 ? 47.79300 16.28600 -8.80300 1.000 39.07000 56 ILE C C 1
ATOM 5044 O O . ILE C 1 56 ? 47.50200 16.89700 -9.83600 1.000 38.69000 56 ILE C O 1
ATOM 5049 N N . THR C 1 57 ? 46.88800 15.68200 -8.04400 1.000 36.05000 57 THR C N 1
ATOM 5050 C CA . THR C 1 57 ? 45.48000 15.68800 -8.40100 1.000 37.44000 57 THR C CA 1
ATOM 5051 C C . THR C 1 57 ? 44.65500 15.87100 -7.13300 1.000 36.12000 57 THR C C 1
ATOM 5052 O O . THR C 1 57 ? 45.19000 16.01100 -6.02500 1.000 34.99000 57 THR C O 1
ATOM 5056 N N . VAL C 1 58 ? 43.34100 15.91100 -7.30800 1.000 36.96000 58 VAL C N 1
ATOM 5057 C CA . VAL C 1 58 ? 42.42200 16.34900 -6.26700 1.000 33.96000 58 VAL C CA 1
ATOM 5058 C C . VAL C 1 58 ? 41.43900 15.23300 -5.97100 1.000 28.88000 58 VAL C C 1
ATOM 5059 O O . VAL C 1 58 ? 40.91000 14.61200 -6.89400 1.000 35.32000 58 VAL C O 1
ATOM 5063 N N . ASP C 1 59 ? 41.19400 14.99800 -4.67700 1.000 27.74000 59 ASP C N 1
ATOM 5064 C CA . ASP C 1 59 ? 40.20900 14.04900 -4.15700 1.000 28.76000 59 ASP C CA 1
ATOM 5065 C C . ASP C 1 59 ? 40.74800 12.62600 -4.12900 1.000 33.64000 59 ASP C C 1
ATOM 5066 O O . ASP C 1 59 ? 41.28100 12.13900 -5.13300 1.000 31.68000 59 ASP C O 1
ATOM 5071 N N . GLY C 1 60 ? 40.57900 11.94400 -2.98600 1.000 32.02000 60 GLY C N 1
ATOM 5072 C CA . GLY C 1 60 ? 40.99200 10.55100 -2.90200 1.000 27.45000 60 GLY C CA 1
ATOM 5073 C C . GLY C 1 60 ? 40.31500 9.66200 -3.92800 1.000 32.36000 60 GLY C C 1
ATOM 5074 O O . GLY C 1 60 ? 40.86400 8.63200 -4.32000 1.000 30.93000 60 GLY C O 1
ATOM 5075 N N . GLY C 1 61 ? 39.11900 10.04100 -4.37500 1.000 31.39000 61 GLY C N 1
ATOM 5076 C CA . GLY C 1 61 ? 38.47800 9.30500 -5.45100 1.000 30.58000 61 GLY C CA 1
ATOM 5077 C C . GLY C 1 61 ? 39.31400 9.30100 -6.71300 1.000 34.14000 61 GLY C C 1
ATOM 5078 O O . GLY C 1 61 ? 39.52500 8.25200 -7.33400 1.000 36.93000 61 GLY C O 1
ATOM 5079 N N . ASN C 1 62 ? 39.84200 10.46400 -7.08100 1.000 27.67000 62 ASN C N 1
ATOM 5080 C CA . ASN C 1 62 ? 40.67800 10.57400 -8.27100 1.000 36.52000 62 ASN C CA 1
ATOM 5081 C C . ASN C 1 62 ? 42.05400 9.97600 -8.04300 1.000 36.29000 62 ASN C C 1
ATOM 5082 O O . ASN C 1 62 ? 42.65300 9.42900 -8.97300 1.000 35.81000 62 ASN C O 1
ATOM 5087 N N . LEU C 1 63 ? 42.59900 10.12200 -6.83400 1.000 31.35000 63 LEU C N 1
ATOM 5088 C CA . LEU C 1 63 ? 43.87200 9.47600 -6.54300 1.000 32.25000 63 LEU C CA 1
ATOM 5089 C C . LEU C 1 63 ? 43.73400 7.96300 -6.66100 1.000 35.22000 63 LEU C C 1
ATOM 5090 O O . LEU C 1 63 ? 44.61900 7.28600 -7.20000 1.000 38.77000 63 LEU C O 1
ATOM 5095 N N . TRP C 1 64 ? 42.59400 7.42800 -6.22100 1.000 33.42000 64 TRP C N 1
ATOM 5096 C CA . TRP C 1 64 ? 42.33100 5.99700 -6.33800 1.000 37.84000 64 TRP C CA 1
ATOM 5097 C C . TRP C 1 64 ? 42.16200 5.57800 -7.79400 1.000 39.33000 64 TRP C C 1
ATOM 5098 O O . TRP C 1 64 ? 42.61400 4.49900 -8.19400 1.000 40.49000 64 TRP C O 1
ATOM 5109 N N . GLN C 1 65 ? 41.51100 6.41200 -8.60300 1.000 38.72000 65 GLN C N 1
ATOM 5110 C CA . GLN C 1 65 ? 41.39300 6.10800 -10.02600 1.000 42.64000 65 GLN C CA 1
ATOM 5111 C C . GLN C 1 65 ? 42.76200 5.99300 -10.69200 1.000 41.18000 65 GLN C C 1
ATOM 5112 O O . GLN C 1 65 ? 43.00100 5.06700 -11.47200 1.000 42.87000 65 GLN C O 1
ATOM 5118 N N . ALA C 1 66 ? 43.67100 6.92700 -10.40100 1.000 38.94000 66 ALA C N 1
ATOM 5119 C CA . ALA C 1 66 ? 45.00400 6.86400 -10.98800 1.000 42.09000 66 ALA C CA 1
ATOM 5120 C C . ALA C 1 66 ? 45.75200 5.61700 -10.53200 1.000 45.71000 66 ALA C C 1
ATOM 5121 O O . ALA C 1 66 ? 46.47500 4.98900 -11.31600 1.000 45.70000 66 ALA C O 1
ATOM 5123 N N . THR C 1 67 ? 45.58200 5.23300 -9.27000 1.000 39.97000 67 THR C N 1
ATOM 5124 C CA . THR C 1 67 ? 46.23500 4.02400 -8.78300 1.000 44.87000 67 THR C CA 1
ATOM 5125 C C . THR C 1 67 ? 45.67300 2.77900 -9.46100 1.000 45.63000 67 THR C C 1
ATOM 5126 O O . THR C 1 67 ? 46.42700 1.85900 -9.80700 1.000 44.30000 67 THR C O 1
ATOM 5130 N N . GLN C 1 68 ? 44.35300 2.71800 -9.64100 1.000 44.33000 68 GLN C N 1
ATOM 5131 C CA . GLN C 1 68 ? 43.74900 1.59500 -10.35200 1.000 42.07000 68 GLN C CA 1
ATOM 5132 C C . GLN C 1 68 ? 44.16200 1.56500 -11.81600 1.000 49.96000 68 GLN C C 1
ATOM 5133 O O . GLN C 1 68 ? 44.29800 0.48400 -12.40000 1.000 52.64000 68 GLN C O 1
ATOM 5139 N N . ALA C 1 69 ? 44.36500 2.73100 -12.42400 1.000 45.48000 69 ALA C N 1
ATOM 5140 C CA . ALA C 1 69 ? 44.78200 2.80600 -13.81500 1.000 48.96000 69 ALA C CA 1
ATOM 5141 C C . ALA C 1 69 ? 46.23200 2.39000 -14.01900 1.000 50.25000 69 ALA C C 1
ATOM 5142 O O . ALA C 1 69 ? 46.64700 2.20000 -15.16700 1.000 49.36000 69 ALA C O 1
ATOM 5144 N N . GLY C 1 70 ? 46.99800 2.23400 -12.94300 1.000 47.09000 70 GLY C N 1
ATOM 5145 C CA . GLY C 1 70 ? 48.38400 1.82600 -13.03400 1.000 48.10000 70 GLY C CA 1
ATOM 5146 C C . GLY C 1 70 ? 49.35500 2.89600 -13.48300 1.000 45.87000 70 GLY C C 1
ATOM 5147 O O . GLY C 1 70 ? 50.44800 2.56100 -13.94000 1.000 42.30000 70 GLY C O 1
ATOM 5148 N N . VAL C 1 71 ? 49.01600 4.18300 -13.32800 1.000 40.41000 71 VAL C N 1
ATOM 5149 C CA . VAL C 1 71 ? 49.91400 5.25000 -13.76200 1.000 42.23000 71 VAL C CA 1
ATOM 5150 C C . VAL C 1 71 ? 50.85200 5.71000 -12.65700 1.000 40.86000 71 VAL C C 1
ATOM 5151 O O . VAL C 1 71 ? 51.70400 6.57700 -12.89600 1.000 42.80000 71 VAL C O 1
ATOM 5155 N N . LEU C 1 72 ? 50.72900 5.15600 -11.45600 1.000 43.96000 72 LEU C N 1
ATOM 5156 C CA . LEU C 1 72 ? 51.56800 5.53100 -10.33400 1.000 42.55000 72 LEU C CA 1
ATOM 5157 C C . LEU C 1 72 ? 52.40900 4.33600 -9.92000 1.000 43.17000 72 LEU C C 1
ATOM 5158 O O . LEU C 1 72 ? 52.00000 3.18300 -10.08500 1.000 42.27000 72 LEU C O 1
ATOM 5163 N N . ARG C 1 73 ? 53.57500 4.62500 -9.38000 1.000 43.23000 73 ARG C N 1
ATOM 5164 C CA . ARG C 1 73 ? 54.43500 3.59700 -8.82600 1.000 47.72000 73 ARG C CA 1
ATOM 5165 C C . ARG C 1 73 ? 54.57000 3.79600 -7.32500 1.000 45.60000 73 ARG C C 1
ATOM 5166 O O . ARG C 1 73 ? 54.77000 4.92600 -6.86500 1.000 46.02000 73 ARG C O 1
ATOM 5170 N N . PRO C 1 74 ? 54.45900 2.72700 -6.54300 1.000 48.21000 74 PRO C N 1
ATOM 5171 C CA . PRO C 1 74 ? 54.57800 2.87100 -5.09100 1.000 45.91000 74 PRO C CA 1
ATOM 5172 C C . PRO C 1 74 ? 55.99900 3.22800 -4.70500 1.000 49.82000 74 PRO C C 1
ATOM 5173 O O . PRO C 1 74 ? 56.96300 2.69700 -5.26000 1.000 53.33000 74 PRO C O 1
ATOM 5177 N N . ILE C 1 75 ? 56.12100 4.13800 -3.74500 1.000 47.56000 75 ILE C N 1
ATOM 5178 C CA . ILE C 1 75 ? 57.41000 4.54700 -3.21000 1.000 51.39000 75 ILE C CA 1
ATOM 5179 C C . ILE C 1 75 ? 57.38900 4.30900 -1.70800 1.000 52.43000 75 ILE C C 1
ATOM 5180 O O . ILE C 1 75 ? 56.34400 4.44900 -1.06100 1.000 52.21000 75 ILE C O 1
ATOM 5185 N N . ASN C 1 76 ? 58.53700 3.91000 -1.16200 1.000 55.13000 76 ASN C N 1
ATOM 5186 C CA . ASN C 1 76 ? 58.69200 3.69500 0.27500 1.000 59.49000 76 ASN C CA 1
ATOM 5187 C C . ASN C 1 76 ? 59.46400 4.88900 0.82300 1.000 59.86000 76 ASN C C 1
ATOM 5188 O O . ASN C 1 76 ? 60.68600 4.97400 0.67600 1.000 64.39000 76 ASN C O 1
ATOM 5190 N N . SER C 1 77 ? 58.74200 5.81100 1.46100 1.000 59.89000 77 SER C N 1
ATOM 5191 C CA . SER C 1 77 ? 59.30200 7.06100 1.96300 1.000 55.98000 77 SER C CA 1
ATOM 5192 C C . SER C 1 77 ? 58.99900 7.17500 3.45100 1.000 59.49000 77 SER C C 1
ATOM 5193 O O . SER C 1 77 ? 57.83900 7.35000 3.84400 1.000 56.98000 77 SER C O 1
ATOM 5196 N N . SER C 1 78 ? 60.05000 7.09900 4.27000 1.000 60.45000 78 SER C N 1
ATOM 5197 C CA . SER C 1 78 ? 59.90300 7.30600 5.70700 1.000 59.29000 78 SER C CA 1
ATOM 5198 C C . SER C 1 78 ? 59.48500 8.73300 6.03100 1.000 58.40000 78 SER C C 1
ATOM 5199 O O . SER C 1 78 ? 58.79700 8.96300 7.03200 1.000 57.48000 78 SER C O 1
ATOM 5202 N N . VAL C 1 79 ? 59.90200 9.69800 5.21200 1.000 57.12000 79 VAL C N 1
ATOM 5203 C CA . VAL C 1 79 ? 59.52500 11.08800 5.44100 1.000 57.20000 79 VAL C CA 1
ATOM 5204 C C . VAL C 1 79 ? 58.02000 11.26600 5.27700 1.000 55.31000 79 VAL C C 1
ATOM 5205 O O . VAL C 1 79 ? 57.34900 11.85900 6.13100 1.000 54.37000 79 VAL C O 1
ATOM 5209 N N . LEU C 1 80 ? 57.47000 10.75800 4.17400 1.000 51.13000 80 LEU C N 1
ATOM 5210 C CA . LEU C 1 80 ? 56.05100 10.95300 3.89700 1.000 50.92000 80 LEU C CA 1
ATOM 5211 C C . LEU C 1 80 ? 55.18400 10.19400 4.89600 1.000 50.15000 80 LEU C C 1
ATOM 5212 O O . LEU C 1 80 ? 54.16800 10.71900 5.36500 1.000 46.16000 80 LEU C O 1
ATOM 5217 N N . LYS C 1 81 ? 55.57800 8.96600 5.24900 1.000 50.38000 81 LYS C N 1
ATOM 5218 C CA . LYS C 1 81 ? 54.82400 8.21100 6.24400 1.000 50.00000 81 LYS C CA 1
ATOM 5219 C C . LYS C 1 81 ? 54.83700 8.91900 7.58700 1.000 50.42000 81 LYS C C 1
ATOM 5220 O O . LYS C 1 81 ? 53.90800 8.75500 8.38700 1.000 47.92000 81 LYS C O 1
ATOM 5223 N N . SER C 1 82 ? 55.87900 9.70900 7.84800 1.000 52.40000 82 SER C N 1
ATOM 5224 C CA . SER C 1 82 ? 55.97200 10.45300 9.09600 1.000 54.15000 82 SER C CA 1
ATOM 5225 C C . SER C 1 82 ? 55.16500 11.74500 9.04400 1.000 51.23000 82 SER C C 1
ATOM 5226 O O . SER C 1 82 ? 54.45300 12.07000 10.00200 1.000 52.63000 82 SER C O 1
ATOM 5229 N N . ASN C 1 83 ? 55.24800 12.48400 7.93100 1.000 49.74000 83 ASN C N 1
ATOM 5230 C CA . ASN C 1 83 ? 54.59600 13.78900 7.84500 1.000 47.41000 83 ASN C CA 1
ATOM 5231 C C . ASN C 1 83 ? 53.11500 13.68700 7.52100 1.000 48.19000 83 ASN C C 1
ATOM 5232 O O . ASN C 1 83 ? 52.35600 14.61300 7.83500 1.000 44.89000 83 ASN C O 1
ATOM 5237 N N . ILE C 1 84 ? 52.69100 12.61500 6.86900 1.000 45.90000 84 ILE C N 1
ATOM 5238 C CA . ILE C 1 84 ? 51.32100 12.49000 6.38400 1.000 44.20000 84 ILE C CA 1
ATOM 5239 C C . ILE C 1 84 ? 50.62200 11.41700 7.21000 1.000 44.42000 84 ILE C C 1
ATOM 5240 O O . ILE C 1 84 ? 51.12100 10.28700 7.29600 1.000 46.78000 84 ILE C O 1
ATOM 5245 N N . PRO C 1 85 ? 49.50200 11.72600 7.85900 1.000 42.36000 85 PRO C N 1
ATOM 5246 C CA . PRO C 1 85 ? 48.76800 10.68800 8.59000 1.000 41.94000 85 PRO C CA 1
ATOM 5247 C C . PRO C 1 85 ? 48.36700 9.54400 7.67000 1.000 44.71000 85 PRO C C 1
ATOM 5248 O O . PRO C 1 85 ? 48.08200 9.73700 6.48600 1.000 43.65000 85 PRO C O 1
ATOM 5252 N N . SER C 1 86 ? 48.32600 8.33900 8.24400 1.000 39.34000 86 SER C N 1
ATOM 5253 C CA . SER C 1 86 ? 48.08700 7.14000 7.45100 1.000 45.59000 86 SER C CA 1
ATOM 5254 C C . SER C 1 86 ? 46.74900 7.18200 6.72600 1.000 42.54000 86 SER C C 1
ATOM 5255 O O . SER C 1 86 ? 46.63600 6.67300 5.60200 1.000 42.40000 86 SER C O 1
ATOM 5258 N N . HIS C 1 87 ? 45.72600 7.78300 7.33900 1.000 42.95000 87 HIS C N 1
ATOM 5259 C CA . HIS C 1 87 ? 44.41900 7.79700 6.69000 1.000 40.46000 87 HIS C CA 1
ATOM 5260 C C . HIS C 1 87 ? 44.35700 8.78400 5.52800 1.000 33.82000 87 HIS C C 1
ATOM 5261 O O . HIS C 1 87 ? 43.36100 8.78200 4.79000 1.000 34.17000 87 HIS C O 1
ATOM 5268 N N . LEU C 1 88 ? 45.40400 9.58700 5.32600 1.000 33.31000 88 LEU C N 1
ATOM 5269 C CA . LEU C 1 88 ? 45.45200 10.57600 4.25500 1.000 36.93000 88 LEU C CA 1
ATOM 5270 C C . LEU C 1 88 ? 46.42000 10.20100 3.13500 1.000 38.07000 88 LEU C C 1
ATOM 5271 O O . LEU C 1 88 ? 46.77800 11.05800 2.31900 1.000 37.25000 88 LEU C O 1
ATOM 5276 N N . ARG C 1 89 ? 46.85800 8.94200 3.07500 1.000 39.77000 89 ARG C N 1
ATOM 5277 C CA . ARG C 1 89 ? 47.78400 8.51400 2.03600 1.000 39.53000 89 ARG C CA 1
ATOM 5278 C C . ARG C 1 89 ? 47.46100 7.07500 1.65000 1.000 37.47000 89 ARG C C 1
ATOM 5279 O O . ARG C 1 89 ? 46.83800 6.32900 2.41300 1.000 37.48000 89 ARG C O 1
ATOM 5287 N N . ASP C 1 90 ? 47.88900 6.70000 0.44500 1.000 38.84000 90 ASP C N 1
ATOM 5288 C CA . ASP C 1 90 ? 47.53300 5.40400 -0.12300 1.000 41.17000 90 ASP C CA 1
ATOM 5289 C C . ASP C 1 90 ? 48.07000 4.26800 0.74300 1.000 38.63000 90 ASP C C 1
ATOM 5290 O O . ASP C 1 90 ? 49.24100 4.30200 1.14000 1.000 38.72000 90 ASP C O 1
ATOM 5295 N N . PRO C 1 91 ? 47.23500 3.28800 1.10500 1.000 36.87000 91 PRO C N 1
ATOM 5296 C CA . PRO C 1 91 ? 47.73200 2.14600 1.88200 1.000 44.91000 91 PRO C CA 1
ATOM 5297 C C . PRO C 1 91 ? 48.82900 1.38300 1.17000 1.000 44.68000 91 PRO C C 1
ATOM 5298 O O . PRO C 1 91 ? 49.67900 0.77700 1.83500 1.000 50.17000 91 PRO C O 1
ATOM 5302 N N . LYS C 1 92 ? 48.82500 1.37800 -0.16500 1.000 43.49000 92 LYS C N 1
ATOM 5303 C CA . LYS C 1 92 ? 49.86200 0.72300 -0.95400 1.000 43.92000 92 LYS C CA 1
ATOM 5304 C C . LYS C 1 92 ? 50.94500 1.69300 -1.41400 1.000 45.08000 92 LYS C C 1
ATOM 5305 O O . LYS C 1 92 ? 51.69900 1.37400 -2.33600 1.000 46.68000 92 LYS C O 1
ATOM 5310 N N . ASN C 1 93 ? 51.01300 2.88400 -0.81600 1.000 45.45000 93 ASN C N 1
ATOM 5311 C CA . ASN C 1 93 ? 52.10400 3.84000 -1.00100 1.000 40.87000 93 ASN C CA 1
ATOM 5312 C C . ASN C 1 93 ? 52.16900 4.43000 -2.40800 1.000 39.95000 93 ASN C C 1
ATOM 5313 O O . ASN C 1 93 ? 53.22000 4.93600 -2.81000 1.000 44.26000 93 ASN C O 1
ATOM 5318 N N . HIS C 1 94 ? 51.05900 4.44200 -3.15200 1.000 43.36000 94 HIS C N 1
ATOM 5319 C CA . HIS C 1 94 ? 51.07700 5.03100 -4.49200 1.000 43.11000 94 HIS C CA 1
ATOM 5320 C C . HIS C 1 94 ? 50.90600 6.54900 -4.47800 1.000 42.28000 94 HIS C C 1
ATOM 5321 O O . HIS C 1 94 ? 51.34600 7.22300 -5.41700 1.000 40.40000 94 HIS C O 1
ATOM 5328 N N . TRP C 1 95 ? 50.25500 7.10700 -3.45700 1.000 41.97000 95 TRP C N 1
ATOM 5329 C CA . TRP C 1 95 ? 50.03500 8.54700 -3.41700 1.000 36.64000 95 TRP C CA 1
ATOM 5330 C C . TRP C 1 95 ? 49.90700 9.01700 -1.97300 1.000 40.65000 95 TRP C C 1
ATOM 5331 O O . TRP C 1 95 ? 49.64200 8.22500 -1.06100 1.000 39.19000 95 TRP C O 1
ATOM 5342 N N . PHE C 1 96 ? 50.06400 10.33200 -1.79400 1.000 39.06000 96 PHE C N 1
ATOM 5343 C CA . PHE C 1 96 ? 50.14600 10.97100 -0.48000 1.000 39.20000 96 PHE C CA 1
ATOM 5344 C C . PHE C 1 96 ? 49.34200 12.26400 -0.44700 1.000 36.98000 96 PHE C C 1
ATOM 5345 O O . PHE C 1 96 ? 49.62800 13.19900 -1.20200 1.000 35.40000 96 PHE C O 1
ATOM 5353 N N . GLY C 1 97 ? 48.38300 12.33700 0.47400 1.000 37.92000 97 GLY C N 1
ATOM 5354 C CA . GLY C 1 97 ? 47.62200 13.56700 0.63000 1.000 37.51000 97 GLY C CA 1
ATOM 5355 C C . GLY C 1 97 ? 48.51500 14.70100 1.09900 1.000 38.31000 97 GLY C C 1
ATOM 5356 O O . GLY C 1 97 ? 49.39400 14.51900 1.94200 1.000 42.32000 97 GLY C O 1
ATOM 5357 N N . LEU C 1 98 ? 48.29500 15.88100 0.53100 1.000 39.85000 98 LEU C N 1
ATOM 5358 C CA . LEU C 1 98 ? 49.11600 17.04400 0.81300 1.000 34.15000 98 LEU C CA 1
ATOM 5359 C C . LEU C 1 98 ? 48.31100 18.24200 1.28400 1.000 35.46000 98 LEU C C 1
ATOM 5360 O O . LEU C 1 98 ? 48.90300 19.21500 1.76100 1.000 35.72000 98 LEU C O 1
ATOM 5365 N N . SER C 1 99 ? 46.99800 18.22200 1.10900 1.000 33.43000 99 SER C N 1
ATOM 5366 C CA . SER C 1 99 ? 46.11200 19.21300 1.69800 1.000 38.69000 99 SER C CA 1
ATOM 5367 C C . SER C 1 99 ? 44.85500 18.48200 2.12800 1.000 33.37000 99 SER C C 1
ATOM 5368 O O . SER C 1 99 ? 44.54200 17.40900 1.60700 1.000 33.04000 99 SER C O 1
ATOM 5371 N N . VAL C 1 100 ? 44.18100 19.03200 3.13000 1.000 34.86000 100 VAL C N 1
ATOM 5372 C CA . VAL C 1 100 ? 42.97700 18.44200 3.69200 1.000 30.67000 100 VAL C CA 1
ATOM 5373 C C . VAL C 1 100 ? 41.83600 19.43000 3.50600 1.000 32.58000 100 VAL C C 1
ATOM 5374 O O . VAL C 1 100 ? 41.99500 20.63000 3.75100 1.000 30.66000 100 VAL C O 1
ATOM 5378 N N . ARG C 1 101 ? 40.70200 18.92500 3.05100 1.000 32.93000 101 ARG C N 1
ATOM 5379 C CA . ARG C 1 101 ? 39.46100 19.67300 3.02400 1.000 28.42000 101 ARG C CA 1
ATOM 5380 C C . ARG C 1 101 ? 38.40600 18.84900 3.74100 1.000 27.74000 101 ARG C C 1
ATOM 5381 O O . ARG C 1 101 ? 38.48100 17.61800 3.79000 1.000 28.58000 101 ARG C O 1
ATOM 5389 N N . ALA C 1 102 ? 37.43400 19.53500 4.31800 1.000 26.42000 102 ALA C N 1
ATOM 5390 C CA . ALA C 1 102 ? 36.28800 18.87700 4.91100 1.000 25.24000 102 ALA C CA 1
ATOM 5391 C C . ALA C 1 102 ? 35.07600 19.16600 4.05600 1.000 24.30000 102 ALA C C 1
ATOM 5392 O O . ALA C 1 102 ? 34.89800 20.29200 3.57400 1.000 26.04000 102 ALA C O 1
ATOM 5394 N N . ARG C 1 103 ? 34.24600 18.15500 3.87000 1.000 22.17000 103 ARG C N 1
ATOM 5395 C CA . ARG C 1 103 ? 32.92600 18.35400 3.29200 1.000 22.09000 103 ARG C CA 1
ATOM 5396 C C . ARG C 1 103 ? 31.94600 18.24400 4.44400 1.000 24.46000 103 ARG C C 1
ATOM 5397 O O . ARG C 1 103 ? 31.77600 17.17000 5.02300 1.000 22.62000 103 ARG C O 1
ATOM 5405 N N . THR C 1 104 ? 31.33600 19.36700 4.81900 1.000 24.26000 104 THR C N 1
ATOM 5406 C CA . THR C 1 104 ? 30.56200 19.40000 6.04800 1.000 25.48000 104 THR C CA 1
ATOM 5407 C C . THR C 1 104 ? 29.39100 20.36100 5.85800 1.000 24.52000 104 THR C C 1
ATOM 5408 O O . THR C 1 104 ? 29.15200 20.87900 4.76300 1.000 25.94000 104 THR C O 1
ATOM 5412 N N . ILE C 1 105 ? 28.66400 20.57800 6.92700 1.000 24.12000 105 ILE C N 1
ATOM 5413 C CA . ILE C 1 105 ? 27.39200 21.28800 6.91000 1.000 22.71000 105 ILE C CA 1
ATOM 5414 C C . ILE C 1 105 ? 27.65500 22.78400 6.97200 1.000 29.88000 105 ILE C C 1
ATOM 5415 O O . ILE C 1 105 ? 28.59500 23.22300 7.64000 1.000 26.17000 105 ILE C O 1
ATOM 5420 N N . PHE C 1 106 ? 26.85300 23.55900 6.24200 1.000 23.22000 106 PHE C N 1
ATOM 5421 C CA . PHE C 1 106 ? 26.83000 25.01600 6.36300 1.000 25.59000 106 PHE C CA 1
ATOM 5422 C C . PHE C 1 106 ? 25.40200 25.45600 6.62700 1.000 28.59000 106 PHE C C 1
ATOM 5423 O O . PHE C 1 106 ? 24.45500 24.82000 6.16600 1.000 26.76000 106 PHE C O 1
ATOM 5431 N N . TYR C 1 107 ? 25.24600 26.55300 7.36600 1.000 27.91000 107 TYR C N 1
ATOM 5432 C CA . TYR C 1 107 ? 23.90100 26.95100 7.75400 1.000 25.39000 107 TYR C CA 1
ATOM 5433 C C . TYR C 1 107 ? 23.83900 28.46100 7.90000 1.000 30.22000 107 TYR C C 1
ATOM 5434 O O . TYR C 1 107 ? 24.86000 29.12600 8.08800 1.000 30.33000 107 TYR C O 1
ATOM 5443 N N . ASN C 1 108 ? 22.60800 28.98500 7.83700 1.000 27.06000 108 ASN C N 1
ATOM 5444 C CA . ASN C 1 108 ? 22.34100 30.40300 8.07100 1.000 30.48000 108 ASN C CA 1
ATOM 5445 C C . ASN C 1 108 ? 22.14700 30.59700 9.56300 1.000 30.65000 108 ASN C C 1
ATOM 5446 O O . ASN C 1 108 ? 21.11500 30.16200 10.10300 1.000 33.84000 108 ASN C O 1
ATOM 5451 N N . PRO C 1 109 ? 23.10500 31.19900 10.27300 1.000 30.34000 109 PRO C N 1
ATOM 5452 C CA . PRO C 1 109 ? 22.98900 31.30000 11.73200 1.000 30.14000 109 PRO C CA 1
ATOM 5453 C C . PRO C 1 109 ? 21.89400 32.26700 12.19100 1.000 31.30000 109 PRO C C 1
ATOM 5454 O O . PRO C 1 109 ? 21.60300 32.30400 13.39000 1.000 35.12000 109 PRO C O 1
ATOM 5458 N N . ASN C 1 110 ? 21.26600 33.01200 11.28100 1.000 35.44000 110 ASN C N 1
ATOM 5459 C CA . ASN C 1 110 ? 20.07700 33.78500 11.63900 1.000 35.91000 110 ASN C CA 1
ATOM 5460 C C . ASN C 1 110 ? 18.80000 32.96000 11.54700 1.000 39.92000 110 ASN C C 1
ATOM 5461 O O . ASN C 1 110 ? 17.76300 33.37900 12.07800 1.000 37.11000 110 ASN C O 1
ATOM 5466 N N . LYS C 1 111 ? 18.84500 31.79900 10.88600 1.000 36.94000 111 LYS C N 1
ATOM 5467 C CA . LYS C 1 111 ? 17.65000 30.99800 10.70200 1.000 34.01000 111 LYS C CA 1
ATOM 5468 C C . LYS C 1 111 ? 17.74700 29.60500 11.29600 1.000 35.43000 111 LYS C C 1
ATOM 5469 O O . LYS C 1 111 ? 16.70800 28.96400 11.46600 1.000 37.32000 111 LYS C O 1
ATOM 5475 N N . VAL C 1 112 ? 18.94700 29.13900 11.65700 1.000 33.30000 112 VAL C N 1
ATOM 5476 C CA . VAL C 1 112 ? 19.17700 27.80100 12.18100 1.000 38.44000 112 VAL C CA 1
ATOM 5477 C C . VAL C 1 112 ? 20.04200 27.91500 13.42000 1.000 33.01000 112 VAL C C 1
ATOM 5478 O O . VAL C 1 112 ? 21.13600 28.48500 13.37200 1.000 33.12000 112 VAL C O 1
ATOM 5482 N N . ASN C 1 113 ? 19.58100 27.36100 14.48800 1.000 31.03000 113 ASN C N 1
ATOM 5483 C CA . ASN C 1 113 ? 20.41700 27.26300 15.66800 1.000 36.10000 113 ASN C CA 1
ATOM 5484 C C . ASN C 1 113 ? 21.39700 26.10500 15.49500 1.000 41.94000 113 ASN C C 1
ATOM 5485 O O . ASN C 1 113 ? 21.02100 25.05300 14.97800 1.000 40.36000 113 ASN C O 1
ATOM 5490 N N . PRO C 1 114 ? 22.66700 26.28000 15.86400 1.000 41.19000 114 PRO C N 1
ATOM 5491 C CA . PRO C 1 114 ? 23.61000 25.16100 15.74900 1.000 35.24000 114 PRO C CA 1
ATOM 5492 C C . PRO C 1 114 ? 23.21300 23.94100 16.55500 1.000 42.57000 114 PRO C C 1
ATOM 5493 O O . PRO C 1 114 ? 23.68400 22.84000 16.24900 1.000 36.80000 114 PRO C O 1
ATOM 5497 N N . SER C 1 115 ? 22.37400 24.09700 17.58100 1.000 45.17000 115 SER C N 1
ATOM 5498 C CA . SER C 1 115 ? 21.84000 22.94600 18.29900 1.000 43.68000 115 SER C CA 1
ATOM 5499 C C . SER C 1 115 ? 20.92300 22.11200 17.42200 1.000 40.41000 115 SER C C 1
ATOM 5500 O O . SER C 1 115 ? 20.68400 20.94300 17.73100 1.000 45.83000 115 SER C O 1
ATOM 5503 N N . GLU C 1 116 ? 20.38800 22.69000 16.35000 1.000 36.82000 116 GLU C N 1
ATOM 5504 C CA . GLU C 1 116 ? 19.54500 21.93700 15.43900 1.000 39.35000 116 GLU C CA 1
ATOM 5505 C C . GLU C 1 116 ? 20.34300 20.99600 14.54200 1.000 37.18000 116 GLU C C 1
ATOM 5506 O O . GLU C 1 116 ? 19.74300 20.13500 13.89200 1.000 37.74000 116 GLU C O 1
ATOM 5512 N N . LEU C 1 117 ? 21.66900 21.10500 14.53500 1.000 38.72000 117 LEU C N 1
ATOM 5513 C CA . LEU C 1 117 ? 22.53400 20.35500 13.63300 1.000 37.75000 117 LEU C CA 1
ATOM 5514 C C . LEU C 1 117 ? 23.29800 19.27600 14.38400 1.000 38.79000 117 LEU C C 1
ATOM 5515 O O . LEU C 1 117 ? 23.57800 19.40200 15.58300 1.000 38.61000 117 LEU C O 1
ATOM 5520 N N . SER C 1 118 ? 23.63700 18.19900 13.66700 1.000 37.67000 118 SER C N 1
ATOM 5521 C CA . SER C 1 118 ? 24.44600 17.15100 14.26300 1.000 29.82000 118 SER C CA 1
ATOM 5522 C C . SER C 1 118 ? 25.21500 16.33500 13.22200 1.000 34.01000 118 SER C C 1
ATOM 5523 O O . SER C 1 118 ? 26.44800 16.37800 13.17700 1.000 34.58000 118 SER C O 1
ATOM 5526 N N . THR C 1 119 ? 24.49600 15.57000 12.40500 1.000 32.74000 119 THR C N 1
ATOM 5527 C CA . THR C 1 119 ? 25.10300 14.58100 11.52500 1.000 31.63000 119 THR C CA 1
ATOM 5528 C C . THR C 1 119 ? 24.64900 14.76900 10.08400 1.000 29.18000 119 THR C C 1
ATOM 5529 O O . THR C 1 119 ? 23.63200 15.40700 9.80500 1.000 32.20000 119 THR C O 1
ATOM 5533 N N . TYR C 1 120 ? 25.39600 14.14000 9.17200 1.000 34.13000 120 TYR C N 1
ATOM 5534 C CA . TYR C 1 120 ? 24.93600 14.02800 7.78900 1.000 31.94000 120 TYR C CA 1
ATOM 5535 C C . TYR C 1 120 ? 23.56900 13.36900 7.71900 1.000 30.60000 120 TYR C C 1
ATOM 5536 O O . TYR C 1 120 ? 22.67500 13.85900 7.01800 1.000 31.72000 120 TYR C O 1
ATOM 5545 N N . ALA C 1 121 ? 23.37000 12.28700 8.48400 1.000 31.21000 121 ALA C N 1
ATOM 5546 C CA . ALA C 1 121 ? 22.10000 11.56500 8.44700 1.000 33.88000 121 ALA C CA 1
ATOM 5547 C C . ALA C 1 121 ? 20.94900 12.40900 8.99500 1.000 32.77000 121 ALA C C 1
ATOM 5548 O O . ALA C 1 121 ? 19.82000 12.32500 8.49400 1.000 30.82000 121 ALA C O 1
ATOM 5550 N N . ASP C 1 122 ? 21.20800 13.23400 10.01700 1.000 36.31000 122 ASP C N 1
ATOM 5551 C CA . ASP C 1 122 ? 20.14200 14.06200 10.59300 1.000 34.43000 122 ASP C CA 1
ATOM 5552 C C . ASP C 1 122 ? 19.51100 14.98300 9.55800 1.000 35.19000 122 ASP C C 1
ATOM 5553 O O . ASP C 1 122 ? 18.33800 15.34700 9.69000 1.000 37.96000 122 ASP C O 1
ATOM 5558 N N . LEU C 1 123 ? 20.25500 15.35900 8.51500 1.000 32.86000 123 LEU C N 1
ATOM 5559 C CA . LEU C 1 123 ? 19.69500 16.23000 7.48900 1.000 35.16000 123 LEU C CA 1
ATOM 5560 C C . LEU C 1 123 ? 18.57700 15.56600 6.69900 1.000 37.08000 123 LEU C C 1
ATOM 5561 O O . LEU C 1 123 ? 17.87000 16.26000 5.96900 1.000 34.51000 123 LEU C O 1
ATOM 5566 N N . ALA C 1 124 ? 18.42400 14.24200 6.79700 1.000 36.21000 124 ALA C N 1
ATOM 5567 C CA . ALA C 1 124 ? 17.27600 13.57700 6.19400 1.000 36.81000 124 ALA C CA 1
ATOM 5568 C C . ALA C 1 124 ? 16.02400 13.68900 7.05300 1.000 42.59000 124 ALA C C 1
ATOM 5569 O O . ALA C 1 124 ? 14.93300 13.35500 6.57500 1.000 44.98000 124 ALA C O 1
ATOM 5571 N N . ASP C 1 125 ? 16.15000 14.19900 8.27600 1.000 43.23000 125 ASP C N 1
ATOM 5572 C CA . ASP C 1 125 ? 15.00600 14.32200 9.16800 1.000 43.17000 125 ASP C CA 1
ATOM 5573 C C . ASP C 1 125 ? 13.96000 15.24500 8.54700 1.000 43.77000 125 ASP C C 1
ATOM 5574 O O . ASP C 1 125 ? 14.31200 16.26000 7.93100 1.000 42.83000 125 ASP C O 1
ATOM 5579 N N . PRO C 1 126 ? 12.67100 14.91200 8.65700 1.000 46.30000 126 PRO C N 1
ATOM 5580 C CA . PRO C 1 126 ? 11.63500 15.73900 8.00900 1.000 44.58000 126 PRO C CA 1
ATOM 5581 C C . PRO C 1 126 ? 11.55600 17.17900 8.51200 1.000 43.18000 126 PRO C C 1
ATOM 5582 O O . PRO C 1 126 ? 10.89400 17.99700 7.86100 1.000 43.07000 126 PRO C O 1
ATOM 5586 N N A LYS C 1 127 ? 12.20300 17.51300 9.63000 0.450 44.34000 127 LYS C N 1
ATOM 5587 N N B LYS C 1 127 ? 12.20600 17.51900 9.62600 0.550 44.35000 127 LYS C N 1
ATOM 5588 C CA A LYS C 1 127 ? 12.22000 18.89900 10.09200 0.450 43.62000 127 LYS C CA 1
ATOM 5589 C CA B LYS C 1 127 ? 12.19700 18.90600 10.08200 0.550 43.62000 127 LYS C CA 1
ATOM 5590 C C A LYS C 1 127 ? 12.91600 19.82500 9.10200 0.450 43.90000 127 LYS C C 1
ATOM 5591 C C B LYS C 1 127 ? 12.93600 19.83100 9.12000 0.550 43.91000 127 LYS C C 1
ATOM 5592 O O A LYS C 1 127 ? 12.68700 21.04000 9.13200 0.450 43.58000 127 LYS C O 1
ATOM 5593 O O B LYS C 1 127 ? 12.75500 21.05300 9.18600 0.550 43.58000 127 LYS C O 1
ATOM 5604 N N . TRP C 1 128 ? 13.74500 19.28000 8.21600 1.000 44.74000 128 TRP C N 1
ATOM 5605 C CA . TRP C 1 128 ? 14.49100 20.07100 7.24900 1.000 41.20000 128 TRP C CA 1
ATOM 5606 C C . TRP C 1 128 ? 13.77600 20.21400 5.91000 1.000 39.79000 128 TRP C C 1
ATOM 5607 O O . TRP C 1 128 ? 14.37000 20.73500 4.95900 1.000 41.38000 128 TRP C O 1
ATOM 5618 N N . LYS C 1 129 ? 12.51500 19.79300 5.81400 1.000 41.30000 129 LYS C N 1
ATOM 5619 C CA . LYS C 1 129 ? 11.82700 19.83400 4.52500 1.000 41.36000 129 LYS C CA 1
ATOM 5620 C C . LYS C 1 129 ? 11.73300 21.26700 4.01700 1.000 43.94000 129 LYS C C 1
ATOM 5621 O O . LYS C 1 129 ? 11.34300 22.17600 4.75500 1.000 47.45000 129 LYS C O 1
ATOM 5625 N N . GLY C 1 130 ? 12.14200 21.46700 2.76400 1.000 41.50000 130 GLY C N 1
ATOM 5626 C CA . GLY C 1 130 ? 12.14200 22.77300 2.14200 1.000 43.78000 130 GLY C CA 1
ATOM 5627 C C . GLY C 1 130 ? 13.23000 23.70400 2.61800 1.000 42.32000 130 GLY C C 1
ATOM 5628 O O . GLY C 1 130 ? 13.18800 24.89300 2.29300 1.000 43.97000 130 GLY C O 1
ATOM 5629 N N . ARG C 1 131 ? 14.22500 23.19600 3.34600 1.000 43.29000 131 ARG C N 1
ATOM 5630 C CA . ARG C 1 131 ? 15.29300 24.02100 3.89400 1.000 40.92000 131 ARG C CA 1
ATOM 5631 C C . ARG C 1 131 ? 16.69100 23.57300 3.49400 1.000 40.28000 131 ARG C C 1
ATOM 5632 O O . ARG C 1 131 ? 17.64200 24.33500 3.70200 1.000 37.94000 131 ARG C O 1
ATOM 5640 N N . LEU C 1 132 ? 16.84500 22.37400 2.92800 1.000 36.66000 132 LEU C N 1
ATOM 5641 C CA . LEU C 1 132 ? 18.15100 21.83200 2.58100 1.000 32.99000 132 LEU C CA 1
ATOM 5642 C C . LEU C 1 132 ? 18.50100 22.15700 1.13700 1.000 33.34000 132 LEU C C 1
ATOM 5643 O O . LEU C 1 132 ? 17.63500 22.16800 0.25800 1.000 37.54000 132 LEU C O 1
ATOM 5648 N N . CYS C 1 133 ? 19.77400 22.43500 0.89400 1.000 30.07000 133 CYS C N 1
ATOM 5649 C CA . CYS C 1 133 ? 20.27500 22.53700 -0.46500 1.000 30.32000 133 CYS C CA 1
ATOM 5650 C C . CYS C 1 133 ? 21.58000 21.76200 -0.60300 1.000 28.27000 133 CYS C C 1
ATOM 5651 O O . CYS C 1 133 ? 22.36300 21.65800 0.34400 1.000 29.48000 133 CYS C O 1
ATOM 5654 N N . LEU C 1 134 ? 21.81500 21.23500 -1.79900 1.000 26.77000 134 LEU C N 1
ATOM 5655 C CA . LEU C 1 134 ? 22.98200 20.40200 -2.03600 1.000 29.57000 134 LEU C CA 1
ATOM 5656 C C . LEU C 1 134 ? 23.62600 20.79500 -3.35500 1.000 29.80000 134 LEU C C 1
ATOM 5657 O O . LEU C 1 134 ? 22.98500 21.37700 -4.22700 1.000 29.90000 134 LEU C O 1
ATOM 5662 N N . ARG C 1 135 ? 24.91100 20.47300 -3.48800 1.000 29.84000 135 ARG C N 1
ATOM 5663 C CA . ARG C 1 135 ? 25.55600 20.49100 -4.79100 1.000 29.58000 135 ARG C CA 1
ATOM 5664 C C . ARG C 1 135 ? 25.28300 19.18600 -5.51600 1.000 31.36000 135 ARG C C 1
ATOM 5665 O O . ARG C 1 135 ? 25.09900 18.13500 -4.89500 1.000 29.95000 135 ARG C O 1
ATOM 5673 N N . THR C 1 136 ? 25.34100 19.24800 -6.84700 1.000 28.54000 136 THR C N 1
ATOM 5674 C CA . THR C 1 136 ? 24.96500 18.11700 -7.67900 1.000 32.28000 136 THR C CA 1
ATOM 5675 C C . THR C 1 136 ? 25.72100 16.84700 -7.29900 1.000 30.27000 136 THR C C 1
ATOM 5676 O O . THR C 1 136 ? 26.90100 16.88200 -6.92000 1.000 29.15000 136 THR C O 1
ATOM 5680 N N . SER C 1 137 ? 25.02200 15.71100 -7.41100 1.000 31.18000 137 SER C N 1
ATOM 5681 C CA . SER C 1 137 ? 25.66000 14.41000 -7.22500 1.000 31.20000 137 SER C CA 1
ATOM 5682 C C . SER C 1 137 ? 26.69900 14.11100 -8.29100 1.000 36.05000 137 SER C C 1
ATOM 5683 O O . SER C 1 137 ? 27.52100 13.19500 -8.11600 1.000 31.86000 137 SER C O 1
ATOM 5686 N N . ASN C 1 138 ? 26.66700 14.84200 -9.40100 1.000 34.33000 138 ASN C N 1
ATOM 5687 C CA . ASN C 1 138 ? 27.61200 14.61800 -10.49000 1.000 36.34000 138 ASN C CA 1
ATOM 5688 C C . ASN C 1 138 ? 28.90800 15.36800 -10.18000 1.000 38.01000 138 ASN C C 1
ATOM 5689 O O . ASN C 1 138 ? 29.20300 16.42800 -10.73700 1.000 33.36000 138 ASN C O 1
ATOM 5694 N N . ASN C 1 139 ? 29.66900 14.81200 -9.23300 1.000 35.21000 139 ASN C N 1
ATOM 5695 C CA . ASN C 1 139 ? 30.83100 15.50600 -8.69200 1.000 34.48000 139 ASN C CA 1
ATOM 5696 C C . ASN C 1 139 ? 31.57700 14.57400 -7.75100 1.000 26.40000 139 ASN C C 1
ATOM 5697 O O . ASN C 1 139 ? 30.95000 13.88100 -6.95300 1.000 28.61000 139 ASN C O 1
ATOM 5702 N N . VAL C 1 140 ? 32.91500 14.61600 -7.80600 1.000 26.21000 140 VAL C N 1
ATOM 5703 C CA . VAL C 1 140 ? 33.72600 13.64100 -7.07500 1.000 29.56000 140 VAL C CA 1
ATOM 5704 C C . VAL C 1 140 ? 33.66400 13.87800 -5.56600 1.000 28.64000 140 VAL C C 1
ATOM 5705 O O . VAL C 1 140 ? 33.76900 12.92300 -4.78000 1.000 27.00000 140 VAL C O 1
ATOM 5709 N N . TYR C 1 141 ? 33.46300 15.12800 -5.12400 1.000 27.95000 141 TYR C N 1
ATOM 5710 C CA . TYR C 1 141 ? 33.37900 15.37600 -3.68800 1.000 25.28000 141 TYR C CA 1
ATOM 5711 C C . TYR C 1 141 ? 32.18100 14.66900 -3.09400 1.000 25.77000 141 TYR C C 1
ATOM 5712 O O . TYR C 1 141 ? 32.26700 14.10700 -1.99600 1.000 29.13000 141 TYR C O 1
ATOM 5721 N N . ASN C 1 142 ? 31.03500 14.74400 -3.77400 1.000 24.55000 142 ASN C N 1
ATOM 5722 C CA . ASN C 1 142 ? 29.83200 14.09700 -3.26500 1.000 24.07000 142 ASN C CA 1
ATOM 5723 C C . ASN C 1 142 ? 29.90200 12.58600 -3.43000 1.000 26.10000 142 ASN C C 1
ATOM 5724 O O . ASN C 1 142 ? 29.41000 11.84300 -2.57700 1.000 24.94000 142 ASN C O 1
ATOM 5729 N N . GLN C 1 143 ? 30.48800 12.11400 -4.52600 1.000 27.35000 143 GLN C N 1
ATOM 5730 C CA . GLN C 1 143 ? 30.74300 10.67800 -4.64800 1.000 26.27000 143 GLN C CA 1
ATOM 5731 C C . GLN C 1 143 ? 31.57800 10.17600 -3.47800 1.000 25.97000 143 GLN C C 1
ATOM 5732 O O . GLN C 1 143 ? 31.25500 9.15900 -2.84900 1.000 30.38000 143 GLN C O 1
ATOM 5738 N N . SER C 1 144 ? 32.63800 10.90400 -3.14800 1.000 23.50000 144 SER C N 1
ATOM 5739 C CA . SER C 1 144 ? 33.50700 10.50700 -2.05600 1.000 28.05000 144 SER C CA 1
ATOM 5740 C C . SER C 1 144 ? 32.80300 10.56400 -0.70600 1.000 28.24000 144 SER C C 1
ATOM 5741 O O . SER C 1 144 ? 32.94600 9.64400 0.10400 1.000 24.82000 144 SER C O 1
ATOM 5744 N N . LEU C 1 145 ? 32.01600 11.61500 -0.44500 1.000 26.33000 145 LEU C N 1
ATOM 5745 C CA . LEU C 1 145 ? 31.29700 11.67700 0.82300 1.000 26.02000 145 LEU C CA 1
ATOM 5746 C C . LEU C 1 145 ? 30.35600 10.47900 0.97700 1.000 28.13000 145 LEU C C 1
ATOM 5747 O O . LEU C 1 145 ? 30.38600 9.76900 1.99000 1.000 31.25000 145 LEU C O 1
ATOM 5752 N N . VAL C 1 146 ? 29.52200 10.23000 -0.02800 1.000 25.34000 146 VAL C N 1
ATOM 5753 C CA . VAL C 1 146 ? 28.55700 9.13500 0.04400 1.000 28.04000 146 VAL C CA 1
ATOM 5754 C C . VAL C 1 146 ? 29.27500 7.78600 0.04400 1.000 29.98000 146 VAL C C 1
ATOM 5755 O O . VAL C 1 146 ? 28.78500 6.80500 0.61800 1.000 29.59000 146 VAL C O 1
ATOM 5759 N N . ALA C 1 147 ? 30.46400 7.72700 -0.55000 1.000 29.93000 147 ALA C N 1
ATOM 5760 C CA . ALA C 1 147 ? 31.25500 6.50200 -0.48700 1.000 33.60000 147 ALA C CA 1
ATOM 5761 C C . ALA C 1 147 ? 31.64200 6.17400 0.95100 1.000 35.17000 147 ALA C C 1
ATOM 5762 O O . ALA C 1 147 ? 31.62600 5.00000 1.36300 1.000 32.13000 147 ALA C O 1
ATOM 5764 N N . THR C 1 148 ? 31.99700 7.19900 1.73200 1.000 30.93000 148 THR C N 1
ATOM 5765 C CA . THR C 1 148 ? 32.33600 6.97600 3.13300 1.000 29.16000 148 THR C CA 1
ATOM 5766 C C . THR C 1 148 ? 31.09300 6.73900 3.97800 1.000 33.53000 148 THR C C 1
ATOM 5767 O O . THR C 1 148 ? 31.15600 5.99100 4.95700 1.000 36.90000 148 THR C O 1
ATOM 5771 N N . MET C 1 149 ? 29.96700 7.36300 3.63000 1.000 31.13000 149 MET C N 1
ATOM 5772 C CA . MET C 1 149 ? 28.72000 7.07700 4.33000 1.000 33.64000 149 MET C CA 1
ATOM 5773 C C . MET C 1 149 ? 28.34300 5.60500 4.19500 1.000 36.65000 149 MET C C 1
ATOM 5774 O O . MET C 1 149 ? 27.86300 4.98500 5.15400 1.000 37.86000 149 MET C O 1
ATOM 5779 N N . ILE C 1 150 ? 28.54100 5.03600 3.00200 1.000 33.79000 150 ILE C N 1
ATOM 5780 C CA . ILE C 1 150 ? 28.30300 3.60700 2.78100 1.000 30.95000 150 ILE C CA 1
ATOM 5781 C C . ILE C 1 150 ? 29.25600 2.75200 3.61000 1.000 34.77000 150 ILE C C 1
ATOM 5782 O O . ILE C 1 150 ? 28.85100 1.75000 4.21400 1.000 38.91000 150 ILE C O 1
ATOM 5787 N N . ALA C 1 151 ? 30.53500 3.11700 3.64200 1.000 33.36000 151 ALA C N 1
ATOM 5788 C CA . ALA C 1 151 ? 31.48200 2.35900 4.44300 1.000 32.59000 151 ALA C CA 1
ATOM 5789 C C . ALA C 1 151 ? 31.14800 2.46500 5.92100 1.000 39.18000 151 ALA C C 1
ATOM 5790 O O . ALA C 1 151 ? 31.21500 1.47100 6.65100 1.000 38.32000 151 ALA C O 1
ATOM 5792 N N . ASN C 1 152 ? 30.72000 3.64900 6.37200 1.000 29.81000 152 ASN C N 1
ATOM 5793 C CA . ASN C 1 152 ? 30.52900 3.82700 7.79900 1.000 33.79000 152 ASN C CA 1
ATOM 5794 C C . ASN C 1 152 ? 29.19200 3.29000 8.27600 1.000 33.66000 152 ASN C C 1
ATOM 5795 O O . ASN C 1 152 ? 29.11100 2.78000 9.39500 1.000 42.44000 152 ASN C O 1
ATOM 5800 N N . HIS C 1 153 ? 28.14600 3.36400 7.46100 1.000 33.68000 153 HIS C N 1
ATOM 5801 C CA . HIS C 1 153 ? 26.81000 3.01300 7.91900 1.000 39.31000 153 HIS C CA 1
ATOM 5802 C C . HIS C 1 153 ? 26.12400 1.94600 7.08700 1.000 41.15000 153 HIS C C 1
ATOM 5803 O O . HIS C 1 153 ? 25.01200 1.53600 7.44100 1.000 40.83000 153 HIS C O 1
ATOM 5810 N N . GLY C 1 154 ? 26.71500 1.51500 5.98200 1.000 40.74000 154 GLY C N 1
ATOM 5811 C CA . GLY C 1 154 ? 26.08500 0.48100 5.19500 1.000 40.76000 154 GLY C CA 1
ATOM 5812 C C . GLY C 1 154 ? 25.20700 1.03800 4.08900 1.000 40.02000 154 GLY C C 1
ATOM 5813 O O . GLY C 1 154 ? 24.78200 2.19600 4.09900 1.000 33.06000 154 GLY C O 1
ATOM 5814 N N . GLN C 1 155 ? 24.90400 0.15900 3.13500 1.000 32.40000 155 GLN C N 1
ATOM 5815 C CA . GLN C 1 155 ? 24.20400 0.56400 1.92600 1.000 34.28000 155 GLN C CA 1
ATOM 5816 C C . GLN C 1 155 ? 22.75000 0.92500 2.21200 1.000 33.99000 155 GLN C C 1
ATOM 5817 O O . GLN C 1 155 ? 22.22700 1.90200 1.66300 1.000 36.32000 155 GLN C O 1
ATOM 5823 N N . ALA C 1 156 ? 22.06400 0.12500 3.03300 1.000 35.00000 156 ALA C N 1
ATOM 5824 C CA . ALA C 1 156 ? 20.64500 0.37000 3.26800 1.000 32.27000 156 ALA C CA 1
ATOM 5825 C C . ALA C 1 156 ? 20.41900 1.68400 4.02000 1.000 33.69000 156 ALA C C 1
ATOM 5826 O O . ALA C 1 156 ? 19.50600 2.44100 3.68400 1.000 33.49000 156 ALA C O 1
ATOM 5828 N N . THR C 1 157 ? 21.23500 1.96500 5.03600 1.000 32.35000 157 THR C N 1
ATOM 5829 C CA . THR C 1 157 ? 21.09500 3.22800 5.75900 1.000 35.92000 157 THR C CA 1
ATOM 5830 C C . THR C 1 157 ? 21.40400 4.41900 4.85700 1.000 34.67000 157 THR C C 1
ATOM 5831 O O . THR C 1 157 ? 20.67000 5.41000 4.85600 1.000 38.62000 157 THR C O 1
ATOM 5835 N N . THR C 1 158 ? 22.47200 4.33200 4.06500 1.000 35.03000 158 THR C N 1
ATOM 5836 C CA . THR C 1 158 ? 22.82800 5.44900 3.19000 1.000 37.49000 158 THR C CA 1
ATOM 5837 C C . THR C 1 158 ? 21.75300 5.70700 2.13100 1.000 36.03000 158 THR C C 1
ATOM 5838 O O . THR C 1 158 ? 21.41500 6.86800 1.84800 1.000 32.05000 158 THR C O 1
ATOM 5842 N N . ASP C 1 159 ? 21.17800 4.63800 1.56300 1.000 36.65000 159 ASP C N 1
ATOM 5843 C CA . ASP C 1 159 ? 20.04000 4.78800 0.66000 1.000 34.36000 159 ASP C CA 1
ATOM 5844 C C . ASP C 1 159 ? 18.92700 5.58300 1.32100 1.000 34.74000 159 ASP C C 1
ATOM 5845 O O . ASP C 1 159 ? 18.31400 6.45100 0.69300 1.000 37.94000 159 ASP C O 1
ATOM 5850 N N . ARG C 1 160 ? 18.63400 5.26800 2.58500 1.000 36.11000 160 ARG C N 1
ATOM 5851 C CA . ARG C 1 160 ? 17.58800 5.96900 3.31500 1.000 37.71000 160 ARG C CA 1
ATOM 5852 C C . ARG C 1 160 ? 17.97200 7.42400 3.55000 1.000 32.82000 160 ARG C C 1
ATOM 5853 O O . ARG C 1 160 ? 17.14300 8.32000 3.37600 1.000 40.22000 160 ARG C O 1
ATOM 5861 N N . VAL C 1 161 ? 19.23200 7.67900 3.91500 1.000 33.97000 161 VAL C N 1
ATOM 5862 C CA . VAL C 1 161 ? 19.64000 9.05800 4.20300 1.000 31.64000 161 VAL C CA 1
ATOM 5863 C C . VAL C 1 161 ? 19.60300 9.89700 2.93400 1.000 32.78000 161 VAL C C 1
ATOM 5864 O O . VAL C 1 161 ? 19.02100 10.98700 2.90900 1.000 35.75000 161 VAL C O 1
ATOM 5868 N N . VAL C 1 162 ? 20.21400 9.40000 1.85500 1.000 32.30000 162 VAL C N 1
ATOM 5869 C CA . VAL C 1 162 ? 20.30500 10.19300 0.63100 1.000 30.43000 162 VAL C CA 1
ATOM 5870 C C . VAL C 1 162 ? 18.93400 10.41900 0.01500 1.000 31.15000 162 VAL C C 1
ATOM 5871 O O . VAL C 1 162 ? 18.65300 11.49600 -0.52400 1.000 35.48000 162 VAL C O 1
ATOM 5875 N N . LYS C 1 163 ? 18.05100 9.41900 0.09200 1.000 36.83000 163 LYS C N 1
ATOM 5876 C CA . LYS C 1 163 ? 16.67300 9.64500 -0.33500 1.000 38.19000 163 LYS C CA 1
ATOM 5877 C C . LYS C 1 163 ? 16.00500 10.70500 0.53400 1.000 36.38000 163 LYS C C 1
ATOM 5878 O O . LYS C 1 163 ? 15.28200 11.57600 0.02900 1.000 36.15000 163 LYS C O 1
ATOM 5882 N N . GLY C 1 164 ? 16.28500 10.68400 1.83900 1.000 39.19000 164 GLY C N 1
ATOM 5883 C CA . GLY C 1 164 ? 15.72400 11.69700 2.72000 1.000 36.93000 164 GLY C CA 1
ATOM 5884 C C . GLY C 1 164 ? 16.24400 13.09300 2.42900 1.000 34.66000 164 GLY C C 1
ATOM 5885 O O . GLY C 1 164 ? 15.49600 14.06900 2.52900 1.000 37.71000 164 GLY C O 1
ATOM 5886 N N . TRP C 1 165 ? 17.53500 13.20600 2.08900 1.000 37.88000 165 TRP C N 1
ATOM 5887 C CA . TRP C 1 165 ? 18.09000 14.47300 1.61000 1.000 35.05000 165 TRP C CA 1
ATOM 5888 C C . TRP C 1 165 ? 17.27500 15.02600 0.45200 1.000 39.49000 165 TRP C C 1
ATOM 5889 O O . TRP C 1 165 ? 16.92400 16.20900 0.42900 1.000 34.07000 165 TRP C O 1
ATOM 5900 N N . VAL C 1 166 ? 17.03100 14.19000 -0.56100 1.000 36.28000 166 VAL C N 1
ATOM 5901 C CA . VAL C 1 166 ? 16.32600 14.64100 -1.75900 1.000 36.67000 166 VAL C CA 1
ATOM 5902 C C . VAL C 1 166 ? 14.92100 15.11400 -1.41000 1.000 37.41000 166 VAL C C 1
ATOM 5903 O O . VAL C 1 166 ? 14.41500 16.08300 -1.98900 1.000 42.67000 166 VAL C O 1
ATOM 5907 N N . ALA C 1 167 ? 14.25900 14.42100 -0.47900 1.000 37.74000 167 ALA C N 1
ATOM 5908 C CA . ALA C 1 167 ? 12.92200 14.82600 -0.05700 1.000 39.62000 167 ALA C CA 1
ATOM 5909 C C . ALA C 1 167 ? 12.91100 16.18900 0.62000 1.000 40.35000 167 ALA C C 1
ATOM 5910 O O . ALA C 1 167 ? 11.87700 16.85500 0.61500 1.000 40.72000 167 ALA C O 1
ATOM 5912 N N . ASN C 1 168 ? 14.03600 16.61900 1.18400 1.000 40.70000 168 ASN C N 1
ATOM 5913 C CA . ASN C 1 168 ? 14.13100 17.85400 1.94600 1.000 38.54000 168 ASN C CA 1
ATOM 5914 C C . ASN C 1 168 ? 14.61300 19.04600 1.12200 1.000 40.99000 168 ASN C C 1
ATOM 5915 O O . ASN C 1 168 ? 14.75000 20.14300 1.67500 1.000 43.17000 168 ASN C O 1
ATOM 5920 N N . LEU C 1 169 ? 14.85000 18.87000 -0.17900 1.000 38.78000 169 LEU C N 1
ATOM 5921 C CA . LEU C 1 169 ? 15.46200 19.91700 -0.99300 1.000 42.48000 169 LEU C CA 1
ATOM 5922 C C . LEU C 1 169 ? 14.57500 21.15400 -1.10000 1.000 41.83000 169 LEU C C 1
ATOM 5923 O O . LEU C 1 169 ? 13.37300 21.05800 -1.36200 1.000 45.87000 169 LEU C O 1
ATOM 5928 N N . ALA C 1 170 ? 15.18000 22.32500 -0.88600 1.000 42.51000 170 ALA C N 1
ATOM 5929 C CA . ALA C 1 170 ? 14.49900 23.59400 -1.12000 1.000 44.12000 170 ALA C CA 1
ATOM 5930 C C . ALA C 1 170 ? 14.58300 24.03400 -2.57200 1.000 43.27000 170 ALA C C 1
ATOM 5931 O O . ALA C 1 170 ? 13.76600 24.85100 -3.01100 1.000 45.68000 170 ALA C O 1
ATOM 5933 N N . ALA C 1 171 ? 15.55700 23.51600 -3.31200 1.000 43.91000 171 ALA C N 1
ATOM 5934 C CA . ALA C 1 171 ? 15.75100 23.82100 -4.71900 1.000 43.34000 171 ALA C CA 1
ATOM 5935 C C . ALA C 1 171 ? 16.54500 22.67500 -5.32600 1.000 38.14000 171 ALA C C 1
ATOM 5936 O O . ALA C 1 171 ? 17.08000 21.82200 -4.61200 1.000 42.54000 171 ALA C O 1
ATOM 5938 N N . ALA C 1 172 ? 16.64300 22.68000 -6.65500 1.000 42.10000 172 ALA C N 1
ATOM 5939 C CA . ALA C 1 172 ? 17.41800 21.66600 -7.35000 1.000 41.08000 172 ALA C CA 1
ATOM 5940 C C . ALA C 1 172 ? 18.89800 21.77900 -6.97800 1.000 35.86000 172 ALA C C 1
ATOM 5941 O O . ALA C 1 172 ? 19.39600 22.87200 -6.69300 1.000 32.83000 172 ALA C O 1
ATOM 5943 N N . PRO C 1 173 ? 19.62700 20.66700 -6.98400 1.000 36.96000 173 PRO C N 1
ATOM 5944 C CA . PRO C 1 173 ? 21.04600 20.72600 -6.62200 1.000 33.15000 173 PRO C CA 1
ATOM 5945 C C . PRO C 1 173 ? 21.80900 21.71400 -7.48900 1.000 37.26000 173 PRO C C 1
ATOM 5946 O O . PRO C 1 173 ? 21.59500 21.81100 -8.69900 1.000 33.77000 173 PRO C O 1
ATOM 5950 N N . PHE C 1 174 ? 22.69900 22.45900 -6.84300 1.000 35.17000 174 PHE C N 1
ATOM 5951 C CA . PHE C 1 174 ? 23.46600 23.50400 -7.49700 1.000 34.55000 174 PHE C CA 1
ATOM 5952 C C . PHE C 1 174 ? 24.64200 22.91900 -8.27200 1.000 36.68000 174 PHE C C 1
ATOM 5953 O O . PHE C 1 174 ? 25.09400 21.80000 -8.01700 1.000 30.67000 174 PHE C O 1
ATOM 5961 N N . ALA C 1 175 ? 25.13800 23.70200 -9.23800 1.000 33.51000 175 ALA C N 1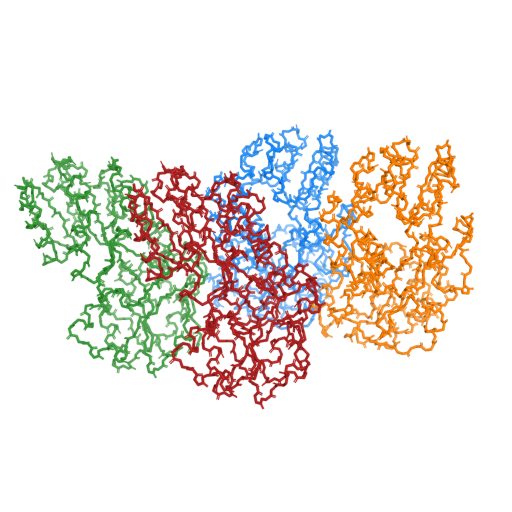
ATOM 5962 C CA . ALA C 1 175 ? 26.19000 23.22300 -10.11800 1.000 33.53000 175 ALA C CA 1
ATOM 5963 C C . ALA C 1 175 ? 27.57100 23.25700 -9.46600 1.000 30.99000 175 ALA C C 1
ATOM 5964 O O . ALA C 1 175 ? 28.47400 22.57400 -9.95900 1.000 30.03000 175 ALA C O 1
ATOM 5966 N N . ASN C 1 176 ? 27.76600 24.04100 -8.39800 1.000 34.02000 176 ASN C N 1
ATOM 5967 C CA . ASN C 1 176 ? 29.03500 24.03600 -7.66700 1.000 32.50000 176 ASN C CA 1
ATOM 5968 C C . ASN C 1 176 ? 28.80600 24.46800 -6.22000 1.000 31.31000 176 ASN C C 1
ATOM 5969 O O . ASN C 1 176 ? 27.72000 24.91300 -5.84200 1.000 32.71000 176 ASN C O 1
ATOM 5974 N N . ASP C 1 177 ? 29.84500 24.29300 -5.39200 1.000 29.70000 177 ASP C N 1
ATOM 5975 C CA . ASP C 1 177 ? 29.70600 24.55500 -3.96200 1.000 29.28000 177 ASP C CA 1
ATOM 5976 C C . ASP C 1 177 ? 29.53400 26.04200 -3.69000 1.000 28.79000 177 ASP C C 1
ATOM 5977 O O . ASP C 1 177 ? 28.80200 26.43300 -2.77700 1.000 29.71000 177 ASP C O 1
ATOM 5982 N N . THR C 1 178 ? 30.22000 26.88300 -4.45700 1.000 29.06000 178 THR C N 1
ATOM 5983 C CA . THR C 1 178 ? 30.12800 28.31400 -4.20500 1.000 29.81000 178 THR C CA 1
ATOM 5984 C C . THR C 1 178 ? 28.70600 28.81000 -4.44800 1.000 31.70000 178 THR C C 1
ATOM 5985 O O . THR C 1 178 ? 28.14700 29.53400 -3.61600 1.000 32.00000 178 THR C O 1
ATOM 5989 N N . ALA C 1 179 ? 28.07900 28.35600 -5.54200 1.000 32.46000 179 ALA C N 1
ATOM 5990 C CA . ALA C 1 179 ? 26.69000 28.71900 -5.82400 1.000 34.58000 179 ALA C CA 1
ATOM 5991 C C . ALA C 1 179 ? 25.75300 28.25400 -4.71300 1.000 33.63000 179 ALA C C 1
ATOM 5992 O O . ALA C 1 179 ? 24.77600 28.93400 -4.38600 1.000 28.08000 179 ALA C O 1
ATOM 5994 N N . LEU C 1 180 ? 26.02400 27.08300 -4.13400 1.000 30.02000 180 LEU C N 1
ATOM 5995 C CA . LEU C 1 180 ? 25.26900 26.61800 -2.97200 1.000 29.36000 180 LEU C CA 1
ATOM 5996 C C . LEU C 1 180 ? 25.43000 27.55800 -1.78500 1.000 30.03000 180 LEU C C 1
ATOM 5997 O O . LEU C 1 180 ? 24.44300 27.95800 -1.15100 1.000 32.70000 180 LEU C O 1
ATOM 6002 N N . LEU C 1 181 ? 26.66900 27.90800 -1.44600 1.000 29.85000 181 LEU C N 1
ATOM 6003 C CA . LEU C 1 181 ? 26.89100 28.77600 -0.29700 1.000 24.77000 181 LEU C CA 1
ATOM 6004 C C . LEU C 1 181 ? 26.25100 30.14400 -0.51300 1.000 30.96000 181 LEU C C 1
ATOM 6005 O O . LEU C 1 181 ? 25.75100 30.75800 0.43600 1.000 30.25000 181 LEU C O 1
ATOM 6010 N N . GLU C 1 182 ? 26.25900 30.63400 -1.75500 1.000 31.19000 182 GLU C N 1
ATOM 6011 C CA . GLU C 1 182 ? 25.66500 31.94400 -2.01800 1.000 32.70000 182 GLU C CA 1
ATOM 6012 C C . GLU C 1 182 ? 24.14700 31.88500 -1.92000 1.000 35.91000 182 GLU C C 1
ATOM 6013 O O . GLU C 1 182 ? 23.50400 32.89600 -1.60700 1.000 37.20000 182 GLU C O 1
ATOM 6019 N N . ALA C 1 183 ? 23.56700 30.70900 -2.17100 1.000 36.50000 183 ALA C N 1
ATOM 6020 C CA . ALA C 1 183 ? 22.13300 30.52000 -2.01500 1.000 34.80000 183 ALA C CA 1
ATOM 6021 C C . ALA C 1 183 ? 21.73200 30.40400 -0.55400 1.000 33.46000 183 ALA C C 1
ATOM 6022 O O . ALA C 1 183 ? 20.58700 30.72100 -0.20700 1.000 37.64000 183 ALA C O 1
ATOM 6024 N N . ILE C 1 184 ? 22.62800 29.92900 0.31400 1.000 31.00000 184 ILE C N 1
ATOM 6025 C CA . ILE C 1 184 ? 22.35300 30.03300 1.74000 1.000 30.12000 184 ILE C CA 1
ATOM 6026 C C . ILE C 1 184 ? 22.36600 31.49700 2.15000 1.000 35.97000 184 ILE C C 1
ATOM 6027 O O . ILE C 1 184 ? 21.47500 31.97100 2.86000 1.000 37.77000 184 ILE C O 1
ATOM 6032 N N . ASP C 1 185 ? 23.37600 32.23100 1.68400 1.000 35.34000 185 ASP C N 1
ATOM 6033 C CA . ASP C 1 185 ? 23.50500 33.65000 2.00700 1.000 40.12000 185 ASP C CA 1
ATOM 6034 C C . ASP C 1 185 ? 22.31000 34.45500 1.51600 1.000 40.95000 185 ASP C C 1
ATOM 6035 O O . ASP C 1 185 ? 21.86400 35.39000 2.18900 1.000 43.67000 185 ASP C O 1
ATOM 6040 N N . ALA C 1 186 ? 21.77000 34.10200 0.35400 1.000 44.36000 186 ALA C N 1
ATOM 6041 C CA . ALA C 1 186 ? 20.61500 34.79700 -0.19800 1.000 42.64000 186 ALA C CA 1
ATOM 6042 C C . ALA C 1 186 ? 19.30800 34.43300 0.49200 1.000 47.98000 186 ALA C C 1
ATOM 6043 O O . ALA C 1 186 ? 18.28100 35.04800 0.19000 1.000 47.33000 186 ALA C O 1
ATOM 6045 N N . GLY C 1 187 ? 19.30600 33.44000 1.38200 1.000 39.82000 187 GLY C N 1
ATOM 6046 C CA . GLY C 1 187 ? 18.09900 33.04300 2.07400 1.000 40.91000 187 GLY C CA 1
ATOM 6047 C C . GLY C 1 187 ? 17.30000 31.94900 1.39800 1.000 45.11000 187 GLY C C 1
ATOM 6048 O O . GLY C 1 187 ? 16.24300 31.56700 1.91600 1.000 45.42000 187 GLY C O 1
ATOM 6049 N N . ARG C 1 188 ? 17.75800 31.43800 0.25300 1.000 42.97000 188 ARG C N 1
ATOM 6050 C CA . ARG C 1 188 ? 17.03000 30.36200 -0.40500 1.000 43.47000 188 ARG C CA 1
ATOM 6051 C C . ARG C 1 188 ? 17.18500 29.04800 0.34300 1.000 43.11000 188 ARG C C 1
ATOM 6052 O O . ARG C 1 188 ? 16.26300 28.22400 0.34000 1.000 45.85000 188 ARG C O 1
ATOM 6060 N N . CYS C 1 189 ? 18.32500 28.85500 1.00900 1.000 37.06000 189 CYS C N 1
ATOM 6061 C CA . CYS C 1 189 ? 18.67300 27.60700 1.66600 1.000 40.53000 189 CYS C CA 1
ATOM 6062 C C . CYS C 1 189 ? 19.03300 27.89400 3.11200 1.000 35.80000 189 CYS C C 1
ATOM 6063 O O . CYS C 1 189 ? 19.82200 28.80400 3.38800 1.000 41.11000 189 CYS C O 1
ATOM 6066 N N . ASP C 1 190 ? 18.50400 27.09900 4.03100 1.000 31.36000 190 ASP C N 1
ATOM 6067 C CA . ASP C 1 190 ? 18.90100 27.28600 5.41400 1.000 31.30000 190 ASP C CA 1
ATOM 6068 C C . ASP C 1 190 ? 20.11600 26.44800 5.78600 1.000 31.10000 190 ASP C C 1
ATOM 6069 O O . ASP C 1 190 ? 20.88100 26.84500 6.67000 1.000 28.91000 190 ASP C O 1
ATOM 6074 N N A VAL C 1 191 ? 20.32500 25.32100 5.10800 0.460 30.31000 191 VAL C N 1
ATOM 6075 N N B VAL C 1 191 ? 20.29800 25.28000 5.15800 0.540 30.31000 191 VAL C N 1
ATOM 6076 C CA A VAL C 1 191 ? 21.40900 24.40800 5.44400 0.460 32.08000 191 VAL C CA 1
ATOM 6077 C CA B VAL C 1 191 ? 21.39800 24.37000 5.46800 0.540 32.09000 191 VAL C CA 1
ATOM 6078 C C A VAL C 1 191 ? 21.89800 23.74400 4.16100 0.460 31.63000 191 VAL C C 1
ATOM 6079 C C B VAL C 1 191 ? 21.89500 23.74000 4.16900 0.540 31.62000 191 VAL C C 1
ATOM 6080 O O A VAL C 1 191 ? 21.13700 23.56500 3.20800 0.460 29.73000 191 VAL C O 1
ATOM 6081 O O B VAL C 1 191 ? 21.13300 23.57300 3.21300 0.540 29.79000 191 VAL C O 1
ATOM 6088 N N . GLY C 1 192 ? 23.18900 23.40400 4.13100 1.000 28.03000 192 GLY C N 1
ATOM 6089 C CA . GLY C 1 192 ? 23.79600 22.79700 2.96400 1.000 30.12000 192 GLY C CA 1
ATOM 6090 C C . GLY C 1 192 ? 25.02700 21.97900 3.31300 1.000 27.16000 192 GLY C C 1
ATOM 6091 O O . GLY C 1 192 ? 25.44100 21.90800 4.47000 1.000 29.24000 192 GLY C O 1
ATOM 6092 N N . ILE C 1 193 ? 25.61900 21.36200 2.27900 1.000 25.79000 193 ILE C N 1
ATOM 6093 C CA . ILE C 1 193 ? 26.84500 20.57800 2.39300 1.000 24.83000 193 ILE C CA 1
ATOM 6094 C C . ILE C 1 193 ? 27.83800 21.04100 1.33100 1.000 22.45000 193 ILE C C 1
ATOM 6095 O O . ILE C 1 193 ? 27.49300 21.11300 0.15000 1.000 23.22000 193 ILE C O 1
ATOM 6100 N N . ALA C 1 194 ? 29.07200 21.33700 1.74000 1.000 21.37000 194 ALA C N 1
ATOM 6101 C CA . ALA C 1 194 ? 30.05000 21.84500 0.78900 1.000 22.79000 194 ALA C CA 1
ATOM 6102 C C . ALA C 1 194 ? 31.44900 21.64400 1.35200 1.000 24.05000 194 ALA C C 1
ATOM 6103 O O . ALA C 1 194 ? 31.62300 21.26000 2.50800 1.000 23.01000 194 ALA C O 1
ATOM 6105 N N . ASN C 1 195 ? 32.44700 21.89800 0.50700 1.000 22.66000 195 ASN C N 1
ATOM 6106 C CA . ASN C 1 195 ? 33.84300 21.86200 0.92700 1.000 24.76000 195 ASN C CA 1
ATOM 6107 C C . ASN C 1 195 ? 34.23900 23.14600 1.65100 1.000 28.33000 195 ASN C C 1
ATOM 6108 O O . ASN C 1 195 ? 33.85900 24.24100 1.23400 1.000 30.07000 195 ASN C O 1
ATOM 6113 N N . THR C 1 196 ? 35.06200 23.00900 2.70400 1.000 27.34000 196 THR C N 1
ATOM 6114 C CA . THR C 1 196 ? 35.39000 24.16200 3.55200 1.000 28.22000 196 THR C CA 1
ATOM 6115 C C . THR C 1 196 ? 36.16400 25.23800 2.79600 1.000 29.34000 196 THR C C 1
ATOM 6116 O O . THR C 1 196 ? 36.01600 26.43100 3.09500 1.000 30.24000 196 THR C O 1
ATOM 6120 N N . TYR C 1 197 ? 37.00000 24.85700 1.82500 1.000 30.69000 197 TYR C N 1
ATOM 6121 C CA . TYR C 1 197 ? 37.85300 25.87100 1.20100 1.000 32.41000 197 TYR C CA 1
ATOM 6122 C C . TYR C 1 197 ? 37.06900 26.83500 0.31700 1.000 34.25000 197 TYR C C 1
ATOM 6123 O O . TYR C 1 197 ? 37.52300 27.96500 0.10600 1.000 34.81000 197 TYR C O 1
ATOM 6132 N N . TYR C 1 198 ? 35.91100 26.42600 -0.20800 1.000 32.86000 198 TYR C N 1
ATOM 6133 C CA . TYR C 1 198 ? 35.05500 27.38700 -0.89400 1.000 31.85000 198 TYR C CA 1
ATOM 6134 C C . TYR C 1 198 ? 34.51900 28.43600 0.06800 1.000 32.78000 198 TYR C C 1
ATOM 6135 O O . TYR C 1 198 ? 34.36200 29.60400 -0.30700 1.000 36.18000 198 TYR C O 1
ATOM 6144 N N . TYR C 1 199 ? 34.25900 28.04700 1.31500 1.000 33.43000 199 TYR C N 1
ATOM 6145 C CA . TYR C 1 199 ? 33.79600 29.00200 2.31500 1.000 32.70000 199 TYR C CA 1
ATOM 6146 C C . TYR C 1 199 ? 34.89700 29.99600 2.67300 1.000 33.75000 199 TYR C C 1
ATOM 6147 O O . TYR C 1 199 ? 34.65200 31.20700 2.75600 1.000 30.69000 199 TYR C O 1
ATOM 6156 N N . GLY C 1 200 ? 36.12400 29.50800 2.86800 1.000 30.15000 200 GLY C N 1
ATOM 6157 C CA . GLY C 1 200 ? 37.23500 30.41900 3.10000 1.000 34.58000 200 GLY C CA 1
ATOM 6158 C C . GLY C 1 200 ? 37.48800 31.34100 1.92000 1.000 35.78000 200 GLY C C 1
ATOM 6159 O O . GLY C 1 200 ? 37.80400 32.52500 2.09400 1.000 35.60000 200 GLY C O 1
ATOM 6160 N N . ARG C 1 201 ? 37.35800 30.80900 0.70400 1.000 33.47000 201 ARG C N 1
ATOM 6161 C CA . ARG C 1 201 ? 37.53400 31.62000 -0.49600 1.000 35.55000 201 ARG C CA 1
ATOM 6162 C C . ARG C 1 201 ? 36.46000 32.69700 -0.59300 1.000 42.16000 201 ARG C C 1
ATOM 6163 O O . ARG C 1 201 ? 36.75600 33.85900 -0.90300 1.000 41.90000 201 ARG C O 1
ATOM 6171 N N . LEU C 1 202 ? 35.21300 32.33900 -0.28100 1.000 36.05000 202 LEU C N 1
ATOM 6172 C CA . LEU C 1 202 ? 34.11800 33.29700 -0.37400 1.000 35.58000 202 LEU C CA 1
ATOM 6173 C C . LEU C 1 202 ? 34.22200 34.37700 0.70100 1.000 40.48000 202 LEU C C 1
ATOM 6174 O O . LEU C 1 202 ? 34.01200 35.56000 0.41600 1.000 39.12000 202 LEU C O 1
ATOM 6179 N N . LEU C 1 203 ? 34.52900 33.99800 1.94700 1.000 37.53000 203 LEU C N 1
ATOM 6180 C CA . LEU C 1 203 ? 34.68700 35.01300 2.98700 1.000 39.95000 203 LEU C CA 1
ATOM 6181 C C . LEU C 1 203 ? 35.86900 35.93600 2.70700 1.000 44.22000 203 LEU C C 1
ATOM 6182 O O . LEU C 1 203 ? 35.85100 37.10600 3.11200 1.000 41.78000 203 LEU C O 1
ATOM 6187 N N . ASN C 1 204 ? 36.89900 35.44100 2.01100 1.000 43.56000 204 ASN C N 1
ATOM 6188 C CA . ASN C 1 204 ? 38.04500 36.29300 1.69900 1.000 46.42000 204 ASN C CA 1
ATOM 6189 C C . ASN C 1 204 ? 37.65200 37.43300 0.76100 1.000 45.39000 204 ASN C C 1
ATOM 6190 O O . ASN C 1 204 ? 38.09900 38.57300 0.93500 1.000 49.32000 204 ASN C O 1
ATOM 6195 N N . SER C 1 205 ? 36.79400 37.15400 -0.21900 1.000 43.33000 205 SER C N 1
ATOM 6196 C CA . SER C 1 205 ? 36.37800 38.16800 -1.18200 1.000 45.12000 205 SER C CA 1
ATOM 6197 C C . SER C 1 205 ? 35.12600 38.92000 -0.75000 1.000 46.94000 205 SER C C 1
ATOM 6198 O O . SER C 1 205 ? 34.97100 40.10100 -1.08800 1.000 45.17000 205 SER C O 1
ATOM 6201 N N . LYS C 1 206 ? 34.23400 38.27200 -0.00500 1.000 41.90000 206 LYS C N 1
ATOM 6202 C CA . LYS C 1 206 ? 32.99400 38.88800 0.46800 1.000 42.72000 206 LYS C CA 1
ATOM 6203 C C . LYS C 1 206 ? 32.83200 38.56500 1.94500 1.000 45.18000 206 LYS C C 1
ATOM 6204 O O . LYS C 1 206 ? 32.05200 37.67600 2.31700 1.000 44.20000 206 LYS C O 1
ATOM 6208 N N . PRO C 1 207 ? 33.54200 39.28400 2.81900 1.000 48.97000 207 PRO C N 1
ATOM 6209 C CA . PRO C 1 207 ? 33.49400 38.96200 4.25700 1.000 44.83000 207 PRO C CA 1
ATOM 6210 C C . PRO C 1 207 ? 32.11400 39.07500 4.87300 1.000 45.53000 207 PRO C C 1
ATOM 6211 O O . PRO C 1 207 ? 31.86500 38.44900 5.91600 1.000 39.96000 207 PRO C O 1
ATOM 6215 N N . GLN C 1 208 ? 31.20900 39.84700 4.26700 1.000 44.24000 208 GLN C N 1
ATOM 6216 C CA . GLN C 1 208 ? 29.86600 39.99100 4.81400 1.000 48.44000 208 GLN C CA 1
ATOM 6217 C C . GLN C 1 208 ? 29.06000 38.70100 4.73500 1.000 42.89000 208 GLN C C 1
ATOM 6218 O O . GLN C 1 208 ? 28.04200 38.58000 5.42900 1.000 43.44000 208 GLN C O 1
ATOM 6224 N N . VAL C 1 209 ? 29.50900 37.72700 3.94200 1.000 42.85000 209 VAL C N 1
ATOM 6225 C CA . VAL C 1 209 ? 28.80400 36.45300 3.86800 1.000 37.02000 209 VAL C CA 1
ATOM 6226 C C . VAL C 1 209 ? 28.70600 35.81300 5.24300 1.000 33.94000 209 VAL C C 1
ATOM 6227 O O . VAL C 1 209 ? 27.71400 35.14400 5.55000 1.000 36.40000 209 VAL C O 1
ATOM 6231 N N . ALA C 1 210 ? 29.69900 36.04100 6.11100 1.000 31.72000 210 ALA C N 1
ATOM 6232 C CA . ALA C 1 210 ? 29.67800 35.45200 7.44300 1.000 35.81000 210 ALA C CA 1
ATOM 6233 C C . ALA C 1 210 ? 28.43100 35.82300 8.23900 1.000 38.55000 210 ALA C C 1
ATOM 6234 O O . ALA C 1 210 ? 28.09200 35.11600 9.19500 1.000 37.72000 210 ALA C O 1
ATOM 6236 N N . ASN C 1 211 ? 27.74500 36.91700 7.88800 1.000 41.94000 211 ASN C N 1
ATOM 6237 C CA . ASN C 1 211 ? 26.50800 37.24300 8.59200 1.000 39.15000 211 ASN C CA 1
ATOM 6238 C C . ASN C 1 211 ? 25.47000 36.14000 8.40700 1.000 41.82000 211 ASN C C 1
ATOM 6239 O O . ASN C 1 211 ? 24.75400 35.78400 9.35300 1.000 40.81000 211 ASN C O 1
ATOM 6244 N N . ASN C 1 212 ? 25.40000 35.56500 7.20500 1.000 37.41000 212 ASN C N 1
ATOM 6245 C CA . ASN C 1 212 ? 24.34100 34.63000 6.84300 1.000 34.50000 212 ASN C CA 1
ATOM 6246 C C . ASN C 1 212 ? 24.80600 33.19700 6.58300 1.000 32.39000 212 ASN C C 1
ATOM 6247 O O . ASN C 1 212 ? 23.97100 32.38100 6.17800 1.000 30.93000 212 ASN C O 1
ATOM 6252 N N . VAL C 1 213 ? 26.10400 32.88900 6.67800 1.000 33.21000 213 VAL C N 1
ATOM 6253 C CA . VAL C 1 213 ? 26.60900 31.53900 6.35800 1.000 27.74000 213 VAL C CA 1
ATOM 6254 C C . VAL C 1 213 ? 27.70700 31.18100 7.35800 1.000 33.70000 213 VAL C C 1
ATOM 6255 O O . VAL C 1 213 ? 28.72300 31.88100 7.43900 1.000 29.78000 213 VAL C O 1
ATOM 6259 N N . LYS C 1 214 ? 27.51200 30.09400 8.12000 1.000 27.63000 214 LYS C N 1
ATOM 6260 C CA . LYS C 1 214 ? 28.51700 29.60600 9.05500 1.000 28.66000 214 LYS C CA 1
ATOM 6261 C C . LYS C 1 214 ? 28.74000 28.11200 8.83800 1.000 30.38000 214 LYS C C 1
ATOM 6262 O O . LYS C 1 214 ? 27.86500 27.40700 8.32800 1.000 28.92000 214 LYS C O 1
ATOM 6265 N N . VAL C 1 215 ? 29.91400 27.63300 9.25000 1.000 27.36000 215 VAL C N 1
ATOM 6266 C CA . VAL C 1 215 ? 30.29500 26.22900 9.06500 1.000 26.87000 215 VAL C CA 1
ATOM 6267 C C . VAL C 1 215 ? 29.94900 25.45800 10.33200 1.000 30.28000 215 VAL C C 1
ATOM 6268 O O . VAL C 1 215 ? 30.07900 25.97500 11.45500 1.000 31.59000 215 VAL C O 1
ATOM 6272 N N . PHE C 1 216 ? 29.48400 24.22200 10.15800 1.000 26.48000 216 PHE C N 1
ATOM 6273 C CA . PHE C 1 216 ? 29.22600 23.31500 11.26500 1.000 27.66000 216 PHE C CA 1
ATOM 6274 C C . PHE C 1 216 ? 29.95300 22.01000 10.98500 1.000 28.73000 216 PHE C C 1
ATOM 6275 O O . PHE C 1 216 ? 29.71700 21.38600 9.94500 1.000 27.93000 216 PHE C O 1
ATOM 6283 N N . PHE C 1 217 ? 30.79800 21.57600 11.91300 1.000 29.80000 217 PHE C N 1
ATOM 6284 C CA . PHE C 1 217 ? 31.55800 20.34400 11.71100 1.000 29.17000 217 PHE C CA 1
ATOM 6285 C C . PHE C 1 217 ? 30.72100 19.15600 12.16400 1.000 33.95000 217 PHE C C 1
ATOM 6286 O O . PHE C 1 217 ? 30.37100 19.04100 13.34600 1.000 31.67000 217 PHE C O 1
ATOM 6294 N N . ALA C 1 218 ? 30.40100 18.28200 11.21200 1.000 31.10000 218 ALA C N 1
ATOM 6295 C CA . ALA C 1 218 ? 29.40700 17.24000 11.37400 1.000 31.86000 218 ALA C CA 1
ATOM 6296 C C . ALA C 1 218 ? 29.98400 16.02300 12.09400 1.000 30.93000 218 ALA C C 1
ATOM 6297 O O . ALA C 1 218 ? 31.19900 15.79200 12.12600 1.000 28.46000 218 ALA C O 1
ATOM 6299 N N . ASN C 1 219 ? 29.07600 15.25000 12.68900 1.000 34.76000 219 ASN C N 1
ATOM 6300 C CA . ASN C 1 219 ? 29.36200 13.90900 13.21000 1.000 34.61000 219 ASN C CA 1
ATOM 6301 C C . ASN C 1 219 ? 30.43200 13.91600 14.30000 1.000 34.90000 219 ASN C C 1
ATOM 6302 O O . ASN C 1 219 ? 31.26900 13.01100 14.37000 1.000 36.41000 219 ASN C O 1
ATOM 6307 N N . GLN C 1 220 ? 30.40000 14.92900 15.17600 1.000 32.98000 220 GLN C N 1
ATOM 6308 C CA . GLN C 1 220 ? 31.43300 15.03200 16.20500 1.000 37.23000 220 GLN C CA 1
ATOM 6309 C C . GLN C 1 220 ? 31.30100 13.94900 17.27000 1.000 40.28000 220 GLN C C 1
ATOM 6310 O O . GLN C 1 220 ? 32.31300 13.52200 17.85000 1.000 34.92000 220 GLN C O 1
ATOM 6316 N N . ALA C 1 221 ? 30.07700 13.48900 17.53500 1.000 40.89000 221 ALA C N 1
ATOM 6317 C CA . ALA C 1 221 ? 29.87000 12.43200 18.51800 1.000 42.61000 221 ALA C CA 1
ATOM 6318 C C . ALA C 1 221 ? 30.24400 11.04900 17.98900 1.000 46.33000 221 ALA C C 1
ATOM 6319 O O . ALA C 1 221 ? 30.62900 10.18200 18.78300 1.000 49.01000 221 ALA C O 1
ATOM 6321 N N . GLY C 1 222 ? 30.20100 10.84400 16.67100 1.000 39.79000 222 GLY C N 1
ATOM 6322 C CA . GLY C 1 222 ? 30.49000 9.55500 16.07100 1.000 40.53000 222 GLY C CA 1
ATOM 6323 C C . GLY C 1 222 ? 31.87000 9.45100 15.45100 1.000 44.72000 222 GLY C C 1
ATOM 6324 O O . GLY C 1 222 ? 32.87800 9.67500 16.13300 1.000 43.51000 222 GLY C O 1
ATOM 6325 N N . LYS C 1 223 ? 31.93500 9.08700 14.16600 1.000 40.93000 223 LYS C N 1
ATOM 6326 C CA . LYS C 1 223 ? 33.22400 8.86200 13.51800 1.000 41.85000 223 LYS C CA 1
ATOM 6327 C C . LYS C 1 223 ? 33.96000 10.14800 13.16600 1.000 35.78000 223 LYS C C 1
ATOM 6328 O O . LYS C 1 223 ? 35.16500 10.10100 12.91100 1.000 39.99000 223 LYS C O 1
ATOM 6332 N N . GLY C 1 224 ? 33.28000 11.28400 13.11500 1.000 36.22000 224 GLY C N 1
ATOM 6333 C CA . GLY C 1 224 ? 33.93900 12.53400 12.79600 1.000 36.68000 224 GLY C CA 1
ATOM 6334 C C . GLY C 1 224 ? 33.49400 13.08400 11.44900 1.000 35.98000 224 GLY C C 1
ATOM 6335 O O . GLY C 1 224 ? 32.72900 12.46800 10.70600 1.000 33.43000 224 GLY C O 1
ATOM 6336 N N . THR C 1 225 ? 34.00700 14.27700 11.15500 1.000 30.37000 225 THR C N 1
ATOM 6337 C CA . THR C 1 225 ? 33.66500 14.96700 9.92000 1.000 29.27000 225 THR C CA 1
ATOM 6338 C C . THR C 1 225 ? 34.37800 14.30000 8.75100 1.000 27.90000 225 THR C C 1
ATOM 6339 O O . THR C 1 225 ? 35.54900 13.92600 8.85100 1.000 29.43000 225 THR C O 1
ATOM 6343 N N . HIS C 1 226 ? 33.66100 14.15000 7.64200 1.000 26.04000 226 HIS C N 1
ATOM 6344 C CA . HIS C 1 226 ? 34.27200 13.64800 6.41900 1.000 29.02000 226 HIS C CA 1
ATOM 6345 C C . HIS C 1 226 ? 35.37400 14.58900 5.95700 1.000 29.23000 226 HIS C C 1
ATOM 6346 O O . HIS C 1 226 ? 35.14700 15.78400 5.77000 1.000 25.40000 226 HIS C O 1
ATOM 6353 N N . VAL C 1 227 ? 36.57200 14.04800 5.75800 1.000 30.75000 227 VAL C N 1
ATOM 6354 C CA . VAL C 1 227 ? 37.66400 14.83000 5.19800 1.000 26.17000 227 VAL C CA 1
ATOM 6355 C C . VAL C 1 227 ? 38.14100 14.15600 3.91900 1.000 26.51000 227 VAL C C 1
ATOM 6356 O O . VAL C 1 227 ? 37.89300 12.97300 3.68000 1.000 30.31000 227 VAL C O 1
ATOM 6360 N N . ASN C 1 228 ? 38.77200 14.95000 3.06100 1.000 31.62000 228 ASN C N 1
ATOM 6361 C CA . ASN C 1 228 ? 39.33600 14.46200 1.80600 1.000 29.69000 228 ASN C CA 1
ATOM 6362 C C . ASN C 1 228 ? 40.60800 15.25700 1.54300 1.000 31.43000 228 ASN C C 1
ATOM 6363 O O . ASN C 1 228 ? 40.94300 16.18000 2.29200 1.000 32.45000 228 ASN C O 1
ATOM 6368 N N . VAL C 1 229 ? 41.30900 14.94700 0.44600 1.000 30.16000 229 VAL C N 1
ATOM 6369 C CA . VAL C 1 229 ? 42.64200 15.49900 0.22300 1.000 27.56000 229 VAL C CA 1
ATOM 6370 C C . VAL C 1 229 ? 42.86100 15.89200 -1.23000 1.000 29.82000 229 VAL C C 1
ATOM 6371 O O . VAL C 1 229 ? 42.14200 15.46800 -2.13300 1.000 30.15000 229 VAL C O 1
ATOM 6375 N N . SER C 1 230 ? 43.86700 16.73300 -1.43800 1.000 30.32000 230 SER C N 1
ATOM 6376 C CA . SER C 1 230 ? 44.61700 16.73600 -2.68300 1.000 35.33000 230 SER C CA 1
ATOM 6377 C C . SER C 1 230 ? 45.94600 16.04600 -2.40300 1.000 33.22000 230 SER C C 1
ATOM 6378 O O . SER C 1 230 ? 46.46800 16.11900 -1.28700 1.000 35.29000 230 SER C O 1
ATOM 6381 N N . GLY C 1 231 ? 46.46400 15.32800 -3.39400 1.000 31.75000 231 GLY C N 1
ATOM 6382 C CA . GLY C 1 231 ? 47.66600 14.55500 -3.14800 1.000 33.89000 231 GLY C CA 1
ATOM 6383 C C . GLY C 1 231 ? 48.52700 14.39400 -4.38400 1.000 38.60000 231 GLY C C 1
ATOM 6384 O O . GLY C 1 231 ? 48.16100 14.81900 -5.48200 1.000 35.96000 231 GLY C O 1
ATOM 6385 N N . ALA C 1 232 ? 49.68900 13.76100 -4.19300 1.000 38.65000 232 ALA C N 1
ATOM 6386 C CA . ALA C 1 232 ? 50.65000 13.57300 -5.26900 1.000 35.97000 232 ALA C CA 1
ATOM 6387 C C . ALA C 1 232 ? 51.22800 12.16500 -5.21900 1.000 36.83000 232 ALA C C 1
ATOM 6388 O O . ALA C 1 232 ? 51.25700 11.52500 -4.16500 1.000 38.10000 232 ALA C O 1
ATOM 6390 N N . GLY C 1 233 ? 51.67700 11.69100 -6.38400 1.000 40.35000 233 GLY C N 1
ATOM 6391 C CA . GLY C 1 233 ? 52.37700 10.42300 -6.49400 1.000 39.82000 233 GLY C CA 1
ATOM 6392 C C . GLY C 1 233 ? 53.37400 10.48900 -7.63100 1.000 42.85000 233 GLY C C 1
ATOM 6393 O O . GLY C 1 233 ? 53.30500 11.37100 -8.49300 1.000 45.16000 233 GLY C O 1
ATOM 6394 N N . VAL C 1 234 ? 54.33700 9.56900 -7.60200 1.000 44.45000 234 VAL C N 1
ATOM 6395 C CA . VAL C 1 234 ? 55.33300 9.47700 -8.66700 1.000 47.09000 234 VAL C CA 1
ATOM 6396 C C . VAL C 1 234 ? 54.74000 8.70000 -9.83500 1.000 39.72000 234 VAL C C 1
ATOM 6397 O O . VAL C 1 234 ? 54.11400 7.64800 -9.64700 1.000 44.00000 234 VAL C O 1
ATOM 6401 N N . VAL C 1 235 ? 54.90500 9.24200 -11.04500 1.000 43.00000 235 VAL C N 1
ATOM 6402 C CA . VAL C 1 235 ? 54.44900 8.56400 -12.25200 1.000 42.88000 235 VAL C CA 1
ATOM 6403 C C . VAL C 1 235 ? 55.23800 7.27500 -12.44300 1.000 46.05000 235 VAL C C 1
ATOM 6404 O O . VAL C 1 235 ? 56.46200 7.24700 -12.26900 1.000 46.16000 235 VAL C O 1
ATOM 6408 N N . LYS C 1 236 ? 54.52800 6.19400 -12.78000 1.000 46.29000 236 LYS C N 1
ATOM 6409 C CA . LYS C 1 236 ? 55.15300 4.87400 -12.87700 1.000 45.64000 236 LYS C CA 1
ATOM 6410 C C . LYS C 1 236 ? 56.30200 4.86500 -13.88200 1.000 50.01000 236 LYS C C 1
ATOM 6411 O O . LYS C 1 236 ? 57.37000 4.30300 -13.61500 1.000 51.05000 236 LYS C O 1
ATOM 6413 N N . HIS C 1 237 ? 56.09800 5.46300 -15.05600 1.000 51.20000 237 HIS C N 1
ATOM 6414 C CA . HIS C 1 237 ? 57.11100 5.47700 -16.10500 1.000 55.45000 237 HIS C CA 1
ATOM 6415 C C . HIS C 1 237 ? 57.92000 6.76900 -16.12000 1.000 52.24000 237 HIS C C 1
ATOM 6416 O O . HIS C 1 237 ? 58.42300 7.17300 -17.17500 1.000 55.85000 237 HIS C O 1
ATOM 6423 N N . SER C 1 238 ? 58.07300 7.41700 -14.96800 1.000 53.97000 238 SER C N 1
ATOM 6424 C CA . SER C 1 238 ? 58.85700 8.64500 -14.89600 1.000 55.21000 238 SER C CA 1
ATOM 6425 C C . SER C 1 238 ? 60.33100 8.38100 -15.17900 1.000 56.76000 238 SER C C 1
ATOM 6426 O O . SER C 1 238 ? 60.87900 7.34400 -14.79800 1.000 57.32000 238 SER C O 1
ATOM 6429 N N . ASP C 1 239 ? 60.97600 9.35100 -15.83100 1.000 60.42000 239 ASP C N 1
ATOM 6430 C CA . ASP C 1 239 ? 62.41000 9.27900 -16.07800 1.000 63.12000 239 ASP C CA 1
ATOM 6431 C C . ASP C 1 239 ? 63.24200 9.63500 -14.85300 1.000 63.69000 239 ASP C C 1
ATOM 6432 O O . ASP C 1 239 ? 64.39000 9.18500 -14.75300 1.000 63.36000 239 ASP C O 1
ATOM 6437 N N . ASN C 1 240 ? 62.70100 10.42400 -13.92200 1.000 62.42000 240 ASN C N 1
ATOM 6438 C CA . ASN C 1 240 ? 63.42000 10.85800 -12.72400 1.000 61.29000 240 ASN C CA 1
ATOM 6439 C C . ASN C 1 240 ? 62.64900 10.43900 -11.47600 1.000 59.58000 240 ASN C C 1
ATOM 6440 O O . ASN C 1 240 ? 62.19000 11.29300 -10.70600 1.000 59.25000 240 ASN C O 1
ATOM 6445 N N . PRO C 1 241 ? 62.51100 9.13500 -11.22900 1.000 57.45000 241 PRO C N 1
ATOM 6446 C CA . PRO C 1 241 ? 61.69500 8.70700 -10.07900 1.000 56.33000 241 PRO C CA 1
ATOM 6447 C C . PRO C 1 241 ? 62.24800 9.15200 -8.73800 0.000 56.01000 241 PRO C C 1
ATOM 6448 O O . PRO C 1 241 ? 61.47600 9.31600 -7.78500 0.000 55.20000 241 PRO C O 1
ATOM 6452 N N . ALA C 1 242 ? 63.56100 9.35400 -8.63000 1.000 55.91000 242 ALA C N 1
ATOM 6453 C CA . ALA C 1 242 ? 64.13400 9.79800 -7.36600 1.000 53.34000 242 ALA C CA 1
ATOM 6454 C C . ALA C 1 242 ? 63.88300 11.28000 -7.13600 1.000 53.21000 242 ALA C C 1
ATOM 6455 O O . ALA C 1 242 ? 63.51500 11.68800 -6.03100 1.000 57.92000 242 ALA C O 1
ATOM 6457 N N . GLU C 1 243 ? 64.09400 12.10200 -8.16700 1.000 54.49000 243 GLU C N 1
ATOM 6458 C CA . GLU C 1 243 ? 63.86600 13.53900 -8.02600 1.000 58.77000 243 GLU C CA 1
ATOM 6459 C C . GLU C 1 243 ? 62.38100 13.86600 -7.91500 1.000 56.55000 243 GLU C C 1
ATOM 6460 O O . GLU C 1 243 ? 62.01900 14.88800 -7.32100 1.000 55.64000 243 GLU C O 1
ATOM 6462 N N . ALA C 1 244 ? 61.51700 13.04000 -8.51000 1.000 52.20000 244 ALA C N 1
ATOM 6463 C CA . ALA C 1 244 ? 60.08100 13.20300 -8.31500 1.000 55.03000 244 ALA C CA 1
ATOM 6464 C C . ALA C 1 244 ? 59.69900 12.93400 -6.86900 1.000 55.72000 244 ALA C C 1
ATOM 6465 O O . ALA C 1 244 ? 58.91900 13.69100 -6.27200 1.000 56.03000 244 ALA C O 1
ATOM 6467 N N . GLN C 1 245 ? 60.26900 11.87500 -6.28600 1.000 57.00000 245 GLN C N 1
ATOM 6468 C CA . GLN C 1 245 ? 59.99700 11.53100 -4.89600 1.000 52.64000 245 GLN C CA 1
ATOM 6469 C C . GLN C 1 245 ? 60.51000 12.61200 -3.95200 1.000 55.83000 245 GLN C C 1
ATOM 6470 O O . GLN C 1 245 ? 59.87000 12.91000 -2.93700 1.000 55.76000 245 GLN C O 1
ATOM 6476 N N . LYS C 1 246 ? 61.65600 13.22000 -4.26900 1.000 55.65000 246 LYS C N 1
ATOM 6477 C CA . LYS C 1 246 ? 62.16400 14.29900 -3.42700 1.000 53.63000 246 LYS C CA 1
ATOM 6478 C C . LYS C 1 246 ? 61.25000 15.51400 -3.47200 1.000 55.48000 246 LYS C C 1
ATOM 6479 O O . LYS C 1 246 ? 61.09700 16.21500 -2.46400 1.000 49.10000 246 LYS C O 1
ATOM 6481 N N . PHE C 1 247 ? 60.63500 15.77600 -4.62800 1.000 56.10000 247 PHE C N 1
ATOM 6482 C CA . PHE C 1 247 ? 59.73300 16.91400 -4.74600 1.000 49.98000 247 PHE C CA 1
ATOM 6483 C C . PHE C 1 247 ? 58.50300 16.72900 -3.86900 1.000 49.10000 247 PHE C C 1
ATOM 6484 O O . PHE C 1 247 ? 58.08400 17.66600 -3.17500 1.000 50.78000 247 PHE C O 1
ATOM 6492 N N . ILE C 1 248 ? 57.92500 15.52600 -3.87000 1.000 48.32000 248 ILE C N 1
ATOM 6493 C CA . ILE C 1 248 ? 56.73500 15.26900 -3.06700 1.000 48.64000 248 ILE C CA 1
ATOM 6494 C C . ILE C 1 248 ? 57.06700 15.30700 -1.58200 1.000 51.31000 248 ILE C C 1
ATOM 6495 O O . ILE C 1 248 ? 56.30600 15.86300 -0.77900 1.000 46.52000 248 ILE C O 1
ATOM 6500 N N . GLU C 1 249 ? 58.21900 14.74600 -1.19600 1.000 48.74000 249 GLU C N 1
ATOM 6501 C CA . GLU C 1 249 ? 58.63600 14.79200 0.20300 1.000 47.14000 249 GLU C CA 1
ATOM 6502 C C . GLU C 1 249 ? 58.80700 16.22800 0.68000 1.000 47.02000 249 GLU C C 1
ATOM 6503 O O . GLU C 1 249 ? 58.43700 16.56600 1.81100 1.000 50.08000 249 GLU C O 1
ATOM 6509 N N . TRP C 1 250 ? 59.34400 17.09500 -0.17700 1.000 48.00000 250 TRP C N 1
ATOM 6510 C CA . TRP C 1 250 ? 59.45900 18.50100 0.18700 1.000 47.98000 250 TRP C CA 1
ATOM 6511 C C . TRP C 1 250 ? 58.08400 19.14600 0.34000 1.000 49.84000 250 TRP C C 1
ATOM 6512 O O . TRP C 1 250 ? 57.87600 19.97100 1.23500 1.000 53.13000 250 TRP C O 1
ATOM 6523 N N . LEU C 1 251 ? 57.13700 18.78200 -0.52600 1.000 46.13000 251 LEU C N 1
ATOM 6524 C CA . LEU C 1 251 ? 55.78600 19.32800 -0.43700 1.000 49.42000 251 LEU C CA 1
ATOM 6525 C C . LEU C 1 251 ? 55.13200 19.00200 0.90000 1.000 46.97000 251 LEU C C 1
ATOM 6526 O O . LEU C 1 251 ? 54.24100 19.73000 1.34800 1.000 46.27000 251 LEU C O 1
ATOM 6531 N N . SER C 1 252 ? 55.54900 17.91400 1.54200 1.000 47.01000 252 SER C N 1
ATOM 6532 C CA . SER C 1 252 ? 55.02100 17.53600 2.84600 1.000 44.73000 252 SER C CA 1
ATOM 6533 C C . SER C 1 252 ? 55.65600 18.31400 3.99200 1.000 46.45000 252 SER C C 1
ATOM 6534 O O . SER C 1 252 ? 55.25500 18.11700 5.14400 1.000 43.69000 252 SER C O 1
ATOM 6537 N N . SER C 1 253 ? 56.61100 19.19300 3.70600 1.000 45.89000 253 SER C N 1
ATOM 6538 C CA . SER C 1 253 ? 57.35900 19.90700 4.72800 1.000 48.37000 253 SER C CA 1
ATOM 6539 C C . SER C 1 253 ? 56.63600 21.18400 5.14200 1.000 48.66000 253 SER C C 1
ATOM 6540 O O . SER C 1 253 ? 55.75900 21.68800 4.44000 1.000 47.44000 253 SER C O 1
ATOM 6543 N N . ASN C 1 254 ? 57.07100 21.73500 6.28100 1.000 50.68000 254 ASN C N 1
ATOM 6544 C CA . ASN C 1 254 ? 56.40000 22.88400 6.88600 1.000 50.04000 254 ASN C CA 1
ATOM 6545 C C . ASN C 1 254 ? 56.31300 24.05700 5.91200 1.000 51.34000 254 ASN C C 1
ATOM 6546 O O . ASN C 1 254 ? 55.22300 24.58600 5.65900 1.000 51.06000 254 ASN C O 1
ATOM 6551 N N . GLU C 1 255 ? 57.44800 24.46800 5.33900 1.000 50.01000 255 GLU C N 1
ATOM 6552 C CA . GLU C 1 255 ? 57.44700 25.65500 4.48600 1.000 52.25000 255 GLU C CA 1
ATOM 6553 C C . GLU C 1 255 ? 56.57900 25.45100 3.24800 1.000 51.06000 255 GLU C C 1
ATOM 6554 O O . GLU C 1 255 ? 55.88100 26.37500 2.81000 1.000 52.29000 255 GLU C O 1
ATOM 6556 N N . ALA C 1 256 ? 56.61700 24.25000 2.66400 1.000 48.38000 256 ALA C N 1
ATOM 6557 C CA . ALA C 1 256 ? 55.80900 23.96400 1.48400 1.000 49.21000 256 ALA C CA 1
ATOM 6558 C C . ALA C 1 256 ? 54.33800 23.74100 1.82500 1.000 46.54000 256 ALA C C 1
ATOM 6559 O O . ALA C 1 256 ? 53.46400 24.09700 1.03100 1.000 46.26000 256 ALA C O 1
ATOM 6561 N N . GLN C 1 257 ? 54.04600 23.13900 2.98000 1.000 48.75000 257 GLN C N 1
ATOM 6562 C CA . GLN C 1 257 ? 52.65600 22.94800 3.37700 1.000 46.19000 257 GLN C CA 1
ATOM 6563 C C . GLN C 1 257 ? 51.93700 24.28200 3.50800 1.000 50.78000 257 GLN C C 1
ATOM 6564 O O . GLN C 1 257 ? 50.76100 24.40000 3.14200 1.000 48.87000 257 GLN C O 1
ATOM 6570 N N . ARG C 1 258 ? 52.62700 25.30000 4.02900 1.000 49.61000 258 ARG C N 1
ATOM 6571 C CA . ARG C 1 258 ? 52.03500 26.63200 4.09300 1.000 49.19000 258 ARG C CA 1
ATOM 6572 C C . ARG C 1 258 ? 51.73500 27.15300 2.69700 1.000 50.06000 258 ARG C C 1
ATOM 6573 O O . ARG C 1 258 ? 50.63000 27.63400 2.42500 1.000 46.24000 258 ARG C O 1
ATOM 6581 N N . LEU C 1 259 ? 52.70600 27.03900 1.78900 1.000 51.17000 259 LEU C N 1
ATOM 6582 C CA . LEU C 1 259 ? 52.50100 27.49200 0.41800 1.000 50.33000 259 LEU C CA 1
ATOM 6583 C C . LEU C 1 259 ? 51.44100 26.66400 -0.29100 1.000 47.60000 259 LEU C C 1
ATOM 6584 O O . LEU C 1 259 ? 50.68300 27.19400 -1.10900 1.000 52.24000 259 LEU C O 1
ATOM 6589 N N . TYR C 1 260 ? 51.36400 25.37400 0.01700 1.000 46.36000 260 TYR C N 1
ATOM 6590 C CA . TYR C 1 260 ? 50.49200 24.48200 -0.73500 1.000 44.37000 260 TYR C CA 1
ATOM 6591 C C . TYR C 1 260 ? 49.04000 24.58500 -0.28000 1.000 45.27000 260 TYR C C 1
ATOM 6592 O O . TYR C 1 260 ? 48.12400 24.48000 -1.09900 1.000 45.00000 260 TYR C O 1
ATOM 6601 N N . ALA C 1 261 ? 48.81300 24.77600 1.01900 1.000 45.98000 261 ALA C N 1
ATOM 6602 C CA . ALA C 1 261 ? 47.48200 24.69900 1.61000 1.000 44.68000 261 ALA C CA 1
ATOM 6603 C C . ALA C 1 261 ? 46.88000 26.06000 1.94500 1.000 42.92000 261 ALA C C 1
ATOM 6604 O O . ALA C 1 261 ? 45.67200 26.24700 1.77000 1.000 40.73000 261 ALA C O 1
ATOM 6606 N N . ASP C 1 262 ? 47.68600 27.00900 2.43400 1.000 47.28000 262 ASP C N 1
ATOM 6607 C CA . ASP C 1 262 ? 47.13400 28.26800 2.93600 1.000 47.60000 262 ASP C CA 1
ATOM 6608 C C . ASP C 1 262 ? 46.42400 29.05200 1.84000 1.000 47.70000 262 ASP C C 1
ATOM 6609 O O . ASP C 1 262 ? 45.32000 29.57100 2.05400 1.000 44.39000 262 ASP C O 1
ATOM 6614 N N . ARG C 1 263 ? 47.04000 29.14700 0.65700 1.000 48.43000 263 ARG C N 1
ATOM 6615 C CA . ARG C 1 263 ? 46.49700 29.98700 -0.40500 1.000 46.10000 263 ARG C CA 1
ATOM 6616 C C . ARG C 1 263 ? 45.14600 29.49700 -0.91400 1.000 45.20000 263 ARG C C 1
ATOM 6617 O O . ARG C 1 263 ? 44.38300 30.29300 -1.47500 1.000 50.65000 263 ARG C O 1
ATOM 6619 N N . ASN C 1 264 ? 44.83100 28.21300 -0.74400 1.000 45.79000 264 ASN C N 1
ATOM 6620 C CA . ASN C 1 264 ? 43.54100 27.67700 -1.15600 1.000 38.98000 264 ASN C CA 1
ATOM 6621 C C . ASN C 1 264 ? 42.58200 27.49100 0.01500 1.000 36.12000 264 ASN C C 1
ATOM 6622 O O . ASN C 1 264 ? 41.54400 26.84800 -0.15000 1.000 36.34000 264 ASN C O 1
ATOM 6627 N N . PHE C 1 265 ? 42.92200 28.01200 1.19900 1.000 38.84000 265 PHE C N 1
ATOM 6628 C CA . PHE C 1 265 ? 42.06300 27.92400 2.38300 1.000 34.20000 265 PHE C CA 1
ATOM 6629 C C . PHE C 1 265 ? 41.76800 26.47200 2.75100 1.000 34.55000 265 PHE C C 1
ATOM 6630 O O . PHE C 1 265 ? 40.67700 26.13600 3.21900 1.000 28.58000 265 PHE C O 1
ATOM 6638 N N . GLU C 1 266 ? 42.75400 25.60900 2.54200 1.000 33.58000 266 GLU C N 1
ATOM 6639 C CA . GLU C 1 266 ? 42.68600 24.22600 2.98000 1.000 33.41000 266 GLU C CA 1
ATOM 6640 C C . GLU C 1 266 ? 43.51100 24.03000 4.24900 1.000 37.88000 266 GLU C C 1
ATOM 6641 O O . GLU C 1 266 ? 44.30000 24.88900 4.65500 1.000 36.83000 266 GLU C O 1
ATOM 6647 N N . TYR C 1 267 ? 43.29100 22.87500 4.89700 1.000 35.07000 267 TYR C N 1
ATOM 6648 C CA . TYR C 1 267 ? 44.10600 22.48000 6.03100 1.000 35.52000 267 TYR C CA 1
ATOM 6649 C C . TYR C 1 267 ? 45.39500 21.84300 5.52900 1.000 36.43000 267 TYR C C 1
ATOM 6650 O O . TYR C 1 267 ? 45.38600 21.16400 4.49500 1.000 35.85000 267 TYR C O 1
ATOM 6659 N N . PRO C 1 268 ? 46.51400 22.04500 6.22100 1.000 40.67000 268 PRO C N 1
ATOM 6660 C CA . PRO C 1 268 ? 47.70100 21.23900 5.91500 1.000 38.19000 268 PRO C CA 1
ATOM 6661 C C . PRO C 1 268 ? 47.43300 19.77500 6.20600 1.000 39.14000 268 PRO C C 1
ATOM 6662 O O . PRO C 1 268 ? 46.64300 19.43300 7.09000 1.000 36.07000 268 PRO C O 1
ATOM 6666 N N . ALA C 1 269 ? 48.06600 18.90200 5.41200 1.000 32.52000 269 ALA C N 1
ATOM 6667 C CA . ALA C 1 269 ? 48.01600 17.47500 5.70200 1.000 37.98000 269 ALA C CA 1
ATOM 6668 C C . ALA C 1 269 ? 48.97100 17.09700 6.82600 1.000 35.64000 269 ALA C C 1
ATOM 6669 O O . ALA C 1 269 ? 48.69200 16.16300 7.58300 1.000 37.92000 269 ALA C O 1
ATOM 6671 N N . ASN C 1 270 ? 50.07200 17.82700 6.96500 1.000 40.45000 270 ASN C N 1
ATOM 6672 C CA . ASN C 1 270 ? 51.02900 17.61200 8.04600 1.000 43.85000 270 ASN C CA 1
ATOM 6673 C C . ASN C 1 270 ? 50.47000 18.21100 9.33200 1.000 40.21000 270 ASN C C 1
ATOM 6674 O O . ASN C 1 270 ? 50.43700 19.43600 9.48200 1.000 38.54000 270 ASN C O 1
ATOM 6679 N N . ILE C 1 271 ? 50.09400 17.35900 10.29300 1.000 42.12000 271 ILE C N 1
ATOM 6680 C CA . ILE C 1 271 ? 49.41400 17.85400 11.49100 1.000 42.08000 271 ILE C CA 1
ATOM 6681 C C . ILE C 1 271 ? 50.29400 18.71800 12.37400 1.000 46.89000 271 ILE C C 1
ATOM 6682 O O . ILE C 1 271 ? 49.77700 19.39100 13.27600 1.000 48.49000 271 ILE C O 1
ATOM 6687 N N . GLN C 1 272 ? 51.60100 18.73300 12.13800 1.000 42.30000 272 GLN C N 1
ATOM 6688 C CA . GLN C 1 272 ? 52.47100 19.64600 12.86200 1.000 47.51000 272 GLN C CA 1
ATOM 6689 C C . GLN C 1 272 ? 52.47800 21.05300 12.26200 1.000 46.27000 272 GLN C C 1
ATOM 6690 O O . GLN C 1 272 ? 53.17500 21.92900 12.78300 1.000 47.27000 272 GLN C O 1
ATOM 6696 N N . VAL C 1 273 ? 51.73300 21.29100 11.18300 1.000 44.99000 273 VAL C N 1
ATOM 6697 C CA . VAL C 1 273 ? 51.64500 22.60400 10.55000 1.000 45.26000 273 VAL C CA 1
ATOM 6698 C C . VAL C 1 273 ? 50.29500 23.22400 10.90700 1.000 45.58000 273 VAL C C 1
ATOM 6699 O O . VAL C 1 273 ? 49.24100 22.69900 10.53000 1.000 48.14000 273 VAL C O 1
ATOM 6703 N N . THR C 1 274 ? 50.31800 24.32800 11.64800 1.000 45.30000 274 THR C N 1
ATOM 6704 C CA . THR C 1 274 ? 49.07000 24.96100 12.06200 1.000 47.73000 274 THR C CA 1
ATOM 6705 C C . THR C 1 274 ? 48.36500 25.61000 10.86800 1.000 42.58000 274 THR C C 1
ATOM 6706 O O . THR C 1 274 ? 49.01500 26.21900 10.01000 1.000 41.86000 274 THR C O 1
ATOM 6710 N N . PRO C 1 275 ? 47.04200 25.49400 10.78200 1.000 43.43000 275 PRO C N 1
ATOM 6711 C CA . PRO C 1 275 ? 46.32600 26.05300 9.63400 1.000 41.22000 275 PRO C CA 1
ATOM 6712 C C . PRO C 1 275 ? 46.34600 27.57600 9.62600 1.000 44.33000 275 PRO C C 1
ATOM 6713 O O . PRO C 1 275 ? 46.49800 28.24200 10.65700 1.000 43.37000 275 PRO C O 1
ATOM 6717 N N . THR C 1 276 ? 46.17800 28.12100 8.42300 1.000 37.86000 276 THR C N 1
ATOM 6718 C CA . THR C 1 276 ? 46.17100 29.56200 8.23500 1.000 40.87000 276 THR C CA 1
ATOM 6719 C C . THR C 1 276 ? 45.05900 30.19200 9.08400 1.000 42.58000 276 THR C C 1
ATOM 6720 O O . THR C 1 276 ? 44.02700 29.56100 9.34300 1.000 40.20000 276 THR C O 1
ATOM 6724 N N . PRO C 1 277 ? 45.26000 31.42300 9.57500 1.000 42.38000 277 PRO C N 1
ATOM 6725 C CA . PRO C 1 277 ? 44.29500 31.99500 10.53600 1.000 40.92000 277 PRO C CA 1
ATOM 6726 C C . PRO C 1 277 ? 42.84500 31.99200 10.06600 1.000 38.73000 277 PRO C C 1
ATOM 6727 O O . PRO C 1 277 ? 41.94800 31.68600 10.85700 1.000 39.03000 277 PRO C O 1
ATOM 6731 N N . ALA C 1 278 ? 42.59200 32.30100 8.79600 1.000 37.79000 278 ALA C N 1
ATOM 6732 C CA . ALA C 1 278 ? 41.22300 32.28000 8.29200 1.000 38.70000 278 ALA C CA 1
ATOM 6733 C C . ALA C 1 278 ? 40.60100 30.88800 8.40400 1.000 37.47000 278 ALA C C 1
ATOM 6734 O O . ALA C 1 278 ? 39.38200 30.76400 8.55300 1.000 37.00000 278 ALA C O 1
ATOM 6736 N N . VAL C 1 279 ? 41.41200 29.83700 8.32000 1.000 35.74000 279 VAL C N 1
ATOM 6737 C CA . VAL C 1 279 ? 40.91200 28.47400 8.48300 1.000 34.54000 279 VAL C CA 1
ATOM 6738 C C . VAL C 1 279 ? 40.86000 28.07700 9.95100 1.000 36.69000 279 VAL C C 1
ATOM 6739 O O . VAL C 1 279 ? 39.89200 27.46100 10.40000 1.000 35.29000 279 VAL C O 1
ATOM 6743 N N . ALA C 1 280 ? 41.89600 28.41100 10.72100 1.000 38.87000 280 ALA C N 1
ATOM 6744 C CA . ALA C 1 280 ? 41.89600 28.08100 12.14200 1.000 39.35000 280 ALA C CA 1
ATOM 6745 C C . ALA C 1 280 ? 40.74600 28.75000 12.88700 1.000 41.72000 280 ALA C C 1
ATOM 6746 O O . ALA C 1 280 ? 40.32700 28.24600 13.93500 1.000 41.56000 280 ALA C O 1
ATOM 6748 N N . ARG C 1 281 ? 40.22100 29.86200 12.36000 1.000 42.22000 281 ARG C N 1
ATOM 6749 C CA . ARG C 1 281 ? 39.13100 30.58700 13.01100 1.000 43.12000 281 ARG C CA 1
ATOM 6750 C C . ARG C 1 281 ? 37.87600 29.73600 13.17400 1.000 42.61000 281 ARG C C 1
ATOM 6751 O O . ARG C 1 281 ? 37.07900 29.99000 14.08300 1.000 40.24000 281 ARG C O 1
ATOM 6759 N N . TRP C 1 282 ? 37.69000 28.71800 12.33300 1.000 41.50000 282 TRP C N 1
ATOM 6760 C CA . TRP C 1 282 ? 36.47600 27.91100 12.39700 1.000 39.11000 282 TRP C CA 1
ATOM 6761 C C . TRP C 1 282 ? 36.45500 26.95700 13.58800 1.000 37.57000 282 TRP C C 1
ATOM 6762 O O . TRP C 1 282 ? 35.38100 26.47600 13.95900 1.000 42.69000 282 TRP C O 1
ATOM 6773 N N . GLY C 1 283 ? 37.59200 26.68100 14.20200 1.000 39.93000 283 GLY C N 1
ATOM 6774 C CA . GLY C 1 283 ? 37.63700 25.84900 15.38600 1.000 40.54000 283 GLY C CA 1
ATOM 6775 C C . GLY C 1 283 ? 38.19300 24.46900 15.08100 1.000 39.57000 283 GLY C C 1
ATOM 6776 O O . GLY C 1 283 ? 38.33800 24.05800 13.93000 1.000 38.06000 283 GLY C O 1
ATOM 6777 N N . ARG C 1 284 ? 38.53500 23.76200 16.15400 1.000 35.66000 284 ARG C N 1
ATOM 6778 C CA . ARG C 1 284 ? 38.99400 22.38800 16.03100 1.000 42.50000 284 ARG C CA 1
ATOM 6779 C C . ARG C 1 284 ? 37.79800 21.45600 15.86600 1.000 37.52000 284 ARG C C 1
ATOM 6780 O O . ARG C 1 284 ? 36.66200 21.79500 16.20600 1.000 41.46000 284 ARG C O 1
ATOM 6782 N N . PHE C 1 285 ? 38.05600 20.27400 15.31500 1.000 38.74000 285 PHE C N 1
ATOM 6783 C CA . PHE C 1 285 ? 36.96600 19.33400 15.11600 1.000 34.03000 285 PHE C CA 1
ATOM 6784 C C . PHE C 1 285 ? 37.53500 17.93600 14.97100 1.000 34.08000 285 PHE C C 1
ATOM 6785 O O . PHE C 1 285 ? 38.68200 17.75100 14.55400 1.000 38.59000 285 PHE C O 1
ATOM 6793 N N . LYS C 1 286 ? 36.72000 16.95600 15.33900 1.000 34.24000 286 LYS C N 1
ATOM 6794 C CA . LYS C 1 286 ? 37.08700 15.56800 15.12900 1.000 34.42000 286 LYS C CA 1
ATOM 6795 C C . LYS C 1 286 ? 36.82700 15.22500 13.67100 1.000 36.18000 286 LYS C C 1
ATOM 6796 O O . LYS C 1 286 ? 35.72500 15.45500 13.15800 1.000 32.05000 286 LYS C O 1
ATOM 6800 N N . GLN C 1 287 ? 37.84500 14.69700 13.00300 1.000 38.60000 287 GLN C N 1
ATOM 6801 C CA . GLN C 1 287 ? 37.71800 14.26100 11.62200 1.000 30.34000 287 GLN C CA 1
ATOM 6802 C C . GLN C 1 287 ? 37.59500 12.74500 11.58300 1.000 35.72000 287 GLN C C 1
ATOM 6803 O O . GLN C 1 287 ? 38.02500 12.04700 12.50800 1.000 34.15000 287 GLN C O 1
ATOM 6809 N N . ASP C 1 288 ? 36.96800 12.24900 10.52000 1.000 28.39000 288 ASP C N 1
ATOM 6810 C CA . ASP C 1 288 ? 36.89500 10.81500 10.27600 1.000 34.61000 288 ASP C CA 1
ATOM 6811 C C . ASP C 1 288 ? 38.29700 10.28100 10.00800 1.000 33.93000 288 ASP C C 1
ATOM 6812 O O . ASP C 1 288 ? 39.07300 10.89400 9.26800 1.000 34.38000 288 ASP C O 1
ATOM 6817 N N . PHE C 1 289 ? 38.64100 9.15100 10.62500 1.000 37.93000 289 PHE C N 1
ATOM 6818 C CA . PHE C 1 289 ? 39.94400 8.53000 10.40200 1.000 37.24000 289 PHE C CA 1
ATOM 6819 C C . PHE C 1 289 ? 39.89700 7.35700 9.43000 1.000 35.47000 289 PHE C C 1
ATOM 6820 O O . PHE C 1 289 ? 40.89500 6.64800 9.28500 1.000 35.56000 289 PHE C O 1
ATOM 6828 N N . ILE C 1 290 ? 38.77000 7.14500 8.75000 1.000 37.43000 290 ILE C N 1
ATOM 6829 C CA . ILE C 1 290 ? 38.72500 6.19400 7.64600 1.000 35.63000 290 ILE C CA 1
ATOM 6830 C C . ILE C 1 290 ? 39.77700 6.57100 6.60300 1.000 37.40000 290 ILE C C 1
ATOM 6831 O O . ILE C 1 290 ? 40.07200 7.75400 6.38500 1.000 32.24000 290 ILE C O 1
ATOM 6836 N N . ASN C 1 291 ? 40.40300 5.56200 5.99300 1.000 34.35000 291 ASN C N 1
ATOM 6837 C CA . ASN C 1 291 ? 41.39100 5.84700 4.95900 1.000 34.30000 291 ASN C CA 1
ATOM 6838 C C . ASN C 1 291 ? 40.70000 6.43300 3.73800 1.000 29.33000 291 ASN C C 1
ATOM 6839 O O . ASN C 1 291 ? 39.71000 5.87800 3.25700 1.000 35.22000 291 ASN C O 1
ATOM 6844 N N . VAL C 1 292 ? 41.22000 7.55300 3.22300 1.000 38.78000 292 VAL C N 1
ATOM 6845 C CA . VAL C 1 292 ? 40.46700 8.27000 2.19300 1.000 34.87000 292 VAL C CA 1
ATOM 6846 C C . VAL C 1 292 ? 40.45700 7.53800 0.85600 1.000 34.24000 292 VAL C C 1
ATOM 6847 O O . VAL C 1 292 ? 39.60800 7.83400 0.01700 1.000 31.56000 292 VAL C O 1
ATOM 6851 N N . SER C 1 293 ? 41.28900 6.50400 0.66900 1.000 35.04000 293 SER C N 1
ATOM 6852 C CA . SER C 1 293 ? 41.18400 5.72300 -0.56000 1.000 31.08000 293 SER C CA 1
ATOM 6853 C C . SER C 1 293 ? 39.84200 5.02100 -0.66700 1.000 32.50000 293 SER C C 1
ATOM 6854 O O . SER C 1 293 ? 39.44000 4.62000 -1.76900 1.000 34.91000 293 SER C O 1
ATOM 6857 N N . VAL C 1 294 ? 39.13700 4.85700 0.45200 1.000 31.15000 294 VAL C N 1
ATOM 6858 C CA . VAL C 1 294 ? 37.79500 4.28700 0.40400 1.000 29.34000 294 VAL C CA 1
ATOM 6859 C C . VAL C 1 294 ? 36.87400 5.15900 -0.43700 1.000 32.34000 294 VAL C C 1
ATOM 6860 O O . VAL C 1 294 ? 35.89900 4.66800 -1.02500 1.000 32.76000 294 VAL C O 1
ATOM 6864 N N . ALA C 1 295 ? 37.16400 6.46700 -0.50900 1.000 35.62000 295 ALA C N 1
ATOM 6865 C CA . ALA C 1 295 ? 36.39100 7.35700 -1.37100 1.000 31.78000 295 ALA C CA 1
ATOM 6866 C C . ALA C 1 295 ? 36.39700 6.86600 -2.80900 1.000 34.74000 295 ALA C C 1
ATOM 6867 O O . ALA C 1 295 ? 35.41300 7.04900 -3.53000 1.000 29.58000 295 ALA C O 1
ATOM 6869 N N . GLY C 1 296 ? 37.49700 6.24700 -3.23600 1.000 35.88000 296 GLY C N 1
ATOM 6870 C CA . GLY C 1 296 ? 37.58100 5.64300 -4.55200 1.000 34.85000 296 GLY C CA 1
ATOM 6871 C C . GLY C 1 296 ? 37.01500 4.23600 -4.58000 1.000 35.01000 296 GLY C C 1
ATOM 6872 O O . GLY C 1 296 ? 36.29300 3.88300 -5.51500 1.000 32.95000 296 GLY C O 1
ATOM 6873 N N . GLN C 1 297 ? 37.31100 3.44000 -3.54200 1.000 35.44000 297 GLN C N 1
ATOM 6874 C CA . GLN C 1 297 ? 36.86200 2.04600 -3.50700 1.000 40.15000 297 GLN C CA 1
ATOM 6875 C C . GLN C 1 297 ? 35.35300 1.93600 -3.65500 1.000 38.76000 297 GLN C C 1
ATOM 6876 O O . GLN C 1 297 ? 34.85300 1.04500 -4.35200 1.000 40.49000 297 GLN C O 1
ATOM 6882 N N . ASN C 1 298 ? 34.61200 2.81600 -2.98200 1.000 36.25000 298 ASN C N 1
ATOM 6883 C CA . ASN C 1 298 ? 33.15600 2.80500 -2.97100 1.000 33.19000 298 ASN C CA 1
ATOM 6884 C C . ASN C 1 298 ? 32.55700 3.84700 -3.89300 1.000 32.12000 298 ASN C C 1
ATOM 6885 O O . ASN C 1 298 ? 31.35600 4.11800 -3.80400 1.000 33.10000 298 ASN C O 1
ATOM 6890 N N . GLN C 1 299 ? 33.35500 4.41800 -4.79400 1.000 36.07000 299 GLN C N 1
ATOM 6891 C CA . GLN C 1 299 ? 32.84100 5.45800 -5.67300 1.000 32.90000 299 GLN C CA 1
ATOM 6892 C C . GLN C 1 299 ? 31.68800 4.94800 -6.51500 1.000 30.67000 299 GLN C C 1
ATOM 6893 O O . GLN C 1 299 ? 30.66100 5.62200 -6.65700 1.000 32.42000 299 GLN C O 1
ATOM 6899 N N . GLN C 1 300 ? 31.82700 3.74400 -7.07500 1.000 32.70000 300 GLN C N 1
ATOM 6900 C CA . GLN C 1 300 ? 30.78300 3.24300 -7.94400 1.000 27.43000 300 GLN C CA 1
ATOM 6901 C C . GLN C 1 300 ? 29.50600 2.96300 -7.17000 1.000 25.61000 300 GLN C C 1
ATOM 6902 O O . GLN C 1 300 ? 28.40300 3.24400 -7.65100 1.000 33.90000 300 GLN C O 1
ATOM 6908 N N . LYS C 1 301 ? 29.63100 2.40300 -5.96800 1.000 33.21000 301 LYS C N 1
ATOM 6909 C CA . LYS C 1 301 ? 28.45900 2.21400 -5.12600 1.000 31.58000 301 LYS C CA 1
ATOM 6910 C C . LYS C 1 301 ? 27.81100 3.56200 -4.80500 1.000 30.64000 301 LYS C C 1
ATOM 6911 O O . LYS C 1 301 ? 26.58400 3.69800 -4.83200 1.000 34.93000 301 LYS C O 1
ATOM 6917 N N . ALA C 1 302 ? 28.62900 4.58100 -4.57000 1.000 32.19000 302 ALA C N 1
ATOM 6918 C CA . ALA C 1 302 ? 28.09700 5.91100 -4.27100 1.000 33.53000 302 ALA C CA 1
ATOM 6919 C C . ALA C 1 302 ? 27.35300 6.49500 -5.46600 1.000 31.43000 302 ALA C C 1
ATOM 6920 O O . ALA C 1 302 ? 26.25100 7.04000 -5.31800 1.000 31.51000 302 ALA C O 1
ATOM 6922 N N . ILE C 1 303 ? 27.92900 6.36300 -6.66300 1.000 36.88000 303 ILE C N 1
ATOM 6923 C CA . ILE C 1 303 ? 27.26700 6.83500 -7.87700 1.000 32.51000 303 ILE C CA 1
ATOM 6924 C C . ILE C 1 303 ? 25.90300 6.17900 -8.02800 1.000 34.63000 303 ILE C C 1
ATOM 6925 O O . ILE C 1 303 ? 24.89900 6.84800 -8.29800 1.000 33.91000 303 ILE C O 1
ATOM 6930 N N A MET C 1 304 ? 25.84300 4.85800 -7.84100 0.160 37.51000 304 MET C N 1
ATOM 6931 N N B MET C 1 304 ? 25.85400 4.85000 -7.88400 0.840 37.64000 304 MET C N 1
ATOM 6932 C CA A MET C 1 304 ? 24.57900 4.14800 -7.99900 0.160 37.73000 304 MET C CA 1
ATOM 6933 C CA B MET C 1 304 ? 24.58000 4.15100 -7.98800 0.840 37.67000 304 MET C CA 1
ATOM 6934 C C A MET C 1 304 ? 23.59400 4.48600 -6.88600 0.160 39.39000 304 MET C C 1
ATOM 6935 C C B MET C 1 304 ? 23.60800 4.62400 -6.92000 0.840 39.51000 304 MET C C 1
ATOM 6936 O O A MET C 1 304 ? 22.38000 4.46900 -7.11200 0.160 39.80000 304 MET C O 1
ATOM 6937 O O B MET C 1 304 ? 22.42900 4.85300 -7.20700 0.840 39.95000 304 MET C O 1
ATOM 6946 N N . THR C 1 305 ? 24.09200 4.79500 -5.68600 1.000 39.13000 305 THR C N 1
ATOM 6947 C CA . THR C 1 305 ? 23.21000 5.20900 -4.59900 1.000 39.16000 305 THR C CA 1
ATOM 6948 C C . THR C 1 305 ? 22.52400 6.52200 -4.91400 1.000 37.94000 305 THR C C 1
ATOM 6949 O O . THR C 1 305 ? 21.29800 6.64200 -4.78700 1.000 36.19000 305 THR C O 1
ATOM 6953 N N . MET C 1 306 ? 23.30100 7.51900 -5.34700 1.000 35.66000 306 MET C N 1
ATOM 6954 C CA . MET C 1 306 ? 22.71800 8.82500 -5.61100 1.000 33.10000 306 MET C CA 1
ATOM 6955 C C . MET C 1 306 ? 21.75200 8.75300 -6.78100 1.000 37.43000 306 MET C C 1
ATOM 6956 O O . MET C 1 306 ? 20.70600 9.41200 -6.76100 1.000 38.42000 306 MET C O 1
ATOM 6961 N N . LYS C 1 307 ? 22.04800 7.89600 -7.76500 1.000 37.93000 307 LYS C N 1
ATOM 6962 C CA . LYS C 1 307 ? 21.13800 7.71500 -8.89000 1.000 36.48000 307 LYS C CA 1
ATOM 6963 C C . LYS C 1 307 ? 19.81100 7.12900 -8.42500 1.000 38.46000 307 LYS C C 1
ATOM 6964 O O . LYS C 1 307 ? 18.74100 7.64000 -8.77800 1.000 43.82000 307 LYS C O 1
ATOM 6968 N N . ARG C 1 308 ? 19.86300 6.08500 -7.58500 1.000 40.47000 308 ARG C N 1
ATOM 6969 C CA . ARG C 1 308 ? 18.63500 5.45500 -7.10700 1.000 42.55000 308 ARG C CA 1
ATOM 6970 C C . ARG C 1 308 ? 17.79000 6.40800 -6.27900 1.000 43.93000 308 ARG C C 1
ATOM 6971 O O . ARG C 1 308 ? 16.55600 6.32000 -6.30100 1.000 44.27000 308 ARG C O 1
ATOM 6979 N N . ALA C 1 309 ? 18.42500 7.35400 -5.58700 1.000 41.98000 309 ALA C N 1
ATOM 6980 C CA . ALA C 1 309 ? 17.70600 8.26100 -4.70600 1.000 43.72000 309 ALA C CA 1
ATOM 6981 C C . ALA C 1 309 ? 17.08600 9.44200 -5.44000 1.000 39.33000 309 ALA C C 1
ATOM 6982 O O . ALA C 1 309 ? 16.33200 10.19600 -4.82300 1.000 41.88000 309 ALA C O 1
ATOM 6984 N N . GLY C 1 310 ? 17.33000 9.58900 -6.73900 1.000 41.37000 310 GLY C N 1
ATOM 6985 C CA . GLY C 1 310 ? 16.85700 10.75600 -7.45700 1.000 39.34000 310 GLY C CA 1
ATOM 6986 C C . GLY C 1 310 ? 17.64000 12.00600 -7.14700 1.000 41.36000 310 GLY C C 1
ATOM 6987 O O . GLY C 1 310 ? 17.10400 13.11700 -7.24500 1.000 39.33000 310 GLY C O 1
ATOM 6988 N N . TYR C 1 311 ? 18.90200 11.84800 -6.76600 1.000 36.45000 311 TYR C N 1
ATOM 6989 C CA . TYR C 1 311 ? 19.77200 12.95900 -6.38800 1.000 37.66000 311 TYR C CA 1
ATOM 6990 C C . TYR C 1 311 ? 20.49000 13.42100 -7.64700 1.000 34.26000 311 TYR C C 1
ATOM 6991 O O . TYR C 1 311 ? 21.42200 12.77200 -8.12000 1.000 33.95000 311 TYR C O 1
ATOM 7000 N N . LYS C 1 312 ? 20.05000 14.55500 -8.18500 1.000 37.60000 312 LYS C N 1
ATOM 7001 C CA . LYS C 1 312 ? 20.57600 15.08000 -9.44700 1.000 39.11000 312 LYS C CA 1
ATOM 7002 C C . LYS C 1 312 ? 21.85400 15.88300 -9.24200 1.000 37.06000 312 LYS C C 1
ATOM 7003 O O . LYS C 1 312 ? 22.48700 16.31400 -10.20400 1.000 34.06000 312 LYS C O 1
ATOM 7007 N N . GLU D 1 2 ? 64.52100 16.41900 22.25800 0.000 62.09000 2 GLU D N 1
ATOM 7008 C CA . GLU D 1 2 ? 63.16800 16.89400 21.99400 1.000 60.55000 2 GLU D CA 1
ATOM 7009 C C . GLU D 1 2 ? 62.13000 15.80800 22.28800 1.000 63.00000 2 GLU D C 1
ATOM 7010 O O . GLU D 1 2 ? 62.39100 14.61400 22.08900 1.000 60.74000 2 GLU D O 1
ATOM 7012 N N . ILE D 1 3 ? 60.95900 16.23100 22.77800 1.000 61.81000 3 ILE D N 1
ATOM 7013 C CA . ILE D 1 3 ? 59.83000 15.34400 23.03500 1.000 59.38000 3 ILE D CA 1
ATOM 7014 C C . ILE D 1 3 ? 58.57800 15.90600 22.36900 1.000 56.98000 3 ILE D C 1
ATOM 7015 O O . ILE D 1 3 ? 58.44600 17.11700 22.16600 1.000 56.05000 3 ILE D O 1
ATOM 7020 N N . VAL D 1 4 ? 57.65200 15.01100 22.02700 1.000 55.66000 4 VAL D N 1
ATOM 7021 C CA . VAL D 1 4 ? 56.39600 15.37400 21.37700 1.000 53.43000 4 VAL D CA 1
ATOM 7022 C C . VAL D 1 4 ? 55.24900 15.03000 22.31500 1.000 51.88000 4 VAL D C 1
ATOM 7023 O O . VAL D 1 4 ? 55.12500 13.88200 22.76200 1.000 49.13000 4 VAL D O 1
ATOM 7027 N N . VAL D 1 5 ? 54.38100 16.00500 22.56900 1.000 51.22000 5 VAL D N 1
ATOM 7028 C CA . VAL D 1 5 ? 53.25600 15.82800 23.47600 1.000 46.35000 5 VAL D CA 1
ATOM 7029 C C . VAL D 1 5 ? 51.98100 15.88300 22.65200 1.000 48.36000 5 VAL D C 1
ATOM 7030 O O . VAL D 1 5 ? 51.72900 16.86400 21.94800 1.000 46.35000 5 VAL D O 1
ATOM 7034 N N . TYR D 1 6 ? 51.21300 14.80300 22.68200 1.000 49.50000 6 TYR D N 1
ATOM 7035 C CA . TYR D 1 6 ? 49.85600 14.82500 22.16600 1.000 43.75000 6 TYR D CA 1
ATOM 7036 C C . TYR D 1 6 ? 48.94700 15.26400 23.30700 1.000 47.84000 6 TYR D C 1
ATOM 7037 O O . TYR D 1 6 ? 48.91700 14.62300 24.36300 1.000 44.24000 6 TYR D O 1
ATOM 7046 N N . SER D 1 7 ? 48.25300 16.38700 23.11700 1.000 43.31000 7 SER D N 1
ATOM 7047 C CA . SER D 1 7 ? 47.52900 17.04400 24.19600 1.000 47.63000 7 SER D CA 1
ATOM 7048 C C . SER D 1 7 ? 46.09100 17.35000 23.80200 1.000 47.68000 7 SER D C 1
ATOM 7049 O O . SER D 1 7 ? 45.83500 17.88000 22.71700 1.000 46.75000 7 SER D O 1
ATOM 7052 N N . ALA D 1 8 ? 45.16300 17.02400 24.69200 1.000 46.17000 8 ALA D N 1
ATOM 7053 C CA . ALA D 1 8 ? 43.77000 17.40300 24.53700 1.000 44.56000 8 ALA D CA 1
ATOM 7054 C C . ALA D 1 8 ? 43.43500 18.69000 25.27600 1.000 48.45000 8 ALA D C 1
ATOM 7055 O O . ALA D 1 8 ? 42.26800 19.09400 25.29600 1.000 43.77000 8 ALA D O 1
ATOM 7057 N N . ARG D 1 9 ? 44.42500 19.34100 25.87700 1.000 43.50000 9 ARG D N 1
ATOM 7058 C CA . ARG D 1 9 ? 44.18500 20.60200 26.55700 1.000 51.08000 9 ARG D CA 1
ATOM 7059 C C . ARG D 1 9 ? 44.17900 21.74600 25.54900 1.000 48.87000 9 ARG D C 1
ATOM 7060 O O . ARG D 1 9 ? 44.65200 21.61200 24.41700 1.000 50.89000 9 ARG D O 1
ATOM 7068 N N . ALA D 1 10 ? 43.64700 22.88900 25.97800 1.000 56.40000 10 ALA D N 1
ATOM 7069 C CA . ALA D 1 10 ? 43.68500 24.08700 25.14800 1.000 56.87000 10 ALA D CA 1
ATOM 7070 C C . ALA D 1 10 ? 45.12800 24.42500 24.78900 1.000 60.78000 10 ALA D C 1
ATOM 7071 O O . ALA D 1 10 ? 46.01900 24.37400 25.64200 1.000 58.98000 10 ALA D O 1
ATOM 7073 N N . ASP D 1 11 ? 45.36400 24.72800 23.50900 1.000 60.82000 11 ASP D N 1
ATOM 7074 C CA . ASP D 1 11 ? 46.72700 24.98800 23.05500 1.000 59.17000 11 ASP D CA 1
ATOM 7075 C C . ASP D 1 11 ? 47.36300 26.13300 23.83700 1.000 60.86000 11 ASP D C 1
ATOM 7076 O O . ASP D 1 11 ? 48.55400 26.08200 24.17000 1.000 60.46000 11 ASP D O 1
ATOM 7078 N N . GLU D 1 12 ? 46.58200 27.16500 24.16300 1.000 61.83000 12 GLU D N 1
ATOM 7079 C CA . GLU D 1 12 ? 47.13200 28.28300 24.91800 1.000 59.38000 12 GLU D CA 1
ATOM 7080 C C . GLU D 1 12 ? 47.46800 27.90200 26.35600 1.000 60.08000 12 GLU D C 1
ATOM 7081 O O . GLU D 1 12 ? 48.23200 28.61500 27.01400 1.000 61.98000 12 GLU D O 1
ATOM 7083 N N . LEU D 1 13 ? 46.91900 26.79500 26.85700 1.000 61.61000 13 LEU D N 1
ATOM 7084 C CA . LEU D 1 13 ? 47.15800 26.40300 28.24200 1.000 58.56000 13 LEU D CA 1
ATOM 7085 C C . LEU D 1 13 ? 48.45600 25.61800 28.40700 1.000 57.17000 13 LEU D C 1
ATOM 7086 O O . LEU D 1 13 ? 49.10200 25.71300 29.45700 1.000 54.22000 13 LEU D O 1
ATOM 7091 N N . LEU D 1 14 ? 48.84700 24.83400 27.40300 1.000 57.35000 14 LEU D N 1
ATOM 7092 C CA . LEU D 1 14 ? 50.07000 24.04600 27.48900 1.000 57.35000 14 LEU D CA 1
ATOM 7093 C C . LEU D 1 14 ? 51.31800 24.81900 27.08000 1.000 56.99000 14 LEU D C 1
ATOM 7094 O O . LEU D 1 14 ? 52.42800 24.36000 27.37300 1.000 57.63000 14 LEU D O 1
ATOM 7099 N N . LYS D 1 15 ? 51.16600 25.97300 26.42800 1.000 56.94000 15 LYS D N 1
ATOM 7100 C CA . LYS D 1 15 ? 52.32800 26.75600 26.00900 1.000 54.50000 15 LYS D CA 1
ATOM 7101 C C . LYS D 1 15 ? 53.22300 27.15700 27.17700 1.000 56.41000 15 LYS D C 1
ATOM 7102 O O . LYS D 1 15 ? 54.45100 26.99300 27.06500 1.000 59.63000 15 LYS D O 1
ATOM 7108 N N . PRO D 1 16 ? 52.71200 27.67600 28.30200 1.000 53.12000 16 PRO D N 1
ATOM 7109 C CA . PRO D 1 16 ? 53.61600 27.94400 29.43200 1.000 53.78000 16 PRO D CA 1
ATOM 7110 C C . PRO D 1 16 ? 54.26500 26.69500 29.98900 1.000 57.46000 16 PRO D C 1
ATOM 7111 O O . PRO D 1 16 ? 55.36000 26.78000 30.55900 1.000 57.37000 16 PRO D O 1
ATOM 7115 N N . ILE D 1 17 ? 53.62700 25.53100 29.83900 1.000 56.68000 17 ILE D N 1
ATOM 7116 C CA . ILE D 1 17 ? 54.21500 24.29400 30.33800 1.000 55.70000 17 ILE D CA 1
ATOM 7117 C C . ILE D 1 17 ? 55.42300 23.90300 29.49700 1.000 53.41000 17 ILE D C 1
ATOM 7118 O O . ILE D 1 17 ? 56.49700 23.60500 30.02700 1.000 53.01000 17 ILE D O 1
ATOM 7123 N N . ALA D 1 18 ? 55.27100 23.93800 28.16900 1.000 58.75000 18 ALA D N 1
ATOM 7124 C CA . ALA D 1 18 ? 56.36000 23.55700 27.27500 1.000 52.84000 18 ALA D CA 1
ATOM 7125 C C . ALA D 1 18 ? 57.54800 24.50100 27.41200 1.000 60.46000 18 ALA D C 1
ATOM 7126 O O . ALA D 1 18 ? 58.70500 24.06700 27.33800 1.000 59.16000 18 ALA D O 1
ATOM 7128 N N . GLU D 1 19 ? 57.28300 25.79800 27.59600 1.000 57.46000 19 GLU D N 1
ATOM 7129 C CA . GLU D 1 19 ? 58.37200 26.76100 27.71900 1.000 58.65000 19 GLU D CA 1
ATOM 7130 C C . GLU D 1 19 ? 59.11300 26.59900 29.04300 1.000 59.23000 19 GLU D C 1
ATOM 7131 O O . GLU D 1 19 ? 60.34600 26.66200 29.07800 1.000 62.39000 19 GLU D O 1
ATOM 7133 N N . ALA D 1 20 ? 58.38500 26.38600 30.14300 1.000 59.34000 20 ALA D N 1
ATOM 7134 C CA . ALA D 1 20 ? 59.04700 26.25800 31.43800 1.000 59.96000 20 ALA D CA 1
ATOM 7135 C C . ALA D 1 20 ? 59.88400 24.98900 31.51600 1.000 61.07000 20 ALA D C 1
ATOM 7136 O O . ALA D 1 20 ? 60.90000 24.96200 32.22200 1.000 62.07000 20 ALA D O 1
ATOM 7138 N N . TYR D 1 21 ? 59.47200 23.93000 30.81400 1.000 59.50000 21 TYR D N 1
ATOM 7139 C CA . TYR D 1 21 ? 60.23700 22.68700 30.84300 1.000 60.84000 21 TYR D CA 1
ATOM 7140 C C . TYR D 1 21 ? 61.46600 22.76500 29.94700 1.000 63.45000 21 TYR D C 1
ATOM 7141 O O . TYR D 1 21 ? 62.51500 22.20000 30.28000 1.000 61.21000 21 TYR D O 1
ATOM 7150 N N . GLN D 1 22 ? 61.35800 23.45900 28.81000 1.000 61.97000 22 GLN D N 1
ATOM 7151 C CA . GLN D 1 22 ? 62.53200 23.65700 27.96500 1.000 62.50000 22 GLN D CA 1
ATOM 7152 C C . GLN D 1 22 ? 63.56600 24.52000 28.67600 1.000 63.08000 22 GLN D C 1
ATOM 7153 O O . GLN D 1 22 ? 64.77300 24.29100 28.54000 1.000 58.71000 22 GLN D O 1
ATOM 7155 N N . GLN D 1 23 ? 63.11000 25.51100 29.44600 1.000 61.62000 23 GLN D N 1
ATOM 7156 C CA . GLN D 1 23 ? 64.03800 26.34600 30.19800 1.000 61.41000 23 GLN D CA 1
ATOM 7157 C C . GLN D 1 23 ? 64.69400 25.56300 31.33100 1.000 64.44000 23 GLN D C 1
ATOM 7158 O O . GLN D 1 23 ? 65.89000 25.72900 31.59400 1.000 67.83000 23 GLN D O 1
ATOM 7160 N N . LYS D 1 24 ? 63.94400 24.67200 31.98200 1.000 61.87000 24 LYS D N 1
ATOM 7161 C CA . LYS D 1 24 ? 64.49300 23.95300 33.12900 1.000 60.17000 24 LYS D CA 1
ATOM 7162 C C . LYS D 1 24 ? 65.42000 22.82000 32.70000 1.000 65.75000 24 LYS D C 1
ATOM 7163 O O . LYS D 1 24 ? 66.42500 22.55200 33.36800 1.000 64.59000 24 LYS D O 1
ATOM 7165 N N . THR D 1 25 ? 65.10000 22.13500 31.59800 1.000 64.47000 25 THR D N 1
ATOM 7166 C CA . THR D 1 25 ? 65.82800 20.93600 31.20800 1.000 65.53000 25 THR D CA 1
ATOM 7167 C C . THR D 1 25 ? 66.48700 21.01800 29.83700 1.000 61.78000 25 THR D C 1
ATOM 7168 O O . THR D 1 25 ? 67.27200 20.12500 29.50000 1.000 64.37000 25 THR D O 1
ATOM 7172 N N . GLY D 1 26 ? 66.20900 22.05000 29.04400 1.000 61.75000 26 GLY D N 1
ATOM 7173 C CA . GLY D 1 26 ? 66.77100 22.14200 27.71400 1.000 58.63000 26 GLY D CA 1
ATOM 7174 C C . GLY D 1 26 ? 66.09000 21.29500 26.66300 1.000 65.59000 26 GLY D C 1
ATOM 7175 O O . GLY D 1 26 ? 66.49600 21.34500 25.49300 1.000 66.02000 26 GLY D O 1
ATOM 7176 N N . THR D 1 27 ? 65.06700 20.52700 27.02900 1.000 66.17000 27 THR D N 1
ATOM 7177 C CA . THR D 1 27 ? 64.38200 19.65000 26.08900 1.000 62.60000 27 THR D CA 1
ATOM 7178 C C . THR D 1 27 ? 63.28100 20.43500 25.38900 1.000 62.43000 27 THR D C 1
ATOM 7179 O O . THR D 1 27 ? 62.46400 21.08700 26.04700 1.000 62.87000 27 THR D O 1
ATOM 7183 N N . LYS D 1 28 ? 63.28400 20.39900 24.05800 1.000 63.98000 28 LYS D N 1
ATOM 7184 C CA . LYS D 1 28 ? 62.21700 21.03100 23.29400 1.000 63.03000 28 LYS D CA 1
ATOM 7185 C C . LYS D 1 28 ? 60.93700 20.22100 23.45200 1.000 63.87000 28 LYS D C 1
ATOM 7186 O O . LYS D 1 28 ? 60.95600 18.98900 23.35200 1.000 64.29000 28 LYS D O 1
ATOM 7188 N N . VAL D 1 29 ? 59.82400 20.90900 23.69800 1.000 64.21000 29 VAL D N 1
ATOM 7189 C CA . VAL D 1 29 ? 58.53700 20.26100 23.93400 1.000 57.69000 29 VAL D CA 1
ATOM 7190 C C . VAL D 1 29 ? 57.59900 20.67200 22.80800 1.000 58.45000 29 VAL D C 1
ATOM 7191 O O . VAL D 1 29 ? 57.02000 21.76300 22.83700 1.000 58.54000 29 VAL D O 1
ATOM 7195 N N . THR D 1 30 ? 57.42000 19.78700 21.83300 1.000 56.50000 30 THR D N 1
ATOM 7196 C CA . THR D 1 30 ? 56.51100 20.02200 20.72000 1.000 54.90000 30 THR D CA 1
ATOM 7197 C C . THR D 1 30 ? 55.14100 19.45800 21.07300 1.000 56.44000 30 THR D C 1
ATOM 7198 O O . THR D 1 30 ? 55.01400 18.27300 21.41200 1.000 55.54000 30 THR D O 1
ATOM 7202 N N . VAL D 1 31 ? 54.12300 20.30800 21.00500 1.000 54.87000 31 VAL D N 1
ATOM 7203 C CA . VAL D 1 31 ? 52.76100 19.95200 21.37300 1.000 52.78000 31 VAL D CA 1
ATOM 7204 C C . VAL D 1 31 ? 51.93700 19.86300 20.09800 1.000 52.67000 31 VAL D C 1
ATOM 7205 O O . VAL D 1 31 ? 51.90300 20.81100 19.30700 1.000 51.96000 31 VAL D O 1
ATOM 7209 N N . VAL D 1 32 ? 51.30700 18.71700 19.87600 1.000 50.52000 32 VAL D N 1
ATOM 7210 C CA . VAL D 1 32 ? 50.32400 18.55200 18.81200 1.000 52.44000 32 VAL D CA 1
ATOM 7211 C C . VAL D 1 32 ? 48.96700 18.43100 19.49600 1.000 51.87000 32 VAL D C 1
ATOM 7212 O O . VAL D 1 32 ? 48.72300 17.47600 20.24600 1.000 51.17000 32 VAL D O 1
ATOM 7216 N N . SER D 1 33 ? 48.08900 19.40300 19.26100 1.000 50.67000 33 SER D N 1
ATOM 7217 C CA . SER D 1 33 ? 46.82300 19.50500 19.97600 1.000 48.61000 33 SER D CA 1
ATOM 7218 C C . SER D 1 33 ? 45.66300 19.04400 19.10000 1.000 49.31000 33 SER D C 1
ATOM 7219 O O . SER D 1 33 ? 45.68500 19.22100 17.87800 1.000 50.82000 33 SER D O 1
ATOM 7222 N N . ASP D 1 34 ? 44.67300 18.41200 19.73100 1.000 44.66000 34 ASP D N 1
ATOM 7223 C CA . ASP D 1 34 ? 43.47300 17.92600 19.05700 1.000 48.06000 34 ASP D CA 1
ATOM 7224 C C . ASP D 1 34 ? 42.48100 17.49200 20.13200 1.000 51.98000 34 ASP D C 1
ATOM 7225 O O . ASP D 1 34 ? 42.79000 17.50100 21.32700 1.000 51.15000 34 ASP D O 1
ATOM 7230 N N . LYS D 1 35 ? 41.27400 17.13000 19.69700 1.000 50.69000 35 LYS D N 1
ATOM 7231 C CA . LYS D 1 35 ? 40.29700 16.56500 20.61600 1.000 47.32000 35 LYS D CA 1
ATOM 7232 C C . LYS D 1 35 ? 40.78100 15.20300 21.11400 1.000 46.11000 35 LYS D C 1
ATOM 7233 O O . LYS D 1 35 ? 41.61100 14.54200 20.48300 1.000 46.27000 35 LYS D O 1
ATOM 7237 N N . ALA D 1 36 ? 40.23800 14.77800 22.25900 1.000 45.28000 36 ALA D N 1
ATOM 7238 C CA . ALA D 1 36 ? 40.73000 13.56700 22.92000 1.000 44.56000 36 ALA D CA 1
ATOM 7239 C C . ALA D 1 36 ? 40.62900 12.33900 22.01700 1.000 43.95000 36 ALA D C 1
ATOM 7240 O O . ALA D 1 36 ? 41.60900 11.61300 21.82700 1.000 47.21000 36 ALA D O 1
ATOM 7242 N N . GLY D 1 37 ? 39.45500 12.10000 21.43800 1.000 46.57000 37 GLY D N 1
ATOM 7243 C CA . GLY D 1 37 ? 39.23200 10.94400 20.59600 1.000 42.99000 37 GLY D CA 1
ATOM 7244 C C . GLY D 1 37 ? 40.22800 10.79400 19.46100 1.000 47.78000 37 GLY D C 1
ATOM 7245 O O . GLY D 1 37 ? 40.89300 9.75500 19.32200 1.000 45.73000 37 GLY D O 1
ATOM 7246 N N . PRO D 1 38 ? 40.34500 11.82600 18.61500 1.000 45.41000 38 PRO D N 1
ATOM 7247 C CA . PRO D 1 38 ? 41.30600 11.74900 17.49700 1.000 43.72000 38 PRO D CA 1
ATOM 7248 C C . PRO D 1 38 ? 42.73500 11.44600 17.92100 1.000 46.63000 38 PRO D C 1
ATOM 7249 O O . PRO D 1 38 ? 43.45600 10.75800 17.18600 1.000 45.97000 38 PRO D O 1
ATOM 7253 N N . LEU D 1 39 ? 43.17300 11.96000 19.07400 1.000 41.67000 39 LEU D N 1
ATOM 7254 C CA . LEU D 1 39 ? 44.51900 11.67300 19.56100 1.000 43.82000 39 LEU D CA 1
ATOM 7255 C C . LEU D 1 39 ? 44.71200 10.18000 19.78000 1.000 49.34000 39 LEU D C 1
ATOM 7256 O O . LEU D 1 39 ? 45.73500 9.60200 19.39300 1.000 45.88000 39 LEU D O 1
ATOM 7261 N N . MET D 1 40 ? 43.74000 9.54200 20.42600 1.000 47.93000 40 MET D N 1
ATOM 7262 C CA . MET D 1 40 ? 43.84500 8.11200 20.65900 1.000 49.31000 40 MET D CA 1
ATOM 7263 C C . MET D 1 40 ? 43.77400 7.34700 19.34400 1.000 49.43000 40 MET D C 1
ATOM 7264 O O . MET D 1 40 ? 44.47400 6.34300 19.16700 1.000 52.34000 40 MET D O 1
ATOM 7269 N N . GLU D 1 41 ? 42.95500 7.81700 18.39800 1.000 49.91000 41 GLU D N 1
ATOM 7270 C CA . GLU D 1 41 ? 42.92600 7.18400 17.08300 1.000 51.01000 41 GLU D CA 1
ATOM 7271 C C . GLU D 1 41 ? 44.23000 7.39300 16.32300 1.000 51.75000 41 GLU D C 1
ATOM 7272 O O . GLU D 1 41 ? 44.65300 6.50600 15.56900 1.000 49.82000 41 GLU D O 1
ATOM 7278 N N . ARG D 1 42 ? 44.89200 8.53900 16.51700 1.000 45.43000 42 ARG D N 1
ATOM 7279 C CA . ARG D 1 42 ? 46.19000 8.75700 15.88000 1.000 46.28000 42 ARG D CA 1
ATOM 7280 C C . ARG D 1 42 ? 47.24900 7.83400 16.45700 1.000 52.04000 42 ARG D C 1
ATOM 7281 O O . ARG D 1 42 ? 48.06400 7.26800 15.71900 1.000 51.57000 42 ARG D O 1
ATOM 7289 N N . LEU D 1 43 ? 47.29200 7.71900 17.78400 1.000 51.64000 43 LEU D N 1
ATOM 7290 C CA . LEU D 1 43 ? 48.28700 6.85800 18.40500 1.000 49.33000 43 LEU D CA 1
ATOM 7291 C C . LEU D 1 43 ? 48.10700 5.42500 17.93600 1.000 51.99000 43 LEU D C 1
ATOM 7292 O O . LEU D 1 43 ? 49.08600 4.73400 17.63300 1.000 54.22000 43 LEU D O 1
ATOM 7297 N N . LYS D 1 44 ? 46.85700 4.97100 17.83600 1.000 52.50000 44 LYS D N 1
ATOM 7298 C CA . LYS D 1 44 ? 46.61300 3.61400 17.36200 1.000 53.58000 44 LYS D CA 1
ATOM 7299 C C . LYS D 1 44 ? 47.05300 3.44100 15.91100 1.000 55.02000 44 LYS D C 1
ATOM 7300 O O . LYS D 1 44 ? 47.66200 2.42400 15.56000 1.000 53.03000 44 LYS D O 1
ATOM 7302 N N . ALA D 1 45 ? 46.79300 4.43800 15.05900 1.000 53.54000 45 ALA D N 1
ATOM 7303 C CA . ALA D 1 45 ? 47.14900 4.31700 13.64600 1.000 53.82000 45 ALA D CA 1
ATOM 7304 C C . ALA D 1 45 ? 48.64600 4.50200 13.41200 1.000 51.09000 45 ALA D C 1
ATOM 7305 O O . ALA D 1 45 ? 49.22100 3.85400 12.53200 1.000 49.51000 45 ALA D O 1
ATOM 7307 N N . GLU D 1 46 ? 49.28600 5.40000 14.16900 1.000 51.87000 46 GLU D N 1
ATOM 7308 C CA . GLU D 1 46 ? 50.70400 5.67600 13.95700 1.000 50.22000 46 GLU D CA 1
ATOM 7309 C C . GLU D 1 46 ? 51.57200 4.49100 14.36500 1.000 51.26000 46 GLU D C 1
ATOM 7310 O O . GLU D 1 46 ? 52.68800 4.33600 13.85600 1.000 52.16000 46 GLU D O 1
ATOM 7316 N N . GLY D 1 47 ? 51.10000 3.68600 15.31100 1.000 55.45000 47 GLY D N 1
ATOM 7317 C CA . GLY D 1 47 ? 51.77000 2.44400 15.65900 1.000 53.67000 47 GLY D CA 1
ATOM 7318 C C . GLY D 1 47 ? 53.15200 2.65200 16.24600 1.000 55.48000 47 GLY D C 1
ATOM 7319 O O . GLY D 1 47 ? 53.42000 3.63100 16.95900 1.000 50.05000 47 GLY D O 1
ATOM 7320 N N . LYS D 1 48 ? 54.05300 1.71800 15.91500 1.000 52.28000 48 LYS D N 1
ATOM 7321 C CA . LYS D 1 48 ? 55.39500 1.71600 16.48600 0.000 54.58000 48 LYS D CA 1
ATOM 7322 C C . LYS D 1 48 ? 56.21800 2.90400 16.01900 1.000 57.84000 48 LYS D C 1
ATOM 7323 O O . LYS D 1 48 ? 57.14800 3.32100 16.71900 1.000 59.38000 48 LYS D O 1
ATOM 7325 N N . ASN D 1 49 ? 55.89700 3.46100 14.85400 1.000 59.44000 49 ASN D N 1
ATOM 7326 C CA . ASN D 1 49 ? 56.65700 4.55800 14.27000 1.000 57.05000 49 ASN D CA 1
ATOM 7327 C C . ASN D 1 49 ? 56.19200 5.92700 14.73900 1.000 54.23000 49 ASN D C 1
ATOM 7328 O O . ASN D 1 49 ? 56.63500 6.93400 14.18300 1.000 55.37000 49 ASN D O 1
ATOM 7333 N N . THR D 1 50 ? 55.34300 5.99300 15.76100 1.000 56.85000 50 THR D N 1
ATOM 7334 C CA . THR D 1 50 ? 54.81200 7.27900 16.19400 1.000 53.12000 50 THR D CA 1
ATOM 7335 C C . THR D 1 50 ? 55.91500 8.17400 16.74700 1.000 53.86000 50 THR D C 1
ATOM 7336 O O . THR D 1 50 ? 56.92500 7.70700 17.27900 1.000 56.48000 50 THR D O 1
ATOM 7340 N N . GLN D 1 51 ? 55.71200 9.48100 16.59600 1.000 53.39000 51 GLN D N 1
ATOM 7341 C CA . GLN D 1 51 ? 56.60200 10.48400 17.15600 1.000 52.67000 51 GLN D CA 1
ATOM 7342 C C . GLN D 1 51 ? 56.12100 11.00700 18.49500 1.000 52.89000 51 GLN D C 1
ATOM 7343 O O . GLN D 1 51 ? 56.84200 11.77500 19.13600 1.000 55.88000 51 GLN D O 1
ATOM 7349 N N . ALA D 1 52 ? 54.92200 10.62500 18.92200 1.000 49.14000 52 ALA D N 1
ATOM 7350 C CA . ALA D 1 52 ? 54.40700 11.08300 20.19800 1.000 52.99000 52 ALA D CA 1
ATOM 7351 C C . ALA D 1 52 ? 55.09400 10.32400 21.32200 1.000 54.07000 52 ALA D C 1
ATOM 7352 O O . ALA D 1 52 ? 55.33500 9.11400 21.22400 1.000 51.59000 52 ALA D O 1
ATOM 7354 N N . ASP D 1 53 ? 55.39000 11.03900 22.40300 1.000 51.34000 53 ASP D N 1
ATOM 7355 C CA . ASP D 1 53 ? 56.00800 10.45100 23.58200 1.000 50.57000 53 ASP D CA 1
ATOM 7356 C C . ASP D 1 53 ? 55.08200 10.40000 24.78400 1.000 49.19000 53 ASP D C 1
ATOM 7357 O O . ASP D 1 53 ? 55.06700 9.39200 25.50100 1.000 46.61000 53 ASP D O 1
ATOM 7362 N N . VAL D 1 54 ? 54.29300 11.45200 25.01500 1.000 50.12000 54 VAL D N 1
ATOM 7363 C CA . VAL D 1 54 ? 53.34600 11.50800 26.12300 1.000 49.91000 54 VAL D CA 1
ATOM 7364 C C . VAL D 1 54 ? 51.99500 11.94700 25.58300 1.000 47.46000 54 VAL D C 1
ATOM 7365 O O . VAL D 1 54 ? 51.90800 12.85300 24.74600 1.000 50.65000 54 VAL D O 1
ATOM 7369 N N . LEU D 1 55 ? 50.94400 11.31600 26.07700 1.000 45.15000 55 LEU D N 1
ATOM 7370 C CA . LEU D 1 55 ? 49.57700 11.72800 25.79500 1.000 46.27000 55 LEU D CA 1
ATOM 7371 C C . LEU D 1 55 ? 49.02000 12.43100 27.02200 1.000 44.26000 55 LEU D C 1
ATOM 7372 O O . LEU D 1 55 ? 49.03400 11.86500 28.11600 1.000 43.34000 55 LEU D O 1
ATOM 7377 N N . ILE D 1 56 ? 48.56600 13.67100 26.84300 1.000 41.89000 56 ILE D N 1
ATOM 7378 C CA . ILE D 1 56 ? 47.83200 14.41300 27.86400 1.000 47.45000 56 ILE D CA 1
ATOM 7379 C C . ILE D 1 56 ? 46.39600 14.53600 27.38800 1.000 44.97000 56 ILE D C 1
ATOM 7380 O O . ILE D 1 56 ? 46.13500 15.13700 26.34100 1.000 45.29000 56 ILE D O 1
ATOM 7385 N N . THR D 1 57 ? 45.46000 13.98400 28.14800 1.000 43.18000 57 THR D N 1
ATOM 7386 C CA . THR D 1 57 ? 44.07200 14.01900 27.72600 1.000 44.56000 57 THR D CA 1
ATOM 7387 C C . THR D 1 57 ? 43.18600 14.27000 28.94000 1.000 45.61000 57 THR D C 1
ATOM 7388 O O . THR D 1 57 ? 43.66200 14.39800 30.07300 1.000 40.82000 57 THR D O 1
ATOM 7392 N N . VAL D 1 58 ? 41.88000 14.33900 28.69700 1.000 39.19000 58 VAL D N 1
ATOM 7393 C CA . VAL D 1 58 ? 40.92800 14.84500 29.67100 1.000 34.77000 58 VAL D CA 1
ATOM 7394 C C . VAL D 1 58 ? 39.91500 13.76200 29.99400 1.000 35.33000 58 VAL D C 1
ATOM 7395 O O . VAL D 1 58 ? 39.44700 13.05400 29.09700 1.000 40.28000 58 VAL D O 1
ATOM 7399 N N . ASP D 1 59 ? 39.60900 13.62400 31.28300 1.000 31.09000 59 ASP D N 1
ATOM 7400 C CA . ASP D 1 59 ? 38.58900 12.74600 31.84100 1.000 32.92000 59 ASP D CA 1
ATOM 7401 C C . ASP D 1 59 ? 39.11200 11.31900 31.95600 1.000 39.20000 59 ASP D C 1
ATOM 7402 O O . ASP D 1 59 ? 39.73100 10.79400 31.02100 1.000 39.77000 59 ASP D O 1
ATOM 7407 N N . GLY D 1 60 ? 38.88800 10.69600 33.11600 1.000 38.82000 60 GLY D N 1
ATOM 7408 C CA . GLY D 1 60 ? 39.27200 9.30400 33.28700 1.000 35.52000 60 GLY D CA 1
ATOM 7409 C C . GLY D 1 60 ? 38.61700 8.37800 32.28300 1.000 40.36000 60 GLY D C 1
ATOM 7410 O O . GLY D 1 60 ? 39.13700 7.29100 32.00000 1.000 38.39000 60 GLY D O 1
ATOM 7411 N N . GLY D 1 61 ? 37.45500 8.77200 31.75700 1.000 35.12000 61 GLY D N 1
ATOM 7412 C CA . GLY D 1 61 ? 36.85400 8.01000 30.67900 1.000 35.92000 61 GLY D CA 1
ATOM 7413 C C . GLY D 1 61 ? 37.75800 7.92100 29.46300 1.000 41.31000 61 GLY D C 1
ATOM 7414 O O . GLY D 1 61 ? 37.93600 6.84500 28.89100 1.000 39.03000 61 GLY D O 1
ATOM 7415 N N . ASN D 1 62 ? 38.36200 9.04600 29.06700 1.000 36.86000 62 ASN D N 1
ATOM 7416 C CA . ASN D 1 62 ? 39.24200 9.04000 27.90200 1.000 41.02000 62 ASN D CA 1
ATOM 7417 C C . ASN D 1 62 ? 40.57400 8.36800 28.21500 1.000 38.84000 62 ASN D C 1
ATOM 7418 O O . ASN D 1 62 ? 41.15100 7.69800 27.35300 1.000 39.34000 62 ASN D O 1
ATOM 7423 N N . LEU D 1 63 ? 41.09000 8.56900 29.43200 1.000 40.26000 63 LEU D N 1
ATOM 7424 C CA . LEU D 1 63 ? 42.32400 7.90400 29.84400 1.000 40.00000 63 LEU D CA 1
ATOM 7425 C C . LEU D 1 63 ? 42.14200 6.38900 29.87000 1.000 40.23000 63 LEU D C 1
ATOM 7426 O O . LEU D 1 63 ? 43.04500 5.63500 29.49100 1.000 43.08000 63 LEU D O 1
ATOM 7431 N N . TRP D 1 64 ? 40.96900 5.92900 30.30600 1.000 38.95000 64 TRP D N 1
ATOM 7432 C CA . TRP D 1 64 ? 40.66500 4.50600 30.28500 1.000 41.63000 64 TRP D CA 1
ATOM 7433 C C . TRP D 1 64 ? 40.51500 3.99600 28.85500 1.000 45.51000 64 TRP D C 1
ATOM 7434 O O . TRP D 1 64 ? 40.94500 2.88200 28.54400 1.000 39.89000 64 TRP D O 1
ATOM 7445 N N . GLN D 1 65 ? 39.90400 4.79200 27.96800 1.000 42.13000 65 GLN D N 1
ATOM 7446 C CA . GLN D 1 65 ? 39.80200 4.39300 26.56300 1.000 44.82000 65 GLN D CA 1
ATOM 7447 C C . GLN D 1 65 ? 41.17500 4.20800 25.93100 1.000 44.73000 65 GLN D C 1
ATOM 7448 O O . GLN D 1 65 ? 41.40900 3.23600 25.19700 1.000 47.08000 65 GLN D O 1
ATOM 7454 N N . ALA D 1 66 ? 42.09300 5.13700 26.19100 1.000 41.59000 66 ALA D N 1
ATOM 7455 C CA . ALA D 1 66 ? 43.43400 5.01600 25.63100 1.000 41.43000 66 ALA D CA 1
ATOM 7456 C C . ALA D 1 66 ? 44.13200 3.76700 26.15300 1.000 45.20000 66 ALA D C 1
ATOM 7457 O O . ALA D 1 66 ? 44.88500 3.11500 25.42000 1.000 49.02000 66 ALA D O 1
ATOM 7459 N N . THR D 1 67 ? 43.90100 3.42300 27.42100 1.000 47.35000 67 THR D N 1
ATOM 7460 C CA . THR D 1 67 ? 44.49000 2.21000 27.98500 1.000 46.60000 67 THR D CA 1
ATOM 7461 C C . THR D 1 67 ? 43.89900 0.95600 27.35200 1.000 47.50000 67 THR D C 1
ATOM 7462 O O . THR D 1 67 ? 44.63000 0.01200 27.03000 1.000 47.46000 67 THR D O 1
ATOM 7466 N N . GLN D 1 68 ? 42.58100 0.92700 27.15700 1.000 44.60000 68 GLN D N 1
ATOM 7467 C CA . GLN D 1 68 ? 41.96800 -0.21600 26.49200 1.000 44.74000 68 GLN D CA 1
ATOM 7468 C C . GLN D 1 68 ? 42.44100 -0.34400 25.05200 1.000 46.39000 68 GLN D C 1
ATOM 7469 O O . GLN D 1 68 ? 42.52800 -1.46100 24.52600 1.000 46.94000 68 GLN D O 1
ATOM 7475 N N . ALA D 1 69 ? 42.73100 0.78500 24.39800 1.000 43.42000 69 ALA D N 1
ATOM 7476 C CA . ALA D 1 69 ? 43.22700 0.79500 23.02600 1.000 48.84000 69 ALA D CA 1
ATOM 7477 C C . ALA D 1 69 ? 44.68100 0.35200 22.90600 1.000 46.11000 69 ALA D C 1
ATOM 7478 O O . ALA D 1 69 ? 45.15600 0.16700 21.78000 1.000 44.84000 69 ALA D O 1
ATOM 7480 N N . GLY D 1 70 ? 45.40100 0.21300 24.02100 1.000 48.84000 70 GLY D N 1
ATOM 7481 C CA . GLY D 1 70 ? 46.77500 -0.25800 23.99600 1.000 49.27000 70 GLY D CA 1
ATOM 7482 C C . GLY D 1 70 ? 47.82000 0.72800 23.51800 1.000 49.98000 70 GLY D C 1
ATOM 7483 O O . GLY D 1 70 ? 48.89300 0.30300 23.07200 1.000 47.37000 70 GLY D O 1
ATOM 7484 N N . VAL D 1 71 ? 47.55100 2.03600 23.60300 1.000 47.13000 71 VAL D N 1
ATOM 7485 C CA . VAL D 1 71 ? 48.49600 3.04200 23.12700 1.000 47.04000 71 VAL D CA 1
ATOM 7486 C C . VAL D 1 71 ? 49.41700 3.56800 24.22300 1.000 44.26000 71 VAL D C 1
ATOM 7487 O O . VAL D 1 71 ? 50.28900 4.40100 23.93700 1.000 44.54000 71 VAL D O 1
ATOM 7491 N N . LEU D 1 72 ? 49.25400 3.11600 25.46500 1.000 45.90000 72 LEU D N 1
ATOM 7492 C CA . LEU D 1 72 ? 50.04800 3.58300 26.59200 1.000 39.27000 72 LEU D CA 1
ATOM 7493 C C . LEU D 1 72 ? 50.89800 2.44600 27.14700 1.000 49.63000 72 LEU D C 1
ATOM 7494 O O . LEU D 1 72 ? 50.53600 1.27100 27.03400 1.000 44.78000 72 LEU D O 1
ATOM 7499 N N . ARG D 1 73 ? 52.05100 2.80900 27.75100 1.000 44.63000 73 ARG D N 1
ATOM 7500 C CA . ARG D 1 73 ? 52.85600 1.78100 28.40900 1.000 48.83000 73 ARG D CA 1
ATOM 7501 C C . ARG D 1 73 ? 52.90500 2.01200 29.91500 1.000 45.49000 73 ARG D C 1
ATOM 7502 O O . ARG D 1 73 ? 53.06500 3.15500 30.36200 1.000 47.23000 73 ARG D O 1
ATOM 7506 N N . PRO D 1 74 ? 52.75000 0.96100 30.72200 1.000 45.18000 74 PRO D N 1
ATOM 7507 C CA . PRO D 1 74 ? 52.80700 1.14000 32.17800 1.000 43.51000 74 PRO D CA 1
ATOM 7508 C C . PRO D 1 74 ? 54.20700 1.50700 32.64400 1.000 44.54000 74 PRO D C 1
ATOM 7509 O O . PRO D 1 74 ? 55.20200 0.97600 32.15200 1.000 51.27000 74 PRO D O 1
ATOM 7513 N N . ILE D 1 75 ? 54.27700 2.44900 33.58000 1.000 47.22000 75 ILE D N 1
ATOM 7514 C CA . ILE D 1 75 ? 55.53700 2.86900 34.17900 1.000 51.25000 75 ILE D CA 1
ATOM 7515 C C . ILE D 1 75 ? 55.41400 2.77500 35.69400 1.000 53.97000 75 ILE D C 1
ATOM 7516 O O . ILE D 1 75 ? 54.34200 3.03100 36.25700 1.000 55.39000 75 ILE D O 1
ATOM 7521 N N . ASN D 1 76 ? 56.51000 2.39400 36.35400 1.000 52.91000 76 ASN D N 1
ATOM 7522 C CA . ASN D 1 76 ? 56.58100 2.32600 37.81300 1.000 52.95000 76 ASN D CA 1
ATOM 7523 C C . ASN D 1 76 ? 57.40100 3.51700 38.29400 1.000 51.01000 76 ASN D C 1
ATOM 7524 O O . ASN D 1 76 ? 58.62500 3.54300 38.13500 1.000 54.63000 76 ASN D O 1
ATOM 7529 N N . SER D 1 77 ? 56.72600 4.50900 38.86500 1.000 53.30000 77 SER D N 1
ATOM 7530 C CA . SER D 1 77 ? 57.35200 5.76100 39.27200 1.000 49.02000 77 SER D CA 1
ATOM 7531 C C . SER D 1 77 ? 57.09300 5.99000 40.75300 1.000 53.15000 77 SER D C 1
ATOM 7532 O O . SER D 1 77 ? 55.94700 6.22100 41.15800 1.000 52.68000 77 SER D O 1
ATOM 7535 N N . SER D 1 78 ? 58.16200 5.94700 41.55700 1.000 47.05000 78 SER D N 1
ATOM 7536 C CA . SER D 1 78 ? 58.02800 6.27900 42.97100 1.000 48.56000 78 SER D CA 1
ATOM 7537 C C . SER D 1 78 ? 57.63600 7.74000 43.16500 1.000 50.37000 78 SER D C 1
ATOM 7538 O O . SER D 1 78 ? 56.94800 8.07300 44.13700 1.000 53.95000 78 SER D O 1
ATOM 7540 N N . VAL D 1 79 ? 58.07300 8.62300 42.26400 1.000 49.27000 79 VAL D N 1
ATOM 7541 C CA . VAL D 1 79 ? 57.68700 10.03000 42.35000 1.000 52.30000 79 VAL D CA 1
ATOM 7542 C C . VAL D 1 79 ? 56.18700 10.18700 42.12500 1.000 49.66000 79 VAL D C 1
ATOM 7543 O O . VAL D 1 79 ? 55.48400 10.81500 42.92500 1.000 50.94000 79 VAL D O 1
ATOM 7547 N N . LEU D 1 80 ? 55.66800 9.59100 41.04900 1.000 48.90000 80 LEU D N 1
ATOM 7548 C CA . LEU D 1 80 ? 54.25700 9.76000 40.72200 1.000 49.23000 80 LEU D CA 1
ATOM 7549 C C . LEU D 1 80 ? 53.36300 9.10200 41.77100 1.000 50.63000 80 LEU D C 1
ATOM 7550 O O . LEU D 1 80 ? 52.36100 9.69300 42.19300 1.000 48.16000 80 LEU D O 1
ATOM 7555 N N . LYS D 1 81 ? 53.73300 7.90300 42.24100 1.000 51.81000 81 LYS D N 1
ATOM 7556 C CA . LYS D 1 81 ? 52.94400 7.23900 43.28000 1.000 47.14000 81 LYS D CA 1
ATOM 7557 C C . LYS D 1 81 ? 52.92700 8.04600 44.56800 1.000 48.05000 81 LYS D C 1
ATOM 7558 O O . LYS D 1 81 ? 51.97200 7.95400 45.34900 1.000 46.28000 81 LYS D O 1
ATOM 7563 N N . SER D 1 82 ? 53.96300 8.84800 44.80200 1.000 48.46000 82 SER D N 1
ATOM 7564 C CA . SER D 1 82 ? 54.00200 9.67000 46.00200 1.000 53.93000 82 SER D CA 1
ATOM 7565 C C . SER D 1 82 ? 53.18500 10.95000 45.83500 1.000 47.29000 82 SER D C 1
ATOM 7566 O O . SER D 1 82 ? 52.45600 11.34200 46.75500 1.000 50.94000 82 SER D O 1
ATOM 7569 N N . ASN D 1 83 ? 53.28900 11.60700 44.67200 1.000 50.32000 83 ASN D N 1
ATOM 7570 C CA . ASN D 1 83 ? 52.64500 12.90600 44.47500 1.000 50.79000 83 ASN D CA 1
ATOM 7571 C C . ASN D 1 83 ? 51.16600 12.79800 44.13100 1.000 51.73000 83 ASN D C 1
ATOM 7572 O O . ASN D 1 83 ? 50.40700 13.73900 44.39900 1.000 41.63000 83 ASN D O 1
ATOM 7577 N N . ILE D 1 84 ? 50.73900 11.70000 43.52000 1.000 47.94000 84 ILE D N 1
ATOM 7578 C CA . ILE D 1 84 ? 49.37600 11.58700 43.01100 1.000 41.68000 84 ILE D CA 1
ATOM 7579 C C . ILE D 1 84 ? 48.62900 10.56100 43.85700 1.000 45.75000 84 ILE D C 1
ATOM 7580 O O . ILE D 1 84 ? 49.05000 9.39800 43.92700 1.000 45.31000 84 ILE D O 1
ATOM 7585 N N . PRO D 1 85 ? 47.52600 10.93800 44.50000 1.000 45.33000 85 PRO D N 1
ATOM 7586 C CA . PRO D 1 85 ? 46.74700 9.96100 45.26500 1.000 43.28000 85 PRO D CA 1
ATOM 7587 C C . PRO D 1 85 ? 46.32800 8.78000 44.40200 1.000 45.08000 85 PRO D C 1
ATOM 7588 O O . PRO D 1 85 ? 46.05800 8.91300 43.20500 1.000 41.75000 85 PRO D O 1
ATOM 7592 N N . SER D 1 86 ? 46.25900 7.60900 45.04200 1.000 44.51000 86 SER D N 1
ATOM 7593 C CA . SER D 1 86 ? 46.03600 6.37800 44.29900 1.000 46.10000 86 SER D CA 1
ATOM 7594 C C . SER D 1 86 ? 44.73600 6.41000 43.51000 1.000 42.48000 86 SER D C 1
ATOM 7595 O O . SER D 1 86 ? 44.66500 5.83000 42.42100 1.000 40.31000 86 SER D O 1
ATOM 7598 N N . HIS D 1 87 ? 43.70900 7.09600 44.02400 1.000 45.00000 87 HIS D N 1
ATOM 7599 C CA . HIS D 1 87 ? 42.42600 7.11700 43.33200 1.000 42.05000 87 HIS D CA 1
ATOM 7600 C C . HIS D 1 87 ? 42.43400 8.00200 42.09000 1.000 38.05000 87 HIS D C 1
ATOM 7601 O O . HIS D 1 87 ? 41.48000 7.94400 41.30800 1.000 35.25000 87 HIS D O 1
ATOM 7608 N N . LEU D 1 88 ? 43.50600 8.75700 41.86000 1.000 38.41000 88 LEU D N 1
ATOM 7609 C CA . LEU D 1 88 ? 43.61100 9.67400 40.73500 1.000 38.94000 88 LEU D CA 1
ATOM 7610 C C . LEU D 1 88 ? 44.56000 9.17300 39.66000 1.000 40.87000 88 LEU D C 1
ATOM 7611 O O . LEU D 1 88 ? 44.93800 9.94300 38.77200 1.000 39.25000 88 LEU D O 1
ATOM 7616 N N . ARG D 1 89 ? 44.94100 7.89600 39.70500 1.000 36.36000 89 ARG D N 1
ATOM 7617 C CA . ARG D 1 89 ? 45.86900 7.35400 38.72800 1.000 39.81000 89 ARG D CA 1
ATOM 7618 C C . ARG D 1 89 ? 45.50500 5.90800 38.43300 1.000 35.98000 89 ARG D C 1
ATOM 7619 O O . ARG D 1 89 ? 44.82500 5.24100 39.21800 1.000 39.31000 89 ARG D O 1
ATOM 7627 N N . ASP D 1 90 ? 45.94200 5.44700 37.27100 1.000 40.03000 90 ASP D N 1
ATOM 7628 C CA . ASP D 1 90 ? 45.55500 4.12500 36.80500 1.000 41.30000 90 ASP D CA 1
ATOM 7629 C C . ASP D 1 90 ? 46.09100 3.07000 37.76400 1.000 40.27000 90 ASP D C 1
ATOM 7630 O O . ASP D 1 90 ? 47.26400 3.13600 38.14900 1.000 39.94000 90 ASP D O 1
ATOM 7635 N N . PRO D 1 91 ? 45.25800 2.12500 38.21700 1.000 41.54000 91 PRO D N 1
ATOM 7636 C CA . PRO D 1 91 ? 45.77400 1.05400 39.08600 1.000 44.05000 91 PRO D CA 1
ATOM 7637 C C . PRO D 1 91 ? 46.87400 0.24700 38.43300 1.000 43.59000 91 PRO D C 1
ATOM 7638 O O . PRO D 1 91 ? 47.77400 -0.23300 39.13400 1.000 50.20000 91 PRO D O 1
ATOM 7642 N N . LYS D 1 92 ? 46.85400 0.11100 37.10700 1.000 42.23000 92 LYS D N 1
ATOM 7643 C CA . LYS D 1 92 ? 47.87800 -0.61800 36.37500 1.000 42.59000 92 LYS D CA 1
ATOM 7644 C C . LYS D 1 92 ? 48.97800 0.30200 35.85100 1.000 42.43000 92 LYS D C 1
ATOM 7645 O O . LYS D 1 92 ? 49.74500 -0.09600 34.96700 1.000 44.00000 92 LYS D O 1
ATOM 7649 N N . ASN D 1 93 ? 49.05800 1.52500 36.38200 1.000 40.47000 93 ASN D N 1
ATOM 7650 C CA . ASN D 1 93 ? 50.17200 2.45600 36.19200 1.000 44.66000 93 ASN D CA 1
ATOM 7651 C C . ASN D 1 93 ? 50.29300 3.00500 34.77100 1.000 42.94000 93 ASN D C 1
ATOM 7652 O O . ASN D 1 93 ? 51.36500 3.49200 34.38900 1.000 42.68000 93 ASN D O 1
ATOM 7654 N N . HIS D 1 94 ? 49.20700 3.01700 33.98800 1.000 42.66000 94 HIS D N 1
ATOM 7655 C CA . HIS D 1 94 ? 49.29900 3.51300 32.61400 1.000 42.72000 94 HIS D CA 1
ATOM 7656 C C . HIS D 1 94 ? 49.18000 5.03000 32.51900 1.000 44.01000 94 HIS D C 1
ATOM 7657 O O . HIS D 1 94 ? 49.66300 5.62500 31.54900 1.000 44.10000 94 HIS D O 1
ATOM 7664 N N . TRP D 1 95 ? 48.50900 5.66800 33.47000 1.000 43.12000 95 TRP D N 1
ATOM 7665 C CA . TRP D 1 95 ? 48.33500 7.11100 33.39300 1.000 42.80000 95 TRP D CA 1
ATOM 7666 C C . TRP D 1 95 ? 48.19400 7.66900 34.79500 1.000 41.25000 95 TRP D C 1
ATOM 7667 O O . TRP D 1 95 ? 47.91000 6.94300 35.75300 1.000 41.87000 95 TRP D O 1
ATOM 7678 N N . PHE D 1 96 ? 48.39500 8.98000 34.90200 1.000 43.28000 96 PHE D N 1
ATOM 7679 C CA . PHE D 1 96 ? 48.44300 9.65800 36.18900 1.000 40.68000 96 PHE D CA 1
ATOM 7680 C C . PHE D 1 96 ? 47.67800 10.96500 36.08900 1.000 41.61000 96 PHE D C 1
ATOM 7681 O O . PHE D 1 96 ? 48.00400 11.82100 35.26000 1.000 41.37000 96 PHE D O 1
ATOM 7689 N N . GLY D 1 97 ? 46.67300 11.12100 36.94400 1.000 39.26000 97 GLY D N 1
ATOM 7690 C CA . GLY D 1 97 ? 45.95700 12.38000 36.97500 1.000 40.19000 97 GLY D CA 1
ATOM 7691 C C . GLY D 1 97 ? 46.89500 13.50000 37.37700 1.000 45.62000 97 GLY D C 1
ATOM 7692 O O . GLY D 1 97 ? 47.78500 13.32000 38.21300 1.000 44.99000 97 GLY D O 1
ATOM 7693 N N . LEU D 1 98 ? 46.73100 14.65200 36.72400 1.000 42.73000 98 LEU D N 1
ATOM 7694 C CA . LEU D 1 98 ? 47.58100 15.80500 36.96400 1.000 34.72000 98 LEU D CA 1
ATOM 7695 C C . LEU D 1 98 ? 46.80400 17.05100 37.33900 1.000 43.74000 98 LEU D C 1
ATOM 7696 O O . LEU D 1 98 ? 47.40100 17.99300 37.87000 1.000 41.94000 98 LEU D O 1
ATOM 7701 N N . SER D 1 99 ? 45.49900 17.07600 37.09200 1.000 40.05000 99 SER D N 1
ATOM 7702 C CA . SER D 1 99 ? 44.63100 18.13400 37.58100 1.000 43.10000 99 SER D CA 1
ATOM 7703 C C . SER D 1 99 ? 43.32700 17.48100 38.00600 1.000 40.99000 99 SER D C 1
ATOM 7704 O O . SER D 1 99 ? 43.00000 16.37200 37.57200 1.000 40.98000 99 SER D O 1
ATOM 7707 N N . VAL D 1 100 ? 42.64600 18.12500 38.93900 1.000 35.08000 100 VAL D N 1
ATOM 7708 C CA . VAL D 1 100 ? 41.40600 17.61600 39.50400 1.000 34.73000 100 VAL D CA 1
ATOM 7709 C C . VAL D 1 100 ? 40.30400 18.61600 39.19400 1.000 37.00000 100 VAL D C 1
ATOM 7710 O O . VAL D 1 100 ? 40.53400 19.82800 39.22600 1.000 37.53000 100 VAL D O 1
ATOM 7714 N N . ARG D 1 101 ? 39.15000 18.10400 38.78600 1.000 31.27000 101 ARG D N 1
ATOM 7715 C CA . ARG D 1 101 ? 37.92700 18.87900 38.69000 1.000 32.60000 101 ARG D CA 1
ATOM 7716 C C . ARG D 1 101 ? 36.84800 18.14000 39.46100 1.000 32.96000 101 ARG D C 1
ATOM 7717 O O . ARG D 1 101 ? 36.87500 16.91100 39.57500 1.000 32.38000 101 ARG D O 1
ATOM 7725 N N . ALA D 1 102 ? 35.90100 18.89100 39.99800 1.000 29.46000 102 ALA D N 1
ATOM 7726 C CA . ALA D 1 102 ? 34.73900 18.29500 40.62100 1.000 30.01000 102 ALA D CA 1
ATOM 7727 C C . ALA D 1 102 ? 33.55100 18.55000 39.71000 1.000 30.32000 102 ALA D C 1
ATOM 7728 O O . ALA D 1 102 ? 33.40500 19.64600 39.16100 1.000 29.10000 102 ALA D O 1
ATOM 7730 N N . ARG D 1 103 ? 32.72600 17.52800 39.51000 1.000 27.95000 103 ARG D N 1
ATOM 7731 C CA . ARG D 1 103 ? 31.44600 17.71300 38.83500 1.000 24.65000 103 ARG D CA 1
ATOM 7732 C C . ARG D 1 103 ? 30.41200 17.68800 39.94100 1.000 26.67000 103 ARG D C 1
ATOM 7733 O O . ARG D 1 103 ? 30.24200 16.67000 40.61100 1.000 26.19000 103 ARG D O 1
ATOM 7741 N N . THR D 1 104 ? 29.79700 18.84100 40.21000 1.000 26.39000 104 THR D N 1
ATOM 7742 C CA . THR D 1 104 ? 28.98400 18.95900 41.40700 1.000 27.41000 104 THR D CA 1
ATOM 7743 C C . THR D 1 104 ? 27.84800 19.95100 41.15800 1.000 27.94000 104 THR D C 1
ATOM 7744 O O . THR D 1 104 ? 27.66500 20.47300 40.05100 1.000 23.93000 104 THR D O 1
ATOM 7748 N N . ILE D 1 105 ? 27.11800 20.22600 42.21100 1.000 25.34000 105 ILE D N 1
ATOM 7749 C CA . ILE D 1 105 ? 25.86800 20.95800 42.14300 1.000 23.80000 105 ILE D CA 1
ATOM 7750 C C . ILE D 1 105 ? 26.15900 22.45600 42.14800 1.000 26.15000 105 ILE D C 1
ATOM 7751 O O . ILE D 1 105 ? 27.06900 22.93000 42.84300 1.000 26.09000 105 ILE D O 1
ATOM 7756 N N . PHE D 1 106 ? 25.39300 23.20300 41.36800 1.000 25.72000 106 PHE D N 1
ATOM 7757 C CA . PHE D 1 106 ? 25.40700 24.66500 41.41100 1.000 25.11000 106 PHE D CA 1
ATOM 7758 C C . PHE D 1 106 ? 23.98600 25.13300 41.63900 1.000 27.13000 106 PHE D C 1
ATOM 7759 O O . PHE D 1 106 ? 23.04300 24.48300 41.20600 1.000 26.86000 106 PHE D O 1
ATOM 7767 N N . TYR D 1 107 ? 23.82100 26.26000 42.33400 1.000 26.07000 107 TYR D N 1
ATOM 7768 C CA . TYR D 1 107 ? 22.46900 26.67400 42.66400 1.000 21.27000 107 TYR D CA 1
ATOM 7769 C C . TYR D 1 107 ? 22.43400 28.19100 42.73200 1.000 27.03000 107 TYR D C 1
ATOM 7770 O O . TYR D 1 107 ? 23.47100 28.84200 42.86700 1.000 24.94000 107 TYR D O 1
ATOM 7779 N N . ASN D 1 108 ? 21.22000 28.73000 42.63200 1.000 24.87000 108 ASN D N 1
ATOM 7780 C CA . ASN D 1 108 ? 20.98300 30.16400 42.80400 1.000 26.48000 108 ASN D CA 1
ATOM 7781 C C . ASN D 1 108 ? 20.80300 30.46400 44.28700 1.000 29.68000 108 ASN D C 1
ATOM 7782 O O . ASN D 1 108 ? 19.73600 30.16100 44.84600 1.000 29.03000 108 ASN D O 1
ATOM 7787 N N . PRO D 1 109 ? 21.77500 31.09600 44.95000 1.000 31.56000 109 PRO D N 1
ATOM 7788 C CA . PRO D 1 109 ? 21.69600 31.26300 46.40800 1.000 31.36000 109 PRO D CA 1
ATOM 7789 C C . PRO D 1 109 ? 20.60900 32.22400 46.85900 1.000 29.81000 109 PRO D C 1
ATOM 7790 O O . PRO D 1 109 ? 20.44300 32.40600 48.06800 1.000 31.44000 109 PRO D O 1
ATOM 7794 N N . ASN D 1 110 ? 19.90600 32.87300 45.93500 1.000 32.13000 110 ASN D N 1
ATOM 7795 C CA . ASN D 1 110 ? 18.73000 33.66900 46.26200 1.000 36.50000 110 ASN D CA 1
ATOM 7796 C C . ASN D 1 110 ? 17.45200 32.84900 46.24800 1.000 36.94000 110 ASN D C 1
ATOM 7797 O O . ASN D 1 110 ? 16.43200 33.30800 46.76600 1.000 32.44000 110 ASN D O 1
ATOM 7802 N N . LYS D 1 111 ? 17.48000 31.64800 45.66300 1.000 33.24000 111 LYS D N 1
ATOM 7803 C CA . LYS D 1 111 ? 16.27400 30.85300 45.50500 1.000 33.90000 111 LYS D CA 1
ATOM 7804 C C . LYS D 1 111 ? 16.36100 29.48200 46.15400 1.000 32.47000 111 LYS D C 1
ATOM 7805 O O . LYS D 1 111 ? 15.32200 28.84400 46.34500 1.000 32.66000 111 LYS D O 1
ATOM 7811 N N . VAL D 1 112 ? 17.55700 29.02500 46.51100 1.000 30.57000 112 VAL D N 1
ATOM 7812 C CA . VAL D 1 112 ? 17.78000 27.70100 47.06200 1.000 32.10000 112 VAL D CA 1
ATOM 7813 C C . VAL D 1 112 ? 18.71300 27.84200 48.25300 1.000 31.99000 112 VAL D C 1
ATOM 7814 O O . VAL D 1 112 ? 19.80600 28.40600 48.11800 1.000 31.27000 112 VAL D O 1
ATOM 7818 N N . ASN D 1 113 ? 18.27500 27.33100 49.44400 1.000 27.34000 113 ASN D N 1
ATOM 7819 C CA . ASN D 1 113 ? 19.13700 27.23400 50.60700 1.000 31.27000 113 ASN D CA 1
ATOM 7820 C C . ASN D 1 113 ? 20.01700 25.99000 50.47600 1.000 36.56000 113 ASN D C 1
ATOM 7821 O O . ASN D 1 113 ? 19.54000 24.94100 50.04700 1.000 37.13000 113 ASN D O 1
ATOM 7826 N N . PRO D 1 114 ? 21.30900 26.09000 50.78800 1.000 32.12000 114 PRO D N 1
ATOM 7827 C CA . PRO D 1 114 ? 22.16900 24.89600 50.72300 1.000 33.98000 114 PRO D CA 1
ATOM 7828 C C . PRO D 1 114 ? 21.70200 23.76000 51.62500 1.000 37.99000 114 PRO D C 1
ATOM 7829 O O . PRO D 1 114 ? 22.06100 22.59800 51.37400 1.000 34.29000 114 PRO D O 1
ATOM 7833 N N . SER D 1 115 ? 20.88200 24.05300 52.64300 1.000 40.30000 115 SER D N 1
ATOM 7834 C CA . SER D 1 115 ? 20.28500 23.00100 53.45900 1.000 38.79000 115 SER D CA 1
ATOM 7835 C C . SER D 1 115 ? 19.32100 22.13300 52.66000 1.000 42.13000 115 SER D C 1
ATOM 7836 O O . SER D 1 115 ? 19.11000 20.96300 53.01300 1.000 38.20000 115 SER D O 1
ATOM 7839 N N . GLU D 1 116 ? 18.77600 22.66300 51.56800 1.000 38.48000 116 GLU D N 1
ATOM 7840 C CA . GLU D 1 116 ? 17.90200 21.90500 50.69200 1.000 39.54000 116 GLU D CA 1
ATOM 7841 C C . GLU D 1 116 ? 18.66700 20.93300 49.80900 1.000 36.78000 116 GLU D C 1
ATOM 7842 O O . GLU D 1 116 ? 18.03900 20.09600 49.15800 1.000 42.05000 116 GLU D O 1
ATOM 7848 N N . LEU D 1 117 ? 19.99300 21.03000 49.77200 1.000 37.63000 117 LEU D N 1
ATOM 7849 C CA . LEU D 1 117 ? 20.82800 20.24200 48.87800 1.000 38.60000 117 LEU D CA 1
ATOM 7850 C C . LEU D 1 117 ? 21.59100 19.19200 49.66800 1.000 38.32000 117 LEU D C 1
ATOM 7851 O O . LEU D 1 117 ? 21.91300 19.39300 50.84100 1.000 36.11000 117 LEU D O 1
ATOM 7856 N N . SER D 1 118 ? 21.89700 18.07200 49.00500 1.000 31.81000 118 SER D N 1
ATOM 7857 C CA . SER D 1 118 ? 22.70900 17.02400 49.61600 1.000 36.69000 118 SER D CA 1
ATOM 7858 C C . SER D 1 118 ? 23.42400 16.17500 48.57100 1.000 30.05000 118 SER D C 1
ATOM 7859 O O . SER D 1 118 ? 24.65400 16.22900 48.46900 1.000 29.83000 118 SER D O 1
ATOM 7862 N N . THR D 1 119 ? 22.67700 15.38500 47.79400 1.000 36.30000 119 THR D N 1
ATOM 7863 C CA . THR D 1 119 ? 23.28100 14.38600 46.91800 1.000 30.57000 119 THR D CA 1
ATOM 7864 C C . THR D 1 119 ? 22.83100 14.55600 45.47100 1.000 28.80000 119 THR D C 1
ATOM 7865 O O . THR D 1 119 ? 21.78400 15.14200 45.18300 1.000 33.01000 119 THR D O 1
ATOM 7869 N N . TYR D 1 120 ? 23.60100 13.93400 44.57100 1.000 31.67000 120 TYR D N 1
ATOM 7870 C CA . TYR D 1 120 ? 23.17100 13.81800 43.18000 1.000 30.32000 120 TYR D CA 1
ATOM 7871 C C . TYR D 1 120 ? 21.79500 13.16900 43.09900 1.000 32.84000 120 TYR D C 1
ATOM 7872 O O . TYR D 1 120 ? 20.92600 13.63100 42.35100 1.000 29.91000 120 TYR D O 1
ATOM 7881 N N . ALA D 1 121 ? 21.56600 12.11600 43.89400 1.000 33.00000 121 ALA D N 1
ATOM 7882 C CA . ALA D 1 121 ? 20.29300 11.39700 43.83800 1.000 34.65000 121 ALA D CA 1
ATOM 7883 C C . ALA D 1 121 ? 19.11900 12.24200 44.32600 1.000 33.88000 121 ALA D C 1
ATOM 7884 O O . ALA D 1 121 ? 18.00700 12.10600 43.80500 1.000 32.93000 121 ALA D O 1
ATOM 7886 N N . ASP D 1 122 ? 19.33600 13.10400 45.33200 1.000 32.30000 122 ASP D N 1
ATOM 7887 C CA . ASP D 1 122 ? 18.27100 13.96100 45.84700 1.000 35.58000 122 ASP D CA 1
ATOM 7888 C C . ASP D 1 122 ? 17.73300 14.90700 44.78000 1.000 36.29000 122 ASP D C 1
ATOM 7889 O O . ASP D 1 122 ? 16.60600 15.39800 44.90400 1.000 35.46000 122 ASP D O 1
ATOM 7894 N N . LEU D 1 123 ? 18.50100 15.15700 43.71800 1.000 36.05000 123 LEU D N 1
ATOM 7895 C CA . LEU D 1 123 ? 18.00600 16.02200 42.65700 1.000 31.90000 123 LEU D CA 1
ATOM 7896 C C . LEU D 1 123 ? 16.88500 15.36500 41.86500 1.000 34.98000 123 LEU D C 1
ATOM 7897 O O . LEU D 1 123 ? 16.18500 16.05300 41.11500 1.000 37.74000 123 LEU D O 1
ATOM 7902 N N . ALA D 1 124 ? 16.71000 14.04300 42.00000 1.000 34.71000 124 ALA D N 1
ATOM 7903 C CA . ALA D 1 124 ? 15.54700 13.39900 41.40500 1.000 37.80000 124 ALA D CA 1
ATOM 7904 C C . ALA D 1 124 ? 14.29300 13.55600 42.25400 1.000 39.58000 124 ALA D C 1
ATOM 7905 O O . ALA D 1 124 ? 13.20200 13.20500 41.79100 1.000 43.33000 124 ALA D O 1
ATOM 7907 N N . ASP D 1 125 ? 14.41100 14.10100 43.46100 1.000 45.71000 125 ASP D N 1
ATOM 7908 C CA . ASP D 1 125 ? 13.23800 14.29500 44.29600 1.000 43.87000 125 ASP D CA 1
ATOM 7909 C C . ASP D 1 125 ? 12.26000 15.23900 43.60000 1.000 44.55000 125 ASP D C 1
ATOM 7910 O O . ASP D 1 125 ? 12.67200 16.26700 43.04400 1.000 42.80000 125 ASP D O 1
ATOM 7915 N N . PRO D 1 126 ? 10.96100 14.92800 43.61700 1.000 44.92000 126 PRO D N 1
ATOM 7916 C CA . PRO D 1 126 ? 9.98900 15.76900 42.90000 1.000 46.99000 126 PRO D CA 1
ATOM 7917 C C . PRO D 1 126 ? 9.90100 17.20200 43.41500 1.000 41.73000 126 PRO D C 1
ATOM 7918 O O . PRO D 1 126 ? 9.21300 18.01300 42.78400 1.000 43.87000 126 PRO D O 1
ATOM 7922 N N . LYS D 1 127 ? 10.56200 17.54100 44.52500 1.000 41.96000 127 LYS D N 1
ATOM 7923 C CA . LYS D 1 127 ? 10.58700 18.93200 44.95100 1.000 43.76000 127 LYS D CA 1
ATOM 7924 C C . LYS D 1 127 ? 11.32500 19.81000 43.94900 1.000 43.69000 127 LYS D C 1
ATOM 7925 O O . LYS D 1 127 ? 11.09000 21.02300 43.90900 1.000 43.92000 127 LYS D O 1
ATOM 7931 N N . TRP D 1 128 ? 12.18800 19.22400 43.12200 1.000 41.50000 128 TRP D N 1
ATOM 7932 C CA . TRP D 1 128 ? 12.96100 19.98700 42.15600 1.000 40.77000 128 TRP D CA 1
ATOM 7933 C C . TRP D 1 128 ? 12.27700 20.10400 40.79900 1.000 42.53000 128 TRP D C 1
ATOM 7934 O O . TRP D 1 128 ? 12.91000 20.56900 39.84700 1.000 40.54000 128 TRP D O 1
ATOM 7945 N N . LYS D 1 129 ? 11.00200 19.72700 40.69000 1.000 41.25000 129 LYS D N 1
ATOM 7946 C CA . LYS D 1 129 ? 10.35000 19.72300 39.38900 1.000 38.98000 129 LYS D CA 1
ATOM 7947 C C . LYS D 1 129 ? 10.34900 21.12100 38.78400 1.000 40.94000 129 LYS D C 1
ATOM 7948 O O . LYS D 1 129 ? 9.92500 22.09300 39.41800 1.000 39.44000 129 LYS D O 1
ATOM 7952 N N . GLY D 1 130 ? 10.83900 21.21400 37.54900 1.000 41.25000 130 GLY D N 1
ATOM 7953 C CA . GLY D 1 130 ? 10.92400 22.47500 36.85600 1.000 40.26000 130 GLY D CA 1
ATOM 7954 C C . GLY D 1 130 ? 12.01500 23.41300 37.32500 1.000 41.71000 130 GLY D C 1
ATOM 7955 O O . GLY D 1 130 ? 12.00500 24.58100 36.93300 1.000 38.37000 130 GLY D O 1
ATOM 7956 N N . ARG D 1 131 ? 12.97500 22.94200 38.12400 1.000 39.19000 131 ARG D N 1
ATOM 7957 C CA . ARG D 1 131 ? 14.05000 23.79100 38.61400 1.000 32.61000 131 ARG D CA 1
ATOM 7958 C C . ARG D 1 131 ? 15.43300 23.29200 38.24400 1.000 36.40000 131 ARG D C 1
ATOM 7959 O O . ARG D 1 131 ? 16.40000 24.04100 38.40500 1.000 32.37000 131 ARG D O 1
ATOM 7967 N N . LEU D 1 132 ? 15.55500 22.06400 37.74400 1.000 33.17000 132 LEU D N 1
ATOM 7968 C CA . LEU D 1 132 ? 16.85000 21.48300 37.44500 1.000 31.44000 132 LEU D CA 1
ATOM 7969 C C . LEU D 1 132 ? 17.23000 21.74300 36.00000 1.000 28.76000 132 LEU D C 1
ATOM 7970 O O . LEU D 1 132 ? 16.38200 21.71000 35.10600 1.000 33.12000 132 LEU D O 1
ATOM 7975 N N . CYS D 1 133 ? 18.51200 21.99600 35.77300 1.000 27.82000 133 CYS D N 1
ATOM 7976 C CA . CYS D 1 133 ? 19.06400 22.01700 34.42700 1.000 28.53000 133 CYS D CA 1
ATOM 7977 C C . CYS D 1 133 ? 20.35100 21.20900 34.38900 1.000 27.60000 133 CYS D C 1
ATOM 7978 O O . CYS D 1 133 ? 21.08500 21.12000 35.37200 1.000 28.07000 133 CYS D O 1
ATOM 7981 N N . LEU D 1 134 ? 20.62000 20.61500 33.24000 1.000 27.25000 134 LEU D N 1
ATOM 7982 C CA . LEU D 1 134 ? 21.78300 19.75700 33.10000 1.000 26.21000 134 LEU D CA 1
ATOM 7983 C C . LEU D 1 134 ? 22.45700 20.07100 31.77900 1.000 26.32000 134 LEU D C 1
ATOM 7984 O O . LEU D 1 134 ? 21.85300 20.65400 30.88100 1.000 29.67000 134 LEU D O 1
ATOM 7989 N N . ARG D 1 135 ? 23.72500 19.70300 31.68200 1.000 27.14000 135 ARG D N 1
ATOM 7990 C CA . ARG D 1 135 ? 24.40500 19.65900 30.40100 1.000 23.25000 135 ARG D CA 1
ATOM 7991 C C . ARG D 1 135 ? 24.08800 18.32700 29.71900 1.000 29.45000 135 ARG D C 1
ATOM 7992 O O . ARG D 1 135 ? 23.70400 17.35500 30.37400 1.000 27.66000 135 ARG D O 1
ATOM 8000 N N . THR D 1 136 ? 24.20500 18.30500 28.38700 1.000 28.35000 136 THR D N 1
ATOM 8001 C CA . THR D 1 136 ? 23.78500 17.14200 27.60600 1.000 30.12000 136 THR D CA 1
ATOM 8002 C C . THR D 1 136 ? 24.50000 15.87400 28.06000 1.000 27.05000 136 THR D C 1
ATOM 8003 O O . THR D 1 136 ? 25.68200 15.89100 28.41700 1.000 25.87000 136 THR D O 1
ATOM 8007 N N . SER D 1 137 ? 23.76200 14.75900 28.01400 1.000 29.80000 137 SER D N 1
ATOM 8008 C CA . SER D 1 137 ? 24.32400 13.44100 28.30100 1.000 31.36000 137 SER D CA 1
ATOM 8009 C C . SER D 1 137 ? 25.38100 13.03200 27.29000 1.000 31.93000 137 SER D C 1
ATOM 8010 O O . SER D 1 137 ? 26.14700 12.08600 27.53900 1.000 32.78000 137 SER D O 1
ATOM 8013 N N . ASN D 1 138 ? 25.42700 13.71000 26.14400 1.000 29.62000 138 ASN D N 1
ATOM 8014 C CA . ASN D 1 138 ? 26.38300 13.42600 25.07700 1.000 31.25000 138 ASN D CA 1
ATOM 8015 C C . ASN D 1 138 ? 27.69500 14.15100 25.38100 1.000 33.06000 138 ASN D C 1
ATOM 8016 O O . ASN D 1 138 ? 28.05500 15.16000 24.76500 1.000 35.39000 138 ASN D O 1
ATOM 8021 N N . ASN D 1 139 ? 28.40400 13.63500 26.38900 1.000 27.94000 139 ASN D N 1
ATOM 8022 C CA . ASN D 1 139 ? 29.57300 14.32200 26.92300 1.000 27.18000 139 ASN D CA 1
ATOM 8023 C C . ASN D 1 139 ? 30.26300 13.43800 27.95100 1.000 26.53000 139 ASN D C 1
ATOM 8024 O O . ASN D 1 139 ? 29.59800 12.85300 28.80700 1.000 25.69000 139 ASN D O 1
ATOM 8029 N N . VAL D 1 140 ? 31.59900 13.43200 27.92400 1.000 28.30000 140 VAL D N 1
ATOM 8030 C CA . VAL D 1 140 ? 32.35100 12.48500 28.74100 1.000 32.38000 140 VAL D CA 1
ATOM 8031 C C . VAL D 1 140 ? 32.25600 12.83700 30.22300 1.000 29.45000 140 VAL D C 1
ATOM 8032 O O . VAL D 1 140 ? 32.32900 11.95100 31.07700 1.000 26.46000 140 VAL D O 1
ATOM 8036 N N . TYR D 1 141 ? 32.07600 14.11900 30.57700 1.000 24.88000 141 TYR D N 1
ATOM 8037 C CA . TYR D 1 141 ? 31.95000 14.42700 31.99800 1.000 26.71000 141 TYR D CA 1
ATOM 8038 C C . TYR D 1 141 ? 30.73300 13.75300 32.59400 1.000 25.46000 141 TYR D C 1
ATOM 8039 O O . TYR D 1 141 ? 30.79400 13.21300 33.70400 1.000 29.74000 141 TYR D O 1
ATOM 8048 N N . ASN D 1 142 ? 29.60200 13.80400 31.88500 1.000 21.83000 142 ASN D N 1
ATOM 8049 C CA . ASN D 1 142 ? 28.38900 13.17900 32.39000 1.000 24.69000 142 ASN D CA 1
ATOM 8050 C C . ASN D 1 142 ? 28.44700 11.65800 32.28800 1.000 25.51000 142 ASN D C 1
ATOM 8051 O O . ASN D 1 142 ? 27.91600 10.96200 33.16100 1.000 23.54000 142 ASN D O 1
ATOM 8056 N N . GLN D 1 143 ? 29.04300 11.13500 31.21500 1.000 25.60000 143 GLN D N 1
ATOM 8057 C CA . GLN D 1 143 ? 29.28900 9.69300 31.14000 1.000 27.02000 143 GLN D CA 1
ATOM 8058 C C . GLN D 1 143 ? 30.08400 9.22800 32.35300 1.000 29.89000 143 GLN D C 1
ATOM 8059 O O . GLN D 1 143 ? 29.72100 8.25100 33.01900 1.000 32.37000 143 GLN D O 1
ATOM 8065 N N . SER D 1 144 ? 31.14500 9.96000 32.69000 1.000 29.22000 144 SER D N 1
ATOM 8066 C CA . SER D 1 144 ? 31.97100 9.59000 33.83100 1.000 29.30000 144 SER D CA 1
ATOM 8067 C C . SER D 1 144 ? 31.22300 9.72900 35.15600 1.000 31.05000 144 SER D C 1
ATOM 8068 O O . SER D 1 144 ? 31.34000 8.86200 36.03000 1.000 30.75000 144 SER D O 1
ATOM 8071 N N . LEU D 1 145 ? 30.44700 10.80300 35.32900 1.000 32.02000 145 LEU D N 1
ATOM 8072 C CA . LEU D 1 145 ? 29.68900 10.97400 36.56400 1.000 26.96000 145 LEU D CA 1
ATOM 8073 C C . LEU D 1 145 ? 28.67800 9.84700 36.75300 1.000 32.31000 145 LEU D C 1
ATOM 8074 O O . LEU D 1 145 ? 28.57800 9.25600 37.83600 1.000 28.19000 145 LEU D O 1
ATOM 8079 N N . VAL D 1 146 ? 27.88400 9.56200 35.72000 1.000 28.38000 146 VAL D N 1
ATOM 8080 C CA . VAL D 1 146 ? 26.87700 8.51500 35.85300 1.000 30.30000 146 VAL D CA 1
ATOM 8081 C C . VAL D 1 146 ? 27.55300 7.15100 35.97600 1.000 29.14000 146 VAL D C 1
ATOM 8082 O O . VAL D 1 146 ? 27.02900 6.24600 36.63500 1.000 32.77000 146 VAL D O 1
ATOM 8086 N N . ALA D 1 147 ? 28.75000 7.00400 35.41200 1.000 26.92000 147 ALA D N 1
ATOM 8087 C CA . ALA D 1 147 ? 29.49200 5.74800 35.57000 1.000 35.80000 147 ALA D CA 1
ATOM 8088 C C . ALA D 1 147 ? 29.85600 5.48600 37.03000 1.000 32.91000 147 ALA D C 1
ATOM 8089 O O . ALA D 1 147 ? 29.83500 4.33200 37.48200 1.000 36.69000 147 ALA D O 1
ATOM 8091 N N . THR D 1 148 ? 30.23200 6.54000 37.77600 1.000 34.19000 148 THR D N 1
ATOM 8092 C CA . THR D 1 148 ? 30.53600 6.37700 39.19500 1.000 28.84000 148 THR D CA 1
ATOM 8093 C C . THR D 1 148 ? 29.27500 6.22100 40.02700 1.000 31.22000 148 THR D C 1
ATOM 8094 O O . THR D 1 148 ? 29.29100 5.50900 41.03700 1.000 35.41000 148 THR D O 1
ATOM 8098 N N . MET D 1 149 ? 28.17300 6.85800 39.62500 1.000 28.04000 149 MET D N 1
ATOM 8099 C CA . MET D 1 149 ? 26.91700 6.64500 40.33200 1.000 29.34000 149 MET D CA 1
ATOM 8100 C C . MET D 1 149 ? 26.50300 5.17400 40.28300 1.000 35.80000 149 MET D C 1
ATOM 8101 O O . MET D 1 149 ? 26.02400 4.62000 41.28100 1.000 33.09000 149 MET D O 1
ATOM 8106 N N . ILE D 1 150 ? 26.69000 4.53100 39.12700 1.000 32.79000 150 ILE D N 1
ATOM 8107 C CA . ILE D 1 150 ? 26.37100 3.10400 38.99300 1.000 29.16000 150 ILE D CA 1
ATOM 8108 C C . ILE D 1 150 ? 27.24900 2.26900 39.91500 1.000 32.76000 150 ILE D C 1
ATOM 8109 O O . ILE D 1 150 ? 26.77300 1.33300 40.57200 1.000 38.80000 150 ILE D O 1
ATOM 8114 N N . ALA D 1 151 ? 28.54200 2.58300 39.98000 1.000 30.33000 151 ALA D N 1
ATOM 8115 C CA . ALA D 1 151 ? 29.42900 1.83300 40.86100 1.000 34.52000 151 ALA D CA 1
ATOM 8116 C C . ALA D 1 151 ? 29.05300 2.03300 42.32700 1.000 37.14000 151 ALA D C 1
ATOM 8117 O O . ALA D 1 151 ? 29.12000 1.09300 43.13100 1.000 35.85000 151 ALA D O 1
ATOM 8119 N N . ASN D 1 152 ? 28.63800 3.24400 42.69500 1.000 31.48000 152 ASN D N 1
ATOM 8120 C CA . ASN D 1 152 ? 28.39300 3.55600 44.09900 1.000 33.72000 152 ASN D CA 1
ATOM 8121 C C . ASN D 1 152 ? 27.00100 3.15400 44.57900 1.000 35.00000 152 ASN D C 1
ATOM 8122 O O . ASN D 1 152 ? 26.84600 2.78200 45.74800 1.000 39.92000 152 ASN D O 1
ATOM 8127 N N . HIS D 1 153 ? 25.98000 3.22500 43.71900 1.000 32.68000 153 HIS D N 1
ATOM 8128 C CA . HIS D 1 153 ? 24.59800 3.08000 44.15900 1.000 35.81000 153 HIS D CA 1
ATOM 8129 C C . HIS D 1 153 ? 23.81000 2.00500 43.43500 1.000 36.90000 153 HIS D C 1
ATOM 8130 O O . HIS D 1 153 ? 22.63900 1.79300 43.77500 1.000 39.36000 153 HIS D O 1
ATOM 8137 N N . GLY D 1 154 ? 24.38700 1.36900 42.42900 1.000 37.92000 154 GLY D N 1
ATOM 8138 C CA . GLY D 1 154 ? 23.72700 0.31000 41.70000 1.000 37.39000 154 GLY D CA 1
ATOM 8139 C C . GLY D 1 154 ? 23.05000 0.79000 40.42300 1.000 39.20000 154 GLY D C 1
ATOM 8140 O O . GLY D 1 154 ? 22.69300 1.96500 40.25900 1.000 33.45000 154 GLY D O 1
ATOM 8141 N N . GLN D 1 155 ? 22.82600 -0.16700 39.52400 1.000 35.52000 155 GLN D N 1
ATOM 8142 C CA . GLN D 1 155 ? 22.28800 0.15900 38.21100 1.000 36.89000 155 GLN D CA 1
ATOM 8143 C C . GLN D 1 155 ? 20.83000 0.57300 38.30700 1.000 35.00000 155 GLN D C 1
ATOM 8144 O O . GLN D 1 155 ? 20.42700 1.59300 37.73800 1.000 39.11000 155 GLN D O 1
ATOM 8150 N N . ALA D 1 156 ? 20.02400 -0.19600 39.03800 1.000 36.95000 156 ALA D N 1
ATOM 8151 C CA . ALA D 1 156 ? 18.59900 0.09700 39.11400 1.000 34.06000 156 ALA D CA 1
ATOM 8152 C C . ALA D 1 156 ? 18.35000 1.42200 39.82600 1.000 37.15000 156 ALA D C 1
ATOM 8153 O O . ALA D 1 156 ? 17.47000 2.19200 39.42600 1.000 37.52000 156 ALA D O 1
ATOM 8155 N N . THR D 1 157 ? 19.10100 1.69300 40.89700 1.000 38.30000 157 THR D N 1
ATOM 8156 C CA . THR D 1 157 ? 18.92900 2.95900 41.60400 1.000 37.59000 157 THR D CA 1
ATOM 8157 C C . THR D 1 157 ? 19.28100 4.13900 40.70600 1.000 34.48000 157 THR D C 1
ATOM 8158 O O . THR D 1 157 ? 18.54700 5.13600 40.65700 1.000 35.91000 157 THR D O 1
ATOM 8162 N N . THR D 1 158 ? 20.39500 4.03200 39.98500 1.000 31.35000 158 THR D N 1
ATOM 8163 C CA . THR D 1 158 ? 20.83600 5.10100 39.09700 1.000 36.24000 158 THR D CA 1
ATOM 8164 C C . THR D 1 158 ? 19.85000 5.31500 37.95300 1.000 36.56000 158 THR D C 1
ATOM 8165 O O . THR D 1 158 ? 19.59800 6.45800 37.54900 1.000 35.57000 158 THR D O 1
ATOM 8169 N N . ASP D 1 159 ? 19.27600 4.22700 37.42200 1.000 35.01000 159 ASP D N 1
ATOM 8170 C CA . ASP D 1 159 ? 18.21900 4.34600 36.41700 1.000 36.07000 159 ASP D CA 1
ATOM 8171 C C . ASP D 1 159 ? 17.07600 5.21200 36.92000 1.000 35.41000 159 ASP D C 1
ATOM 8172 O O . ASP D 1 159 ? 16.58800 6.09100 36.20200 1.000 41.37000 159 ASP D O 1
ATOM 8177 N N . ARG D 1 160 ? 16.63900 4.98000 38.16200 1.000 36.82000 160 ARG D N 1
ATOM 8178 C CA . ARG D 1 160 ? 15.56200 5.77700 38.73700 1.000 35.16000 160 ARG D CA 1
ATOM 8179 C C . ARG D 1 160 ? 15.99400 7.22500 38.93000 1.000 34.83000 160 ARG D C 1
ATOM 8180 O O . ARG D 1 160 ? 15.20800 8.14700 38.68500 1.000 36.26000 160 ARG D O 1
ATOM 8183 N N . VAL D 1 161 ? 17.24100 7.43300 39.36300 1.000 34.96000 161 VAL D N 1
ATOM 8184 C CA . VAL D 1 161 ? 17.74400 8.77800 39.63500 1.000 35.51000 161 VAL D CA 1
ATOM 8185 C C . VAL D 1 161 ? 17.79100 9.58800 38.35300 1.000 34.40000 161 VAL D C 1
ATOM 8186 O O . VAL D 1 161 ? 17.26500 10.71000 38.28000 1.000 37.00000 161 VAL D O 1
ATOM 8190 N N . VAL D 1 162 ? 18.41300 9.02200 37.31700 1.000 33.36000 162 VAL D N 1
ATOM 8191 C CA . VAL D 1 162 ? 18.59100 9.73900 36.06300 1.000 32.86000 162 VAL D CA 1
ATOM 8192 C C . VAL D 1 162 ? 17.24400 9.99700 35.40500 1.000 37.45000 162 VAL D C 1
ATOM 8193 O O . VAL D 1 162 ? 17.03400 11.04300 34.78000 1.000 35.88000 162 VAL D O 1
ATOM 8197 N N . LYS D 1 163 ? 16.30300 9.05900 35.53700 1.000 31.92000 163 LYS D N 1
ATOM 8198 C CA . LYS D 1 163 ? 14.94200 9.33000 35.08000 1.000 37.25000 163 LYS D CA 1
ATOM 8199 C C . LYS D 1 163 ? 14.30200 10.45700 35.88600 1.000 38.71000 163 LYS D C 1
ATOM 8200 O O . LYS D 1 163 ? 13.55100 11.27200 35.34100 1.000 37.68000 163 LYS D O 1
ATOM 8202 N N . GLY D 1 164 ? 14.57700 10.50500 37.19100 1.000 38.99000 164 GLY D N 1
ATOM 8203 C CA . GLY D 1 164 ? 14.04900 11.58100 38.00900 1.000 38.58000 164 GLY D CA 1
ATOM 8204 C C . GLY D 1 164 ? 14.63200 12.93000 37.64000 1.000 36.87000 164 GLY D C 1
ATOM 8205 O O . GLY D 1 164 ? 13.93100 13.94700 37.67200 1.000 40.69000 164 GLY D O 1
ATOM 8206 N N . TRP D 1 165 ? 15.92100 12.95900 37.30300 1.000 39.22000 165 TRP D N 1
ATOM 8207 C CA . TRP D 1 165 ? 16.53500 14.16900 36.76900 1.000 37.33000 165 TRP D CA 1
ATOM 8208 C C . TRP D 1 165 ? 15.74900 14.68800 35.58000 1.000 39.64000 165 TRP D C 1
ATOM 8209 O O . TRP D 1 165 ? 15.36300 15.86100 35.53400 1.000 39.04000 165 TRP D O 1
ATOM 8220 N N . VAL D 1 166 ? 15.49900 13.81200 34.60600 1.000 37.80000 166 VAL D N 1
ATOM 8221 C CA . VAL D 1 166 ? 14.83500 14.22100 33.37200 1.000 38.34000 166 VAL D CA 1
ATOM 8222 C C . VAL D 1 166 ? 13.43800 14.74700 33.66400 1.000 37.55000 166 VAL D C 1
ATOM 8223 O O . VAL D 1 166 ? 13.00200 15.75800 33.09600 1.000 40.92000 166 VAL D O 1
ATOM 8227 N N . ALA D 1 167 ? 12.72800 14.09000 34.58100 1.000 39.44000 167 ALA D N 1
ATOM 8228 C CA . ALA D 1 167 ? 11.39800 14.53600 34.95600 1.000 41.40000 167 ALA D CA 1
ATOM 8229 C C . ALA D 1 167 ? 11.42200 15.91500 35.59800 1.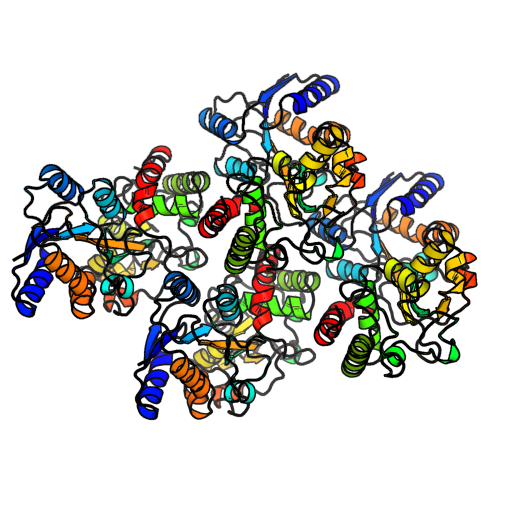000 41.17000 167 ALA D C 1
ATOM 8230 O O . ALA D 1 167 ? 10.42500 16.63700 35.52300 1.000 39.98000 167 ALA D O 1
ATOM 8232 N N . ASN D 1 168 ? 12.54700 16.30900 36.19300 1.000 39.81000 168 ASN D N 1
ATOM 8233 C CA . ASN D 1 168 ? 12.64400 17.57300 36.91100 1.000 38.02000 168 ASN D CA 1
ATOM 8234 C C . ASN D 1 168 ? 13.19500 18.71500 36.07100 1.000 38.17000 168 ASN D C 1
ATOM 8235 O O . ASN D 1 168 ? 13.29000 19.83900 36.57700 1.000 40.76000 168 ASN D O 1
ATOM 8240 N N . LEU D 1 169 ? 13.52500 18.47400 34.80600 1.000 38.42000 169 LEU D N 1
ATOM 8241 C CA . LEU D 1 169 ? 14.22100 19.48000 34.01300 1.000 37.09000 169 LEU D CA 1
ATOM 8242 C C . LEU D 1 169 ? 13.37600 20.72800 33.80800 1.000 39.18000 169 LEU D C 1
ATOM 8243 O O . LEU D 1 169 ? 12.20600 20.65100 33.41800 1.000 36.49000 169 LEU D O 1
ATOM 8248 N N . ALA D 1 170 ? 13.99600 21.88600 34.03200 1.000 36.95000 170 ALA D N 1
ATOM 8249 C CA . ALA D 1 170 ? 13.35700 23.15100 33.71300 1.000 37.11000 170 ALA D CA 1
ATOM 8250 C C . ALA D 1 170 ? 13.49800 23.49800 32.24500 1.000 41.20000 170 ALA D C 1
ATOM 8251 O O . ALA D 1 170 ? 12.69700 24.28200 31.72800 1.000 38.91000 170 ALA D O 1
ATOM 8253 N N . ALA D 1 171 ? 14.47500 22.89900 31.56600 1.000 38.69000 171 ALA D N 1
ATOM 8254 C CA . ALA D 1 171 ? 14.74000 23.14900 30.15900 1.000 36.76000 171 ALA D CA 1
ATOM 8255 C C . ALA D 1 171 ? 15.45200 21.92800 29.59300 1.000 38.59000 171 ALA D C 1
ATOM 8256 O O . ALA D 1 171 ? 15.90100 21.05200 30.33600 1.000 39.30000 171 ALA D O 1
ATOM 8258 N N . ALA D 1 172 ? 15.56200 21.88700 28.26600 1.000 38.58000 172 ALA D N 1
ATOM 8259 C CA . ALA D 1 172 ? 16.30100 20.81800 27.61000 1.000 38.36000 172 ALA D CA 1
ATOM 8260 C C . ALA D 1 172 ? 17.77800 20.91300 27.98500 1.000 36.71000 172 ALA D C 1
ATOM 8261 O O . ALA D 1 172 ? 18.27500 22.00200 28.27700 1.000 31.08000 172 ALA D O 1
ATOM 8263 N N . PRO D 1 173 ? 18.49100 19.78500 28.01500 1.000 32.53000 173 PRO D N 1
ATOM 8264 C CA . PRO D 1 173 ? 19.91000 19.82800 28.38300 1.000 31.07000 173 PRO D CA 1
ATOM 8265 C C . PRO D 1 173 ? 20.71400 20.76600 27.49400 1.000 33.65000 173 PRO D C 1
ATOM 8266 O O . PRO D 1 173 ? 20.53700 20.81600 26.27300 1.000 33.23000 173 PRO D O 1
ATOM 8270 N N . PHE D 1 174 ? 21.61100 21.51100 28.13300 1.000 29.38000 174 PHE D N 1
ATOM 8271 C CA . PHE D 1 174 ? 22.42800 22.50000 27.45800 1.000 30.98000 174 PHE D CA 1
ATOM 8272 C C . PHE D 1 174 ? 23.62200 21.86800 26.77300 1.000 32.28000 174 PHE D C 1
ATOM 8273 O O . PHE D 1 174 ? 24.05100 20.75600 27.09500 1.000 30.90000 174 PHE D O 1
ATOM 8281 N N . ALA D 1 175 ? 24.15600 22.59700 25.79600 1.000 27.11000 175 ALA D N 1
ATOM 8282 C CA . ALA D 1 175 ? 25.20100 22.03300 24.96400 1.000 31.53000 175 ALA D CA 1
ATOM 8283 C C . ALA D 1 175 ? 26.55900 22.04800 25.64600 1.000 28.83000 175 ALA D C 1
ATOM 8284 O O . ALA D 1 175 ? 27.42800 21.25200 25.28100 1.000 31.22000 175 ALA D O 1
ATOM 8286 N N . ASN D 1 176 ? 26.75700 22.89100 26.65400 1.000 28.28000 176 ASN D N 1
ATOM 8287 C CA . ASN D 1 176 ? 28.03000 22.90700 27.36000 1.000 27.97000 176 ASN D CA 1
ATOM 8288 C C . ASN D 1 176 ? 27.80300 23.38300 28.79000 1.000 27.52000 176 ASN D C 1
ATOM 8289 O O . ASN D 1 176 ? 26.72400 23.86500 29.13700 1.000 29.94000 176 ASN D O 1
ATOM 8294 N N . ASP D 1 177 ? 28.83600 23.22100 29.63400 1.000 25.76000 177 ASP D N 1
ATOM 8295 C CA . ASP D 1 177 ? 28.69000 23.55600 31.05300 1.000 24.51000 177 ASP D CA 1
ATOM 8296 C C . ASP D 1 177 ? 28.55600 25.06200 31.26200 1.000 27.21000 177 ASP D C 1
ATOM 8297 O O . ASP D 1 177 ? 27.88100 25.50700 32.19300 1.000 25.69000 177 ASP D O 1
ATOM 8302 N N . THR D 1 178 ? 29.25700 25.85600 30.46100 1.000 25.28000 178 THR D N 1
ATOM 8303 C CA . THR D 1 178 ? 29.19100 27.30600 30.65400 1.000 27.93000 178 THR D CA 1
ATOM 8304 C C . THR D 1 178 ? 27.79300 27.83600 30.34200 1.000 29.69000 178 THR D C 1
ATOM 8305 O O . THR D 1 178 ? 27.26600 28.67800 31.08300 1.000 28.30000 178 THR D O 1
ATOM 8309 N N . ALA D 1 179 ? 27.16300 27.33800 29.27000 1.000 27.18000 179 ALA D N 1
ATOM 8310 C CA . ALA D 1 179 ? 25.79400 27.75300 28.96600 1.000 28.84000 179 ALA D CA 1
ATOM 8311 C C . ALA D 1 179 ? 24.85300 27.36900 30.09500 1.000 30.64000 179 ALA D C 1
ATOM 8312 O O . ALA D 1 179 ? 23.92100 28.10500 30.41700 1.000 26.87000 179 ALA D O 1
ATOM 8314 N N . LEU D 1 180 ? 25.10800 26.22400 30.72500 1.000 26.61000 180 LEU D N 1
ATOM 8315 C CA A LEU D 1 180 ? 24.28900 25.80200 31.84800 0.660 26.73000 180 LEU D CA 1
ATOM 8316 C CA B LEU D 1 180 ? 24.31200 25.78200 31.86400 0.340 26.69000 180 LEU D CA 1
ATOM 8317 C C . LEU D 1 180 ? 24.40100 26.78300 33.01000 1.000 27.73000 180 LEU D C 1
ATOM 8318 O O . LEU D 1 180 ? 23.38400 27.24300 33.54500 1.000 26.51000 180 LEU D O 1
ATOM 8327 N N . LEU D 1 181 ? 25.62600 27.12800 33.40800 1.000 26.43000 181 LEU D N 1
ATOM 8328 C CA . LEU D 1 181 ? 25.80800 28.07300 34.50100 1.000 24.36000 181 LEU D CA 1
ATOM 8329 C C . LEU D 1 181 ? 25.18900 29.42700 34.16400 1.000 26.90000 181 LEU D C 1
ATOM 8330 O O . LEU D 1 181 ? 24.58600 30.07000 35.02700 1.000 23.80000 181 LEU D O 1
ATOM 8335 N N . GLU D 1 182 ? 25.31300 29.86100 32.90500 1.000 26.29000 182 GLU D N 1
ATOM 8336 C CA . GLU D 1 182 ? 24.74900 31.14900 32.50100 1.000 30.61000 182 GLU D CA 1
ATOM 8337 C C . GLU D 1 182 ? 23.22800 31.12400 32.54200 1.000 29.46000 182 GLU D C 1
ATOM 8338 O O . GLU D 1 182 ? 22.59200 32.16600 32.76900 1.000 29.03000 182 GLU D O 1
ATOM 8344 N N . ALA D 1 183 ? 22.62700 29.94800 32.36300 1.000 27.07000 183 ALA D N 1
ATOM 8345 C CA . ALA D 1 183 ? 21.18300 29.82300 32.48500 1.000 25.36000 183 ALA D CA 1
ATOM 8346 C C . ALA D 1 183 ? 20.73500 29.84000 33.93500 1.000 28.33000 183 ALA D C 1
ATOM 8347 O O . ALA D 1 183 ? 19.61000 30.26500 34.22200 1.000 32.29000 183 ALA D O 1
ATOM 8349 N N . ILE D 1 184 ? 21.58600 29.39000 34.85800 1.000 26.33000 184 ILE D N 1
ATOM 8350 C CA . ILE D 1 184 ? 21.31000 29.61100 36.27500 1.000 22.31000 184 ILE D CA 1
ATOM 8351 C C . ILE D 1 184 ? 21.38600 31.10200 36.57300 1.000 30.37000 184 ILE D C 1
ATOM 8352 O O . ILE D 1 184 ? 20.47600 31.68400 37.17900 1.000 32.63000 184 ILE D O 1
ATOM 8357 N N . ASP D 1 185 ? 22.43400 31.75800 36.07000 1.000 28.49000 185 ASP D N 1
ATOM 8358 C CA . ASP D 1 185 ? 22.57700 33.19600 36.28400 1.000 27.99000 185 ASP D CA 1
ATOM 8359 C C . ASP D 1 185 ? 21.42300 33.97600 35.66000 1.000 30.00000 185 ASP D C 1
ATOM 8360 O O . ASP D 1 185 ? 20.97500 34.98100 36.22200 1.000 28.34000 185 ASP D O 1
ATOM 8365 N N . ALA D 1 186 ? 20.91800 33.52600 34.50900 1.000 29.11000 186 ALA D N 1
ATOM 8366 C CA . ALA D 1 186 ? 19.81700 34.21200 33.83400 1.000 34.63000 186 ALA D CA 1
ATOM 8367 C C . ALA D 1 186 ? 18.45600 33.97700 34.48200 1.000 36.22000 186 ALA D C 1
ATOM 8368 O O . ALA D 1 186 ? 17.49500 34.66000 34.10900 1.000 32.65000 186 ALA D O 1
ATOM 8370 N N . GLY D 1 187 ? 18.34900 33.05200 35.43800 1.000 31.13000 187 GLY D N 1
ATOM 8371 C CA . GLY D 1 187 ? 17.09600 32.76700 36.11600 1.000 31.39000 187 GLY D CA 1
ATOM 8372 C C . GLY D 1 187 ? 16.26100 31.65400 35.52000 1.000 37.28000 187 GLY D C 1
ATOM 8373 O O . GLY D 1 187 ? 15.18600 31.35000 36.05900 1.000 37.84000 187 GLY D O 1
ATOM 8374 N N . ARG D 1 188 ? 16.72400 31.02700 34.43800 1.000 33.55000 188 ARG D N 1
ATOM 8375 C CA . ARG D 1 188 ? 15.97700 29.93300 33.82800 1.000 35.15000 188 ARG D CA 1
ATOM 8376 C C . ARG D 1 188 ? 16.07700 28.65700 34.65700 1.000 32.78000 188 ARG D C 1
ATOM 8377 O O . ARG D 1 188 ? 15.12900 27.86800 34.69400 1.000 33.78000 188 ARG D O 1
ATOM 8385 N N . CYS D 1 189 ? 17.19400 28.47100 35.36100 1.000 29.96000 189 CYS D N 1
ATOM 8386 C CA . CYS D 1 189 ? 17.51600 27.27000 36.11900 1.000 31.95000 189 CYS D CA 1
ATOM 8387 C C . CYS D 1 189 ? 17.85800 27.65300 37.55000 1.000 31.88000 189 CYS D C 1
ATOM 8388 O O . CYS D 1 189 ? 18.53900 28.66400 37.78200 1.000 32.34000 189 CYS D O 1
ATOM 8391 N N . ASP D 1 190 ? 17.34000 26.89000 38.51800 1.000 25.05000 190 ASP D N 1
ATOM 8392 C CA . ASP D 1 190 ? 17.68100 27.11700 39.92000 1.000 26.63000 190 ASP D CA 1
ATOM 8393 C C . ASP D 1 190 ? 18.80200 26.21600 40.43900 1.000 29.23000 190 ASP D C 1
ATOM 8394 O O . ASP D 1 190 ? 19.57700 26.63500 41.30500 1.000 27.82000 190 ASP D O 1
ATOM 8399 N N A VAL D 1 191 ? 18.89900 24.98800 39.93900 0.430 27.56000 191 VAL D N 1
ATOM 8400 N N B VAL D 1 191 ? 18.87500 24.96600 39.97300 0.570 27.55000 191 VAL D N 1
ATOM 8401 C CA A VAL D 1 191 ? 19.95700 24.07400 40.33400 0.430 28.08000 191 VAL D CA 1
ATOM 8402 C CA B VAL D 1 191 ? 19.93400 24.03600 40.34200 0.570 28.13000 191 VAL D CA 1
ATOM 8403 C C A VAL D 1 191 ? 20.46800 23.39000 39.07400 0.430 26.36000 191 VAL D C 1
ATOM 8404 C C B VAL D 1 191 ? 20.47000 23.41000 39.06100 0.570 26.34000 191 VAL D C 1
ATOM 8405 O O A VAL D 1 191 ? 19.71700 23.18400 38.11600 0.430 26.96000 191 VAL D O 1
ATOM 8406 O O B VAL D 1 191 ? 19.73400 23.24800 38.08300 0.570 26.91000 191 VAL D O 1
ATOM 8413 N N . GLY D 1 192 ? 21.76700 23.08100 39.06000 1.000 25.00000 192 GLY D N 1
ATOM 8414 C CA . GLY D 1 192 ? 22.36700 22.34400 37.96300 1.000 28.29000 192 GLY D CA 1
ATOM 8415 C C . GLY D 1 192 ? 23.56200 21.52600 38.40800 1.000 24.25000 192 GLY D C 1
ATOM 8416 O O . GLY D 1 192 ? 23.94300 21.52900 39.57900 1.000 26.74000 192 GLY D O 1
ATOM 8417 N N . ILE D 1 193 ? 24.16100 20.81400 37.44800 1.000 25.61000 193 ILE D N 1
ATOM 8418 C CA . ILE D 1 193 ? 25.37300 20.02100 37.66900 1.000 24.68000 193 ILE D CA 1
ATOM 8419 C C . ILE D 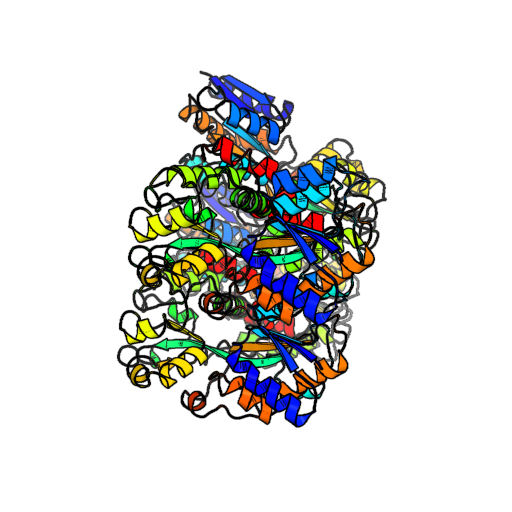1 193 ? 26.40000 20.40900 36.61300 1.000 22.92000 193 ILE D C 1
ATOM 8420 O O . ILE D 1 193 ? 26.09100 20.38200 35.41800 1.000 24.92000 193 ILE D O 1
ATOM 8425 N N . ALA D 1 194 ? 27.62500 20.73100 37.03800 1.000 21.97000 194 ALA D N 1
ATOM 8426 C CA . ALA D 1 194 ? 28.65000 21.17100 36.09200 1.000 20.97000 194 ALA D CA 1
ATOM 8427 C C . ALA D 1 194 ? 30.03700 20.95600 36.69500 1.000 22.50000 194 ALA D C 1
ATOM 8428 O O . ALA D 1 194 ? 30.17000 20.62400 37.87100 1.000 25.92000 194 ALA D O 1
ATOM 8430 N N . ASN D 1 195 ? 31.07500 21.13800 35.86600 1.000 22.60000 195 ASN D N 1
ATOM 8431 C CA . ASN D 1 195 ? 32.46500 21.08600 36.33200 1.000 26.90000 195 ASN D CA 1
ATOM 8432 C C . ASN D 1 195 ? 32.87900 22.40300 36.98100 1.000 28.66000 195 ASN D C 1
ATOM 8433 O O . ASN D 1 195 ? 32.58000 23.48000 36.45700 1.000 28.12000 195 ASN D O 1
ATOM 8438 N N . THR D 1 196 ? 33.64200 22.30800 38.08400 1.000 29.02000 196 THR D N 1
ATOM 8439 C CA . THR D 1 196 ? 33.96600 23.50200 38.87000 1.000 30.87000 196 THR D CA 1
ATOM 8440 C C . THR D 1 196 ? 34.82800 24.49000 38.09600 1.000 28.71000 196 THR D C 1
ATOM 8441 O O . THR D 1 196 ? 34.68700 25.70100 38.29200 1.000 30.57000 196 THR D O 1
ATOM 8445 N N . TYR D 1 197 ? 35.70800 24.01400 37.20700 1.000 28.17000 197 TYR D N 1
ATOM 8446 C CA . TYR D 1 197 ? 36.63900 24.93700 36.56000 1.000 31.06000 197 TYR D CA 1
ATOM 8447 C C . TYR D 1 197 ? 35.93800 25.86600 35.56100 1.000 33.36000 197 TYR D C 1
ATOM 8448 O O . TYR D 1 197 ? 36.43000 26.97300 35.30700 1.000 30.59000 197 TYR D O 1
ATOM 8457 N N . TYR D 1 198 ? 34.79000 25.46600 34.99700 1.000 32.51000 198 TYR D N 1
ATOM 8458 C CA . TYR D 1 198 ? 34.01800 26.42700 34.20500 1.000 31.46000 198 TYR D CA 1
ATOM 8459 C C . TYR D 1 198 ? 33.45500 27.53800 35.06600 1.000 29.48000 198 TYR D C 1
ATOM 8460 O O . TYR D 1 198 ? 33.30200 28.67000 34.59100 1.000 31.19000 198 TYR D O 1
ATOM 8469 N N . TYR D 1 199 ? 33.11300 27.22700 36.31600 1.000 28.59000 199 TYR D N 1
ATOM 8470 C CA . TYR D 1 199 ? 32.61800 28.24300 37.23200 1.000 27.57000 199 TYR D CA 1
ATOM 8471 C C . TYR D 1 199 ? 33.71600 29.24000 37.59100 1.000 31.38000 199 TYR D C 1
ATOM 8472 O O . TYR D 1 199 ? 33.49000 30.45800 37.58000 1.000 30.14000 199 TYR D O 1
ATOM 8481 N N . GLY D 1 200 ? 34.91800 28.75000 37.87500 1.000 28.23000 200 GLY D N 1
ATOM 8482 C CA . GLY D 1 200 ? 36.02800 29.65300 38.11800 1.000 32.56000 200 GLY D CA 1
ATOM 8483 C C . GLY D 1 200 ? 36.34400 30.51100 36.90900 1.000 33.48000 200 GLY D C 1
ATOM 8484 O O . GLY D 1 200 ? 36.64000 31.70200 37.03900 1.000 34.67000 200 GLY D O 1
ATOM 8485 N N . ARG D 1 201 ? 36.26700 29.92200 35.71300 1.000 35.40000 201 ARG D N 1
ATOM 8486 C CA . ARG D 1 201 ? 36.48200 30.69200 34.49100 1.000 33.74000 201 ARG D CA 1
ATOM 8487 C C . ARG D 1 201 ? 35.41200 31.76300 34.32200 1.000 37.09000 201 ARG D C 1
ATOM 8488 O O . ARG D 1 201 ? 35.71200 32.90500 33.94300 1.000 37.14000 201 ARG D O 1
ATOM 8496 N N . LEU D 1 202 ? 34.16100 31.42200 34.63900 1.000 30.56000 202 LEU D N 1
ATOM 8497 C CA . LEU D 1 202 ? 33.06000 32.36100 34.46200 1.000 33.36000 202 LEU D CA 1
ATOM 8498 C C . LEU D 1 202 ? 33.16300 33.52800 35.43900 1.000 33.17000 202 LEU D C 1
ATOM 8499 O O . LEU D 1 202 ? 32.99400 34.68900 35.04700 1.000 37.39000 202 LEU D O 1
ATOM 8504 N N . LEU D 1 203 ? 33.45000 33.24900 36.71600 1.000 33.89000 203 LEU D N 1
ATOM 8505 C CA . LEU D 1 203 ? 33.60800 34.33000 37.69300 1.000 36.55000 203 LEU D CA 1
ATOM 8506 C C . LEU D 1 203 ? 34.83400 35.19000 37.41000 1.000 39.12000 203 LEU D C 1
ATOM 8507 O O . LEU D 1 203 ? 34.87100 36.36300 37.80300 1.000 34.63000 203 LEU D O 1
ATOM 8512 N N . ASN D 1 204 ? 35.85800 34.62100 36.77500 1.000 35.02000 204 ASN D N 1
ATOM 8513 C CA . ASN D 1 204 ? 37.03500 35.41200 36.43200 1.000 43.07000 204 ASN D CA 1
ATOM 8514 C C . ASN D 1 204 ? 36.69300 36.51400 35.43600 1.000 38.07000 204 ASN D C 1
ATOM 8515 O O . ASN D 1 204 ? 37.22000 37.62900 35.52600 1.000 42.49000 204 ASN D O 1
ATOM 8520 N N . SER D 1 205 ? 35.82900 36.21700 34.46900 1.000 41.94000 205 SER D N 1
ATOM 8521 C CA . SER D 1 205 ? 35.43900 37.20600 33.47000 1.000 41.11000 205 SER D CA 1
ATOM 8522 C C . SER D 1 205 ? 34.19900 38.00100 33.86400 1.000 43.44000 205 SER D C 1
ATOM 8523 O O . SER D 1 205 ? 34.05300 39.15300 33.43500 1.000 41.31000 205 SER D O 1
ATOM 8526 N N . LYS D 1 206 ? 33.28200 37.41000 34.63900 1.000 38.68000 206 LYS D N 1
ATOM 8527 C CA . LYS D 1 206 ? 32.04600 38.07300 35.06700 1.000 34.82000 206 LYS D CA 1
ATOM 8528 C C . LYS D 1 206 ? 31.82500 37.80800 36.55100 1.000 36.53000 206 LYS D C 1
ATOM 8529 O O . LYS D 1 206 ? 31.02900 36.93500 36.92600 1.000 34.64000 206 LYS D O 1
ATOM 8535 N N . PRO D 1 207 ? 32.50700 38.54900 37.42500 1.000 37.31000 207 PRO D N 1
ATOM 8536 C CA . PRO D 1 207 ? 32.37800 38.28700 38.86800 1.000 36.58000 207 PRO D CA 1
ATOM 8537 C C . PRO D 1 207 ? 30.97200 38.44500 39.39400 1.000 33.58000 207 PRO D C 1
ATOM 8538 O O . PRO D 1 207 ? 30.65100 37.86500 40.44200 1.000 34.43000 207 PRO D O 1
ATOM 8542 N N . GLN D 1 208 ? 30.12000 39.20500 38.70700 1.000 36.16000 208 GLN D N 1
ATOM 8543 C CA . GLN D 1 208 ? 28.74300 39.37700 39.15200 1.000 35.09000 208 GLN D CA 1
ATOM 8544 C C . GLN D 1 208 ? 27.93100 38.09100 39.04100 1.000 30.90000 208 GLN D C 1
ATOM 8545 O O . GLN D 1 208 ? 26.86700 38.00000 39.65100 1.000 30.05000 208 GLN D O 1
ATOM 8551 N N . VAL D 1 209 ? 28.42400 37.08000 38.31500 1.000 33.50000 209 VAL D N 1
ATOM 8552 C CA . VAL D 1 209 ? 27.71100 35.80500 38.24500 1.000 27.53000 209 VAL D CA 1
ATOM 8553 C C . VAL D 1 209 ? 27.54700 35.19300 39.63600 1.000 26.08000 209 VAL D C 1
ATOM 8554 O O . VAL D 1 209 ? 26.55000 34.51400 39.91000 1.000 27.30000 209 VAL D O 1
ATOM 8558 N N . ALA D 1 210 ? 28.49800 35.44400 40.54300 1.000 26.82000 210 ALA D N 1
ATOM 8559 C CA . ALA D 1 210 ? 28.43500 34.88400 41.89300 1.000 29.49000 210 ALA D CA 1
ATOM 8560 C C . ALA D 1 210 ? 27.17700 35.28200 42.64700 1.000 32.97000 210 ALA D C 1
ATOM 8561 O O . ALA D 1 210 ? 26.78700 34.58200 43.59200 1.000 30.90000 210 ALA D O 1
ATOM 8563 N N . ASN D 1 211 ? 26.53400 36.38600 42.25300 1.000 33.47000 211 ASN D N 1
ATOM 8564 C CA . ASN D 1 211 ? 25.29300 36.79500 42.90000 1.000 31.75000 211 ASN D CA 1
ATOM 8565 C C . ASN D 1 211 ? 24.20500 35.75100 42.72200 1.000 33.12000 211 ASN D C 1
ATOM 8566 O O . ASN D 1 211 ? 23.44400 35.47800 43.65900 1.000 32.24000 211 ASN D O 1
ATOM 8571 N N . ASN D 1 212 ? 24.14700 35.12300 41.54300 1.000 32.37000 212 ASN D N 1
ATOM 8572 C CA . ASN D 1 212 ? 23.06100 34.22400 41.18400 1.000 23.38000 212 ASN D CA 1
ATOM 8573 C C . ASN D 1 212 ? 23.48400 32.76800 41.05800 1.000 24.99000 212 ASN D C 1
ATOM 8574 O O . ASN D 1 212 ? 22.62600 31.94100 40.78000 1.000 24.97000 212 ASN D O 1
ATOM 8579 N N . VAL D 1 213 ? 24.76800 32.44500 41.21100 1.000 26.70000 213 VAL D N 1
ATOM 8580 C CA . VAL D 1 213 ? 25.25900 31.07800 41.00500 1.000 24.31000 213 VAL D CA 1
ATOM 8581 C C . VAL D 1 213 ? 26.31600 30.76900 42.05600 1.000 30.17000 213 VAL D C 1
ATOM 8582 O O . VAL D 1 213 ? 27.36600 31.42400 42.08900 1.000 27.20000 213 VAL D O 1
ATOM 8586 N N . LYS D 1 214 ? 26.07000 29.73500 42.88000 1.000 25.92000 214 LYS D N 1
ATOM 8587 C CA . LYS D 1 214 ? 27.02500 29.29200 43.88400 1.000 24.01000 214 LYS D CA 1
ATOM 8588 C C . LYS D 1 214 ? 27.25300 27.79000 43.73400 1.000 27.11000 214 LYS D C 1
ATOM 8589 O O . LYS D 1 214 ? 26.41100 27.06800 43.19600 1.000 25.99000 214 LYS D O 1
ATOM 8592 N N . VAL D 1 215 ? 28.39800 27.32900 44.21100 1.000 27.09000 215 VAL D N 1
ATOM 8593 C CA . VAL D 1 215 ? 28.75500 25.90800 44.12300 1.000 23.08000 215 VAL D CA 1
ATOM 8594 C C . VAL D 1 215 ? 28.37700 25.21700 45.42700 1.000 29.92000 215 VAL D C 1
ATOM 8595 O O . VAL D 1 215 ? 28.50900 25.79100 46.51200 1.000 27.56000 215 VAL D O 1
ATOM 8599 N N . PHE D 1 216 ? 27.89500 23.97600 45.32500 1.000 30.58000 216 PHE D N 1
ATOM 8600 C CA . PHE D 1 216 ? 27.61000 23.13000 46.47700 1.000 27.23000 216 PHE D CA 1
ATOM 8601 C C . PHE D 1 216 ? 28.32800 21.81100 46.26100 1.000 31.03000 216 PHE D C 1
ATOM 8602 O O . PHE D 1 216 ? 28.16800 21.18700 45.20500 1.000 29.61000 216 PHE D O 1
ATOM 8610 N N . PHE D 1 217 ? 29.12500 21.38900 47.23600 1.000 29.93000 217 PHE D N 1
ATOM 8611 C CA . PHE D 1 217 ? 29.85100 20.12900 47.09300 1.000 28.40000 217 PHE D CA 1
ATOM 8612 C C . PHE D 1 217 ? 28.97700 18.96800 47.55100 1.000 33.45000 217 PHE D C 1
ATOM 8613 O O . PHE D 1 217 ? 28.61300 18.87900 48.72900 1.000 30.82000 217 PHE D O 1
ATOM 8621 N N . ALA D 1 218 ? 28.66600 18.06900 46.61000 1.000 28.64000 218 ALA D N 1
ATOM 8622 C CA . ALA D 1 218 ? 27.64300 17.05200 46.77200 1.000 32.45000 218 ALA D CA 1
ATOM 8623 C C . ALA D 1 218 ? 28.17500 15.84000 47.54400 1.000 24.93000 218 ALA D C 1
ATOM 8624 O O . ALA D 1 218 ? 29.38100 15.61600 47.64700 1.000 27.76000 218 ALA D O 1
ATOM 8626 N N . ASN D 1 219 ? 27.24000 15.09600 48.13400 1.000 30.83000 219 ASN D N 1
ATOM 8627 C CA . ASN D 1 219 ? 27.50200 13.76300 48.69000 1.000 34.09000 219 ASN D CA 1
ATOM 8628 C C . ASN D 1 219 ? 28.54300 13.78500 49.81100 1.000 36.46000 219 ASN D C 1
ATOM 8629 O O . ASN D 1 219 ? 29.34800 12.86500 49.94900 1.000 38.15000 219 ASN D O 1
ATOM 8634 N N . GLN D 1 220 ? 28.51500 14.83900 50.63600 1.000 37.17000 220 GLN D N 1
ATOM 8635 C CA . GLN D 1 220 ? 29.48600 14.93500 51.72200 1.000 38.28000 220 GLN D CA 1
ATOM 8636 C C . GLN D 1 220 ? 29.17200 13.94400 52.83500 1.000 39.49000 220 GLN D C 1
ATOM 8637 O O . GLN D 1 220 ? 30.08600 13.46600 53.51200 1.000 41.41000 220 GLN D O 1
ATOM 8643 N N . ALA D 1 221 ? 27.89400 13.60400 53.01500 1.000 38.71000 221 ALA D N 1
ATOM 8644 C CA . ALA D 1 221 ? 27.51400 12.63500 54.03400 1.000 46.37000 221 ALA D CA 1
ATOM 8645 C C . ALA D 1 221 ? 27.88200 11.21600 53.62500 1.000 44.06000 221 ALA D C 1
ATOM 8646 O O . ALA D 1 221 ? 28.01100 10.34500 54.49400 1.000 50.50000 221 ALA D O 1
ATOM 8648 N N . GLY D 1 222 ? 28.04200 10.96100 52.32800 1.000 44.02000 222 GLY D N 1
ATOM 8649 C CA . GLY D 1 222 ? 28.42300 9.64700 51.84600 1.000 42.92000 222 GLY D CA 1
ATOM 8650 C C . GLY D 1 222 ? 29.87000 9.53300 51.40000 1.000 45.16000 222 GLY D C 1
ATOM 8651 O O . GLY D 1 222 ? 30.78800 9.85100 52.16200 1.000 43.04000 222 GLY D O 1
ATOM 8652 N N . LYS D 1 223 ? 30.08200 9.07200 50.16000 1.000 38.50000 223 LYS D N 1
ATOM 8653 C CA . LYS D 1 223 ? 31.42400 8.81000 49.64100 1.000 38.67000 223 LYS D CA 1
ATOM 8654 C C . LYS D 1 223 ? 32.18000 10.07200 49.23800 1.000 36.29000 223 LYS D C 1
ATOM 8655 O O . LYS D 1 223 ? 33.40800 10.02600 49.07900 1.000 37.85000 223 LYS D O 1
ATOM 8660 N N . GLY D 1 224 ? 31.49200 11.18400 49.06100 1.000 40.04000 224 GLY D N 1
ATOM 8661 C CA . GLY D 1 224 ? 32.13600 12.42900 48.68500 1.000 39.10000 224 GLY D CA 1
ATOM 8662 C C . GLY D 1 224 ? 31.70300 12.88300 47.30100 1.000 38.60000 224 GLY D C 1
ATOM 8663 O O . GLY D 1 224 ? 30.91700 12.23300 46.61200 1.000 31.44000 224 GLY D O 1
ATOM 8664 N N . THR D 1 225 ? 32.21700 14.05400 46.92500 1.000 32.11000 225 THR D N 1
ATOM 8665 C CA . THR D 1 225 ? 31.88100 14.65200 45.64600 1.000 26.98000 225 THR D CA 1
ATOM 8666 C C . THR D 1 225 ? 32.60300 13.95400 44.50000 1.000 30.14000 225 THR D C 1
ATOM 8667 O O . THR D 1 225 ? 33.78200 13.60300 44.60300 1.000 33.63000 225 THR D O 1
ATOM 8671 N N . HIS D 1 226 ? 31.88700 13.75700 43.39600 1.000 26.66000 226 HIS D N 1
ATOM 8672 C CA . HIS D 1 226 ? 32.51500 13.18700 42.21700 1.000 30.32000 226 HIS D CA 1
ATOM 8673 C C . HIS D 1 226 ? 33.64800 14.08700 41.74500 1.000 31.94000 226 HIS D C 1
ATOM 8674 O O . HIS D 1 226 ? 33.46600 15.29000 41.53000 1.000 27.55000 226 HIS D O 1
ATOM 8681 N N . VAL D 1 227 ? 34.83200 13.50500 41.60500 1.000 30.94000 227 VAL D N 1
ATOM 8682 C CA . VAL D 1 227 ? 35.96000 14.21800 41.03400 1.000 30.31000 227 VAL D CA 1
ATOM 8683 C C . VAL D 1 227 ? 36.42900 13.44300 39.82300 1.000 31.78000 227 VAL D C 1
ATOM 8684 O O . VAL D 1 227 ? 36.14300 12.26200 39.66700 1.000 33.08000 227 VAL D O 1
ATOM 8688 N N . ASN D 1 228 ? 37.10700 14.14600 38.93100 1.000 31.07000 228 ASN D N 1
ATOM 8689 C CA . ASN D 1 228 ? 37.68200 13.55800 37.73900 1.000 33.35000 228 ASN D CA 1
ATOM 8690 C C . ASN D 1 228 ? 38.98700 14.28800 37.49500 1.000 31.94000 228 ASN D C 1
ATOM 8691 O O . ASN D 1 228 ? 39.34200 15.20400 38.23700 1.000 38.02000 228 ASN D O 1
ATOM 8696 N N . VAL D 1 229 ? 39.70100 13.90600 36.43900 1.000 36.99000 229 VAL D N 1
ATOM 8697 C CA . VAL D 1 229 ? 41.04800 14.41500 36.22300 1.000 35.48000 229 VAL D CA 1
ATOM 8698 C C . VAL D 1 229 ? 41.29500 14.70300 34.75300 1.000 33.45000 229 VAL D C 1
ATOM 8699 O O . VAL D 1 229 ? 40.59800 14.20800 33.86300 1.000 35.68000 229 VAL D O 1
ATOM 8703 N N . SER D 1 230 ? 42.31300 15.51400 34.51300 1.000 33.34000 230 SER D N 1
ATOM 8704 C CA . SER D 1 230 ? 43.11400 15.41900 33.30700 1.000 40.15000 230 SER D CA 1
ATOM 8705 C C . SER D 1 230 ? 44.41700 14.73600 33.71300 1.000 41.57000 230 SER D C 1
ATOM 8706 O O . SER D 1 230 ? 44.87300 14.86800 34.85200 1.000 37.23000 230 SER D O 1
ATOM 8709 N N . GLY D 1 231 ? 44.97600 13.94800 32.80300 1.000 41.98000 231 GLY D N 1
ATOM 8710 C CA . GLY D 1 231 ? 46.13100 13.14600 33.15900 1.000 42.89000 231 GLY D CA 1
ATOM 8711 C C . GLY D 1 231 ? 47.03400 12.88600 31.97700 1.000 41.20000 231 GLY D C 1
ATOM 8712 O O . GLY D 1 231 ? 46.74100 13.28500 30.84900 1.000 41.18000 231 GLY D O 1
ATOM 8713 N N . ALA D 1 232 ? 48.14800 12.19600 32.24500 1.000 43.83000 232 ALA D N 1
ATOM 8714 C CA . ALA D 1 232 ? 49.13100 11.91300 31.20900 1.000 40.74000 232 ALA D CA 1
ATOM 8715 C C . ALA D 1 232 ? 49.65400 10.48300 31.33000 1.000 40.71000 232 ALA D C 1
ATOM 8716 O O . ALA D 1 232 ? 49.63000 9.87900 32.40500 1.000 41.91000 232 ALA D O 1
ATOM 8718 N N . GLY D 1 233 ? 50.10800 9.94600 30.20200 1.000 40.59000 233 GLY D N 1
ATOM 8719 C CA . GLY D 1 233 ? 50.76100 8.64900 30.17800 1.000 46.27000 233 GLY D CA 1
ATOM 8720 C C . GLY D 1 233 ? 51.78800 8.59900 29.06700 1.000 45.96000 233 GLY D C 1
ATOM 8721 O O . GLY D 1 233 ? 51.77400 9.41200 28.13800 1.000 47.61000 233 GLY D O 1
ATOM 8722 N N . VAL D 1 234 ? 52.69900 7.63900 29.18300 1.000 43.07000 234 VAL D N 1
ATOM 8723 C CA . VAL D 1 234 ? 53.73400 7.45000 28.17600 1.000 43.53000 234 VAL D CA 1
ATOM 8724 C C . VAL D 1 234 ? 53.15400 6.64400 27.02400 1.000 42.60000 234 VAL D C 1
ATOM 8725 O O . VAL D 1 234 ? 52.47200 5.63400 27.23700 1.000 46.90000 234 VAL D O 1
ATOM 8729 N N . VAL D 1 235 ? 53.38800 7.11700 25.79800 1.000 41.56000 235 VAL D N 1
ATOM 8730 C CA . VAL D 1 235 ? 52.94500 6.39700 24.61400 1.000 45.93000 235 VAL D CA 1
ATOM 8731 C C . VAL D 1 235 ? 53.68800 5.07300 24.53200 1.000 48.48000 235 VAL D C 1
ATOM 8732 O O . VAL D 1 235 ? 54.91100 5.02000 24.69800 1.000 48.51000 235 VAL D O 1
ATOM 8736 N N . LYS D 1 236 ? 52.94800 3.99700 24.25400 1.000 48.75000 236 LYS D N 1
ATOM 8737 C CA . LYS D 1 236 ? 53.53300 2.66100 24.30900 1.000 46.35000 236 LYS D CA 1
ATOM 8738 C C . LYS D 1 236 ? 54.74000 2.54100 23.38500 1.000 51.32000 236 LYS D C 1
ATOM 8739 O O . LYS D 1 236 ? 55.80700 2.07600 23.79800 1.000 48.95000 236 LYS D O 1
ATOM 8743 N N . HIS D 1 237 ? 54.60300 3.00100 22.14200 1.000 48.25000 237 HIS D N 1
ATOM 8744 C CA . HIS D 1 237 ? 55.65700 2.89200 21.14300 1.000 46.01000 237 HIS D CA 1
ATOM 8745 C C . HIS D 1 237 ? 56.48100 4.16200 21.00100 1.000 48.48000 237 HIS D C 1
ATOM 8746 O O . HIS D 1 237 ? 57.00200 4.43700 19.91300 1.000 50.30000 237 HIS D O 1
ATOM 8753 N N . SER D 1 238 ? 56.63400 4.92800 22.07500 1.000 41.56000 238 SER D N 1
ATOM 8754 C CA . SER D 1 238 ? 57.43200 6.14500 21.99700 1.000 51.33000 238 SER D CA 1
ATOM 8755 C C . SER D 1 238 ? 58.89700 5.82700 21.72700 1.000 51.94000 238 SER D C 1
ATOM 8756 O O . SER D 1 238 ? 59.44600 4.85900 22.25500 1.000 56.03000 238 SER D O 1
ATOM 8759 N N . ASP D 1 239 ? 59.53300 6.65800 20.89900 1.000 55.77000 239 ASP D N 1
ATOM 8760 C CA . ASP D 1 239 ? 60.96400 6.54800 20.64300 1.000 53.76000 239 ASP D CA 1
ATOM 8761 C C . ASP D 1 239 ? 61.81100 7.19200 21.73400 1.000 61.25000 239 ASP D C 1
ATOM 8762 O O . ASP D 1 239 ? 63.03700 7.04300 21.71100 1.000 59.98000 239 ASP D O 1
ATOM 8767 N N . ASN D 1 240 ? 61.19900 7.90400 22.67800 1.000 57.38000 240 ASN D N 1
ATOM 8768 C CA . ASN D 1 240 ? 61.92000 8.54000 23.78100 1.000 56.80000 240 ASN D CA 1
ATOM 8769 C C . ASN D 1 240 ? 61.20500 8.26300 25.10000 1.000 56.42000 240 ASN D C 1
ATOM 8770 O O . ASN D 1 240 ? 60.73400 9.18400 25.77500 1.000 58.06000 240 ASN D O 1
ATOM 8775 N N . PRO D 1 241 ? 61.11300 6.98900 25.50600 1.000 58.69000 241 PRO D N 1
ATOM 8776 C CA . PRO D 1 241 ? 60.30300 6.65200 26.69100 1.000 53.62000 241 PRO D CA 1
ATOM 8777 C C . PRO D 1 241 ? 60.91100 7.11000 28.00100 1.000 54.27000 241 PRO D C 1
ATOM 8778 O O . PRO D 1 241 ? 60.17100 7.28700 28.97700 1.000 54.66000 241 PRO D O 1
ATOM 8782 N N . ALA D 1 242 ? 62.23000 7.28400 28.06900 1.000 54.39000 242 ALA D N 1
ATOM 8783 C CA . ALA D 1 242 ? 62.83700 7.72400 29.31800 1.000 55.57000 242 ALA D CA 1
ATOM 8784 C C . ALA D 1 242 ? 62.55500 9.20000 29.56400 1.000 50.22000 242 ALA D C 1
ATOM 8785 O O . ALA D 1 242 ? 62.16000 9.59200 30.66700 1.000 47.27000 242 ALA D O 1
ATOM 8787 N N . GLU D 1 243 ? 62.73500 10.03200 28.53700 1.000 55.32000 243 GLU D N 1
ATOM 8788 C CA . GLU D 1 243 ? 62.45200 11.45600 28.69000 1.000 51.39000 243 GLU D CA 1
ATOM 8789 C C . GLU D 1 243 ? 60.95400 11.71700 28.78600 1.000 55.23000 243 GLU D C 1
ATOM 8790 O O . GLU D 1 243 ? 60.53000 12.67900 29.43600 1.000 48.69000 243 GLU D O 1
ATOM 8792 N N . ALA D 1 244 ? 60.13800 10.85800 28.17100 1.000 57.72000 244 ALA D N 1
ATOM 8793 C CA . ALA D 1 244 ? 58.69300 10.99600 28.30100 1.000 56.37000 244 ALA D CA 1
ATOM 8794 C C . ALA D 1 244 ? 58.24400 10.80000 29.74400 1.000 53.29000 244 ALA D C 1
ATOM 8795 O O . ALA D 1 244 ? 57.41100 11.56200 30.25100 1.000 52.24000 244 ALA D O 1
ATOM 8797 N N . GLN D 1 245 ? 58.79500 9.79400 30.42900 1.000 51.65000 245 GLN D N 1
ATOM 8798 C CA . GLN D 1 245 ? 58.43000 9.56300 31.82500 1.000 50.58000 245 GLN D CA 1
ATOM 8799 C C . GLN D 1 245 ? 58.89800 10.70400 32.72000 1.000 53.49000 245 GLN D C 1
ATOM 8800 O O . GLN D 1 245 ? 58.21700 11.06100 33.69000 1.000 53.55000 245 GLN D O 1
ATOM 8806 N N . LYS D 1 246 ? 60.06000 11.28500 32.41600 1.000 53.17000 246 LYS D N 1
ATOM 8807 C CA . LYS D 1 246 ? 60.56200 12.38400 33.23300 1.000 51.94000 246 LYS D CA 1
ATOM 8808 C C . LYS D 1 246 ? 59.65700 13.60700 33.13300 1.000 51.32000 246 LYS D C 1
ATOM 8809 O O . LYS D 1 246 ? 59.45200 14.31700 34.12400 1.000 51.28000 246 LYS D O 1
ATOM 8811 N N . PHE D 1 247 ? 59.08400 13.84800 31.95100 1.000 53.52000 247 PHE D N 1
ATOM 8812 C CA . PHE D 1 247 ? 58.21200 15.00500 31.76200 1.000 52.17000 247 PHE D CA 1
ATOM 8813 C C . PHE D 1 247 ? 56.94100 14.87500 32.59000 1.000 48.20000 247 PHE D C 1
ATOM 8814 O O . PHE D 1 247 ? 56.49100 15.84800 33.20000 1.000 49.78000 247 PHE D O 1
ATOM 8822 N N . ILE D 1 248 ? 56.34400 13.68000 32.61700 1.000 48.65000 248 ILE D N 1
ATOM 8823 C CA . ILE D 1 248 ? 55.12100 13.47100 33.39000 1.000 47.86000 248 ILE D CA 1
ATOM 8824 C C . ILE D 1 248 ? 55.40300 13.57000 34.88700 1.000 50.63000 248 ILE D C 1
ATOM 8825 O O . ILE D 1 248 ? 54.59700 14.11600 35.65300 1.000 51.67000 248 ILE D O 1
ATOM 8830 N N . GLU D 1 249 ? 56.54300 13.03500 35.33100 1.000 48.97000 249 GLU D N 1
ATOM 8831 C CA . GLU D 1 249 ? 56.90900 13.15900 36.73900 1.000 50.19000 249 GLU D CA 1
ATOM 8832 C C . GLU D 1 249 ? 57.07100 14.61900 37.14100 1.000 46.93000 249 GLU D C 1
ATOM 8833 O O . GLU D 1 249 ? 56.69100 15.01000 38.25000 1.000 52.79000 249 GLU D O 1
ATOM 8839 N N . TRP D 1 250 ? 57.63600 15.44000 36.25400 1.000 48.33000 250 TRP D N 1
ATOM 8840 C CA . TRP D 1 250 ? 57.76200 16.86500 36.54400 1.000 49.00000 250 TRP D CA 1
ATOM 8841 C C . TRP D 1 250 ? 56.39700 17.53700 36.63800 1.000 52.87000 250 TRP D C 1
ATOM 8842 O O . TRP D 1 250 ? 56.17700 18.39200 37.50500 1.000 53.10000 250 TRP D O 1
ATOM 8853 N N . LEU D 1 251 ? 55.45800 17.15000 35.77300 1.000 51.41000 251 LEU D N 1
ATOM 8854 C CA . LEU D 1 251 ? 54.13400 17.76200 35.81800 1.000 52.36000 251 LEU D CA 1
ATOM 8855 C C . LEU D 1 251 ? 53.47100 17.57300 37.17700 1.000 47.99000 251 LEU D C 1
ATOM 8856 O O . LEU D 1 251 ? 52.65800 18.40600 37.59500 1.000 53.65000 251 LEU D O 1
ATOM 8861 N N . SER D 1 252 ? 53.83400 16.51400 37.89800 1.000 51.76000 252 SER D N 1
ATOM 8862 C CA . SER D 1 252 ? 53.29400 16.25800 39.22600 1.000 47.88000 252 SER D CA 1
ATOM 8863 C C . SER D 1 252 ? 53.96700 17.08200 40.31200 1.000 49.26000 252 SER D C 1
ATOM 8864 O O . SER D 1 252 ? 53.51600 17.03900 41.46200 1.000 49.24000 252 SER D O 1
ATOM 8867 N N A SER D 1 253 ? 55.02800 17.81700 39.98900 0.000 52.33000 253 SER D N 1
ATOM 8868 N N B SER D 1 253 ? 55.01800 17.82600 39.98400 1.000 52.37000 253 SER D N 1
ATOM 8869 C CA A SER D 1 253 ? 55.73800 18.60000 40.98700 0.000 52.81000 253 SER D CA 1
ATOM 8870 C CA B SER D 1 253 ? 55.72300 18.59400 40.99600 1.000 52.78000 253 SER D CA 1
ATOM 8871 C C A SER D 1 253 ? 54.95200 19.85700 41.34800 0.000 55.00000 253 SER D C 1
ATOM 8872 C C B SER D 1 253 ? 54.94200 19.85100 41.35400 1.000 55.18000 253 SER D C 1
ATOM 8873 O O A SER D 1 253 ? 54.04900 20.28800 40.62700 0.000 54.23000 253 SER D O 1
ATOM 8874 O O B SER D 1 253 ? 54.04200 20.28100 40.62900 1.000 54.31000 253 SER D O 1
ATOM 8879 N N . ASN D 1 254 ? 55.32100 20.44800 42.48800 1.000 54.66000 254 ASN D N 1
ATOM 8880 C CA . ASN D 1 254 ? 54.64000 21.64300 42.98300 1.000 58.37000 254 ASN D CA 1
ATOM 8881 C C . ASN D 1 254 ? 54.63400 22.76400 41.94700 1.000 57.97000 254 ASN D C 1
ATOM 8882 O O . ASN D 1 254 ? 53.57400 23.30800 41.61300 1.000 57.25000 254 ASN D O 1
ATOM 8887 N N 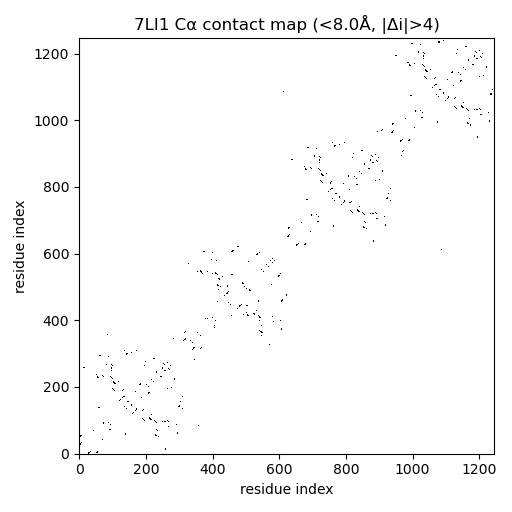. GLU D 1 255 ? 55.80800 23.11500 41.41700 1.000 55.04000 255 GLU D N 1
ATOM 8888 C CA . GLU D 1 255 ? 55.89400 24.26800 40.52700 1.000 56.09000 255 GLU D CA 1
ATOM 8889 C C . GLU D 1 255 ? 55.06700 24.05800 39.26400 1.000 57.02000 255 GLU D C 1
ATOM 8890 O O . GLU D 1 255 ? 54.39400 24.98400 38.79300 1.000 54.75000 255 GLU D O 1
ATOM 8892 N N . ALA D 1 256 ? 55.08300 22.84100 38.71200 1.000 55.74000 256 ALA D N 1
ATOM 8893 C CA . ALA D 1 256 ? 54.31600 22.58100 37.50000 1.000 56.61000 256 ALA D CA 1
ATOM 8894 C C . ALA D 1 256 ? 52.82200 22.47400 37.78500 1.000 54.13000 256 ALA D C 1
ATOM 8895 O O . ALA D 1 256 ? 52.00700 22.88700 36.95200 1.000 55.76000 256 ALA D O 1
ATOM 8897 N N . GLN D 1 257 ? 52.44900 21.94300 38.95100 1.000 51.07000 257 GLN D N 1
ATOM 8898 C CA . GLN D 1 257 ? 51.03900 21.83900 39.30100 1.000 50.34000 257 GLN D CA 1
ATOM 8899 C C . GLN D 1 257 ? 50.38200 23.20900 39.31500 1.000 53.87000 257 GLN D C 1
ATOM 8900 O O . GLN D 1 257 ? 49.23000 23.35700 38.89400 1.000 54.14000 257 GLN D O 1
ATOM 8906 N N . ARG D 1 258 ? 51.10200 24.22400 39.78500 1.000 54.55000 258 ARG D N 1
ATOM 8907 C CA . ARG D 1 258 ? 50.56100 25.57800 39.76600 1.000 56.55000 258 ARG D CA 1
ATOM 8908 C C . ARG D 1 258 ? 50.29100 26.03400 38.34000 1.000 57.05000 258 ARG D C 1
ATOM 8909 O O . ARG D 1 258 ? 49.23700 26.61200 38.05000 1.000 56.19000 258 ARG D O 1
ATOM 8917 N N . LEU D 1 259 ? 51.24900 25.80900 37.44100 1.000 54.52000 259 LEU D N 1
ATOM 8918 C CA . LEU D 1 259 ? 51.06800 26.21900 36.05300 1.000 54.52000 259 LEU D CA 1
ATOM 8919 C C . LEU D 1 259 ? 49.98900 25.40700 35.34700 1.000 52.97000 259 LEU D C 1
ATOM 8920 O O . LEU D 1 259 ? 49.26800 25.94100 34.49600 1.000 51.59000 259 LEU D O 1
ATOM 8925 N N . TYR D 1 260 ? 49.86900 24.12000 35.67500 1.000 51.86000 260 TYR D N 1
ATOM 8926 C CA . TYR D 1 260 ? 48.96300 23.23800 34.94800 1.000 53.96000 260 TYR D CA 1
ATOM 8927 C C . TYR D 1 260 ? 47.52500 23.36600 35.43800 1.000 51.74000 260 TYR D C 1
ATOM 8928 O O . TYR D 1 260 ? 46.59000 23.29900 34.63300 1.000 53.84000 260 TYR D O 1
ATOM 8937 N N . ALA D 1 261 ? 47.32500 23.56200 36.74100 1.000 51.66000 261 ALA D N 1
ATOM 8938 C CA . ALA D 1 261 ? 45.99000 23.54000 37.32600 1.000 48.57000 261 ALA D CA 1
ATOM 8939 C C . ALA D 1 261 ? 45.44400 24.92200 37.66300 1.000 51.94000 261 ALA D C 1
ATOM 8940 O O . ALA D 1 261 ? 44.27900 25.20500 37.36300 1.000 49.01000 261 ALA D O 1
ATOM 8942 N N . ASP D 1 262 ? 46.26000 25.80700 38.24600 1.000 51.80000 262 ASP D N 1
ATOM 8943 C CA . ASP D 1 262 ? 45.73200 27.07800 38.73800 1.000 51.05000 262 ASP D CA 1
ATOM 8944 C C . ASP D 1 262 ? 45.17500 27.92400 37.59800 1.000 52.38000 262 ASP D C 1
ATOM 8945 O O . ASP D 1 262 ? 44.08600 28.49500 37.71900 1.000 48.63000 262 ASP D O 1
ATOM 8950 N N . ARG D 1 263 ? 45.89100 27.99100 36.47200 1.000 52.86000 263 ARG D N 1
ATOM 8951 C CA . ARG D 1 263 ? 45.47600 28.84200 35.36200 1.000 53.67000 263 ARG D CA 1
ATOM 8952 C C . ARG D 1 263 ? 44.16000 28.38900 34.72700 1.000 53.35000 263 ARG D C 1
ATOM 8953 O O . ARG D 1 263 ? 43.46700 29.21300 34.11800 1.000 48.15000 263 ARG D O 1
ATOM 8955 N N . ASN D 1 264 ? 43.79300 27.11300 34.86400 1.000 49.16000 264 ASN D N 1
ATOM 8956 C CA . ASN D 1 264 ? 42.52800 26.60400 34.34500 1.000 46.93000 264 ASN D CA 1
ATOM 8957 C C . ASN D 1 264 ? 41.46500 26.48100 35.43600 1.000 42.09000 264 ASN D C 1
ATOM 8958 O O . ASN D 1 264 ? 40.40500 25.89400 35.19200 1.000 36.82000 264 ASN D O 1
ATOM 8963 N N . PHE D 1 265 ? 41.73400 27.02100 36.63000 1.000 43.41000 265 PHE D N 1
ATOM 8964 C CA . PHE D 1 265 ? 40.81000 27.01700 37.76900 1.000 37.91000 265 PHE D CA 1
ATOM 8965 C C . PHE D 1 265 ? 40.43200 25.61900 38.21500 1.000 37.38000 265 PHE D C 1
ATOM 8966 O O . PHE D 1 265 ? 39.32100 25.39800 38.69500 1.000 31.17000 265 PHE D O 1
ATOM 8974 N N . GLU D 1 266 ? 41.36700 24.68500 38.09600 1.000 39.93000 266 GLU D N 1
ATOM 8975 C CA . GLU D 1 266 ? 41.19700 23.34100 38.61500 1.000 39.07000 266 GLU D CA 1
ATOM 8976 C C . GLU D 1 266 ? 41.96000 23.17300 39.92300 1.000 43.16000 266 GLU D C 1
ATOM 8977 O O . GLU D 1 266 ? 42.79700 23.99700 40.29600 1.000 41.60000 266 GLU D O 1
ATOM 8983 N N . TYR D 1 267 ? 41.65600 22.06600 40.62800 1.000 42.24000 267 TYR D N 1
ATOM 8984 C CA . TYR D 1 267 ? 42.43600 21.70200 41.79800 1.000 40.58000 267 TYR D CA 1
ATOM 8985 C C . TYR D 1 267 ? 43.71100 20.98700 41.34900 1.000 39.54000 267 TYR D C 1
ATOM 8986 O O . TYR D 1 267 ? 43.70600 20.27200 40.34100 1.000 42.34000 267 TYR D O 1
ATOM 8995 N N . PRO D 1 268 ? 44.82400 21.18200 42.05300 1.000 43.39000 268 PRO D N 1
ATOM 8996 C CA . PRO D 1 268 ? 45.99800 20.33900 41.79200 1.000 40.73000 268 PRO D CA 1
ATOM 8997 C C . PRO D 1 268 ? 45.69600 18.89200 42.14100 1.000 44.77000 268 PRO D C 1
ATOM 8998 O O . PRO D 1 268 ? 44.92100 18.60200 43.05600 1.000 43.87000 268 PRO D O 1
ATOM 9002 N N . ALA D 1 269 ? 46.30500 17.97400 41.38600 1.000 40.89000 269 ALA D N 1
ATOM 9003 C CA . ALA D 1 269 ? 46.20300 16.56100 41.74400 1.000 47.44000 269 ALA D CA 1
ATOM 9004 C C . ALA D 1 269 ? 47.14200 16.19800 42.89100 1.000 45.47000 269 ALA D C 1
ATOM 9005 O O . ALA D 1 269 ? 46.83600 15.29300 43.67500 1.000 45.25000 269 ALA D O 1
ATOM 9007 N N . ASN D 1 270 ? 48.26500 16.90200 43.00800 1.000 50.06000 270 ASN D N 1
ATOM 9008 C CA . ASN D 1 270 ? 49.20500 16.74000 44.11400 1.000 49.79000 270 ASN D CA 1
ATOM 9009 C C . ASN D 1 270 ? 48.63200 17.42200 45.34500 1.000 46.96000 270 ASN D C 1
ATOM 9010 O O . ASN D 1 270 ? 48.56000 18.65300 45.40000 1.000 51.58000 270 ASN D O 1
ATOM 9015 N N . ILE D 1 271 ? 48.23900 16.63200 46.34700 1.000 48.56000 271 ILE D N 1
ATOM 9016 C CA . ILE D 1 271 ? 47.55600 17.19700 47.50500 1.000 53.26000 271 ILE D CA 1
ATOM 9017 C C . ILE D 1 271 ? 48.45900 18.05200 48.38000 1.000 57.29000 271 ILE D C 1
ATOM 9018 O O . ILE D 1 271 ? 47.96600 18.72400 49.29600 1.000 52.45000 271 ILE D O 1
ATOM 9023 N N . GLN D 1 272 ? 49.76500 18.03800 48.14000 1.000 56.33000 272 GLN D N 1
ATOM 9024 C CA . GLN D 1 272 ? 50.65700 18.91600 48.88200 1.000 59.21000 272 GLN D CA 1
ATOM 9025 C C . GLN D 1 272 ? 50.68500 20.33400 48.32300 1.000 54.55000 272 GLN D C 1
ATOM 9026 O O . GLN D 1 272 ? 51.35500 21.19500 48.90300 1.000 62.46000 272 GLN D O 1
ATOM 9032 N N . VAL D 1 273 ? 49.97300 20.59900 47.23100 1.000 53.39000 273 VAL D N 1
ATOM 9033 C CA . VAL D 1 273 ? 49.90700 21.92200 46.61800 1.000 53.35000 273 VAL D CA 1
ATOM 9034 C C . VAL D 1 273 ? 48.55400 22.53500 46.95600 1.000 53.16000 273 VAL D C 1
ATOM 9035 O O . VAL D 1 273 ? 47.51300 22.02500 46.52200 1.000 51.39000 273 VAL D O 1
ATOM 9039 N N . THR D 1 274 ? 48.55100 23.62800 47.72300 1.000 54.95000 274 THR D N 1
ATOM 9040 C CA . THR D 1 274 ? 47.28000 24.24400 48.08700 1.000 51.00000 274 THR D CA 1
ATOM 9041 C C . THR D 1 274 ? 46.64000 24.85600 46.84300 1.000 51.37000 274 THR D C 1
ATOM 9042 O O . THR D 1 274 ? 47.34100 25.41800 45.99500 1.000 52.45000 274 THR D O 1
ATOM 9046 N N . PRO D 1 275 ? 45.32600 24.73700 46.68300 1.000 49.46000 275 PRO D N 1
ATOM 9047 C CA . PRO D 1 275 ? 44.70000 25.26500 45.47000 1.000 49.82000 275 PRO D CA 1
ATOM 9048 C C . PRO D 1 275 ? 44.76800 26.78000 45.44300 1.000 48.96000 275 PRO D C 1
ATOM 9049 O O . PRO D 1 275 ? 44.83800 27.44500 46.48000 1.000 48.19000 275 PRO D O 1
ATOM 9053 N N . THR D 1 276 ? 44.73200 27.32000 44.23100 1.000 49.18000 276 THR D N 1
ATOM 9054 C CA . THR D 1 276 ? 44.76000 28.76000 44.05500 1.000 42.92000 276 THR D CA 1
ATOM 9055 C C . THR D 1 276 ? 43.57300 29.39200 44.78900 1.000 45.25000 276 THR D C 1
ATOM 9056 O O . THR D 1 276 ? 42.51600 28.76300 44.93900 1.000 41.04000 276 THR D O 1
ATOM 9060 N N . PRO D 1 277 ? 43.74300 30.61400 45.30800 1.000 40.64000 277 PRO D N 1
ATOM 9061 C CA . PRO D 1 277 ? 42.68100 31.23200 46.12300 1.000 42.55000 277 PRO D CA 1
ATOM 9062 C C . PRO D 1 277 ? 41.31400 31.28700 45.45100 1.000 36.10000 277 PRO D C 1
ATOM 9063 O O . PRO D 1 277 ? 40.30000 31.13100 46.13600 1.000 36.73000 277 PRO D O 1
ATOM 9067 N N . ALA D 1 278 ? 41.25600 31.52600 44.13700 1.000 37.90000 278 ALA D N 1
ATOM 9068 C CA . ALA D 1 278 ? 39.97000 31.57100 43.44400 1.000 36.17000 278 ALA D CA 1
ATOM 9069 C C . ALA D 1 278 ? 39.21500 30.25100 43.57000 1.000 36.23000 278 ALA D C 1
ATOM 9070 O O . ALA D 1 278 ? 37.97800 30.23100 43.55000 1.000 37.28000 278 ALA D O 1
ATOM 9072 N N . VAL D 1 279 ? 39.93800 29.14500 43.68100 1.000 38.88000 279 VAL D N 1
ATOM 9073 C CA . VAL D 1 279 ? 39.32000 27.84100 43.87300 1.000 37.79000 279 VAL D CA 1
ATOM 9074 C C . VAL D 1 279 ? 39.10100 27.53500 45.34900 1.000 39.68000 279 VAL D C 1
ATOM 9075 O O . VAL D 1 279 ? 38.02600 27.07300 45.74500 1.000 35.78000 279 VAL D O 1
ATOM 9079 N N . ALA D 1 280 ? 40.10000 27.81200 46.19100 1.000 40.94000 280 ALA D N 1
ATOM 9080 C CA . ALA D 1 280 ? 39.95800 27.54200 47.61800 1.000 39.58000 280 ALA D CA 1
ATOM 9081 C C . ALA D 1 280 ? 38.82400 28.34900 48.23300 1.000 39.87000 280 ALA D C 1
ATOM 9082 O O . ALA D 1 280 ? 38.21100 27.91300 49.21800 1.000 36.09000 280 ALA D O 1
ATOM 9084 N N . ARG D 1 281 ? 38.49400 29.49900 47.63800 1.000 40.46000 281 ARG D N 1
ATOM 9085 C CA . ARG D 1 281 ? 37.42100 30.33700 48.15800 1.000 39.47000 281 ARG D CA 1
ATOM 9086 C C . ARG D 1 281 ? 36.08900 29.59300 48.19700 1.000 37.80000 281 ARG D C 1
ATOM 9087 O O . ARG D 1 281 ? 35.23300 29.91600 49.02600 1.000 36.62000 281 ARG D O 1
ATOM 9095 N N . TRP D 1 282 ? 35.91000 28.57400 47.34900 1.000 37.11000 282 TRP D N 1
ATOM 9096 C CA . TRP D 1 282 ? 34.64600 27.84300 47.32800 1.000 33.59000 282 TRP D CA 1
ATOM 9097 C C . TRP D 1 282 ? 34.48700 26.94300 48.54400 1.000 33.02000 282 TRP D C 1
ATOM 9098 O O . TRP D 1 282 ? 33.37000 26.50300 48.82800 1.000 35.09000 282 TRP D O 1
ATOM 9109 N N . GLY D 1 283 ? 35.56400 26.66900 49.26400 1.000 35.78000 283 GLY D N 1
ATOM 9110 C CA . GLY D 1 283 ? 35.49900 25.91400 50.50000 1.000 36.77000 283 GLY D CA 1
ATOM 9111 C C . GLY D 1 283 ? 36.07600 24.51300 50.36400 1.000 38.79000 283 GLY D C 1
ATOM 9112 O O . GLY D 1 283 ? 36.32100 23.99800 49.27100 1.000 37.54000 283 GLY D O 1
ATOM 9113 N N . ARG D 1 284 ? 36.30700 23.91000 51.53200 1.000 41.27000 284 ARG D N 1
ATOM 9114 C CA . ARG D 1 284 ? 36.79300 22.54200 51.64100 1.000 37.66000 284 ARG D CA 1
ATOM 9115 C C . ARG D 1 284 ? 35.64500 21.55700 51.44700 1.000 38.33000 284 ARG D C 1
ATOM 9116 O O . ARG D 1 284 ? 34.47700 21.87300 51.67600 1.000 39.07000 284 ARG D O 1
ATOM 9119 N N . PHE D 1 285 ? 35.99100 20.33800 51.02600 1.000 40.13000 285 PHE D N 1
ATOM 9120 C CA . PHE D 1 285 ? 34.96700 19.32900 50.78200 1.000 41.54000 285 PHE D CA 1
ATOM 9121 C C . PHE D 1 285 ? 35.60800 17.94500 50.74700 1.000 36.54000 285 PHE D C 1
ATOM 9122 O O . PHE D 1 285 ? 36.78700 17.80200 50.42300 1.000 37.43000 285 PHE D O 1
ATOM 9130 N N . LYS D 1 286 ? 34.81900 16.93800 51.10800 1.000 38.86000 286 LYS D N 1
ATOM 9131 C CA . LYS D 1 286 ? 35.22600 15.54400 50.94900 1.000 37.63000 286 LYS D CA 1
ATOM 9132 C C . LYS D 1 286 ? 34.95500 15.09900 49.51800 1.000 37.45000 286 LYS D C 1
ATOM 9133 O O . LYS D 1 286 ? 33.83000 15.23100 49.02400 1.000 41.62000 286 LYS D O 1
ATOM 9139 N N . GLN D 1 287 ? 35.97100 14.56300 48.86300 1.000 35.88000 287 GLN D N 1
ATOM 9140 C CA . GLN D 1 287 ? 35.82100 14.02400 47.52300 1.000 39.14000 287 GLN D CA 1
ATOM 9141 C C . GLN D 1 287 ? 35.71800 12.50500 47.57200 1.000 38.30000 287 GLN D C 1
ATOM 9142 O O . GLN D 1 287 ? 36.16200 11.86500 48.52900 1.000 40.24000 287 GLN D O 1
ATOM 9148 N N . ASP D 1 288 ? 35.07900 11.94600 46.54900 1.000 30.41000 288 ASP D N 1
ATOM 9149 C CA . ASP D 1 288 ? 35.00300 10.49600 46.39600 1.000 32.80000 288 ASP D CA 1
ATOM 9150 C C . ASP D 1 288 ? 36.39900 9.92200 46.16900 1.000 36.14000 288 ASP D C 1
ATOM 9151 O O . ASP D 1 288 ? 37.19900 10.47100 45.40400 1.000 37.63000 288 ASP D O 1
ATOM 9156 N N . PHE D 1 289 ? 36.71000 8.81900 46.85700 1.000 39.47000 289 PHE D N 1
ATOM 9157 C CA . PHE D 1 289 ? 37.99300 8.13800 46.68200 1.000 39.56000 289 PHE D CA 1
ATOM 9158 C C . PHE D 1 289 ? 37.88800 6.92900 45.76100 1.000 40.94000 289 PHE D C 1
ATOM 9159 O O . PHE D 1 289 ? 38.86400 6.18500 45.62000 1.000 37.71000 289 PHE D O 1
ATOM 9167 N N . ILE D 1 290 ? 36.74100 6.73300 45.10600 1.000 44.00000 290 ILE D N 1
ATOM 9168 C CA . ILE D 1 290 ? 36.65900 5.72500 44.05800 1.000 38.69000 290 ILE D CA 1
ATOM 9169 C C . ILE D 1 290 ? 37.73700 6.01200 43.02600 1.000 40.63000 290 ILE D C 1
ATOM 9170 O O . ILE D 1 290 ? 38.07100 7.17300 42.74800 1.000 36.04000 290 ILE D O 1
ATOM 9175 N N . ASN D 1 291 ? 38.35500 4.95400 42.50900 1.000 34.39000 291 ASN D N 1
ATOM 9176 C CA . ASN D 1 291 ? 39.38000 5.15900 41.49500 1.000 36.39000 291 ASN D CA 1
ATOM 9177 C C . ASN D 1 291 ? 38.72900 5.65500 40.21400 1.000 35.93000 291 ASN D C 1
ATOM 9178 O O . ASN D 1 291 ? 37.73200 5.08600 39.76000 1.000 35.18000 291 ASN D O 1
ATOM 9183 N N . VAL D 1 292 ? 39.27800 6.73200 39.64100 1.000 38.72000 292 VAL D N 1
ATOM 9184 C CA . VAL D 1 292 ? 38.58900 7.40500 38.54300 1.000 38.61000 292 VAL D CA 1
ATOM 9185 C C . VAL D 1 292 ? 38.60000 6.58100 37.26500 1.000 37.36000 292 VAL D C 1
ATOM 9186 O O . VAL D 1 292 ? 37.85000 6.88900 36.33300 1.000 33.62000 292 VAL D O 1
ATOM 9190 N N . SER D 1 293 ? 39.37700 5.49500 37.21400 1.000 35.22000 293 SER D N 1
ATOM 9191 C CA . SER D 1 293 ? 39.31200 4.62600 36.05000 1.000 33.59000 293 SER D CA 1
ATOM 9192 C C . SER D 1 293 ? 37.94100 3.98000 35.90000 1.000 33.96000 293 SER D C 1
ATOM 9193 O O . SER D 1 293 ? 37.58200 3.56000 34.79500 1.000 38.46000 293 SER D O 1
ATOM 9196 N N . VAL D 1 294 ? 37.16700 3.90400 36.98400 1.000 32.19000 294 VAL D N 1
ATOM 9197 C CA . VAL D 1 294 ? 35.80800 3.37900 36.91300 1.000 35.61000 294 VAL D CA 1
ATOM 9198 C C . VAL D 1 294 ? 34.95400 4.22600 35.98100 1.000 35.78000 294 VAL D C 1
ATOM 9199 O O . VAL D 1 294 ? 33.95000 3.74700 35.43200 1.000 32.59000 294 VAL D O 1
ATOM 9203 N N . ALA D 1 295 ? 35.30700 5.50800 35.81800 1.000 36.04000 295 ALA D N 1
ATOM 9204 C CA . ALA D 1 295 ? 34.59000 6.34800 34.86200 1.000 36.63000 295 ALA D CA 1
ATOM 9205 C C . ALA D 1 295 ? 34.62200 5.74600 33.46700 1.000 35.90000 295 ALA D C 1
ATOM 9206 O O . ALA D 1 295 ? 33.63700 5.84800 32.72700 1.000 34.43000 295 ALA D O 1
ATOM 9208 N N . GLY D 1 296 ? 35.72200 5.08600 33.10800 1.000 36.07000 296 GLY D N 1
ATOM 9209 C CA . GLY D 1 296 ? 35.82200 4.39800 31.82900 1.000 37.90000 296 GLY D CA 1
ATOM 9210 C C . GLY D 1 296 ? 35.22300 3.00600 31.83300 1.000 37.73000 296 GLY D C 1
ATOM 9211 O O . GLY D 1 296 ? 34.55900 2.60500 30.87200 1.000 37.82000 296 GLY D O 1
ATOM 9212 N N . GLN D 1 297 ? 35.46300 2.24700 32.90400 1.000 38.44000 297 GLN D N 1
ATOM 9213 C CA . GLN D 1 297 ? 34.92000 0.89300 32.98800 1.000 40.15000 297 GLN D CA 1
ATOM 9214 C C . GLN D 1 297 ? 33.40400 0.88800 32.85700 1.000 39.25000 297 GLN D C 1
ATOM 9215 O O . GLN D 1 297 ? 32.83200 0.00500 32.20500 1.000 38.90000 297 GLN D O 1
ATOM 9221 N N . ASN D 1 298 ? 32.73300 1.85700 33.47900 1.000 32.53000 298 ASN D N 1
ATOM 9222 C CA . ASN D 1 298 ? 31.28300 1.91200 33.49400 1.000 29.60000 298 ASN D CA 1
ATOM 9223 C C . ASN D 1 298 ? 30.73000 2.89900 32.47000 1.000 29.71000 298 ASN D C 1
ATOM 9224 O O . ASN D 1 298 ? 29.53300 3.20800 32.50000 1.000 31.42000 298 ASN D O 1
ATOM 9229 N N . GLN D 1 299 ? 31.56400 3.35300 31.53600 1.000 31.93000 299 GLN D N 1
ATOM 9230 C CA . GLN D 1 299 ? 31.12400 4.33400 30.54900 1.000 32.10000 299 GLN D CA 1
ATOM 9231 C C . GLN D 1 299 ? 29.98900 3.81000 29.67900 1.000 31.80000 299 GLN D C 1
ATOM 9232 O O . GLN D 1 299 ? 29.04100 4.53900 29.39500 1.000 30.68000 299 GLN D O 1
ATOM 9238 N N . GLN D 1 300 ? 30.08100 2.56200 29.19300 1.000 31.79000 300 GLN D N 1
ATOM 9239 C CA . GLN D 1 300 ? 29.01400 2.09300 28.32300 1.000 26.76000 300 GLN D CA 1
ATOM 9240 C C . GLN D 1 300 ? 27.73100 1.89700 29.10700 1.000 28.37000 300 GLN D C 1
ATOM 9241 O O . GLN D 1 300 ? 26.63800 2.16800 28.59700 1.000 33.39000 300 GLN D O 1
ATOM 9247 N N . LYS D 1 301 ? 27.83800 1.41500 30.35000 1.000 27.72000 301 LYS D N 1
ATOM 9248 C CA . LYS D 1 301 ? 26.65300 1.29000 31.18800 1.000 28.43000 301 LYS D CA 1
ATOM 9249 C C . LYS D 1 301 ? 26.00500 2.65500 31.40500 1.000 28.75000 301 LYS D C 1
ATOM 9250 O O . LYS D 1 301 ? 24.77300 2.77800 31.43100 1.000 30.51000 301 LYS D O 1
ATOM 9254 N N . ALA D 1 302 ? 26.83100 3.68700 31.55700 1.000 30.32000 302 ALA D N 1
ATOM 9255 C CA . ALA D 1 302 ? 26.31900 5.04800 31.76900 1.000 28.64000 302 ALA D CA 1
ATOM 9256 C C . ALA D 1 302 ? 25.59700 5.57200 30.53800 1.000 29.73000 302 ALA D C 1
ATOM 9257 O O . ALA D 1 302 ? 24.52500 6.18600 30.64400 1.000 33.83000 302 ALA D O 1
ATOM 9259 N N . ILE D 1 303 ? 26.18500 5.35500 29.36200 1.000 31.42000 303 ILE D N 1
ATOM 9260 C CA . ILE D 1 303 ? 25.55100 5.75700 28.10600 1.000 31.63000 303 ILE D CA 1
ATOM 9261 C C . ILE D 1 303 ? 24.16900 5.12500 27.97700 1.000 33.91000 303 ILE D C 1
ATOM 9262 O O . ILE D 1 303 ? 23.18600 5.80600 27.67300 1.000 32.31000 303 ILE D O 1
ATOM 9267 N N . MET D 1 304 ? 24.07400 3.80700 28.21000 1.000 34.05000 304 MET D N 1
ATOM 9268 C CA . MET D 1 304 ? 22.78600 3.12900 28.10300 1.000 31.20000 304 MET D CA 1
ATOM 9269 C C . MET D 1 304 ? 21.80300 3.65100 29.13600 1.000 34.04000 304 MET D C 1
ATOM 9270 O O . MET D 1 304 ? 20.60200 3.77200 28.86100 1.000 36.35000 304 MET D O 1
ATOM 9275 N N . THR D 1 305 ? 22.29100 3.94200 30.34200 1.000 33.05000 305 THR D N 1
ATOM 9276 C CA . THR D 1 305 ? 21.41900 4.47500 31.38200 1.000 35.85000 305 THR D CA 1
ATOM 9277 C C . THR D 1 305 ? 20.80300 5.80000 30.96400 1.000 31.40000 305 THR D C 1
ATOM 9278 O O . THR D 1 305 ? 19.59000 6.01200 31.11200 1.000 30.99000 305 THR D O 1
ATOM 9282 N N . MET D 1 306 ? 21.62800 6.71800 30.46500 1.000 34.76000 306 MET D N 1
ATOM 9283 C CA . MET D 1 306 ? 21.10700 8.03600 30.11000 1.000 32.22000 306 MET D CA 1
ATOM 9284 C C . MET D 1 306 ? 20.15800 7.94500 28.92200 1.000 31.39000 306 MET D C 1
ATOM 9285 O O . MET D 1 306 ? 19.12500 8.61300 28.90800 1.000 34.35000 306 MET D O 1
ATOM 9290 N N . LYS D 1 307 ? 20.42900 7.03600 27.98000 1.000 36.67000 307 LYS D N 1
ATOM 9291 C CA . LYS D 1 307 ? 19.52600 6.85400 26.84700 1.000 36.55000 307 LYS D CA 1
ATOM 9292 C C . LYS D 1 307 ? 18.17000 6.32600 27.30200 1.000 37.95000 307 LYS D C 1
ATOM 9293 O O . LYS D 1 307 ? 17.12100 6.84200 26.89000 1.000 33.36000 307 LYS D O 1
ATOM 9297 N N . ARG D 1 308 ? 18.16900 5.29700 28.16100 1.000 39.44000 308 ARG D N 1
ATOM 9298 C CA . ARG D 1 308 ? 16.91300 4.72400 28.63900 1.000 38.64000 308 ARG D CA 1
ATOM 9299 C C . ARG D 1 308 ? 16.11900 5.71300 29.48200 1.000 40.46000 308 ARG D C 1
ATOM 9300 O O . ARG D 1 308 ? 14.88800 5.61000 29.56300 1.000 37.53000 308 ARG D O 1
ATOM 9302 N N . ALA D 1 309 ? 16.80100 6.65600 30.13300 1.000 39.26000 309 ALA D N 1
ATOM 9303 C CA . ALA D 1 309 ? 16.15300 7.63700 30.98700 1.000 39.31000 309 ALA D CA 1
ATOM 9304 C C . ALA D 1 309 ? 15.60200 8.82400 30.21000 1.000 41.42000 309 ALA D C 1
ATOM 9305 O O . ALA D 1 309 ? 14.96400 9.70000 30.81100 1.000 44.44000 309 ALA D O 1
ATOM 9307 N N . GLY D 1 310 ? 15.83000 8.87600 28.89900 1.000 41.14000 310 GLY D N 1
ATOM 9308 C CA . GLY D 1 310 ? 15.41500 10.02200 28.11300 1.000 42.62000 310 GLY D CA 1
ATOM 9309 C C . GLY D 1 310 ? 16.24600 11.26000 28.35000 1.000 40.56000 310 GLY D C 1
ATOM 9310 O O . GLY D 1 310 ? 15.75200 12.37700 28.16400 1.000 38.93000 310 GLY D O 1
ATOM 9311 N N . TYR D 1 311 ? 17.50100 11.08600 28.75900 1.000 35.02000 311 TYR D N 1
ATOM 9312 C CA . TYR D 1 311 ? 18.41600 12.18400 29.07700 1.000 36.65000 311 TYR D CA 1
ATOM 9313 C C . TYR D 1 311 ? 19.16300 12.53000 27.79300 1.000 36.07000 311 TYR D C 1
ATOM 9314 O O . TYR D 1 311 ? 20.04300 11.78400 27.35600 1.000 34.39000 311 TYR D O 1
ATOM 9323 N N . LYS D 1 312 ? 18.79000 13.64600 27.17000 0.980 36.33000 312 LYS D N 1
ATOM 9324 C CA . LYS D 1 312 ? 19.37500 14.04100 25.88600 1.000 35.92000 312 LYS D CA 1
ATOM 9325 C C . LYS D 1 312 ? 20.67200 14.82400 26.04800 1.000 35.47000 312 LYS D C 1
ATOM 9326 O O . LYS D 1 312 ? 21.37000 15.11100 25.06900 1.000 32.17000 312 LYS D O 1
#

Solvent-accessible surface area: 44989 Å² total; per-residue (Å²): 109,91,0,21,0,5,0,22,14,69,90,84,19,1,59,67,1,14,113,27,8,86,141,120,67,54,4,31,19,56,38,40,46,64,87,20,42,73,0,36,62,98,6,79,87,57,22,82,99,15,71,0,5,0,3,0,4,21,0,0,0,31,0,28,32,0,23,32,27,32,7,6,25,83,16,128,2,88,68,0,62,52,33,1,19,47,14,4,33,10,89,110,38,31,1,0,0,0,0,5,4,0,4,0,0,0,18,4,52,105,109,4,86,63,93,60,12,50,42,8,40,53,2,22,53,108,97,2,109,45,56,0,0,2,29,19,16,128,17,29,28,3,27,0,1,0,0,5,14,10,21,21,84,5,61,15,23,1,42,95,12,0,67,14,1,37,75,4,41,28,14,77,31,42,78,65,0,37,30,0,0,60,12,0,44,84,34,146,0,20,0,0,2,0,3,0,7,31,3,4,104,6,41,106,77,103,99,66,3,23,104,44,0,87,21,37,19,0,17,77,80,39,68,3,0,8,5,7,0,0,0,0,0,0,3,86,74,15,91,57,72,80,59,0,40,36,0,0,35,21,0,0,31,83,83,0,0,83,66,0,0,25,70,16,33,0,21,11,1,14,48,70,5,90,41,24,110,54,0,51,84,39,36,88,22,55,26,9,47,32,30,3,6,24,2,1,109,16,12,35,87,0,60,57,0,4,119,141,15,45,7,102,111,56,0,19,0,6,0,24,14,68,68,85,20,1,59,64,0,16,111,23,9,90,143,122,64,55,4,34,18,53,46,5,51,32,69,19,31,4,0,30,50,17,7,79,63,53,24,69,119,5,73,0,3,0,2,0,3,19,0,0,0,34,0,37,25,1,30,61,27,50,10,10,27,80,18,121,3,92,68,0,58,94,35,0,35,69,17,3,34,10,94,55,34,36,0,0,0,0,0,3,4,0,2,0,0,0,13,8,41,112,75,2,91,66,104,56,10,52,43,9,44,39,1,23,53,111,102,0,99,45,58,0,0,1,30,21,12,93,19,28,28,4,24,0,1,0,0,5,14,13,52,48,98,33,65,80,72,2,41,67,13,0,66,14,2,39,67,3,37,30,18,78,26,43,78,63,0,41,31,0,0,86,12,0,45,86,42,146,0,21,0,0,4,0,3,0,6,34,6,3,109,15,34,106,85,43,93,112,6,40,100,47,0,60,21,40,19,0,17,72,113,45,70,3,0,8,5,7,0,0,0,0,0,2,4,36,95,13,116,57,76,77,67,0,44,39,0,0,38,22,0,0,32,85,90,0,0,76,75,2,0,35,70,14,29,0,22,10,2,12,150,82,5,94,46,20,99,31,0,50,175,36,36,109,39,100,36,10,144,39,28,3,11,32,1,1,70,19,16,31,92,0,60,51,0,4,76,141,15,54,8,79,91,2,32,0,16,1,22,18,71,68,87,27,5,58,72,0,14,59,31,18,38,117,146,56,67,34,51,21,70,46,59,52,62,87,18,39,70,0,27,110,128,6,46,90,48,23,78,136,7,140,0,5,0,3,0,4,18,1,0,0,30,1,57,58,0,27,119,48,49,10,9,38,78,15,103,5,95,69,0,51,62,34,1,17,48,9,3,35,9,82,131,44,32,1,0,0,0,0,6,4,0,3,0,0,0,18,6,49,103,97,3,82,65,90,69,10,49,45,10,38,27,0,17,52,110,111,1,107,44,58,0,0,2,30,21,15,125,20,27,30,4,25,0,1,0,0,6,14,12,18,17,76,4,61,14,12,1,42,105,3,0,95,14,2,37,70,3,40,40,27,79,26,24,81,63,0,41,32,0,0,79,6,0,42,80,32,143,0,13,0,0,3,0,2,0,6,31,7,2,110,9,36,108,82,57,94,119,2,45,102,39,0,35,23,43,19,0,16,70,81,49,62,3,0,7,5,7,0,0,0,0,1,0,4,32,96,13,115,53,62,80,44,0,43,45,0,0,38,31,0,0,34,86,66,0,0,79,71,7,0,32,78,23,29,0,25,12,1,13,54,90,5,92,43,20,98,32,0,51,179,39,35,81,19,26,24,10,39,30,31,4,4,20,1,1,101,20,18,111,112,0,62,101,0,4,120,135,16,45,8,101,95,1,21,0,9,0,23,15,66,61,74,24,2,140,65,1,14,64,35,14,36,92,75,75,66,31,54,19,55,46,12,50,29,69,21,33,2,0,31,84,13,6,56,60,52,24,73,143,6,62,0,3,0,4,0,4,21,1,0,0,32,1,32,28,1,26,50,33,40,9,8,35,83,16,131,3,87,73,0,85,83,24,0,39,72,17,3,34,12,96,112,19,27,1,3,0,0,0,4,4,0,3,0,0,0,17,5,52,106,113,3,84,62,98,65,9,54,43,8,40,36,1,22,57,108,102,2,110,43,57,0,0,2,30,21,13,96,20,28,27,4,27,0,0,1,0,5,12,12,22,16,75,4,74,16,21,1,52,70,11,0,44,14,2,39,75,4,37,26,15,79,28,43,72,64,1,42,32,0,0,64,10,0,38,86,40,148,0,19,0,0,2,0,2,0,6,34,7,4,105,8,37,108,82,70,92,108,1,41,99,47,0,36,22,41,18,0,16,66,113,43,62,3,0,8,5,6,0,0,0,0,1,0,4,62,87,14,109,41,63,83,31,0,45,44,0,0,38,50,0,0,39,82,68,0,0,84,73,0,0,25,70,16,31,0,21,13,2,5,149,123,5,97,43,23,95,31,0,49,181,38,33,136,42,99,38,7,137,29,30,3,10,24,1,1,110,23,14,33,51,0,60,64,2,4,124,88,16,45,9,102

Nearest PDB structures (foldseek):
  7li1-assembly4_D  TM=1.002E+00  e=1.409E-64  Moraxella catarrhalis
  6g7q-assembly1_B  TM=9.759E-01  e=1.247E-41  Trichodesmium erythraeum IMS101
  2pt2-assembly1_A  TM=9.447E-01  e=7.084E-39  Synechocystis sp. PCC 6803
  8rk1-assembly1_A  TM=9.462E-01  e=1.274E-34  Prochlorococcus marinus subsp. pastoris str. CCMP1986
  1mrp-assembly1_A  TM=8.383E-01  e=5.684E-24  Haemophilus influenzae

Radius of gyration: 33.58 Å; Cα contacts (8 Å, |Δi|>4): 2833; chains: 4; bounding box: 79×80×95 Å